Protein AF-0000000077856895 (afdb_homodimer)

InterPro domains:
  IPR001138 Zn(2)Cys(6) fungal-type DNA-binding domain [PF00172] (26-64)
  IPR001138 Zn(2)Cys(6) fungal-type DNA-binding domain [PS00463] (27-56)
  IPR001138 Zn(2)Cys(6) fungal-type DNA-binding domain [PS50048] (27-58)
  IPR001138 Zn(2)Cys(6) fungal-type DNA-binding domain [SM00066] (22-67)
  IPR001138 Zn(2)Cys(6) fungal-type DNA-binding domain [cd00067] (23-59)
  IPR007219 Xylanolytic transcriptional activator, regulatory domain [PF04082] (198-422)
  IPR007219 Xylanolytic transcriptional activator, regulatory domain [SM00906] (297-370)
  IPR036864 Zn(2)-C6 fungal-type DNA-binding domain superfamily [G3DSA:4.10.240.10] (20-81)
  IPR036864 Zn(2)-C6 fungal-type DNA-binding domain superfamily [SSF57701] (20-64)
  IPR051127 Fungal secondary metabolite regulators [PTHR47424] (3-619)

Organism: Aspergillus terreus (NCBI:txid33178)

Radius of gyration: 36.47 Å; Cα contacts (8 Å, |Δi|>4): 1803; chains: 2; bounding box: 131×108×115 Å

Secondary structure (DSSP, 8-state):
----------------------------HHHHHTT------TTSPPHHHHHTT--------PPEEEEEHHHHHHHHHHHHTTT-------------------------------S-S---SEEE-TTS-EEE--TTSHHHHHHHH-TT-TTHHHHTS-SSS-TTTTTS---SSPPPPPPHHHHHHHHHHHIIIIITTS-S--HHHHHHHHHHHHHS---TT-HHHHHHHHHHHHHHHHHHHHH------SS-STTHHHHHHHHTTPPPTTSPP-HHHHHHHHHHHHHHHHTT-HHHHHHHHHHHHHHHHHTTTTS----TTS-HHHHHHHHHHHHHHHHHHHHHHHHTTPPPSS-GGG--PPPP-PPTT--S--HHHHHHHHHHHHHHHHHHIIIIISS-S---HHHHHHHHHHHHHHHHHHHHHS-GGG---GGGTTT---HHHHHHHHHHHHHHHHHHHHHHHHHHHHHHHHHHTT---S-TTTTS-HHHHHHHHHHHHHHHHHHHHHHHHHHTT---TT-HHHHHHHHHHHHHHHHHHHHSPP-HHHHHHHHHHHHHHHHHHHTT-HHHHHHHHHHHHHHHHHS------------------S---------------------PPPPGGGS--GGG------TTS-HHHHHHHHHHHS----HHHHHHHHH-/--PPP-----------------------HHHHHTT------TTSPPHHHHHTT----------EEEEEHHHHHHHHHHHHTTT-------------------------------S-S---SEEE-TTS-EEE--TTSHHHHHHHH-TT-GGGGGGGS-SSS-TTTTTS---SSPPPPPPHHHHHHHHHHHIIIIITTS-S--HHHHHHHHHHHHHS---TT-HHHHHHHHHHHHHHHHHHHHH------SS-STTHHHHHHHHTTPPPTTSPP-HHHHHHHHHHHHHHHHTT-HHHHHHHHHHHHHHHHHTTTTS----TTS-HHHHHHHHHHHHHHHHHHHHHHHHTTPPPSS-GGG--PPPP-PPTT--S--HHHHHHHHHHHHHHHHHHIIIIISS-S---HHHHHHHHHHHHHHHHHHHHHS-GGG---GGGTTT---HHHHHHHHHHHHHHHHHHHHHHHHHHHHHHHHHHTT---S-TTTTS-HHHHHHHHHHHHHHHHHHHHHHHHHHTT---TT-HHHHHHHHHHHHHHHHHHHHSPP-HHHHHHHHHHHHHHHHHHHTT-HHHHHHHHHHHHHHHHHS--------S---------S-S-------------------PPPPGGGS--GGG------TTS-HHHHHHHHHHHS----HHHHHHHHH-

Foldseek 3Di:
DDPDDDPPPPPDDDPPPDDPDDQDPFAFPVCVVVVHDFSDDPPDATPVCVVVVHDTHGDDPDDDDDDDVVVVVVVCCVVVVPDPPDDDDDDDDDDDPPPPPPDDPPPVPPPCLLAPPPDQCWDQAPVRDTDGFFLLAPLNVLCSLPVPDPLSNVLQAFQADDPCLLVPDDDLAADDDDPLVVLLVLLVLLCQAPVLAAPLDDSVRLNVLSVCPVPDGADLVDLVSLLSLLQSLLSNLSSQLLPAQFDDDRGGGRSVVSNSSSVSSQDDLPDQADLSSLSSLQSNLQVCVLRSVLVSSLVSLVSSQVSLVVVVLLAQDPDPVDALVNLLSSQSSNLNSQLSNLVSQSNRLHARDDDNVSGHRDQRDDHPPDRDDDSSSLLNVLLSLLSNLSNLLSVQAQDPDDDALLSLLVSLQVSLVSLLVSVVPRDPVLDDDLVCLQPDDRNSSLVSLLSSLSSLLSSLVLLLVLLLLVQLVCVVVVNHDQASCPPFDPLNVLSNVSNLQSLLQNLQSLLSCVVVSNQSLSRNSNLSSLLSSLLSLLSCCLRHPDDPLSVVSNVSSLLSLVLSCVSSRVSSVSSSVSSVVSSVLRHDDPPPPPPDPPPDPPPPDDDDPPPPPPPPPPPPDRPDSPPDRDDPVNHRPPNPSPNNGDSPTCSPSSSVSSSCSSPRSSCVSSVVSSVD/DDDDDDPPPDDPDDPDPDDPDDQAPFAFPVCVVVVHDFSDDPPDATPVCVVVVHRTHGDDPDDDDDDDVVVVVVVVCVVVVPDDPDDDDDDDDDDPPPPPPDPDPPPVPPPCLLALPPPQCWDQAPVRDTDGFFLLAPLNVLCSLPVPDPLSNVLQAFQADDPCLLVPDDDLDADDDDPLVVLLVLLVLLCQAPVLAAPLDDSVRLNVLSVCPVPDDADLVDLVSLLSLLQSLLSNLSSQLLVAQFDDDRGGGRSVVSNSSSVSSQDDLPDQADLSNLSSLQSNLQVCVLRSVLVSSLVSLVSSQVSLVVVVLLAQDPDPVDALVNLLSSQSSNLNSQLSNLVSQSNRLHARDDDNVSGHRDQRDDHPPDRDDDSSSLLNVLLSLLSNLSNLLSVQAQDPDDDALLSLLVSLQVSLVSLLVSLVPRDPVLDDDLVCLQPDDRNSSLVSLLSSLSSLLSSLVLLLVLLLLVQLVCVVVVNHDQASCPPFWPLNVLSNVSNLQSLLQNLQSLLSCVVVSNQSLSRNSNLSSLLSSLLSLLSCCLRHPDDPLSVVSNVSSLLSLVLSCVSSRVSSVSSSVSSVVSSVLRHDDPPPPPPDPPPPPPPPDPDDPPPPPPPPPPPPDRPDSPPDRDDPVSHRPPNPSVSNGDSPTCSPSSSVSSSCSSPRPSCVSSVVSSVD

Nearest PDB structures (foldseek):
  7ue2-assembly1_A  TM=2.594E-01  e=3.455E-02  synthetic construct
  9dze-assembly1_S  TM=2.436E-01  e=1.886E+00  synthetic construct
  3wei-assembly1_A  TM=2.070E-01  e=5.026E+00  Homo sapiens
  6p7x-assembly1_B  TM=6.370E-01  e=7.521E-04  Kluyveromyces lactis
  7ue2-assembly1_A  TM=2.594E-01  e=3.965E-02  synthetic construct

pLDDT: mean 74.43, std 25.01, range [17.41, 98.75]

Sequence (1352 aa):
MAPSKAARRASTPRSEDRSNPRRSNVACNRCRNRKTRCAGNPPYPCAACKDANQVCVYSEAEKRVSIPESYLRQLQSQAAGRSEDSRPSSFSNPSPTQSSPFPSVEVPVERDDWWYKGTDHLFLNRSGEHQFVGPSSATHLAKRLNPTSGNLAWDIRPLYNDPTSLRQSASRSLPQMPPFEFAKRLFWVHYTYIGTIFSLIQPRDFEERLHVVYNQPPDFSNRESCLVYCQVLLVIAFGLMYSVNQWSGDDGPPGFKYFKHALRFLPDIHEEGSIFFVEVLCYVAYYMQNLNRRDAAFLYIGLALRMAISLGLHQEVSDPTISEEVRNRRRRAWWSVYSLDRLLSVKSGNPITIQDEDIGTTWPVPTPGSSDMPWPSVVLTHYTQLSRILGRIGEEIYRKKPRTGTNLLASAQSITTDLSEWLQRVPDGLRIDFSTLDTHINRESVSTFLHFYSCINMTARPLVFYVIQRRLEAESRGSATDDWKEGLSQSTVAVIDSCITAARATTIIMDAAAKHNLVATYGYLDGEYAFSAALLLVMVNAVFPHNDANARTMEMALNLLRSMADRGNTYLGARHALLLELQSAIGPSSSRKSGNTMDVPVTPSSMVQQSTPVTNTFEEPAPVLSTEWPLPQDLPSMRDMTLNFDINDDPGLWEEVLGQIDIDMDTDWIENTLRRMAPSKAARRASTPRSEDRSNPRRSNVACNRCRNRKTRCAGNPPYPCAACKDANQVCVYSEAEKRVSIPESYLRQLQSQAAGRSEDSRPSSFSNPSPTQSSPFPSVEVPVERDDWWYKGTDHLFLNRSGEHQFVGPSSATHLAKRLNPTSGNLAWDIRPLYNDPTSLRQSASRSLPQMPPFEFAKRLFWVHYTYIGTIFSLIQPRDFEERLHVVYNQPPDFSNRESCLVYCQVLLVIAFGLMYSVNQWSGDDGPPGFKYFKHALRFLPDIHEEGSIFFVEVLCYVAYYMQNLNRRDAAFLYIGLALRMAISLGLHQEVSDPTISEEVRNRRRRAWWSVYSLDRLLSVKSGNPITIQDEDIGTTWPVPTPGSSDMPWPSVVLTHYTQLSRILGRIGEEIYRKKPRTGTNLLASAQSITTDLSEWLQRVPDGLRIDFSTLDTHINRESVSTFLHFYSCINMTARPLVFYVIQRRLEAESRGSATDDWKEGLSQSTVAVIDSCITAARATTIIMDAAAKHNLVATYGYLDGEYAFSAALLLVMVNAVFPHNDANARTMEMALNLLRSMADRGNTYLGARHALLLELQSAIGPSSSRKSGNTMDVPVTPSSMVQQSTPVTNTFEEPAPVLSTEWPLPQDLPSMRDMTLNFDINDDPGLWEEVLGQIDIDMDTDWIENTLRR

Solvent-accessible surface area (backbone atoms only — not comparable to full-atom values): 76291 Å² total; per-residue (Å²): 133,86,78,79,82,77,80,76,76,76,77,76,79,82,78,76,78,76,77,78,75,83,80,52,87,60,50,28,51,60,32,60,73,69,73,43,90,48,79,18,50,79,90,47,56,18,61,68,28,56,75,66,72,46,91,45,44,64,64,77,84,67,60,66,46,72,41,45,39,56,55,51,48,46,32,43,44,56,42,54,56,65,67,80,67,73,82,80,84,79,90,81,84,81,77,80,84,73,77,73,72,75,75,74,77,69,60,74,64,76,66,75,51,53,20,55,45,61,74,61,48,51,42,64,38,95,86,66,42,57,34,38,41,24,74,58,8,62,64,42,47,50,38,68,78,40,70,82,54,70,51,58,60,50,68,58,44,48,58,38,71,57,87,55,59,80,69,52,76,58,64,90,52,82,69,92,71,71,58,70,70,55,48,54,51,22,42,54,51,31,30,50,73,47,43,42,44,33,60,60,68,51,74,68,57,49,54,55,46,49,53,45,61,77,71,45,82,88,45,86,89,37,65,67,50,18,46,48,50,18,43,52,28,40,40,44,14,44,8,36,29,63,67,48,67,65,51,83,61,73,68,32,53,56,31,41,72,38,38,56,38,18,59,61,31,57,72,63,80,70,49,86,76,46,72,71,57,30,31,43,30,43,52,53,10,52,52,30,34,37,32,40,33,54,62,34,13,52,39,33,28,49,44,21,43,46,45,38,46,38,48,32,34,44,38,68,78,52,57,78,85,58,50,66,68,58,49,33,50,40,27,37,41,36,50,32,47,52,27,51,39,36,51,56,26,28,54,40,27,43,76,69,53,70,60,72,67,72,48,61,47,62,78,70,67,49,52,90,91,41,88,62,57,57,63,47,59,53,43,28,51,58,46,30,53,50,27,53,48,43,45,46,41,41,58,58,65,49,44,78,51,96,63,51,14,55,56,42,50,50,42,46,34,53,51,32,42,51,50,45,51,46,65,72,64,54,54,74,91,49,56,79,57,82,88,41,44,88,80,58,77,58,58,61,29,51,55,44,49,47,53,50,31,48,46,47,33,65,57,34,41,51,56,46,52,44,53,49,49,52,46,51,52,27,45,75,67,71,65,51,65,83,54,81,61,65,95,53,44,70,48,56,49,49,46,44,50,50,25,53,41,27,29,44,41,44,34,53,52,50,51,40,31,46,76,68,70,64,55,41,54,58,37,42,66,58,50,49,51,45,48,52,26,26,52,51,33,44,52,45,59,46,69,40,68,87,46,70,58,55,52,53,39,27,50,50,24,51,49,51,37,46,49,33,19,75,29,51,26,60,64,44,37,40,53,44,51,49,48,51,50,50,44,64,55,57,41,82,82,73,73,74,80,76,70,81,75,74,74,71,77,73,74,80,75,86,75,75,82,74,67,81,71,80,73,76,71,73,73,69,71,71,80,67,73,73,86,71,72,82,51,80,86,57,51,60,74,60,93,64,64,73,46,77,52,64,80,90,59,53,56,68,57,30,36,53,26,48,64,32,60,55,63,21,70,54,52,57,57,56,48,50,49,56,73,93,138,77,85,87,85,86,83,72,81,79,76,81,79,83,80,80,80,80,80,78,77,83,80,54,86,57,49,28,51,59,34,60,73,69,71,45,91,48,79,17,49,80,89,46,58,18,60,66,29,56,74,67,74,46,90,45,44,62,62,76,82,64,57,67,45,70,40,43,39,58,56,50,48,46,32,43,44,56,45,54,58,70,66,88,70,85,73,80,82,78,88,80,82,80,77,79,78,73,78,72,71,76,76,71,78,67,58,73,65,74,66,76,49,51,19,54,43,59,72,60,46,50,41,64,39,96,86,66,41,54,32,36,41,23,74,58,8,62,67,42,47,49,38,68,77,40,71,81,53,71,50,59,60,51,69,60,45,47,58,39,71,56,85,53,60,79,67,53,74,58,64,91,52,81,69,90,72,70,57,69,70,54,48,54,49,22,41,52,51,30,30,50,72,47,43,43,44,33,59,62,70,50,74,69,57,48,56,56,46,48,52,45,60,77,72,45,81,89,44,84,89,36,63,67,50,19,47,46,51,19,42,54,28,39,40,44,14,44,9,34,29,62,65,51,67,67,51,83,62,75,68,32,54,57,31,42,70,38,38,54,39,18,59,61,30,56,71,63,81,70,49,85,78,46,72,71,55,30,32,45,30,43,52,53,12,53,51,30,35,38,33,41,32,54,63,36,12,53,38,33,30,48,45,21,42,46,46,38,47,38,48,33,33,43,38,68,79,50,59,79,85,57,50,67,67,59,50,34,51,40,27,38,40,34,51,32,46,52,26,52,38,35,51,58,26,28,53,39,26,43,76,69,52,70,59,72,66,72,49,60,46,62,77,70,64,49,51,91,92,40,88,62,59,58,64,48,58,53,44,29,51,57,45,29,53,50,27,53,49,42,46,46,41,42,59,58,65,50,45,78,53,97,62,52,13,56,54,42,48,51,42,46,35,53,51,32,42,51,53,44,52,46,65,70,65,55,54,73,91,49,57,81,56,83,89,41,45,87,79,57,78,57,57,60,29,51,55,44,48,45,52,48,31,47,47,47,31,64,57,33,40,49,54,46,51,44,52,49,49,51,46,53,52,28,45,75,67,69,64,50,66,82,52,82,60,65,93,52,44,72,48,58,49,50,46,43,50,50,25,52,41,28,29,45,41,45,33,53,52,50,52,41,30,45,76,68,71,62,54,40,52,57,35,42,65,58,50,50,52,43,47,50,28,29,52,52,34,45,52,46,59,47,70,41,67,86,46,69,56,55,51,53,38,27,51,48,23,51,48,50,38,46,49,33,20,75,30,52,27,60,62,43,37,39,52,44,52,48,49,51,51,50,45,62,56,58,41,83,81,72,72,74,78,76,69,80,76,75,74,70,78,73,77,80,75,80,76,70,82,76,67,82,71,79,72,77,72,72,71,68,72,71,79,67,73,71,87,69,73,82,53,80,85,57,52,61,75,59,93,63,62,72,46,76,52,63,80,91,58,52,56,68,58,31,35,51,27,48,62,30,62,56,56,20,66,51,52,56,56,57,47,50,50,58,73,94

Structure (mmCIF, N/CA/C/O backbone):
data_AF-0000000077856895-model_v1
#
loop_
_entity.id
_entity.type
_entity.pdbx_description
1 polymer 'C6 transcription factor'
#
loop_
_atom_site.group_PDB
_atom_site.id
_atom_site.type_symbol
_atom_site.label_atom_id
_atom_site.label_alt_id
_atom_site.label_comp_id
_atom_site.label_asym_id
_atom_site.label_entity_id
_atom_site.label_seq_id
_atom_site.pdbx_PDB_ins_code
_atom_site.Cartn_x
_atom_site.Cartn_y
_atom_site.Cartn_z
_atom_site.occupancy
_atom_site.B_iso_or_equiv
_atom_site.auth_seq_id
_atom_site.auth_comp_id
_atom_site.auth_asym_id
_atom_site.auth_atom_id
_atom_site.pdbx_PDB_model_num
ATOM 1 N N . MET A 1 1 ? -62.031 -28.141 -51.344 1 17.97 1 MET A N 1
ATOM 2 C CA . MET A 1 1 ? -61.625 -29.234 -50.5 1 17.97 1 MET A CA 1
ATOM 3 C C . MET A 1 1 ? -61.125 -28.703 -49.125 1 17.97 1 MET A C 1
ATOM 5 O O . MET A 1 1 ? -60.875 -27.5 -49 1 17.97 1 MET A O 1
ATOM 9 N N . ALA A 1 2 ? -60.188 -29.438 -48.406 1 20.95 2 ALA A N 1
ATOM 10 C CA . ALA A 1 2 ? -60.312 -30 -47.062 1 20.95 2 ALA A CA 1
ATOM 11 C C . ALA A 1 2 ? -59.75 -29.047 -46.031 1 20.95 2 ALA A C 1
ATOM 13 O O . ALA A 1 2 ? -58.531 -28.906 -45.906 1 20.95 2 ALA A O 1
ATOM 14 N N . PRO A 1 3 ? -60.219 -27.797 -45.781 1 23.31 3 PRO A N 1
ATOM 15 C CA . PRO A 1 3 ? -59.438 -26.719 -45.156 1 23.31 3 PRO A CA 1
ATOM 16 C C . PRO A 1 3 ? -59.344 -26.859 -43.656 1 23.31 3 PRO A C 1
ATOM 18 O O . PRO A 1 3 ? -58.969 -25.922 -42.969 1 23.31 3 PRO A O 1
ATOM 21 N N . SER A 1 4 ? -58.969 -28.141 -43.25 1 17.5 4 SER A N 1
ATOM 22 C CA . SER A 1 4 ? -59.25 -28.5 -41.875 1 17.5 4 SER A CA 1
ATOM 23 C C . SER A 1 4 ? -58.656 -27.484 -40.875 1 17.5 4 SER A C 1
ATOM 25 O O . SER A 1 4 ? -57.594 -26.922 -41.125 1 17.5 4 SER A O 1
ATOM 27 N N . LYS A 1 5 ? -59.438 -27.219 -39.875 1 20.34 5 LYS A N 1
ATOM 28 C CA . LYS A 1 5 ? -59.781 -26.344 -38.75 1 20.34 5 LYS A CA 1
ATOM 29 C C . LYS A 1 5 ? -58.656 -26.344 -37.719 1 20.34 5 LYS A C 1
ATOM 31 O O . LYS A 1 5 ? -57.844 -27.266 -37.625 1 20.34 5 LYS A O 1
ATOM 36 N N . ALA A 1 6 ? -59 -25.828 -36.594 1 21.2 6 ALA A N 1
ATOM 37 C CA . ALA A 1 6 ? -58.844 -24.969 -35.438 1 21.2 6 ALA A CA 1
ATOM 38 C C . ALA A 1 6 ? -58.438 -25.766 -34.219 1 21.2 6 ALA A C 1
ATOM 40 O O . ALA A 1 6 ? -59.281 -26.25 -33.469 1 21.2 6 ALA A O 1
ATOM 41 N N . ALA A 1 7 ? -57.562 -26.875 -34.375 1 20.81 7 ALA A N 1
ATOM 42 C CA . ALA A 1 7 ? -57.469 -27.641 -33.125 1 20.81 7 ALA A CA 1
ATOM 43 C C . ALA A 1 7 ? -56.906 -26.766 -32 1 20.81 7 ALA A C 1
ATOM 45 O O . ALA A 1 7 ? -55.781 -26.281 -32.094 1 20.81 7 ALA A O 1
ATOM 46 N N . ARG A 1 8 ? -57.719 -26.156 -31.203 1 21.62 8 ARG A N 1
ATOM 47 C CA . ARG A 1 8 ? -57.625 -25.188 -30.109 1 21.62 8 ARG A CA 1
ATOM 48 C C . ARG A 1 8 ? -56.844 -25.797 -28.938 1 21.62 8 ARG A C 1
ATOM 50 O O . ARG A 1 8 ? -57.406 -26.594 -28.172 1 21.62 8 ARG A O 1
ATOM 57 N N . ARG A 1 9 ? -55.688 -26.484 -29.141 1 20.06 9 ARG A N 1
ATOM 58 C CA . ARG A 1 9 ? -55.094 -27.219 -28.016 1 20.06 9 ARG A CA 1
ATOM 59 C C . ARG A 1 9 ? -54.969 -26.328 -26.781 1 20.06 9 ARG A C 1
ATOM 61 O O . ARG A 1 9 ? -54.406 -25.234 -26.859 1 20.06 9 ARG A O 1
ATOM 68 N N . ALA A 1 10 ? -55.875 -26.438 -25.859 1 22.84 10 ALA A N 1
ATOM 69 C CA . ALA A 1 10 ? -56.094 -25.797 -24.578 1 22.84 10 ALA A CA 1
ATOM 70 C C . ALA A 1 10 ? -54.875 -25.906 -23.672 1 22.84 10 ALA A C 1
ATOM 72 O O . ALA A 1 10 ? -54.469 -27.016 -23.297 1 22.84 10 ALA A O 1
ATOM 73 N N . SER A 1 11 ? -53.719 -25.266 -24.047 1 21.7 11 SER A N 1
ATOM 74 C CA . SER A 1 11 ? -52.469 -25.406 -23.328 1 21.7 11 SER A CA 1
ATOM 75 C C . SER A 1 11 ? -52.656 -25.234 -21.828 1 21.7 11 SER A C 1
ATOM 77 O O . SER A 1 11 ? -53.438 -24.375 -21.391 1 21.7 11 SER A O 1
ATOM 79 N N . THR A 1 12 ? -52.562 -26.359 -21.047 1 25.23 12 THR A N 1
ATOM 80 C CA . THR A 1 12 ? -52.688 -26.625 -19.625 1 25.23 12 THR A CA 1
ATOM 81 C C . THR A 1 12 ? -51.969 -25.547 -18.812 1 25.23 12 THR A C 1
ATOM 83 O O . THR A 1 12 ? -50.906 -25.094 -19.219 1 25.23 12 THR A O 1
ATOM 86 N N . PRO A 1 13 ? -52.625 -24.953 -17.844 1 26.36 13 PRO A N 1
ATOM 87 C CA . PRO A 1 13 ? -52.281 -23.828 -16.969 1 26.36 13 PRO A CA 1
ATOM 88 C C . PRO A 1 13 ? -51 -24.047 -16.188 1 26.36 13 PRO A C 1
ATOM 90 O O . PRO A 1 13 ? -50.656 -25.188 -15.867 1 26.36 13 PRO A O 1
ATOM 93 N N . ARG A 1 14 ? -50 -23.25 -16.391 1 25.44 14 ARG A N 1
ATOM 94 C CA . ARG A 1 14 ? -48.656 -23.172 -15.805 1 25.44 14 ARG A CA 1
ATOM 95 C C . ARG A 1 14 ? -48.719 -23.281 -14.281 1 25.44 14 ARG A C 1
ATOM 97 O O . ARG A 1 14 ? -49.469 -22.547 -13.633 1 25.44 14 ARG A O 1
ATOM 104 N N . SER A 1 15 ? -48.438 -24.5 -13.719 1 24.23 15 SER A N 1
ATOM 105 C CA . SER A 1 15 ? -48.438 -24.844 -12.305 1 24.23 15 SER A CA 1
ATOM 106 C C . SER A 1 15 ? -47.656 -23.797 -11.484 1 24.23 15 SER A C 1
ATOM 108 O O . SER A 1 15 ? -46.656 -23.266 -11.938 1 24.23 15 SER A O 1
ATOM 110 N N . GLU A 1 16 ? -48.281 -23.078 -10.539 1 26.62 16 GLU A N 1
ATOM 111 C CA . GLU A 1 16 ? -47.938 -22.078 -9.531 1 26.62 16 GLU A CA 1
ATOM 112 C C . GLU A 1 16 ? -46.75 -22.531 -8.695 1 26.62 16 GLU A C 1
ATOM 114 O O . GLU A 1 16 ? -46.781 -23.562 -8.039 1 26.62 16 GLU A O 1
ATOM 119 N N . ASP A 1 17 ? -45.562 -22.469 -9.258 1 24.56 17 ASP A N 1
ATOM 120 C CA . ASP A 1 17 ? -44.375 -22.859 -8.5 1 24.56 17 ASP A CA 1
ATOM 121 C C . ASP A 1 17 ? -44.438 -22.312 -7.074 1 24.56 17 ASP A C 1
ATOM 123 O O . ASP A 1 17 ? -44.625 -21.125 -6.859 1 24.56 17 ASP A O 1
ATOM 127 N N . ARG A 1 18 ? -44.812 -23.078 -6.059 1 29.06 18 ARG A N 1
ATOM 128 C CA . ARG A 1 18 ? -44.844 -22.953 -4.605 1 29.06 18 ARG A CA 1
ATOM 129 C C . ARG A 1 18 ? -43.594 -22.25 -4.082 1 29.06 18 ARG A C 1
ATOM 131 O O . ARG A 1 18 ? -42.469 -22.578 -4.484 1 29.06 18 ARG A O 1
ATOM 138 N N . SER A 1 19 ? -43.656 -21.109 -3.549 1 28.98 19 SER A N 1
ATOM 139 C CA . SER A 1 19 ? -42.781 -20.219 -2.83 1 28.98 19 SER A CA 1
ATOM 140 C C . SER A 1 19 ? -42.062 -20.938 -1.694 1 28.98 19 SER A C 1
ATOM 142 O O . SER A 1 19 ? -42.688 -21.5 -0.809 1 28.98 19 SER A O 1
ATOM 144 N N . ASN A 1 20 ? -41 -21.703 -1.937 1 29.06 20 ASN A N 1
ATOM 145 C CA . ASN A 1 20 ? -40.25 -22.359 -0.88 1 29.06 20 ASN A CA 1
ATOM 146 C C . ASN A 1 20 ? -40.031 -21.438 0.324 1 29.06 20 ASN A C 1
ATOM 148 O O . ASN A 1 20 ? -39.531 -20.328 0.189 1 29.06 20 ASN A O 1
ATOM 152 N N . PRO A 1 21 ? -40.781 -21.594 1.412 1 33.59 21 PRO A N 1
ATOM 153 C CA . PRO A 1 21 ? -40.688 -20.766 2.619 1 33.59 21 PRO A CA 1
ATOM 154 C C . PRO A 1 21 ? -39.25 -20.562 3.096 1 33.59 21 PRO A C 1
ATOM 156 O O . PRO A 1 21 ? -38.375 -21.391 2.816 1 33.59 21 PRO A O 1
ATOM 159 N N . ARG A 1 22 ? -38.906 -19.406 3.518 1 34.91 22 ARG A N 1
ATOM 160 C CA . ARG A 1 22 ? -37.688 -18.875 4.105 1 34.91 22 ARG A CA 1
ATOM 161 C C . ARG A 1 22 ? -37.219 -19.75 5.27 1 34.91 22 ARG A C 1
ATOM 163 O O . ARG A 1 22 ? -37.969 -19.969 6.223 1 34.91 22 ARG A O 1
ATOM 170 N N . ARG A 1 23 ? -36.281 -20.672 5.145 1 37.81 23 ARG A N 1
ATOM 171 C CA . ARG A 1 23 ? -35.688 -21.578 6.117 1 37.81 23 ARG A CA 1
ATOM 172 C C . ARG A 1 23 ? -35.219 -20.828 7.363 1 37.81 23 ARG A C 1
ATOM 174 O O . ARG A 1 23 ? -34.469 -19.859 7.262 1 37.81 23 ARG A O 1
ATOM 181 N N . SER A 1 24 ? -36 -20.828 8.461 1 41.94 24 SER A N 1
ATOM 182 C CA . SER A 1 24 ? -35.656 -20.188 9.727 1 41.94 24 SER A CA 1
ATOM 183 C C . SER A 1 24 ? -34.406 -20.812 10.336 1 41.94 24 SER A C 1
ATOM 185 O O . SER A 1 24 ? -34.281 -22.031 10.406 1 41.94 24 SER A O 1
ATOM 187 N N . ASN A 1 25 ? -33.281 -20.266 10.336 1 46.81 25 ASN A N 1
ATOM 188 C CA . ASN A 1 25 ? -31.922 -20.656 10.727 1 46.81 25 ASN A CA 1
ATOM 189 C C . ASN A 1 25 ? -31.844 -21 12.211 1 46.81 25 ASN A C 1
ATOM 191 O O . ASN A 1 25 ? -30.766 -21.031 12.789 1 46.81 25 ASN A O 1
ATOM 195 N N . VAL A 1 26 ? -32.844 -21.156 13.078 1 60.22 26 VAL A N 1
ATOM 196 C CA . VAL A 1 26 ? -32.656 -21.422 14.5 1 60.22 26 VAL A CA 1
ATOM 197 C C . VAL A 1 26 ? -32.906 -22.906 14.789 1 60.22 26 VAL A C 1
ATOM 199 O O . VAL A 1 26 ? -34 -23.422 14.539 1 60.22 26 VAL A O 1
ATOM 202 N N . ALA A 1 27 ? -31.922 -23.719 15.141 1 68.31 27 ALA A N 1
ATOM 203 C CA . ALA A 1 27 ? -32.062 -25.141 15.477 1 68.31 27 ALA A CA 1
ATOM 204 C C . ALA A 1 27 ? -32.594 -25.312 16.906 1 68.31 27 ALA A C 1
ATOM 206 O O . ALA A 1 27 ? -32.281 -24.484 17.781 1 68.31 27 ALA A O 1
ATOM 207 N N . CYS A 1 28 ? -33.375 -26.281 17.297 1 71.88 28 CYS A N 1
ATOM 208 C CA . CYS A 1 28 ? -33.938 -26.547 18.625 1 71.88 28 CYS A CA 1
ATOM 209 C C . CYS A 1 28 ? -32.906 -27.156 19.547 1 71.88 28 CYS A C 1
ATOM 211 O O . CYS A 1 28 ? -31.906 -27.734 19.078 1 71.88 28 CYS A O 1
ATOM 213 N N . ASN A 1 29 ? -32.875 -27.109 20.906 1 73.06 29 ASN A N 1
ATOM 214 C CA . ASN A 1 29 ? -31.922 -27.531 21.922 1 73.06 29 ASN A CA 1
ATOM 215 C C . ASN A 1 29 ? -31.594 -29.016 21.797 1 73.06 29 ASN A C 1
ATOM 217 O O . ASN A 1 29 ? -30.453 -29.438 22 1 73.06 29 ASN A O 1
ATOM 221 N N . ARG A 1 30 ? -32.594 -29.844 21.406 1 74.62 30 ARG A N 1
ATOM 222 C CA . ARG A 1 30 ? -32.375 -31.281 21.281 1 74.62 30 ARG A CA 1
ATOM 223 C C . ARG A 1 30 ? -31.562 -31.609 20.031 1 74.62 30 ARG A C 1
ATOM 225 O O . ARG A 1 30 ? -30.641 -32.438 20.094 1 74.62 30 ARG A O 1
ATOM 232 N N . CYS A 1 31 ? -31.938 -31.078 18.984 1 70.94 31 CYS A N 1
ATOM 233 C CA . CYS A 1 31 ? -31.172 -31.312 17.766 1 70.94 31 CYS A CA 1
ATOM 234 C C . CYS A 1 31 ? -29.781 -30.719 17.875 1 70.94 31 CYS A C 1
ATOM 236 O O . CYS A 1 31 ? -28.812 -31.297 17.344 1 70.94 31 CYS A O 1
ATOM 238 N N . ARG A 1 32 ? -29.578 -29.594 18.641 1 71.19 32 ARG A N 1
ATOM 239 C CA . ARG A 1 32 ? -28.297 -29 18.969 1 71.19 32 ARG A CA 1
ATOM 240 C C . ARG A 1 32 ? -27.438 -29.938 19.812 1 71.19 32 ARG A C 1
ATOM 242 O O . ARG A 1 32 ? -26.25 -30.094 19.562 1 71.19 32 ARG A O 1
ATOM 249 N N . ASN A 1 33 ? -28.031 -30.641 20.812 1 69.69 33 ASN A N 1
ATOM 250 C CA . ASN A 1 33 ? -27.328 -31.547 21.703 1 69.69 33 ASN A CA 1
ATOM 251 C C . ASN A 1 33 ? -26.953 -32.844 21.016 1 69.69 33 ASN A C 1
ATOM 253 O O . ASN A 1 33 ? -25.938 -33.438 21.344 1 69.69 33 ASN A O 1
ATOM 257 N N . ARG A 1 34 ? -27.719 -33.281 20.062 1 68.75 34 ARG A N 1
ATOM 258 C CA . ARG A 1 34 ? -27.484 -34.531 19.344 1 68.75 34 ARG A CA 1
ATOM 259 C C . ARG A 1 34 ? -26.75 -34.281 18.047 1 68.75 34 ARG A C 1
ATOM 261 O O . ARG A 1 34 ? -26.469 -35.219 17.297 1 68.75 34 ARG A O 1
ATOM 268 N N . LYS A 1 35 ? -26.359 -32.938 17.781 1 64.69 35 LYS A N 1
ATOM 269 C CA . LYS A 1 35 ? -25.641 -32.438 16.625 1 64.69 35 LYS A CA 1
ATOM 270 C C . LYS A 1 35 ? -26.25 -32.938 15.32 1 64.69 35 LYS A C 1
ATOM 272 O O . LYS A 1 35 ? -25.531 -33.312 14.383 1 64.69 35 LYS A O 1
ATOM 277 N N . THR A 1 36 ? -27.531 -33.062 15.211 1 71.56 36 THR A N 1
ATOM 278 C CA . THR A 1 36 ? -28.266 -33.406 14.008 1 71.56 36 THR A CA 1
ATOM 279 C C . THR A 1 36 ? -28.953 -32.188 13.398 1 71.56 36 THR A C 1
ATOM 281 O O . THR A 1 36 ? -29.281 -31.234 14.109 1 71.56 36 THR A O 1
ATOM 284 N N . ARG A 1 37 ? -29.062 -32.188 12.078 1 69.38 37 ARG A N 1
ATOM 285 C CA . ARG A 1 37 ? -29.719 -31.094 11.344 1 69.38 37 ARG A CA 1
ATOM 286 C C . ARG A 1 37 ? -31.188 -30.953 11.75 1 69.38 37 ARG A C 1
ATOM 288 O O . ARG A 1 37 ? -31.969 -31.906 11.609 1 69.38 37 ARG A O 1
ATOM 295 N N . CYS A 1 38 ? -31.484 -29.812 12.352 1 68.62 38 CYS A N 1
ATOM 296 C CA . CYS A 1 38 ? -32.844 -29.531 12.797 1 68.62 38 CYS A CA 1
ATOM 297 C C . CYS A 1 38 ? -33.656 -28.906 11.664 1 68.62 38 CYS A C 1
ATOM 299 O O . CYS A 1 38 ? -33.312 -27.859 11.133 1 68.62 38 CYS A O 1
ATOM 301 N N . ALA A 1 39 ? -34.5 -29.531 10.953 1 67.69 39 ALA A N 1
ATOM 302 C CA . ALA A 1 39 ? -35.406 -29.031 9.93 1 67.69 39 ALA A CA 1
ATOM 303 C C . ALA A 1 39 ? -36.625 -28.375 10.555 1 67.69 39 ALA A C 1
ATOM 305 O O . ALA A 1 39 ? -37.75 -28.469 10.008 1 67.69 39 ALA A O 1
ATOM 306 N N . GLY A 1 40 ? -36.344 -27.766 11.797 1 64.25 40 GLY A N 1
ATOM 307 C CA . GLY A 1 40 ? -37.5 -27.156 12.477 1 64.25 40 GLY A CA 1
ATOM 308 C C . GLY A 1 40 ? -37.688 -25.703 12.133 1 64.25 40 GLY A C 1
ATOM 309 O O . GLY A 1 40 ? -36.75 -25.016 11.695 1 64.25 40 GLY A O 1
ATOM 310 N N . ASN A 1 41 ? -38.844 -25.141 11.953 1 66.81 41 ASN A N 1
ATOM 311 C CA . ASN A 1 41 ? -39.219 -23.734 11.773 1 66.81 41 ASN A CA 1
ATOM 312 C C . ASN A 1 41 ? -39.812 -23.156 13.055 1 66.81 41 ASN A C 1
ATOM 314 O O . ASN A 1 41 ? -41 -23.375 13.352 1 66.81 41 ASN A O 1
ATOM 318 N N . PRO A 1 42 ? -39 -22.359 13.961 1 68.81 42 PRO A N 1
ATOM 319 C CA . PRO A 1 42 ? -39.594 -21.797 15.156 1 68.81 42 PRO A CA 1
ATOM 320 C C . PRO A 1 42 ? -40.875 -21.016 14.852 1 68.81 42 PRO A C 1
ATOM 322 O O . PRO A 1 42 ? -41 -20.406 13.789 1 68.81 42 PRO A O 1
ATOM 325 N N . PRO A 1 43 ? -41.688 -21.297 15.922 1 68.06 43 PRO A N 1
ATOM 326 C CA . PRO A 1 43 ? -41.719 -21.953 17.234 1 68.06 43 PRO A CA 1
ATOM 327 C C . PRO A 1 43 ? -42.156 -23.406 17.172 1 68.06 43 PRO A C 1
ATOM 329 O O . PRO A 1 43 ? -42.438 -24.016 18.203 1 68.06 43 PRO A O 1
ATOM 332 N N . TYR A 1 44 ? -42.281 -23.953 16.047 1 75.5 44 TYR A N 1
ATOM 333 C CA . TYR A 1 44 ? -42.812 -25.297 15.906 1 75.5 44 TYR A CA 1
ATOM 334 C C . TYR A 1 44 ? -41.719 -26.344 16.156 1 75.5 44 TYR A C 1
ATOM 336 O O . TYR A 1 44 ? -40.562 -26.109 15.844 1 75.5 44 TYR A O 1
ATOM 344 N N . PRO A 1 45 ? -42.125 -27.406 16.766 1 74.94 45 PRO A N 1
ATOM 345 C CA . PRO A 1 45 ? -41.156 -28.469 17 1 74.94 45 PRO A CA 1
ATOM 346 C C . PRO A 1 45 ? -40.562 -29.016 15.711 1 74.94 45 PRO A C 1
ATOM 348 O O . PRO A 1 45 ? -41.25 -29.094 14.688 1 74.94 45 PRO A O 1
ATOM 351 N N . CYS A 1 46 ? -39.281 -29.172 15.672 1 74.62 46 CYS A N 1
ATOM 352 C CA . CYS A 1 46 ? -38.625 -29.703 14.492 1 74.62 46 CYS A CA 1
ATOM 353 C C . CYS A 1 46 ? -39.031 -31.156 14.258 1 74.62 46 CYS A C 1
ATOM 355 O O . CYS A 1 46 ? -39.5 -31.828 15.172 1 74.62 46 CYS A O 1
ATOM 357 N N . ALA A 1 47 ? -38.906 -31.594 12.969 1 76.12 47 ALA A N 1
ATOM 358 C CA . ALA A 1 47 ? -39.344 -32.906 12.555 1 76.12 47 ALA A CA 1
ATOM 359 C C . ALA A 1 47 ? -38.719 -34 13.414 1 76.12 47 ALA A C 1
ATOM 361 O O . ALA A 1 47 ? -39.375 -35 13.758 1 76.12 47 ALA A O 1
ATOM 362 N N . ALA A 1 48 ? -37.562 -33.719 13.883 1 76.75 48 ALA A N 1
ATOM 363 C CA . ALA A 1 48 ? -36.812 -34.719 14.656 1 76.75 48 ALA A CA 1
ATOM 364 C C . ALA A 1 48 ? -37.344 -34.812 16.078 1 76.75 48 ALA A C 1
ATOM 366 O O . ALA A 1 48 ? -37.5 -35.906 16.641 1 76.75 48 ALA A O 1
ATOM 367 N N . CYS A 1 49 ? -37.688 -33.75 16.672 1 76 49 CYS A N 1
ATOM 368 C CA . CYS A 1 49 ? -38.25 -33.719 18.016 1 76 49 CYS A CA 1
ATOM 369 C C . CYS A 1 49 ? -39.688 -34.188 18.016 1 76 49 CYS A C 1
ATOM 371 O O . CYS A 1 49 ? -40.125 -34.875 18.953 1 76 49 CYS A O 1
ATOM 373 N N . LYS A 1 50 ? -40.344 -33.906 16.906 1 77.69 50 LYS A N 1
ATOM 374 C CA . LYS A 1 50 ? -41.719 -34.406 16.75 1 77.69 50 LYS A CA 1
ATOM 375 C C . LYS A 1 50 ? -41.75 -35.906 16.672 1 77.69 50 LYS A C 1
ATOM 377 O O . LYS A 1 50 ? -42.594 -36.562 17.297 1 77.69 50 LYS A O 1
ATOM 382 N N . ASP A 1 51 ? -40.812 -36.5 15.867 1 76.19 51 ASP A N 1
ATOM 383 C CA . ASP A 1 51 ? -40.781 -37.938 15.695 1 76.19 51 ASP A CA 1
ATOM 384 C C . ASP A 1 51 ? -40.406 -38.656 17 1 76.19 51 ASP A C 1
ATOM 386 O O . ASP A 1 51 ? -40.844 -39.75 17.266 1 76.19 51 ASP A O 1
ATOM 390 N N . ALA A 1 52 ? -39.5 -38.062 17.797 1 75.19 52 ALA A N 1
ATOM 391 C CA . ALA A 1 52 ? -39 -38.656 19.031 1 75.19 52 ALA A CA 1
ATOM 392 C C . ALA A 1 52 ? -39.875 -38.25 20.219 1 75.19 52 ALA A C 1
ATOM 394 O O . ALA A 1 52 ? -39.625 -38.656 21.359 1 75.19 52 ALA A O 1
ATOM 395 N N . ASN A 1 53 ? -40.969 -37.656 20 1 75.19 53 ASN A N 1
ATOM 396 C CA . ASN A 1 53 ? -41.969 -37.219 20.984 1 75.19 53 ASN A CA 1
ATOM 397 C C . ASN A 1 53 ? -41.312 -36.469 22.141 1 75.19 53 ASN A C 1
ATOM 399 O O . ASN A 1 53 ? -41.594 -36.75 23.297 1 75.19 53 ASN A O 1
ATOM 403 N N . GLN A 1 54 ? -40.312 -35.75 21.844 1 73.12 54 GLN A N 1
ATOM 404 C CA . GLN A 1 54 ? -39.625 -34.938 22.844 1 73.12 54 GLN A CA 1
ATOM 405 C C . GLN A 1 54 ? -39.969 -33.469 22.719 1 73.12 54 GLN A C 1
ATOM 407 O O . GLN A 1 54 ? -40.344 -33 21.625 1 73.12 54 GLN A O 1
ATOM 412 N N . VAL A 1 55 ? -40 -32.656 23.766 1 75.69 55 VAL A N 1
ATOM 413 C CA . VAL A 1 55 ? -40.281 -31.203 23.781 1 75.69 55 VAL A CA 1
ATOM 414 C C . VAL A 1 55 ? -39.188 -30.453 23.031 1 75.69 55 VAL A C 1
ATOM 416 O O . VAL A 1 55 ? -38 -30.562 23.391 1 75.69 55 VAL A O 1
ATOM 419 N N . CYS A 1 56 ? -39.406 -29.891 21.844 1 68.38 56 CYS A N 1
ATOM 420 C CA . CYS A 1 56 ? -38.5 -29.156 20.984 1 68.38 56 CYS A CA 1
ATOM 421 C C . CYS A 1 56 ? -38.344 -27.719 21.438 1 68.38 56 CYS A C 1
ATOM 423 O O . CYS A 1 56 ? -39.312 -26.953 21.406 1 68.38 56 CYS A O 1
ATOM 425 N N . VAL A 1 57 ? -37.406 -27.281 22.094 1 72.81 57 VAL A N 1
ATOM 426 C CA . VAL A 1 57 ? -37.156 -25.938 22.594 1 72.81 57 VAL A CA 1
ATOM 427 C C . VAL A 1 57 ? -36.062 -25.266 21.797 1 72.81 57 VAL A C 1
ATOM 429 O O . VAL A 1 57 ? -35 -25.859 21.562 1 72.81 57 VAL A O 1
ATOM 432 N N . TYR A 1 58 ? -36.312 -24.297 21.094 1 65.25 58 TYR A N 1
ATOM 433 C CA . TYR A 1 58 ? -35.312 -23.5 20.391 1 65.25 58 TYR A CA 1
ATOM 434 C C . TYR A 1 58 ? -34.719 -22.438 21.297 1 65.25 58 TYR A C 1
ATOM 436 O O . TYR A 1 58 ? -35.438 -21.609 21.859 1 65.25 58 TYR A O 1
ATOM 444 N N . SER A 1 59 ? -33.594 -22.578 21.969 1 57.12 59 SER A N 1
ATOM 445 C CA . SER A 1 59 ? -32.969 -21.578 22.812 1 57.12 59 SER A CA 1
ATOM 446 C C . SER A 1 59 ? -32.125 -20.609 22 1 57.12 59 SER A C 1
ATOM 448 O O . SER A 1 59 ? -31.469 -21.016 21.047 1 57.12 59 SER A O 1
ATOM 450 N N . GLU A 1 60 ? -32.375 -19.406 21.906 1 50.53 60 GLU A N 1
ATOM 451 C CA . GLU A 1 60 ? -31.547 -18.359 21.328 1 50.53 60 GLU A CA 1
ATOM 452 C C . GLU A 1 60 ? -30.109 -18.469 21.844 1 50.53 60 GLU A C 1
ATOM 454 O O . GLU A 1 60 ? -29.875 -18.812 23 1 50.53 60 GLU A O 1
ATOM 459 N N . ALA A 1 61 ? -29.094 -18.547 21.047 1 44.47 61 ALA A N 1
ATOM 460 C CA . ALA A 1 61 ? -27.688 -18.656 21.422 1 44.47 61 ALA A CA 1
ATOM 461 C C . ALA A 1 61 ? -27.344 -17.688 22.531 1 44.47 61 ALA A C 1
ATOM 463 O O . ALA A 1 61 ? -27.703 -16.5 22.469 1 44.47 61 ALA A O 1
ATOM 464 N N . GLU A 1 62 ? -26.891 -18.094 23.656 1 46.28 62 GLU A N 1
ATOM 465 C CA . GLU A 1 62 ? -26.609 -17.359 24.891 1 46.28 62 GLU A CA 1
ATOM 466 C C . GLU A 1 62 ? -25.453 -16.375 24.688 1 46.28 62 GLU A C 1
ATOM 468 O O . GLU A 1 62 ? -24.438 -16.719 24.078 1 46.28 62 GLU A O 1
ATOM 473 N N . LYS A 1 63 ? -25.609 -15.094 24.812 1 50.16 63 LYS A N 1
ATOM 474 C CA . LYS A 1 63 ? -24.625 -14.016 24.844 1 50.16 63 LYS A CA 1
ATOM 475 C C . L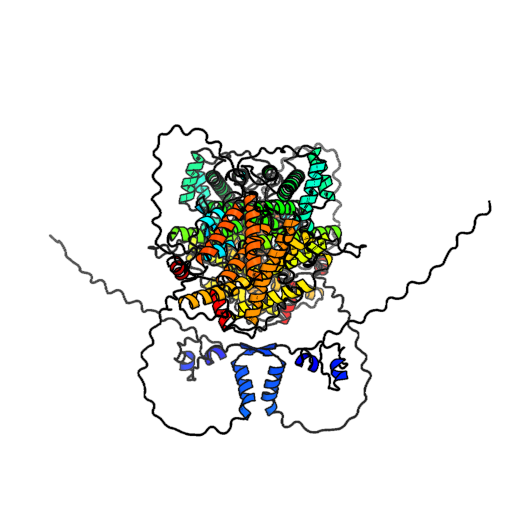YS A 1 63 ? -23.5 -14.328 25.844 1 50.16 63 LYS A C 1
ATOM 477 O O . LYS A 1 63 ? -23.766 -14.695 26.984 1 50.16 63 LYS A O 1
ATOM 482 N N . ARG A 1 64 ? -22.125 -14.289 25.531 1 53.22 64 ARG A N 1
ATOM 483 C CA . ARG A 1 64 ? -21 -14.531 26.422 1 53.22 64 ARG A CA 1
ATOM 484 C C . ARG A 1 64 ? -20.484 -13.219 27.016 1 53.22 64 ARG A C 1
ATOM 486 O O . ARG A 1 64 ? -20.406 -12.211 26.312 1 53.22 64 ARG A O 1
ATOM 493 N N . VAL A 1 65 ? -20.344 -12.969 28.375 1 59.72 65 VAL A N 1
ATOM 494 C CA . VAL A 1 65 ? -19.891 -11.781 29.094 1 59.72 65 VAL A CA 1
ATOM 495 C C . VAL A 1 65 ? -18.516 -12.047 29.703 1 59.72 65 VAL A C 1
ATOM 497 O O . VAL A 1 65 ? -18.297 -13.086 30.344 1 59.72 65 VAL A O 1
ATOM 500 N N . SER A 1 66 ? -17.656 -11.242 29.562 1 58.47 66 SER A N 1
ATOM 501 C CA . SER A 1 66 ? -16.312 -11.344 30.125 1 58.47 66 SER A CA 1
ATOM 502 C C . SER A 1 66 ? -16.281 -10.789 31.547 1 58.47 66 SER A C 1
ATOM 504 O O . SER A 1 66 ? -16.594 -9.617 31.766 1 58.47 66 SER A O 1
ATOM 506 N N . ILE A 1 67 ? -16.047 -11.602 32.594 1 64.12 67 ILE A N 1
ATOM 507 C CA . ILE A 1 67 ? -16.047 -11.219 34 1 64.12 67 ILE A CA 1
ATOM 508 C C . ILE A 1 67 ? -14.664 -11.469 34.594 1 64.12 67 ILE A C 1
ATOM 510 O O . ILE A 1 67 ? -13.922 -12.336 34.125 1 64.12 67 ILE A O 1
ATOM 514 N N . PRO A 1 68 ? -14.266 -10.75 35.562 1 61.06 68 PRO A N 1
ATOM 515 C CA . PRO A 1 68 ? -12.984 -11.008 36.219 1 61.06 68 PRO A CA 1
ATOM 516 C C . PRO A 1 68 ? -12.898 -12.414 36.812 1 61.06 68 PRO A C 1
ATOM 518 O O . PRO A 1 68 ? -13.867 -12.906 37.406 1 61.06 68 PRO A O 1
ATOM 521 N N . GLU A 1 69 ? -12.008 -13.156 36.75 1 64.81 69 GLU A N 1
ATOM 522 C CA . GLU A 1 69 ? -11.852 -14.547 37.156 1 64.81 69 GLU A CA 1
ATOM 523 C C . GLU A 1 69 ? -12.117 -14.695 38.656 1 64.81 69 GLU A C 1
ATOM 525 O O . GLU A 1 69 ? -12.672 -15.703 39.094 1 64.81 69 GLU A O 1
ATOM 530 N N . SER A 1 70 ? -11.805 -13.766 39.438 1 63.75 70 SER A N 1
ATOM 531 C CA . SER A 1 70 ? -12.047 -13.758 40.875 1 63.75 70 SER A CA 1
ATOM 532 C C . SER A 1 70 ? -13.539 -13.656 41.188 1 63.75 70 SER A C 1
ATOM 534 O O . SER A 1 70 ? -14.031 -14.32 42.094 1 63.75 70 SER A O 1
ATOM 536 N N . TYR A 1 71 ? -14.125 -12.961 40.438 1 66 71 TYR A N 1
ATOM 537 C CA . TYR A 1 71 ? -15.57 -12.82 40.594 1 66 71 TYR A CA 1
ATOM 538 C C . TYR A 1 71 ? -16.297 -14.094 40.188 1 66 71 TYR A C 1
ATOM 540 O O . TYR A 1 71 ? -17.219 -14.539 40.844 1 66 71 TYR A O 1
ATOM 548 N N . LEU A 1 72 ? -15.859 -14.664 39.188 1 64.25 72 LEU A N 1
ATOM 549 C CA . LEU A 1 72 ? -16.375 -15.945 38.719 1 64.25 72 LEU A CA 1
ATOM 550 C C . LEU A 1 72 ? -16.094 -17.047 39.75 1 64.25 72 LEU A C 1
ATOM 552 O O . LEU A 1 72 ? -16.984 -17.844 40.062 1 64.25 72 LEU A O 1
ATOM 556 N N . ARG A 1 73 ? -14.914 -17.016 40.188 1 66.12 73 ARG A N 1
ATOM 557 C CA . ARG A 1 73 ? -14.547 -17.953 41.25 1 66.12 73 ARG A CA 1
ATOM 558 C C . ARG A 1 73 ? -15.352 -17.703 42.5 1 66.12 73 ARG A C 1
ATOM 560 O O . ARG A 1 73 ? -15.773 -18.641 43.188 1 66.12 73 ARG A O 1
ATOM 567 N N . GLN A 1 74 ? -15.562 -16.469 42.75 1 65.25 74 GLN A N 1
ATOM 568 C CA . GLN A 1 74 ? -16.406 -16.078 43.875 1 65.25 74 GLN A CA 1
ATOM 569 C C . GLN A 1 74 ? -17.844 -16.547 43.656 1 65.25 74 GLN A C 1
ATOM 571 O O . GLN A 1 74 ? -18.469 -17.109 44.562 1 65.25 74 GLN A O 1
ATOM 576 N N . LEU A 1 75 ? -18.297 -16.328 42.562 1 63.62 75 LEU A N 1
ATOM 577 C CA . LEU A 1 75 ? -19.656 -16.75 42.219 1 63.62 75 LEU A CA 1
ATOM 578 C C . LEU A 1 75 ? -19.766 -18.281 42.219 1 63.62 75 LEU A C 1
ATOM 580 O O . LEU A 1 75 ? -20.75 -18.844 42.688 1 63.62 75 LEU A O 1
ATOM 584 N N . GLN A 1 76 ? -18.719 -18.859 41.625 1 61.06 76 GLN A N 1
ATOM 585 C CA . GLN A 1 76 ? -18.625 -20.312 41.594 1 61.06 76 GLN A CA 1
ATOM 586 C C . GLN A 1 76 ? -18.453 -20.906 42.969 1 61.06 76 GLN A C 1
ATOM 588 O O . GLN A 1 76 ? -19.047 -21.938 43.312 1 61.06 76 GLN A O 1
ATOM 593 N N . SER A 1 77 ? -17.594 -20.266 43.688 1 57.88 77 SER A N 1
ATOM 594 C CA . SER A 1 77 ? -17.422 -20.672 45.062 1 57.88 77 SER A CA 1
ATOM 595 C C . SER A 1 77 ? -18.703 -20.516 45.875 1 57.88 77 SER A C 1
ATOM 597 O O . SER A 1 77 ? -19.031 -21.344 46.719 1 57.88 77 SER A O 1
ATOM 599 N N . GLN A 1 78 ? -19.266 -19.297 45.594 1 51.97 78 GLN A N 1
ATOM 600 C CA . GLN A 1 78 ? -20.547 -19.078 46.25 1 51.97 78 GLN A CA 1
ATOM 601 C C . GLN A 1 78 ? -21.578 -20.109 45.781 1 51.97 78 GLN A C 1
ATOM 603 O O . GLN A 1 78 ? -22.422 -20.547 46.562 1 51.97 78 GLN A O 1
ATOM 608 N N . ALA A 1 79 ? -21.516 -20.344 44.5 1 42.97 79 ALA A N 1
ATOM 609 C CA . ALA A 1 79 ? -22.422 -21.344 43.938 1 42.97 79 ALA A CA 1
ATOM 610 C C . ALA A 1 79 ? -22.047 -22.75 44.375 1 42.97 79 ALA A C 1
ATOM 612 O O . ALA A 1 79 ? -22.906 -23.609 44.531 1 42.97 79 ALA A O 1
ATOM 613 N N . ALA A 1 80 ? -20.734 -23.031 44.281 1 40.69 80 ALA A N 1
ATOM 614 C CA . ALA A 1 80 ? -20.234 -24.344 44.625 1 40.69 80 ALA A CA 1
ATOM 615 C C . ALA A 1 80 ? -20.391 -24.594 46.125 1 40.69 80 ALA A C 1
ATOM 617 O O . ALA A 1 80 ? -20.156 -25.703 46.625 1 40.69 80 ALA A O 1
ATOM 618 N N . GLY A 1 81 ? -20.359 -23.453 46.875 1 35.72 81 GLY A N 1
ATOM 619 C CA . GLY A 1 81 ? -20.297 -23.656 48.312 1 35.72 81 GLY A CA 1
ATOM 620 C C . GLY A 1 81 ? -21.312 -24.672 48.812 1 35.72 81 GLY A C 1
ATOM 621 O O . GLY A 1 81 ? -21.531 -24.781 50.031 1 35.72 81 GLY A O 1
ATOM 622 N N . ARG A 1 82 ? -22.266 -24.938 47.875 1 28.61 82 ARG A N 1
ATOM 623 C CA . ARG A 1 82 ? -23.219 -25.656 48.719 1 28.61 82 ARG A CA 1
ATOM 624 C C . ARG A 1 82 ? -22.625 -26.953 49.25 1 28.61 82 ARG A C 1
ATOM 626 O O . ARG A 1 82 ? -22.984 -27.422 50.312 1 28.61 82 ARG A O 1
ATOM 633 N N . SER A 1 83 ? -22.062 -27.734 48.281 1 27.53 83 SER A N 1
ATOM 634 C CA . SER A 1 83 ? -22.297 -29.141 48.656 1 27.53 83 SER A CA 1
ATOM 635 C C . SER A 1 83 ? -21.266 -29.609 49.656 1 27.53 83 SER A C 1
ATOM 637 O O . SER A 1 83 ? -21.219 -30.797 50 1 27.53 83 SER A O 1
ATOM 639 N N . GLU A 1 84 ? -20.062 -29.062 49.719 1 26.66 84 GLU A N 1
ATOM 640 C CA . GLU A 1 84 ? -19.047 -29.938 50.281 1 26.66 84 GLU A CA 1
ATOM 641 C C . GLU A 1 84 ? -19.281 -30.188 51.75 1 26.66 84 GLU A C 1
ATOM 643 O O . GLU A 1 84 ? -18.938 -29.359 52.594 1 26.66 84 GLU A O 1
ATOM 648 N N . ASP A 1 85 ? -20.438 -30.688 52.125 1 22.75 85 ASP A N 1
ATOM 649 C CA . ASP A 1 85 ? -20.516 -30.906 53.594 1 22.75 85 ASP A CA 1
ATOM 650 C C . ASP A 1 85 ? -19.312 -31.672 54.094 1 22.75 85 ASP A C 1
ATOM 652 O O . ASP A 1 85 ? -18.766 -31.375 55.156 1 22.75 85 ASP A O 1
ATOM 656 N N . SER A 1 86 ? -19.188 -32.969 53.656 1 21.91 86 SER A N 1
ATOM 657 C CA . SER A 1 86 ? -18.969 -33.938 54.719 1 21.91 86 SER A CA 1
ATOM 658 C C . SER A 1 86 ? -17.484 -34.062 55.031 1 21.91 86 SER A C 1
ATOM 660 O O . SER A 1 86 ? -17.062 -35.031 55.656 1 21.91 86 SER A O 1
ATOM 662 N N . ARG A 1 87 ? -16.531 -33.562 54.312 1 20.5 87 ARG A N 1
ATOM 663 C CA . ARG A 1 87 ? -15.266 -34.25 54.594 1 20.5 87 ARG A CA 1
ATOM 664 C C . ARG A 1 87 ? -14.891 -34.188 56.062 1 20.5 87 ARG A C 1
ATOM 666 O O . ARG A 1 87 ? -15.156 -33.156 56.719 1 20.5 87 ARG A O 1
ATOM 673 N N . PRO A 1 88 ? -14.414 -35.344 56.594 1 20.88 88 PRO A N 1
ATOM 674 C CA . PRO A 1 88 ? -13.977 -35.75 57.938 1 20.88 88 PRO A CA 1
ATOM 675 C C . PRO A 1 88 ? -12.836 -34.906 58.469 1 20.88 88 PRO A C 1
ATOM 677 O O . PRO A 1 88 ? -12.117 -34.281 57.688 1 20.88 88 PRO A O 1
ATOM 680 N N . SER A 1 89 ? -12.742 -34.688 59.812 1 20.44 89 SER A N 1
ATOM 681 C CA . SER A 1 89 ? -12.094 -33.844 60.812 1 20.44 89 SER A CA 1
ATOM 682 C C . SER A 1 89 ? -10.586 -34.094 60.844 1 20.44 89 SER A C 1
ATOM 684 O O . SER A 1 89 ? -9.859 -33.406 61.562 1 20.44 89 SER A O 1
ATOM 686 N N . SER A 1 90 ? -10.023 -35.25 60.25 1 19.03 90 SER A N 1
ATOM 687 C CA . SER A 1 90 ? -9.016 -35.812 61.156 1 19.03 90 SER A CA 1
ATOM 688 C C . SER A 1 90 ? -7.844 -34.875 61.344 1 19.03 90 SER A C 1
ATOM 690 O O . SER A 1 90 ? -7.672 -33.938 60.562 1 19.03 90 SER A O 1
ATOM 692 N N . PHE A 1 91 ? -6.602 -35.469 61.844 1 19.08 91 PHE A N 1
ATOM 693 C CA . PHE A 1 91 ? -5.598 -35.344 62.906 1 19.08 91 PHE A CA 1
ATOM 694 C C . PHE A 1 91 ? -4.52 -34.344 62.5 1 19.08 91 PHE A C 1
ATOM 696 O O . PHE A 1 91 ? -4.383 -34 61.312 1 19.08 91 PHE A O 1
ATOM 703 N N . SER A 1 92 ? -3.373 -34.188 63.375 1 19.11 92 SER A N 1
ATOM 704 C CA . SER A 1 92 ? -2.514 -33.281 64.125 1 19.11 92 SER A CA 1
ATOM 705 C C . SER A 1 92 ? -1.282 -32.875 63.344 1 19.11 92 SER A C 1
ATOM 707 O O . SER A 1 92 ? -0.687 -31.828 63.594 1 19.11 92 SER A O 1
ATOM 709 N N . ASN A 1 93 ? -0.67 -33.781 62.438 1 19.41 93 ASN A N 1
ATOM 710 C CA . ASN A 1 93 ? 0.752 -33.906 62.719 1 19.41 93 ASN A CA 1
ATOM 711 C C . ASN A 1 93 ? 1.543 -32.688 62.25 1 19.41 93 ASN A C 1
ATOM 713 O O . ASN A 1 93 ? 1.202 -32.094 61.25 1 19.41 93 ASN A O 1
ATOM 717 N N . PRO A 1 94 ? 2.594 -32.188 63.062 1 21.12 94 PRO A N 1
ATOM 718 C CA . PRO A 1 94 ? 3.369 -30.969 63.312 1 21.12 94 PRO A CA 1
ATOM 719 C C . PRO A 1 94 ? 4.281 -30.609 62.125 1 21.12 94 PRO A C 1
ATOM 721 O O . PRO A 1 94 ? 4.746 -29.484 62.031 1 21.12 94 PRO A O 1
ATOM 724 N N . SER A 1 95 ? 4.496 -31.625 61.188 1 20.31 95 SER A N 1
ATOM 725 C CA . SER A 1 95 ? 5.938 -31.703 61 1 20.31 95 SER A CA 1
ATOM 726 C C . SER A 1 95 ? 6.488 -30.406 60.406 1 20.31 95 SER A C 1
ATOM 728 O O . SER A 1 95 ? 5.746 -29.641 59.812 1 20.31 95 SER A O 1
ATOM 730 N N . PRO A 1 96 ? 7.875 -30.359 60.25 1 22.59 96 PRO A N 1
ATOM 731 C CA . PRO A 1 96 ? 9.062 -29.5 60.281 1 22.59 96 PRO A CA 1
ATOM 732 C C . PRO A 1 96 ? 9.219 -28.672 59 1 22.59 96 PRO A C 1
ATOM 734 O O . PRO A 1 96 ? 8.711 -29.047 57.938 1 22.59 96 PRO A O 1
ATOM 737 N N . THR A 1 97 ? 9.422 -27.422 59.188 1 21.41 97 THR A N 1
ATOM 738 C CA . THR A 1 97 ? 9.477 -26.156 58.438 1 21.41 97 THR A CA 1
ATOM 739 C C . THR A 1 97 ? 10.484 -26.25 57.312 1 21.41 97 THR A C 1
ATOM 741 O O . THR A 1 97 ? 11.359 -25.391 57.156 1 21.41 97 THR A O 1
ATOM 744 N N . GLN A 1 98 ? 10.625 -27.469 56.688 1 19.28 98 GLN A N 1
ATOM 745 C CA . GLN A 1 98 ? 11.875 -27.609 55.969 1 19.28 98 GLN A CA 1
ATOM 746 C C . GLN A 1 98 ? 12.016 -26.484 54.938 1 19.28 98 GLN A C 1
ATOM 748 O O . GLN A 1 98 ? 11.016 -25.984 54.406 1 19.28 98 GLN A O 1
ATOM 753 N N . SER A 1 99 ? 13.273 -25.953 54.812 1 21.73 99 SER A N 1
ATOM 754 C CA . SER A 1 99 ? 14.109 -24.906 54.25 1 21.73 99 SER A CA 1
ATOM 755 C C . SER A 1 99 ? 13.969 -24.844 52.719 1 21.73 99 SER A C 1
ATOM 757 O O . SER A 1 99 ? 14.461 -25.719 52 1 21.73 99 SER A O 1
ATOM 759 N N . SER A 1 100 ? 12.797 -24.656 52.281 1 21.33 100 SER A N 1
ATOM 760 C CA . SER A 1 100 ? 12.586 -24.984 50.875 1 21.33 100 SER A CA 1
ATOM 761 C C . SER A 1 100 ? 13.492 -24.156 49.969 1 21.33 100 SER A C 1
ATOM 763 O O . SER A 1 100 ? 13.508 -22.922 50.062 1 21.33 100 SER A O 1
ATOM 765 N N . PRO A 1 101 ? 14.641 -24.688 49.594 1 24.48 101 PRO A N 1
ATOM 766 C CA . PRO A 1 101 ? 15.719 -24.156 48.75 1 24.48 101 PRO A CA 1
ATOM 767 C C . PRO A 1 101 ? 15.203 -23.422 47.5 1 24.48 101 PRO A C 1
ATOM 769 O O . PRO A 1 101 ? 14.211 -23.844 46.906 1 24.48 101 PRO A O 1
ATOM 772 N N . PHE A 1 102 ? 15.367 -22.156 47.562 1 22.44 102 PHE A N 1
ATOM 773 C CA . PHE A 1 102 ? 14.867 -21.141 46.656 1 22.44 102 PHE A CA 1
ATOM 774 C C . PHE A 1 102 ? 15.133 -21.516 45.188 1 22.44 102 PHE A C 1
ATOM 776 O O . PHE A 1 102 ? 16.281 -21.75 44.812 1 22.44 102 PHE A O 1
ATOM 783 N N . PRO A 1 103 ? 14.258 -22.266 44.625 1 23.72 103 PRO A N 1
ATOM 784 C CA . PRO A 1 103 ? 14.555 -22.812 43.312 1 23.72 103 PRO A CA 1
ATOM 785 C C . PRO A 1 103 ? 15.102 -21.766 42.344 1 23.72 103 PRO A C 1
ATOM 787 O O . PRO A 1 103 ? 14.812 -20.578 42.5 1 23.72 103 PRO A O 1
ATOM 790 N N . SER A 1 104 ? 16.266 -22 41.688 1 23.83 104 SER A N 1
ATOM 791 C CA . SER A 1 104 ? 17.141 -21.5 40.625 1 23.83 104 SER A CA 1
ATOM 792 C C . SER A 1 104 ? 16.328 -20.922 39.5 1 23.83 104 SER A C 1
ATOM 794 O O . SER A 1 104 ? 15.375 -21.547 39 1 23.83 104 SER A O 1
ATOM 796 N N . VAL A 1 105 ? 16.109 -19.656 39.594 1 26.09 105 VAL A N 1
ATOM 797 C CA . VAL A 1 105 ? 15.539 -18.844 38.531 1 26.09 105 VAL A CA 1
ATOM 798 C C . VAL A 1 105 ? 15.984 -19.375 37.188 1 26.09 105 VAL A C 1
ATOM 800 O O . VAL A 1 105 ? 17.172 -19.312 36.844 1 26.09 105 VAL A O 1
ATOM 803 N N . GLU A 1 106 ? 15.531 -20.484 36.781 1 24.09 106 GLU A N 1
ATOM 804 C CA . GLU A 1 106 ? 15.93 -21.109 35.531 1 24.09 106 GLU A CA 1
ATOM 805 C C . GLU A 1 106 ? 15.977 -20.078 34.406 1 24.09 106 GLU A C 1
ATOM 807 O O . GLU A 1 106 ? 15.023 -19.328 34.188 1 24.09 106 GLU A O 1
ATOM 812 N N . VAL A 1 107 ? 17.172 -19.453 34.219 1 27.06 107 VAL A N 1
ATOM 813 C CA . VAL A 1 107 ? 17.609 -18.766 33.031 1 27.06 107 VAL A CA 1
ATOM 814 C C . VAL A 1 107 ? 16.828 -19.281 31.812 1 27.06 107 VAL A C 1
ATOM 816 O O . VAL A 1 107 ? 16.781 -20.5 31.578 1 27.06 107 VAL A O 1
ATOM 819 N N . PRO A 1 108 ? 15.766 -18.547 31.641 1 27.81 108 PRO A N 1
ATOM 820 C CA . PRO A 1 108 ? 15.109 -19.281 30.562 1 27.81 108 PRO A CA 1
ATOM 821 C C . PRO A 1 108 ? 16.109 -19.922 29.594 1 27.81 108 PRO A C 1
ATOM 823 O O . PRO A 1 108 ? 17.156 -19.328 29.297 1 27.81 108 PRO A O 1
ATOM 826 N N . VAL A 1 109 ? 16.375 -21.125 29.75 1 27.42 109 VAL A N 1
ATOM 827 C CA . VAL A 1 109 ? 17.234 -21.844 28.844 1 27.42 109 VAL A CA 1
ATOM 828 C C . VAL A 1 109 ? 17.234 -21.172 27.469 1 27.42 109 VAL A C 1
ATOM 830 O O . VAL A 1 109 ? 16.188 -20.734 26.984 1 27.42 109 VAL A O 1
ATOM 833 N N . GLU A 1 110 ? 18.391 -20.594 27.188 1 29 110 GLU A N 1
ATOM 834 C CA . GLU A 1 110 ? 18.75 -20.266 25.812 1 29 110 GLU A CA 1
ATOM 835 C C . GLU A 1 110 ? 18.016 -21.156 24.812 1 29 110 GLU A C 1
ATOM 837 O O . GLU A 1 110 ? 18.391 -22.312 24.609 1 29 110 GLU A O 1
ATOM 842 N N . ARG A 1 111 ? 16.797 -21.125 25.047 1 28.75 111 ARG A N 1
ATOM 843 C CA . ARG A 1 111 ? 16.109 -22.031 24.141 1 28.75 111 ARG A CA 1
ATOM 844 C C . ARG A 1 111 ? 16.719 -21.969 22.734 1 28.75 111 ARG A C 1
ATOM 846 O O . ARG A 1 111 ? 16.828 -20.891 22.156 1 28.75 111 ARG A O 1
ATOM 853 N N . ASP A 1 112 ? 17.672 -22.844 22.562 1 27.48 112 ASP A N 1
ATOM 854 C CA . ASP A 1 112 ? 18.266 -23.156 21.266 1 27.48 112 ASP A CA 1
ATOM 855 C C . ASP A 1 112 ? 17.219 -23.141 20.156 1 27.48 112 ASP A C 1
ATOM 857 O O . ASP A 1 112 ? 16.547 -24.141 19.922 1 27.48 112 ASP A O 1
ATOM 861 N N . ASP A 1 113 ? 16.5 -22.188 20.188 1 30.56 113 ASP A N 1
ATOM 862 C CA . ASP A 1 113 ? 15.469 -21.984 19.172 1 30.56 113 ASP A CA 1
ATOM 863 C C . ASP A 1 113 ? 16.031 -22.219 17.766 1 30.56 113 ASP A C 1
ATOM 865 O O . ASP A 1 113 ? 16.578 -21.297 17.156 1 30.56 113 ASP A O 1
ATOM 869 N N . TRP A 1 114 ? 16.5 -23.375 17.688 1 29.44 114 TRP A N 1
ATOM 870 C CA . TRP A 1 114 ? 17.281 -23.828 16.547 1 29.44 114 TRP A CA 1
ATOM 871 C C . TRP A 1 114 ? 16.625 -23.406 15.234 1 29.44 114 TRP A C 1
ATOM 873 O O . TRP A 1 114 ? 17.312 -23.234 14.219 1 29.44 114 TRP A O 1
ATOM 883 N N . TRP A 1 115 ? 15.227 -23.531 15.273 1 31.03 115 TRP A N 1
ATOM 884 C CA . TRP A 1 115 ? 14.484 -23.375 14.031 1 31.03 115 TRP A CA 1
ATOM 885 C C . TRP A 1 115 ? 14.492 -21.922 13.562 1 31.03 115 TRP A C 1
ATOM 887 O O . TRP A 1 115 ? 14.117 -21.641 12.422 1 31.03 115 TRP A O 1
ATOM 897 N N . TYR A 1 116 ? 14.141 -21.078 14.414 1 35.38 116 TYR A N 1
ATOM 898 C CA . TYR A 1 116 ? 14.109 -19.641 14.141 1 35.38 116 TYR A CA 1
ATOM 899 C C . TYR A 1 116 ? 15.508 -19.047 14.18 1 35.38 116 TYR A C 1
ATOM 901 O O . TYR A 1 116 ? 15.867 -18.344 15.125 1 35.38 116 TYR A O 1
ATOM 909 N N . LYS A 1 117 ? 16.266 -19.953 14.078 1 33.59 117 LYS A N 1
ATOM 910 C CA . LYS A 1 117 ? 17.344 -18.984 13.914 1 33.59 117 LYS A CA 1
ATOM 911 C C . LYS A 1 117 ? 17.062 -18.047 12.742 1 33.59 117 LYS A C 1
ATOM 913 O O . LYS A 1 117 ? 16.375 -18.406 11.797 1 33.59 117 LYS A O 1
ATOM 918 N N . GLY A 1 118 ? 17.141 -16.828 12.633 1 40.09 118 GLY A N 1
ATOM 919 C CA . GLY A 1 118 ? 17.109 -15.625 11.82 1 40.09 118 GLY A CA 1
ATOM 920 C C . GLY A 1 118 ? 17.203 -15.906 10.336 1 40.09 118 GLY A C 1
ATOM 921 O O . GLY A 1 118 ? 18.25 -15.703 9.719 1 40.09 118 GLY A O 1
ATOM 922 N N . THR A 1 119 ? 16.625 -17.156 9.891 1 45.41 119 THR A N 1
ATOM 923 C CA . THR A 1 119 ? 16.828 -17.281 8.453 1 45.41 119 THR A CA 1
ATOM 924 C C . THR A 1 119 ? 16.359 -16.016 7.73 1 45.41 119 THR A C 1
ATOM 926 O O . THR A 1 119 ? 15.344 -15.43 8.102 1 45.41 119 THR A O 1
ATOM 929 N N . ASP A 1 120 ? 17.016 -15.445 6.695 1 60.59 120 ASP A N 1
ATOM 930 C CA . ASP A 1 120 ? 17.172 -14.219 5.926 1 60.59 120 ASP A CA 1
ATOM 931 C C . ASP A 1 120 ? 16.016 -14.031 4.949 1 60.59 120 ASP A C 1
ATOM 933 O O . ASP A 1 120 ? 15.766 -14.891 4.102 1 60.59 120 ASP A O 1
ATOM 937 N N . HIS A 1 121 ? 14.82 -13.641 5.434 1 69.5 121 HIS A N 1
ATOM 938 C CA . HIS A 1 121 ? 13.766 -13.172 4.535 1 69.5 121 HIS A CA 1
ATOM 939 C C . HIS A 1 121 ? 14.352 -12.344 3.393 1 69.5 121 HIS A C 1
ATOM 941 O O . HIS A 1 121 ? 13.617 -11.883 2.52 1 69.5 121 HIS A O 1
ATOM 947 N N . LEU A 1 122 ? 15.641 -12.359 3.518 1 74.12 122 LEU A N 1
ATOM 948 C CA . LEU A 1 122 ? 16.281 -11.547 2.486 1 74.12 122 LEU A CA 1
ATOM 949 C C . LEU A 1 122 ? 17.094 -12.414 1.536 1 74.12 122 LEU A C 1
ATOM 951 O O . LEU A 1 122 ? 17.922 -13.219 1.978 1 74.12 122 LEU A O 1
ATOM 955 N N . PHE A 1 123 ? 16.688 -12.336 0.307 1 73.19 123 PHE A N 1
ATOM 956 C CA . PHE A 1 123 ? 17.422 -13.016 -0.757 1 73.19 123 PHE A CA 1
ATOM 957 C C . PHE A 1 123 ? 18.297 -12.023 -1.523 1 73.19 123 PHE A C 1
ATOM 959 O O . PHE A 1 123 ? 17.891 -10.883 -1.756 1 73.19 123 PHE A O 1
ATOM 966 N N . LEU A 1 124 ? 19.516 -12.438 -1.714 1 68.69 124 LEU A N 1
ATOM 967 C CA . LEU A 1 124 ? 20.391 -11.609 -2.535 1 68.69 124 LEU A CA 1
ATOM 968 C C . LEU A 1 124 ? 20.188 -11.906 -4.016 1 68.69 124 LEU A C 1
ATOM 970 O O . LEU A 1 124 ? 20.141 -13.07 -4.418 1 68.69 124 LEU A O 1
ATOM 974 N N . ASN A 1 125 ? 19.922 -10.875 -4.648 1 65.25 125 ASN A N 1
ATOM 975 C CA . ASN A 1 125 ? 19.891 -11.07 -6.094 1 65.25 125 ASN A CA 1
ATOM 976 C C . ASN A 1 125 ? 21.281 -11.023 -6.699 1 65.25 125 ASN A C 1
ATOM 978 O O . ASN A 1 125 ? 22.281 -10.938 -5.973 1 65.25 125 ASN A O 1
ATOM 982 N N . ARG A 1 126 ? 21.406 -11.148 -7.934 1 61.5 126 ARG A N 1
ATOM 983 C CA . ARG A 1 126 ? 22.703 -11.188 -8.617 1 61.5 126 ARG A CA 1
ATOM 984 C C . ARG A 1 126 ? 23.438 -9.859 -8.469 1 61.5 126 ARG A C 1
ATOM 986 O O . ARG A 1 126 ? 24.672 -9.828 -8.461 1 61.5 126 ARG A O 1
ATOM 993 N N . SER A 1 127 ? 22.578 -8.852 -8.328 1 63.28 127 SER A N 1
ATOM 994 C CA . SER A 1 127 ? 23.203 -7.531 -8.227 1 63.28 127 SER A CA 1
ATOM 995 C C . SER A 1 127 ? 23.609 -7.219 -6.785 1 63.28 127 SER A C 1
ATOM 997 O O . SER A 1 127 ? 24.156 -6.156 -6.512 1 63.28 127 SER A O 1
ATOM 999 N N . GLY A 1 128 ? 23.297 -8.148 -5.938 1 64.88 128 GLY A N 1
ATOM 1000 C CA . GLY A 1 128 ? 23.703 -7.984 -4.551 1 64.88 128 GLY A CA 1
ATOM 1001 C C . GLY A 1 128 ? 22.688 -7.238 -3.711 1 64.88 128 GLY A C 1
ATOM 1002 O O . GLY A 1 128 ? 22.969 -6.844 -2.58 1 64.88 128 GLY A O 1
ATOM 1003 N N . GLU A 1 129 ? 21.594 -7.125 -4.371 1 69.62 129 GLU A N 1
ATOM 1004 C CA . GLU A 1 129 ? 20.562 -6.414 -3.602 1 69.62 129 GLU A CA 1
ATOM 1005 C C . GLU A 1 129 ? 19.656 -7.391 -2.859 1 69.62 129 GLU A C 1
ATOM 1007 O O . GLU A 1 129 ? 19.422 -8.508 -3.324 1 69.62 129 GLU A O 1
ATOM 1012 N N . HIS A 1 130 ? 19.188 -6.883 -1.801 1 75 130 HIS A N 1
ATOM 1013 C CA . HIS A 1 130 ? 18.328 -7.711 -0.962 1 75 130 HIS A CA 1
ATOM 1014 C C . HIS A 1 130 ? 16.875 -7.621 -1.41 1 75 130 HIS A C 1
ATOM 1016 O O . HIS A 1 130 ? 16.406 -6.551 -1.811 1 75 130 HIS A O 1
ATOM 1022 N N . GLN A 1 131 ? 16.297 -8.836 -1.501 1 81.75 131 GLN A N 1
ATOM 1023 C CA . GLN A 1 131 ? 14.859 -8.922 -1.779 1 81.75 131 GLN A CA 1
ATOM 1024 C C . GLN A 1 131 ? 14.133 -9.68 -0.675 1 81.75 131 GLN A C 1
ATOM 1026 O O . GLN A 1 131 ? 14.602 -10.727 -0.223 1 81.75 131 GLN A O 1
ATOM 1031 N N . PHE A 1 132 ? 13.133 -9.109 -0.279 1 80.5 132 PHE A N 1
ATOM 1032 C CA . PHE A 1 132 ? 12.352 -9.742 0.779 1 80.5 132 PHE A CA 1
ATOM 1033 C C . PHE A 1 132 ? 11.398 -10.781 0.202 1 80.5 132 PHE A C 1
ATOM 1035 O O . PHE A 1 132 ? 10.711 -10.516 -0.792 1 80.5 132 PHE A O 1
ATOM 1042 N N . VAL A 1 133 ? 11.406 -11.961 0.746 1 80.19 133 VAL A N 1
ATOM 1043 C CA . VAL A 1 133 ? 10.438 -13.016 0.463 1 80.19 133 VAL A CA 1
ATOM 1044 C C . VAL A 1 133 ? 9.875 -13.562 1.772 1 80.19 133 VAL A C 1
ATOM 1046 O O . VAL A 1 133 ? 10.602 -14.172 2.561 1 80.19 133 VAL A O 1
ATOM 1049 N N . GLY A 1 134 ? 8.586 -13.461 1.977 1 80 134 GLY A N 1
ATOM 1050 C CA . GLY A 1 134 ? 7.965 -13.805 3.246 1 80 134 GLY A CA 1
ATOM 1051 C C . GLY A 1 134 ? 7.594 -15.266 3.352 1 80 134 GLY A C 1
ATOM 1052 O O . GLY A 1 134 ? 7.746 -16.016 2.389 1 80 134 GLY A O 1
ATOM 1053 N N . PRO A 1 135 ? 7.078 -15.664 4.398 1 74.94 135 PRO A N 1
ATOM 1054 C CA . PRO A 1 135 ? 6.859 -17.078 4.707 1 74.94 135 PRO A CA 1
ATOM 1055 C C . PRO A 1 135 ? 5.73 -17.688 3.881 1 74.94 135 PRO A C 1
ATOM 1057 O O . PRO A 1 135 ? 5.676 -18.906 3.721 1 74.94 135 PRO A O 1
ATOM 1060 N N . SER A 1 136 ? 4.84 -16.938 3.416 1 81.06 136 SER A N 1
ATOM 1061 C CA . SER A 1 136 ? 3.738 -17.516 2.646 1 81.06 136 SER A CA 1
ATOM 1062 C C . SER A 1 136 ? 4.188 -17.906 1.244 1 81.06 136 SER A C 1
ATOM 1064 O O . SER A 1 136 ? 3.477 -18.625 0.537 1 81.06 136 SER A O 1
ATOM 1066 N N . SER A 1 137 ? 5.336 -17.406 0.875 1 81.81 137 SER A N 1
ATOM 1067 C CA . SER A 1 137 ? 5.859 -17.719 -0.453 1 81.81 137 SER A CA 1
ATOM 1068 C C . SER A 1 137 ? 6.355 -19.156 -0.539 1 81.81 137 SER A C 1
ATOM 1070 O O . SER A 1 137 ? 7.008 -19.641 0.383 1 81.81 137 SER A O 1
ATOM 1072 N N . ALA A 1 138 ? 6.055 -19.766 -1.628 1 79.62 138 ALA A N 1
ATOM 1073 C CA . ALA A 1 138 ? 6.539 -21.125 -1.85 1 79.62 138 ALA A CA 1
ATOM 1074 C C . ALA A 1 138 ? 8.062 -21.156 -1.974 1 79.62 138 ALA A C 1
ATOM 1076 O O . ALA A 1 138 ? 8.703 -22.125 -1.58 1 79.62 138 ALA A O 1
ATOM 1077 N N . THR A 1 139 ? 8.617 -20.078 -2.477 1 76.44 139 THR A N 1
ATOM 1078 C CA . THR A 1 139 ? 10.062 -19.969 -2.604 1 76.44 139 THR A CA 1
ATOM 1079 C C . THR A 1 139 ? 10.727 -19.969 -1.229 1 76.44 139 THR A C 1
ATOM 1081 O O . THR A 1 139 ? 11.766 -20.609 -1.031 1 76.44 139 THR A O 1
ATOM 1084 N N . HIS A 1 140 ? 10.164 -19.234 -0.4 1 76.88 140 HIS A N 1
ATOM 1085 C CA . HIS A 1 140 ? 10.672 -19.219 0.966 1 76.88 140 HIS A CA 1
ATOM 1086 C C . HIS A 1 140 ? 10.648 -20.594 1.595 1 76.88 140 HIS A C 1
ATOM 1088 O O . HIS A 1 140 ? 11.602 -21 2.254 1 76.88 140 HIS A O 1
ATOM 1094 N N . LEU A 1 141 ? 9.648 -21.312 1.379 1 77.12 141 LEU A N 1
ATOM 1095 C CA . LEU A 1 141 ? 9.492 -22.672 1.905 1 77.12 141 LEU A CA 1
ATOM 1096 C C . LEU A 1 141 ? 10.547 -23.594 1.313 1 77.12 141 LEU A C 1
ATOM 1098 O O . LEU A 1 141 ? 11.164 -24.375 2.037 1 77.12 141 LEU A O 1
ATOM 1102 N N . ALA A 1 142 ? 10.648 -23.469 0.056 1 76.81 142 ALA A N 1
ATOM 1103 C CA . ALA A 1 142 ? 11.617 -24.312 -0.623 1 76.81 142 ALA A CA 1
ATOM 1104 C C . ALA A 1 142 ? 13.031 -24.062 -0.099 1 76.81 142 ALA A C 1
ATOM 1106 O O . ALA A 1 142 ? 13.812 -25 0.07 1 76.81 142 ALA A O 1
ATOM 1107 N N . LYS A 1 143 ? 13.336 -22.828 0.073 1 75.69 143 LYS A N 1
ATOM 1108 C CA . LYS A 1 143 ? 14.648 -22.469 0.596 1 75.69 143 LYS A CA 1
ATOM 1109 C C . LYS A 1 143 ? 14.859 -23.047 1.999 1 75.69 143 LYS A C 1
ATOM 1111 O O . LYS A 1 143 ? 15.953 -23.5 2.338 1 75.69 143 LYS A O 1
ATOM 1116 N N . ARG A 1 144 ? 13.852 -23.062 2.672 1 73.25 144 ARG A N 1
ATOM 1117 C CA . ARG A 1 144 ? 13.914 -23.578 4.035 1 73.25 144 ARG A CA 1
ATOM 1118 C C . ARG A 1 144 ? 14.117 -25.078 4.047 1 73.25 144 ARG A C 1
ATOM 1120 O O . ARG A 1 144 ? 14.797 -25.625 4.93 1 73.25 144 ARG A O 1
ATOM 1127 N N . LEU A 1 145 ? 13.469 -25.719 3.119 1 72.38 145 LEU A N 1
ATOM 1128 C CA . LEU A 1 145 ? 13.547 -27.172 3.037 1 72.38 145 LEU A CA 1
ATOM 1129 C C . LEU A 1 145 ? 14.898 -27.609 2.475 1 72.38 145 LEU A C 1
ATOM 1131 O O . LEU A 1 145 ? 15.336 -28.734 2.725 1 72.38 145 LEU A O 1
ATOM 1135 N N . ASN A 1 146 ? 15.469 -26.625 1.676 1 73.44 146 ASN A N 1
ATOM 1136 C CA . ASN A 1 146 ? 16.781 -26.922 1.102 1 73.44 146 ASN A CA 1
ATOM 1137 C C . ASN A 1 146 ? 17.672 -25.688 1.086 1 73.44 146 ASN A C 1
ATOM 1139 O O . ASN A 1 146 ? 18 -25.156 0.018 1 73.44 146 ASN A O 1
ATOM 1143 N N . PRO A 1 147 ? 18.188 -25.281 2.215 1 68.19 147 PRO A N 1
ATOM 1144 C CA . PRO A 1 147 ? 18.938 -24.031 2.322 1 68.19 147 PRO A CA 1
ATOM 1145 C C . PRO A 1 147 ? 20.25 -24.047 1.533 1 68.19 147 PRO A C 1
ATOM 1147 O O . PRO A 1 147 ? 20.781 -23 1.181 1 68.19 147 PRO A O 1
ATOM 1150 N N . THR A 1 148 ? 20.797 -25.141 1.229 1 65.88 148 THR A N 1
ATOM 1151 C CA . THR A 1 148 ? 22.094 -25.266 0.597 1 65.88 148 THR A CA 1
ATOM 1152 C C . THR A 1 148 ? 21.969 -25.312 -0.922 1 65.88 148 THR A C 1
ATOM 1154 O O . THR A 1 148 ? 22.969 -25.328 -1.641 1 65.88 148 THR A O 1
ATOM 1157 N N . SER A 1 149 ? 20.797 -25.328 -1.293 1 70.06 149 SER A N 1
ATOM 1158 C CA . SER A 1 149 ? 20.609 -25.453 -2.734 1 70.06 149 SER A CA 1
ATOM 1159 C C . SER A 1 149 ? 21.047 -24.188 -3.459 1 70.06 149 SER A C 1
ATOM 1161 O O . SER A 1 149 ? 20.672 -23.078 -3.066 1 70.06 149 SER A O 1
ATOM 1163 N N . GLY A 1 150 ? 21.906 -24.281 -4.426 1 65.19 150 GLY A N 1
ATOM 1164 C CA . GLY A 1 150 ? 22.328 -23.172 -5.27 1 65.19 150 GLY A CA 1
ATOM 1165 C C . GLY A 1 150 ? 21.266 -22.766 -6.281 1 65.19 150 GLY A C 1
ATOM 1166 O O . GLY A 1 150 ? 21.344 -21.672 -6.867 1 65.19 150 GLY A O 1
ATOM 1167 N N . ASN A 1 151 ? 20.344 -23.547 -6.496 1 64.31 151 ASN A N 1
ATOM 1168 C CA . ASN A 1 151 ? 19.328 -23.312 -7.516 1 64.31 151 ASN A CA 1
ATOM 1169 C C . ASN A 1 151 ? 18.391 -22.172 -7.117 1 64.31 151 ASN A C 1
ATOM 1171 O O . ASN A 1 151 ? 17.734 -21.578 -7.973 1 64.31 151 ASN A O 1
ATOM 1175 N N . LEU A 1 152 ? 18.391 -21.828 -5.922 1 64.75 152 LEU A N 1
ATOM 1176 C CA . LEU A 1 152 ? 17.484 -20.781 -5.461 1 64.75 152 LEU A CA 1
ATOM 1177 C C . LEU A 1 152 ? 17.969 -19.406 -5.91 1 64.75 152 LEU A C 1
ATOM 1179 O O . LEU A 1 152 ? 17.172 -18.484 -6.074 1 64.75 152 LEU A O 1
ATOM 1183 N N . ALA A 1 153 ? 19.188 -19.359 -6.168 1 59.62 153 ALA A N 1
ATOM 1184 C CA . ALA A 1 153 ? 19.719 -18.125 -6.727 1 59.62 153 ALA A CA 1
ATOM 1185 C C . ALA A 1 153 ? 19.047 -17.797 -8.062 1 59.62 153 ALA A C 1
ATOM 1187 O O . ALA A 1 153 ? 18.797 -16.625 -8.367 1 59.62 153 ALA A O 1
ATOM 1188 N N . TRP A 1 154 ? 18.656 -18.812 -8.664 1 60.47 154 TRP A N 1
ATOM 1189 C CA . TRP A 1 154 ? 18.016 -18.641 -9.969 1 60.47 154 TRP A CA 1
ATOM 1190 C C . TRP A 1 154 ? 16.594 -18.141 -9.812 1 60.47 154 TRP A C 1
ATOM 1192 O O . TRP A 1 154 ? 16.078 -17.453 -10.695 1 60.47 154 TRP A O 1
ATOM 1202 N N . ASP A 1 155 ? 16.062 -18.469 -8.727 1 61.75 155 ASP A N 1
ATOM 1203 C CA . ASP A 1 155 ? 14.664 -18.094 -8.523 1 61.75 155 ASP A CA 1
ATOM 1204 C C . ASP A 1 155 ? 14.5 -16.578 -8.453 1 61.75 155 ASP A C 1
ATOM 1206 O O . ASP A 1 155 ? 13.391 -16.062 -8.617 1 61.75 155 ASP A O 1
ATOM 1210 N N . ILE A 1 156 ? 15.648 -16.031 -8.383 1 66.75 156 ILE A N 1
ATOM 1211 C CA . ILE A 1 156 ? 15.547 -14.586 -8.227 1 66.75 156 ILE A CA 1
ATOM 1212 C C . ILE A 1 156 ? 15.883 -13.898 -9.555 1 66.75 156 ILE A C 1
ATOM 1214 O O . ILE A 1 156 ? 15.766 -12.68 -9.68 1 66.75 156 ILE A O 1
ATOM 1218 N N . ARG A 1 157 ? 15.992 -14.766 -10.617 1 71.62 157 ARG A N 1
ATOM 1219 C CA . ARG A 1 157 ? 16.344 -14.172 -11.906 1 71.62 157 ARG A CA 1
ATOM 1220 C C . ARG A 1 157 ? 15.109 -14.023 -12.797 1 71.62 157 ARG A C 1
ATOM 1222 O O . ARG A 1 157 ? 14.227 -14.891 -12.789 1 71.62 157 ARG A O 1
ATOM 1229 N N . PRO A 1 158 ? 15.102 -12.992 -13.586 1 78.56 158 PRO A N 1
ATOM 1230 C CA . PRO A 1 158 ? 13.992 -12.797 -14.523 1 78.56 158 PRO A CA 1
ATOM 1231 C C . PRO A 1 158 ? 14.055 -13.742 -15.719 1 78.56 158 PRO A C 1
ATOM 1233 O O . PRO A 1 158 ? 15.094 -14.359 -15.969 1 78.56 158 PRO A O 1
ATOM 1236 N N . LEU A 1 159 ? 12.922 -13.922 -16.359 1 77.12 159 LEU A N 1
ATOM 1237 C CA . LEU A 1 159 ? 12.797 -14.766 -17.531 1 77.12 159 LEU A CA 1
ATOM 1238 C C . LEU A 1 159 ? 13.383 -14.07 -18.766 1 77.12 159 LEU A C 1
ATOM 1240 O O . LEU A 1 159 ? 12.812 -14.133 -19.859 1 77.12 159 LEU A O 1
ATOM 1244 N N . TYR A 1 160 ? 14.32 -13.18 -18.609 1 76.5 160 TYR A N 1
ATOM 1245 C CA . TYR A 1 160 ? 15.086 -12.586 -19.688 1 76.5 160 TYR A CA 1
ATOM 1246 C C . TYR A 1 160 ? 16.562 -12.461 -19.328 1 76.5 160 TYR A C 1
ATOM 1248 O O . TYR A 1 160 ? 16.906 -12.352 -18.141 1 76.5 160 TYR A O 1
ATOM 1256 N N . ASN A 1 161 ? 17.375 -12.547 -20.109 1 70.62 161 ASN A N 1
ATOM 1257 C CA . ASN A 1 161 ? 18.797 -12.742 -19.891 1 70.62 161 ASN A CA 1
ATOM 1258 C C . ASN A 1 161 ? 19.516 -11.422 -19.609 1 70.62 161 ASN A C 1
ATOM 1260 O O . ASN A 1 161 ? 20.375 -11.344 -18.734 1 70.62 161 ASN A O 1
ATOM 1264 N N . ASP A 1 162 ? 19.141 -10.422 -20.391 1 70.56 162 ASP A N 1
ATOM 1265 C CA . ASP A 1 162 ? 19.828 -9.133 -20.266 1 70.56 162 ASP A CA 1
ATOM 1266 C C . ASP A 1 162 ? 19.172 -8.273 -19.188 1 70.56 162 ASP A C 1
ATOM 1268 O O . ASP A 1 162 ? 18.062 -7.77 -19.375 1 70.56 162 ASP A O 1
ATOM 1272 N N . PRO A 1 163 ? 19.828 -8.109 -18.062 1 68.62 163 PRO A N 1
ATOM 1273 C CA . PRO A 1 163 ? 19.234 -7.324 -16.969 1 68.62 163 PRO A CA 1
ATOM 1274 C C . PRO A 1 163 ? 18.969 -5.879 -17.375 1 68.62 163 PRO A C 1
ATOM 1276 O O . PRO A 1 163 ? 18.141 -5.203 -16.734 1 68.62 163 PRO A O 1
ATOM 1279 N N . THR A 1 164 ? 19.578 -5.414 -18.406 1 72.88 164 THR A N 1
ATOM 1280 C CA . THR A 1 164 ? 19.422 -4.023 -18.828 1 72.88 164 THR A CA 1
ATOM 1281 C C . THR A 1 164 ? 18.328 -3.891 -19.875 1 72.88 164 THR A C 1
ATOM 1283 O O . THR A 1 164 ? 18.031 -2.787 -20.344 1 72.88 164 THR A O 1
ATOM 1286 N N . SER A 1 165 ? 17.734 -5.012 -20.141 1 78.5 165 SER A N 1
ATOM 1287 C CA . SER A 1 165 ? 16.797 -5.043 -21.25 1 78.5 165 SER A CA 1
ATOM 1288 C C . SER A 1 165 ? 15.641 -4.066 -21.031 1 78.5 165 SER A C 1
ATOM 1290 O O . SER A 1 165 ? 15.148 -3.447 -21.969 1 78.5 165 SER A O 1
ATOM 1292 N N . LEU A 1 166 ? 15.234 -3.928 -19.828 1 79.12 166 LEU A N 1
ATOM 1293 C CA . LEU A 1 166 ? 14.086 -3.072 -19.562 1 79.12 166 LEU A CA 1
ATOM 1294 C C . LEU A 1 166 ? 14.516 -1.622 -19.375 1 79.12 166 LEU A C 1
ATOM 1296 O O . LEU A 1 166 ? 13.688 -0.712 -19.406 1 79.12 166 LEU A O 1
ATOM 1300 N N . ARG A 1 167 ? 15.781 -1.436 -19.109 1 73 167 ARG A N 1
ATOM 1301 C CA . ARG A 1 167 ? 16.297 -0.082 -18.953 1 73 167 ARG A CA 1
ATOM 1302 C C . ARG A 1 167 ? 16.562 0.568 -20.312 1 73 167 ARG A C 1
ATOM 1304 O O . ARG A 1 167 ? 16.406 1.782 -20.453 1 73 167 ARG A O 1
ATOM 1311 N N . GLN A 1 168 ? 17.031 -0.316 -21.188 1 63.25 168 GLN A N 1
ATOM 1312 C CA . GLN A 1 168 ? 17.469 0.188 -22.484 1 63.25 168 GLN A CA 1
ATOM 1313 C C . GLN A 1 168 ? 16.312 0.771 -23.281 1 63.25 168 GLN A C 1
ATOM 1315 O O . GLN A 1 168 ? 15.227 0.174 -23.344 1 63.25 168 GLN A O 1
ATOM 1320 N N . SER A 1 169 ? 16.344 2.041 -23.281 1 59.44 169 SER A N 1
ATOM 1321 C CA . SER A 1 169 ? 15.328 2.92 -23.859 1 59.44 169 SER A CA 1
ATOM 1322 C C . SER A 1 169 ? 14.945 2.461 -25.266 1 59.44 169 SER A C 1
ATOM 1324 O O . SER A 1 169 ? 15.781 2.428 -26.172 1 59.44 169 SER A O 1
ATOM 1326 N N . ALA A 1 170 ? 13.984 1.544 -25.297 1 60 170 ALA A N 1
ATOM 1327 C CA . ALA A 1 170 ? 13.344 1.469 -26.609 1 60 170 ALA A CA 1
ATOM 1328 C C . ALA A 1 170 ? 12.867 2.846 -27.062 1 60 170 ALA A C 1
ATOM 1330 O O . ALA A 1 170 ? 12.602 3.723 -26.234 1 60 170 ALA A O 1
ATOM 1331 N N . SER A 1 171 ? 13.102 3.189 -28.25 1 68.69 171 SER A N 1
ATOM 1332 C CA . SER A 1 171 ? 12.594 4.434 -28.812 1 68.69 171 SER A CA 1
ATOM 1333 C C . SER A 1 171 ? 11.086 4.566 -28.594 1 68.69 171 SER A C 1
ATOM 1335 O O . SER A 1 171 ? 10.383 3.561 -28.469 1 68.69 171 SER A O 1
ATOM 1337 N N . ARG A 1 172 ? 10.625 5.664 -28.266 1 77.38 172 ARG A N 1
ATOM 1338 C CA . ARG A 1 172 ? 9.195 5.938 -28.203 1 77.38 172 ARG A CA 1
ATOM 1339 C C . ARG A 1 172 ? 8.539 5.785 -29.562 1 77.38 172 ARG A C 1
ATOM 1341 O O . ARG A 1 172 ? 8.148 6.773 -30.188 1 77.38 172 ARG A O 1
ATOM 1348 N N . SER A 1 173 ? 8.703 4.48 -30.109 1 84.75 173 SER A N 1
ATOM 1349 C CA . SER A 1 173 ? 8.109 4.121 -31.391 1 84.75 173 SER A CA 1
ATOM 1350 C C . SER A 1 173 ? 7.41 2.768 -31.312 1 84.75 173 SER A C 1
ATOM 1352 O O . SER A 1 173 ? 7.691 1.966 -30.422 1 84.75 173 SER A O 1
ATOM 1354 N N . LEU A 1 174 ? 6.504 2.621 -32.156 1 91.06 174 LEU A N 1
ATOM 1355 C CA . LEU A 1 174 ? 5.805 1.345 -32.25 1 91.06 174 LEU A CA 1
ATOM 1356 C C . LEU A 1 174 ? 6.703 0.271 -32.844 1 91.06 174 LEU A C 1
ATOM 1358 O O . LEU A 1 174 ? 7.453 0.542 -33.781 1 91.06 174 LEU A O 1
ATOM 1362 N N . PRO A 1 175 ? 6.684 -0.853 -32.281 1 92.69 175 PRO A N 1
ATOM 1363 C CA . PRO A 1 175 ? 7.344 -1.969 -32.969 1 92.69 175 PRO A CA 1
ATOM 1364 C C . PRO A 1 175 ? 6.594 -2.428 -34.219 1 92.69 175 PRO A C 1
ATOM 1366 O O . PRO A 1 175 ? 5.539 -1.874 -34.531 1 92.69 175 PRO A O 1
ATOM 1369 N N . GLN A 1 176 ? 7.254 -3.334 -34.906 1 93.69 176 GLN A N 1
ATOM 1370 C CA . GLN A 1 176 ? 6.512 -3.949 -36 1 93.69 176 GLN A CA 1
ATOM 1371 C C . GLN A 1 176 ? 5.258 -4.648 -35.469 1 93.69 176 GLN A C 1
ATOM 1373 O O . GLN A 1 176 ? 5.344 -5.609 -34.719 1 93.69 176 GLN A O 1
ATOM 1378 N N . MET A 1 177 ? 4.129 -4.152 -35.969 1 96.56 177 MET A N 1
ATOM 1379 C CA . MET A 1 177 ? 2.854 -4.676 -35.469 1 96.56 177 MET A CA 1
ATOM 1380 C C . MET A 1 177 ? 2.428 -5.898 -36.281 1 96.56 177 MET A C 1
ATOM 1382 O O . MET A 1 177 ? 2.672 -5.969 -37.469 1 96.56 177 MET A O 1
ATOM 1386 N N . PRO A 1 178 ? 1.877 -6.875 -35.625 1 96.81 178 PRO A N 1
ATOM 1387 C CA . PRO A 1 178 ? 1.318 -7.992 -36.375 1 96.81 178 PRO A CA 1
ATOM 1388 C C . PRO A 1 178 ? 0.133 -7.574 -37.25 1 96.81 178 PRO A C 1
ATOM 1390 O O . PRO A 1 178 ? -0.403 -6.477 -37.094 1 96.81 178 PRO A O 1
ATOM 1393 N N . PRO A 1 179 ? -0.217 -8.461 -38.219 1 97.44 179 PRO A N 1
ATOM 1394 C CA . PRO A 1 179 ? -1.421 -8.148 -39 1 97.44 179 PRO A CA 1
ATOM 1395 C C . PRO A 1 179 ? -2.648 -7.93 -38.125 1 97.44 179 PRO A C 1
ATOM 1397 O O . PRO A 1 179 ? -2.789 -8.578 -37.094 1 97.44 179 PRO A O 1
ATOM 1400 N N . PHE A 1 180 ? -3.545 -7.059 -38.562 1 97.5 180 PHE A N 1
ATOM 1401 C CA . PHE A 1 180 ? -4.695 -6.605 -37.781 1 97.5 180 PHE A CA 1
ATOM 1402 C C . PHE A 1 180 ? -5.516 -7.789 -37.281 1 97.5 180 PHE A C 1
ATOM 1404 O O . PHE A 1 180 ? -5.863 -7.859 -36.094 1 97.5 180 PHE A O 1
ATOM 1411 N N . GLU A 1 181 ? -5.789 -8.727 -38.188 1 97.31 181 GLU A N 1
ATOM 1412 C CA . GLU A 1 181 ? -6.621 -9.867 -37.812 1 97.31 181 GLU A CA 1
ATOM 1413 C C . GLU A 1 181 ? -5.91 -10.773 -36.812 1 97.31 181 GLU A C 1
ATOM 1415 O O . GLU A 1 181 ? -6.551 -11.375 -35.969 1 97.31 181 GLU A O 1
ATOM 1420 N N . PHE A 1 182 ? -4.668 -10.844 -36.969 1 97.81 182 PHE A N 1
ATOM 1421 C CA . PHE A 1 182 ? -3.906 -11.641 -36 1 97.81 182 PHE A CA 1
ATOM 1422 C C . PHE A 1 182 ? -3.914 -10.984 -34.625 1 97.81 182 PHE A C 1
ATOM 1424 O O . PHE A 1 182 ? -4.023 -11.672 -33.625 1 97.81 182 PHE A O 1
ATOM 1431 N N . ALA A 1 183 ? -3.744 -9.703 -34.594 1 98.06 183 ALA A N 1
ATOM 1432 C CA . ALA A 1 183 ? -3.82 -8.977 -33.312 1 98.06 183 ALA A CA 1
ATOM 1433 C C . ALA A 1 183 ? -5.164 -9.203 -32.625 1 98.06 183 ALA A C 1
ATOM 1435 O O . ALA A 1 183 ? -5.23 -9.336 -31.406 1 98.06 183 ALA A O 1
ATOM 1436 N N . LYS A 1 184 ? -6.184 -9.25 -33.406 1 97.81 184 LYS A N 1
ATOM 1437 C CA . LYS A 1 184 ? -7.512 -9.539 -32.875 1 97.81 184 LYS A CA 1
ATOM 1438 C C . LYS A 1 184 ? -7.562 -10.938 -32.25 1 97.81 184 LYS A C 1
ATOM 1440 O O . LYS A 1 184 ? -8.172 -11.141 -31.203 1 97.81 184 LYS A O 1
ATOM 1445 N N . ARG A 1 185 ? -6.945 -11.883 -32.938 1 97.88 185 ARG A N 1
ATOM 1446 C CA . ARG A 1 185 ? -6.898 -13.242 -32.406 1 97.88 185 ARG A CA 1
ATOM 1447 C C . ARG A 1 185 ? -6.121 -13.289 -31.094 1 97.88 185 ARG A C 1
ATOM 1449 O O . ARG A 1 185 ? -6.5 -14.008 -30.156 1 97.88 185 ARG A O 1
ATOM 1456 N N . LEU A 1 186 ? -5.023 -12.555 -31.062 1 97.81 186 LEU A N 1
ATOM 1457 C CA . LEU A 1 186 ? -4.219 -12.508 -29.844 1 97.81 186 LEU A CA 1
ATOM 1458 C C . LEU A 1 186 ? -5.031 -11.953 -28.672 1 97.81 186 LEU A C 1
ATOM 1460 O O . LEU A 1 186 ? -4.84 -12.359 -27.531 1 97.81 186 LEU A O 1
ATOM 1464 N N . PHE A 1 187 ? -5.922 -10.992 -29 1 98.25 187 PHE A N 1
ATOM 1465 C CA . PHE A 1 187 ? -6.812 -10.492 -27.969 1 98.25 187 PHE A CA 1
ATOM 1466 C C . PHE A 1 187 ? -7.645 -11.617 -27.375 1 98.25 187 PHE A C 1
ATOM 1468 O O . PHE A 1 187 ? -7.781 -11.719 -26.141 1 98.25 187 PHE A O 1
ATOM 1475 N N . TRP A 1 188 ? -8.148 -12.406 -28.156 1 97.38 188 TRP A N 1
ATOM 1476 C CA . TRP A 1 188 ? -9.047 -13.445 -27.672 1 97.38 188 TRP A CA 1
ATOM 1477 C C . TRP A 1 188 ? -8.273 -14.516 -26.906 1 97.38 188 TRP A C 1
ATOM 1479 O O . TRP A 1 188 ? -8.797 -15.102 -25.953 1 97.38 188 TRP A O 1
ATOM 1489 N N . VAL A 1 189 ? -7.074 -14.797 -27.266 1 96.88 189 VAL A N 1
ATOM 1490 C CA . VAL A 1 189 ? -6.234 -15.703 -26.5 1 96.88 189 VAL A CA 1
ATOM 1491 C C . VAL A 1 189 ? -6.004 -15.117 -25.094 1 96.88 189 VAL A C 1
ATOM 1493 O O . VAL A 1 189 ? -6.246 -15.789 -24.094 1 96.88 189 VAL A O 1
ATOM 1496 N N . HIS A 1 190 ? -5.52 -13.859 -25.156 1 97.12 190 HIS A N 1
ATOM 1497 C CA . HIS A 1 190 ? -5.332 -13.156 -23.891 1 97.12 190 HIS A CA 1
ATOM 1498 C C . HIS A 1 190 ? -6.605 -13.188 -23.047 1 97.12 190 HIS A C 1
ATOM 1500 O O . HIS A 1 190 ? -6.547 -13.383 -21.828 1 97.12 190 HIS A O 1
ATOM 1506 N N . TYR A 1 191 ? -7.742 -12.953 -23.688 1 97 191 TYR A N 1
ATOM 1507 C CA . TYR A 1 191 ? -9.039 -12.859 -23.031 1 97 191 TYR A CA 1
ATOM 1508 C C . TYR A 1 191 ? -9.406 -14.18 -22.359 1 97 191 TYR A C 1
ATOM 1510 O O . TYR A 1 191 ? -9.977 -14.195 -21.266 1 97 191 TYR A O 1
ATOM 1518 N N . THR A 1 192 ? -9.055 -15.25 -22.891 1 95.06 192 THR A N 1
ATOM 1519 C CA . THR A 1 192 ? -9.375 -16.578 -22.375 1 95.06 192 THR A CA 1
ATOM 1520 C C . THR A 1 192 ? -8.625 -16.844 -21.078 1 95.06 192 THR A C 1
ATOM 1522 O O . THR A 1 192 ? -9.164 -17.484 -20.172 1 95.06 192 THR A O 1
ATOM 1525 N N . TYR A 1 193 ? -7.457 -16.344 -20.969 1 95.69 193 TYR A N 1
ATOM 1526 C CA . TYR A 1 193 ? -6.629 -16.656 -19.812 1 95.69 193 TYR A CA 1
ATOM 1527 C C . TYR A 1 193 ? -6.895 -15.672 -18.672 1 95.69 193 TYR A C 1
ATOM 1529 O O . TYR A 1 193 ? -7.07 -16.078 -17.516 1 95.69 193 TYR A O 1
ATOM 1537 N N . ILE A 1 194 ? -6.875 -14.359 -18.953 1 95.56 194 ILE A N 1
ATOM 1538 C CA . ILE A 1 194 ? -6.961 -13.422 -17.844 1 95.56 194 ILE A CA 1
ATOM 1539 C C . ILE A 1 194 ? -8.141 -12.469 -18.062 1 95.56 194 ILE A C 1
ATOM 1541 O O . ILE A 1 194 ? -8.695 -11.93 -17.094 1 95.56 194 ILE A O 1
ATOM 1545 N N . GLY A 1 195 ? -8.633 -12.305 -19.281 1 94.56 195 GLY A N 1
ATOM 1546 C CA . GLY A 1 195 ? -9.711 -11.383 -19.594 1 94.56 195 GLY A CA 1
ATOM 1547 C C . GLY A 1 195 ? -11.062 -11.844 -19.062 1 94.56 195 GLY A C 1
ATOM 1548 O O . GLY A 1 195 ? -11.953 -11.023 -18.844 1 94.56 195 GLY A O 1
ATOM 1549 N N . THR A 1 196 ? -11.148 -13.086 -18.922 1 93.62 196 THR A N 1
ATOM 1550 C CA . THR A 1 196 ? -12.406 -13.609 -18.391 1 93.62 196 THR A CA 1
ATOM 1551 C C . THR A 1 196 ? -12.445 -13.5 -16.875 1 93.62 196 THR A C 1
ATOM 1553 O O . THR A 1 196 ? -13.508 -13.641 -16.266 1 93.62 196 THR A O 1
ATOM 1556 N N . ILE A 1 197 ? -11.352 -13.289 -16.328 1 96.75 197 ILE A N 1
ATOM 1557 C CA . ILE A 1 197 ? -11.266 -13.234 -14.867 1 96.75 197 ILE A CA 1
ATOM 1558 C C . ILE A 1 197 ? -11.242 -11.781 -14.406 1 96.75 197 ILE A C 1
ATOM 1560 O O . ILE A 1 197 ? -12.125 -11.336 -13.672 1 96.75 197 ILE A O 1
ATOM 1564 N N . PHE A 1 198 ? -10.266 -11.016 -14.898 1 97.88 198 PHE A N 1
ATOM 1565 C CA . PHE A 1 198 ? -10.117 -9.625 -14.5 1 97.88 198 PHE A CA 1
ATOM 1566 C C . PHE A 1 198 ? -10.703 -8.688 -15.555 1 97.88 198 PHE A C 1
ATOM 1568 O O . PHE A 1 198 ? -10.578 -8.945 -16.75 1 97.88 198 PHE A O 1
ATOM 1575 N N . SER A 1 199 ? -11.312 -7.695 -15.109 1 96.5 199 SER A N 1
ATOM 1576 C CA . SER A 1 199 ? -11.898 -6.707 -16 1 96.5 199 SER A CA 1
ATOM 1577 C C . SER A 1 199 ? -10.922 -5.574 -16.297 1 96.5 199 SER A C 1
ATOM 1579 O O . SER A 1 199 ? -11.039 -4.488 -15.734 1 96.5 199 SER A O 1
ATOM 1581 N N . LEU A 1 200 ? -10.047 -5.82 -17.25 1 97.31 200 LEU A N 1
ATOM 1582 C CA . LEU A 1 200 ? -9.031 -4.82 -17.562 1 97.31 200 LEU A CA 1
ATOM 1583 C C . LEU A 1 200 ? -9.305 -4.18 -18.922 1 97.31 200 LEU A C 1
ATOM 1585 O O . LEU A 1 200 ? -8.773 -3.107 -19.219 1 97.31 200 LEU A O 1
ATOM 1589 N N . ILE A 1 201 ? -10.062 -4.855 -19.75 1 96.06 201 ILE A N 1
ATOM 1590 C CA . ILE A 1 201 ? -10.484 -4.309 -21.031 1 96.06 201 ILE A CA 1
ATOM 1591 C C . ILE A 1 201 ? -11.695 -5.078 -21.547 1 96.06 201 ILE A C 1
ATOM 1593 O O . ILE A 1 201 ? -11.773 -6.301 -21.391 1 96.06 201 ILE A O 1
ATOM 1597 N N . GLN A 1 202 ? -12.578 -4.355 -22.094 1 93.25 202 GLN A N 1
ATOM 1598 C CA . GLN A 1 202 ? -13.719 -4.98 -22.75 1 93.25 202 GLN A CA 1
ATOM 1599 C C . GLN A 1 202 ? -13.438 -5.23 -24.234 1 93.25 202 GLN A C 1
ATOM 1601 O O . GLN A 1 202 ? -12.719 -4.453 -24.875 1 93.25 202 GLN A O 1
ATOM 1606 N N . PRO A 1 203 ? -14.055 -6.297 -24.797 1 94.75 203 PRO A N 1
ATOM 1607 C CA . PRO A 1 203 ? -13.781 -6.645 -26.188 1 94.75 203 PRO A CA 1
ATOM 1608 C C . PRO A 1 203 ? -14.07 -5.492 -27.156 1 94.75 203 PRO A C 1
ATOM 1610 O O . PRO A 1 203 ? -13.266 -5.215 -28.047 1 94.75 203 PRO A O 1
ATOM 1613 N N . ARG A 1 204 ? -15.156 -4.773 -26.922 1 93.94 204 ARG A N 1
ATOM 1614 C CA . ARG A 1 204 ? -15.516 -3.672 -27.812 1 93.94 204 ARG A CA 1
ATOM 1615 C C . ARG A 1 204 ? -14.492 -2.539 -27.719 1 93.94 204 ARG A C 1
ATOM 1617 O O . ARG A 1 204 ? -14.117 -1.949 -28.734 1 93.94 204 ARG A O 1
ATOM 1624 N N . ASP A 1 205 ? -14.086 -2.277 -26.484 1 95.19 205 ASP A N 1
ATOM 1625 C CA . ASP A 1 205 ? -13.102 -1.223 -26.281 1 95.19 205 ASP A CA 1
ATOM 1626 C C . ASP A 1 205 ? -11.781 -1.564 -26.969 1 95.19 205 ASP A C 1
ATOM 1628 O O . ASP A 1 205 ? -11.133 -0.692 -27.547 1 95.19 205 ASP A O 1
ATOM 1632 N N . PHE A 1 206 ? -11.367 -2.801 -26.922 1 96.88 206 PHE A N 1
ATOM 1633 C CA . PHE A 1 206 ? -10.109 -3.199 -27.531 1 96.88 206 PHE A CA 1
ATOM 1634 C C . PHE A 1 206 ? -10.156 -3.018 -29.047 1 96.88 206 PHE A C 1
ATOM 1636 O O . PHE A 1 206 ? -9.195 -2.527 -29.656 1 96.88 206 PHE A O 1
ATOM 1643 N N . GLU A 1 207 ? -11.227 -3.443 -29.625 1 96.81 207 GLU A N 1
ATOM 1644 C CA . GLU A 1 207 ? -11.336 -3.328 -31.078 1 96.81 207 GLU A CA 1
ATOM 1645 C C . GLU A 1 207 ? -11.242 -1.87 -31.516 1 96.81 207 GLU A C 1
ATOM 1647 O O . GLU A 1 207 ? -10.578 -1.557 -32.5 1 96.81 207 GLU A O 1
ATOM 1652 N N . GLU A 1 208 ? -11.891 -1.009 -30.812 1 97.44 208 GLU A N 1
ATOM 1653 C CA . GLU A 1 208 ? -11.836 0.416 -31.125 1 97.44 208 GLU A CA 1
ATOM 1654 C C . GLU A 1 208 ? -10.414 0.958 -30.969 1 97.44 208 GLU A C 1
ATOM 1656 O O . GLU A 1 208 ? -9.938 1.705 -31.828 1 97.44 208 GLU A O 1
ATOM 1661 N N . ARG A 1 209 ? -9.773 0.583 -29.922 1 98 209 ARG A N 1
ATOM 1662 C CA . ARG A 1 209 ? -8.422 1.069 -29.641 1 98 209 ARG A CA 1
ATOM 1663 C C . ARG A 1 209 ? -7.422 0.479 -30.641 1 98 209 ARG A C 1
ATOM 1665 O O . ARG A 1 209 ? -6.457 1.142 -31.016 1 98 209 ARG A O 1
ATOM 1672 N N . LEU A 1 210 ? -7.707 -0.775 -31 1 98.25 210 LEU A N 1
ATOM 1673 C CA . LEU A 1 210 ? -6.855 -1.407 -32 1 98.25 210 LEU A CA 1
ATOM 1674 C C . LEU A 1 210 ? -6.902 -0.636 -33.312 1 98.25 210 LEU A C 1
ATOM 1676 O O . LEU A 1 210 ? -5.871 -0.439 -33.969 1 98.25 210 LEU A O 1
ATOM 1680 N N . HIS A 1 211 ? -8.055 -0.183 -33.688 1 97.94 211 HIS A N 1
ATOM 1681 C CA . HIS A 1 211 ? -8.211 0.61 -34.906 1 97.94 211 HIS A CA 1
ATOM 1682 C C . HIS A 1 211 ? -7.426 1.915 -34.812 1 97.94 211 HIS A C 1
ATOM 1684 O O . HIS A 1 211 ? -6.82 2.352 -35.812 1 97.94 211 HIS A O 1
ATOM 1690 N N . VAL A 1 212 ? -7.434 2.473 -33.656 1 97.62 212 VAL A N 1
ATOM 1691 C CA . VAL A 1 212 ? -6.711 3.723 -33.469 1 97.62 212 VAL A CA 1
ATOM 1692 C C . VAL A 1 212 ? -5.211 3.49 -33.656 1 97.62 212 VAL A C 1
ATOM 1694 O O . VAL A 1 212 ? -4.543 4.242 -34.375 1 97.62 212 VAL A O 1
ATOM 1697 N N . VAL A 1 213 ? -4.695 2.469 -33.094 1 97.69 213 VAL A N 1
ATOM 1698 C CA . VAL A 1 213 ? -3.264 2.197 -33.062 1 97.69 213 VAL A CA 1
ATOM 1699 C C . VAL A 1 213 ? -2.783 1.884 -34.5 1 97.69 213 VAL A C 1
ATOM 1701 O O . VAL A 1 213 ? -1.669 2.25 -34.875 1 97.69 213 VAL A O 1
ATOM 1704 N N . TYR A 1 214 ? -3.613 1.238 -35.312 1 97.19 214 TYR A N 1
ATOM 1705 C CA . TYR A 1 214 ? -3.203 0.826 -36.656 1 97.19 214 TYR A CA 1
ATOM 1706 C C . TYR A 1 214 ? -3.391 1.96 -37.656 1 97.19 214 TYR A C 1
ATOM 1708 O O . TYR A 1 214 ? -2.816 1.934 -38.75 1 97.19 214 TYR A O 1
ATOM 1716 N N . ASN A 1 215 ? -4.129 3.031 -37.281 1 95.88 215 ASN A N 1
ATOM 1717 C CA . ASN A 1 215 ? -4.496 4.012 -38.281 1 95.88 215 ASN A CA 1
ATOM 1718 C C . ASN A 1 215 ? -3.988 5.406 -37.938 1 95.88 215 ASN A C 1
ATOM 1720 O O . ASN A 1 215 ? -4.027 6.316 -38.75 1 95.88 215 ASN A O 1
ATOM 1724 N N . GLN A 1 216 ? -3.525 5.598 -36.719 1 94.38 216 GLN A N 1
ATOM 1725 C CA . GLN A 1 216 ? -3.084 6.918 -36.281 1 94.38 216 GLN A CA 1
ATOM 1726 C C . GLN A 1 216 ? -1.714 6.844 -35.625 1 94.38 216 GLN A C 1
ATOM 1728 O O . GLN A 1 216 ? -1.396 5.863 -34.938 1 94.38 216 GLN A O 1
ATOM 1733 N N . PRO A 1 217 ? -0.953 7.836 -35.812 1 93.25 217 PRO A N 1
ATOM 1734 C CA . PRO A 1 217 ? 0.307 7.898 -35.062 1 93.25 217 PRO A CA 1
ATOM 1735 C C . PRO A 1 217 ? 0.104 8.227 -33.594 1 93.25 217 PRO A C 1
ATOM 1737 O O . PRO A 1 217 ? -0.861 8.906 -33.25 1 93.25 217 PRO A O 1
ATOM 1740 N N . PRO A 1 218 ? 1.02 7.77 -32.75 1 92.62 218 PRO A N 1
ATOM 1741 C CA . PRO A 1 218 ? 0.881 8.062 -31.328 1 92.62 218 PRO A CA 1
ATOM 1742 C C . PRO A 1 218 ? 1.098 9.539 -31 1 92.62 218 PRO A C 1
ATOM 1744 O O . PRO A 1 218 ? 1.946 10.188 -31.625 1 92.62 218 PRO A O 1
ATOM 1747 N N . ASP A 1 219 ? 0.311 10.078 -30.125 1 92 219 ASP A N 1
ATOM 1748 C CA . ASP A 1 219 ? 0.492 11.398 -29.531 1 92 219 ASP A CA 1
ATOM 1749 C C . ASP A 1 219 ? 1.012 11.289 -28.094 1 92 219 ASP A C 1
ATOM 1751 O O . ASP A 1 219 ? 0.231 11.125 -27.156 1 92 219 ASP A O 1
ATOM 1755 N N . PHE A 1 220 ? 2.246 11.578 -27.891 1 88.38 220 PHE A N 1
ATOM 1756 C CA . PHE A 1 220 ? 2.9 11.367 -26.609 1 88.38 220 PHE A CA 1
ATOM 1757 C C . PHE A 1 220 ? 2.543 12.477 -25.625 1 88.38 220 PHE A C 1
ATOM 1759 O O . PHE A 1 220 ? 2.785 12.344 -24.422 1 88.38 220 PHE A O 1
ATOM 1766 N N . SER A 1 221 ? 2.01 13.508 -26.094 1 85.94 221 SER A N 1
ATOM 1767 C CA . SER A 1 221 ? 1.627 14.609 -25.219 1 85.94 221 SER A CA 1
ATOM 1768 C C . SER A 1 221 ? 0.258 14.367 -24.594 1 85.94 221 SER A C 1
ATOM 1770 O O . SER A 1 221 ? -0.114 15.039 -23.625 1 85.94 221 SER A O 1
ATOM 1772 N N . ASN A 1 222 ? -0.41 13.43 -25.141 1 90.44 222 ASN A N 1
ATOM 1773 C CA . ASN A 1 222 ? -1.741 13.094 -24.656 1 90.44 222 ASN A CA 1
ATOM 1774 C C . ASN A 1 222 ? -1.728 11.812 -23.828 1 90.44 222 ASN A C 1
ATOM 1776 O O . ASN A 1 222 ? -1.459 10.734 -24.344 1 90.44 222 ASN A O 1
ATOM 1780 N N . ARG A 1 223 ? -2.1 11.906 -22.609 1 90.69 223 ARG A N 1
ATOM 1781 C CA . ARG A 1 223 ? -2.055 10.781 -21.672 1 90.69 223 ARG A CA 1
ATOM 1782 C C . ARG A 1 223 ? -2.941 9.641 -22.156 1 90.69 223 ARG A C 1
ATOM 1784 O O . ARG A 1 223 ? -2.547 8.477 -22.094 1 90.69 223 ARG A O 1
ATOM 1791 N N . GLU A 1 224 ? -4.145 9.93 -22.625 1 93.19 224 GLU A N 1
ATOM 1792 C CA . GLU A 1 224 ? -5.09 8.906 -23.078 1 93.19 224 GLU A CA 1
ATOM 1793 C C . GLU A 1 224 ? -4.547 8.156 -24.281 1 93.19 224 GLU A C 1
ATOM 1795 O O . GLU A 1 224 ? -4.699 6.938 -24.375 1 93.19 224 GLU A O 1
ATOM 1800 N N . SER A 1 225 ? -4.008 8.898 -25.172 1 95.06 225 SER A N 1
ATOM 1801 C CA . SER A 1 225 ? -3.391 8.266 -26.344 1 95.06 225 SER A CA 1
ATOM 1802 C C . SER A 1 225 ? -2.275 7.312 -25.922 1 95.06 225 SER A C 1
ATOM 1804 O O . SER A 1 225 ? -2.191 6.188 -26.422 1 95.06 225 SER A O 1
ATOM 1806 N N . CYS A 1 226 ? -1.456 7.766 -25 1 95.38 226 CYS A N 1
ATOM 1807 C CA . CYS A 1 226 ? -0.365 6.93 -24.516 1 95.38 226 CYS A CA 1
ATOM 1808 C C . CYS A 1 226 ? -0.898 5.641 -23.906 1 95.38 226 CYS A C 1
ATOM 1810 O O . CYS A 1 226 ? -0.362 4.562 -24.156 1 95.38 226 CYS A O 1
ATOM 1812 N N . LEU A 1 227 ? -1.926 5.789 -23.172 1 97.62 227 LEU A N 1
ATOM 1813 C CA . LEU A 1 227 ? -2.51 4.625 -22.5 1 97.62 227 LEU A CA 1
ATOM 1814 C C . LEU A 1 227 ? -3.1 3.658 -23.531 1 97.62 227 LEU A C 1
ATOM 1816 O O . LEU A 1 227 ? -3 2.439 -23.359 1 97.62 227 LEU A O 1
ATOM 1820 N N . VAL A 1 228 ? -3.719 4.184 -24.578 1 98.25 228 VAL A N 1
ATOM 1821 C CA . VAL A 1 228 ? -4.289 3.35 -25.625 1 98.25 228 VAL A CA 1
ATOM 1822 C C . VAL A 1 228 ? -3.189 2.506 -26.281 1 98.25 228 VAL A C 1
ATOM 1824 O O . VAL A 1 228 ? -3.324 1.287 -26.391 1 98.25 228 VAL A O 1
ATOM 1827 N N . TYR A 1 229 ? -2.152 3.127 -26.672 1 98 229 TYR A N 1
ATOM 1828 C CA . TYR A 1 229 ? -1.047 2.42 -27.312 1 98 229 TYR A CA 1
ATOM 1829 C C . TYR A 1 229 ? -0.41 1.426 -26.344 1 98 229 TYR A C 1
ATOM 1831 O O . TYR A 1 229 ? -0.103 0.293 -26.719 1 98 229 TYR A O 1
ATOM 1839 N N . CYS A 1 230 ? -0.229 1.882 -25.109 1 97.75 230 CYS A N 1
ATOM 1840 C CA . CYS A 1 230 ? 0.34 1 -24.094 1 97.75 230 CYS A CA 1
ATOM 1841 C C . CYS A 1 230 ? -0.508 -0.256 -23.922 1 97.75 230 CYS A C 1
ATOM 1843 O O . CYS A 1 230 ? 0.017 -1.371 -23.938 1 97.75 230 CYS A O 1
ATOM 1845 N N . GLN A 1 231 ? -1.805 -0.114 -23.766 1 98.56 231 GLN A N 1
ATOM 1846 C CA . GLN A 1 231 ? -2.699 -1.235 -23.5 1 98.56 231 GLN A CA 1
ATOM 1847 C C . GLN A 1 231 ? -2.742 -2.197 -24.688 1 98.56 231 GLN A C 1
ATOM 1849 O O . GLN A 1 231 ? -2.744 -3.416 -24.516 1 98.56 231 GLN A O 1
ATOM 1854 N N . VAL A 1 232 ? -2.812 -1.696 -25.891 1 98.62 232 VAL A N 1
ATOM 1855 C CA . VAL A 1 232 ? -2.857 -2.543 -27.078 1 98.62 232 VAL A CA 1
ATOM 1856 C C . VAL A 1 232 ? -1.582 -3.377 -27.172 1 98.62 232 VAL A C 1
ATOM 1858 O O . VAL A 1 232 ? -1.637 -4.582 -27.422 1 98.62 232 VAL A O 1
ATOM 1861 N N . LEU A 1 233 ? -0.455 -2.77 -26.953 1 98.19 233 LEU A N 1
ATOM 1862 C CA . LEU A 1 233 ? 0.814 -3.49 -26.984 1 98.19 233 LEU A CA 1
ATOM 1863 C C . LEU A 1 233 ? 0.87 -4.543 -25.891 1 98.19 233 LEU A C 1
ATOM 1865 O O . LEU A 1 233 ? 1.396 -5.641 -26.094 1 98.19 233 LEU A O 1
ATOM 1869 N N . LEU A 1 234 ? 0.33 -4.23 -24.734 1 98.69 234 LEU A N 1
ATOM 1870 C CA . LEU A 1 234 ? 0.307 -5.18 -23.625 1 98.69 234 LEU A CA 1
ATOM 1871 C C . LEU A 1 234 ? -0.558 -6.391 -23.969 1 98.69 234 LEU A C 1
ATOM 1873 O O . LEU A 1 234 ? -0.174 -7.527 -23.703 1 98.69 234 LEU A O 1
ATOM 1877 N N . VAL A 1 235 ? -1.729 -6.133 -24.547 1 98.69 235 VAL A N 1
ATOM 1878 C CA . VAL A 1 235 ? -2.623 -7.223 -24.922 1 98.69 235 VAL A CA 1
ATOM 1879 C C . VAL A 1 235 ? -1.938 -8.125 -25.938 1 98.69 235 VAL A C 1
ATOM 1881 O O . VAL A 1 235 ? -2.027 -9.352 -25.844 1 98.69 235 VAL A O 1
ATOM 1884 N N . ILE A 1 236 ? -1.25 -7.539 -26.859 1 98.31 236 ILE A N 1
ATOM 1885 C CA . ILE A 1 236 ? -0.51 -8.312 -27.844 1 98.31 236 ILE A CA 1
ATOM 1886 C C . ILE A 1 236 ? 0.593 -9.117 -27.156 1 98.31 236 ILE A C 1
ATOM 1888 O O . ILE A 1 236 ? 0.801 -10.289 -27.469 1 98.31 236 ILE A O 1
ATOM 1892 N N . ALA A 1 237 ? 1.293 -8.492 -26.25 1 97.69 237 ALA A N 1
ATOM 1893 C CA . ALA A 1 237 ? 2.348 -9.172 -25.5 1 97.69 237 ALA A CA 1
ATOM 1894 C C . ALA A 1 237 ? 1.799 -10.391 -24.75 1 97.69 237 ALA A C 1
ATOM 1896 O O . ALA A 1 237 ? 2.371 -11.477 -24.828 1 97.69 237 ALA A O 1
ATOM 1897 N N . PHE A 1 238 ? 0.683 -10.266 -24.109 1 98.25 238 PHE A N 1
ATOM 1898 C CA . PHE A 1 238 ? 0.058 -11.367 -23.391 1 98.25 238 PHE A CA 1
ATOM 1899 C C . PHE A 1 238 ? -0.44 -12.43 -24.359 1 98.25 238 PHE A C 1
ATOM 1901 O O . PHE A 1 238 ? -0.306 -13.633 -24.094 1 98.25 238 PHE A O 1
ATOM 1908 N N . GLY A 1 239 ? -1.085 -11.93 -25.406 1 98.12 239 GLY A N 1
ATOM 1909 C CA . GLY A 1 239 ? -1.559 -12.875 -26.406 1 98.12 239 GLY A CA 1
ATOM 1910 C C . GLY A 1 239 ? -0.467 -13.789 -26.922 1 98.12 239 GLY A C 1
ATOM 1911 O O . GLY A 1 239 ? -0.67 -15 -27.047 1 98.12 239 GLY A O 1
ATOM 1912 N N . LEU A 1 240 ? 0.66 -13.234 -27.188 1 96.56 240 LEU A N 1
ATOM 1913 C CA . LEU A 1 240 ? 1.79 -14.016 -27.672 1 96.56 240 LEU A CA 1
ATOM 1914 C C . LEU A 1 240 ? 2.322 -14.938 -26.578 1 96.56 240 LEU A C 1
ATOM 1916 O O . LEU A 1 240 ? 2.645 -16.094 -26.844 1 96.56 240 LEU A O 1
ATOM 1920 N N . MET A 1 241 ? 2.381 -14.469 -25.391 1 95.62 241 MET A N 1
ATOM 1921 C CA . MET A 1 241 ? 2.871 -15.258 -24.266 1 95.62 241 MET A CA 1
ATOM 1922 C C . MET A 1 241 ? 2.016 -16.5 -24.062 1 95.62 241 MET A C 1
ATOM 1924 O O . MET A 1 241 ? 2.537 -17.578 -23.766 1 95.62 241 MET A O 1
ATOM 1928 N N . TYR A 1 242 ? 0.688 -16.375 -24.234 1 95.81 242 TYR A N 1
ATOM 1929 C CA . TYR A 1 242 ? -0.238 -17.453 -23.953 1 95.81 242 TYR A CA 1
ATOM 1930 C C . TYR A 1 242 ? -0.446 -18.344 -25.188 1 95.81 242 TYR A C 1
ATOM 1932 O O . TYR A 1 242 ? -0.979 -19.438 -25.078 1 95.81 242 TYR A O 1
ATOM 1940 N N . SER A 1 243 ? -0.02 -17.875 -26.312 1 93.12 243 SER A N 1
ATOM 1941 C CA . SER A 1 243 ? -0.235 -18.625 -27.547 1 93.12 243 SER A CA 1
ATOM 1942 C C . SER A 1 243 ? 0.977 -19.484 -27.891 1 93.12 243 SER A C 1
ATOM 1944 O O . SER A 1 243 ? 0.832 -20.578 -28.438 1 93.12 243 SER A O 1
ATOM 1946 N N . VAL A 1 244 ? 2.133 -18.969 -27.594 1 84.88 244 VAL A N 1
ATOM 1947 C CA . VAL A 1 244 ? 3.367 -19.656 -27.969 1 84.88 244 VAL A CA 1
ATOM 1948 C C . VAL A 1 244 ? 3.775 -20.625 -26.859 1 84.88 244 VAL A C 1
ATOM 1950 O O . VAL A 1 244 ? 3.904 -20.234 -25.703 1 84.88 244 VAL A O 1
ATOM 1953 N N . ASN A 1 245 ? 3.967 -21.797 -27.219 1 82.88 245 ASN A N 1
ATOM 1954 C CA . ASN A 1 245 ? 4.262 -22.812 -26.203 1 82.88 245 ASN A CA 1
ATOM 1955 C C . ASN A 1 245 ? 5.715 -23.266 -26.281 1 82.88 245 ASN A C 1
ATOM 1957 O O . ASN A 1 245 ? 6.164 -24.047 -25.438 1 82.88 245 ASN A O 1
ATOM 1961 N N . GLN A 1 246 ? 6.402 -22.859 -27.25 1 82.5 246 GLN A N 1
ATOM 1962 C CA . GLN A 1 246 ? 7.828 -23.156 -27.344 1 82.5 246 GLN A CA 1
ATOM 1963 C C . GLN A 1 246 ? 8.625 -21.922 -27.766 1 82.5 246 GLN A C 1
ATOM 1965 O O . GLN A 1 246 ? 8.281 -21.266 -28.75 1 82.5 246 GLN A O 1
ATOM 1970 N N . TRP A 1 247 ? 9.547 -21.609 -26.969 1 80.69 247 TRP A N 1
ATOM 1971 C CA . TRP A 1 247 ? 10.281 -20.375 -27.234 1 80.69 247 TRP A CA 1
ATOM 1972 C C . TRP A 1 247 ? 11.766 -20.531 -26.922 1 80.69 247 TRP A C 1
ATOM 1974 O O . TRP A 1 247 ? 12.125 -21.125 -25.891 1 80.69 247 TRP A O 1
ATOM 1984 N N . SER A 1 248 ? 12.586 -20.234 -27.891 1 70.94 248 SER A N 1
ATOM 1985 C CA . SER A 1 248 ? 14.031 -20.312 -27.703 1 70.94 248 SER A CA 1
ATOM 1986 C C . SER A 1 248 ? 14.68 -18.938 -27.844 1 70.94 248 SER A C 1
ATOM 1988 O O . SER A 1 248 ? 15.906 -18.812 -27.781 1 70.94 248 SER A O 1
ATOM 1990 N N . GLY A 1 249 ? 13.977 -17.922 -27.906 1 66.31 249 GLY A N 1
ATOM 1991 C CA . GLY A 1 249 ? 14.586 -16.625 -28.156 1 66.31 249 GLY A CA 1
ATOM 1992 C C . GLY A 1 249 ? 15.273 -16.047 -26.938 1 66.31 249 GLY A C 1
ATOM 1993 O O . GLY A 1 249 ? 14.938 -16.391 -25.812 1 66.31 249 GLY A O 1
ATOM 1994 N N . ASP A 1 250 ? 16.422 -15.359 -27.25 1 63.88 250 ASP A N 1
ATOM 1995 C CA . ASP A 1 250 ? 17.375 -14.953 -26.219 1 63.88 250 ASP A CA 1
ATOM 1996 C C . ASP A 1 250 ? 16.922 -13.68 -25.516 1 63.88 250 ASP A C 1
ATOM 1998 O O . ASP A 1 250 ? 17.484 -13.297 -24.484 1 63.88 250 ASP A O 1
ATOM 2002 N N . ASP A 1 251 ? 15.984 -13.125 -25.906 1 76.44 251 ASP A N 1
ATOM 2003 C CA . ASP A 1 251 ? 15.797 -11.812 -25.281 1 76.44 251 ASP A CA 1
ATOM 2004 C C . ASP A 1 251 ? 14.773 -11.891 -24.156 1 76.44 251 ASP A C 1
ATOM 2006 O O . ASP A 1 251 ? 14.922 -11.219 -23.125 1 76.44 251 ASP A O 1
ATOM 2010 N N . GLY A 1 252 ? 13.797 -12.789 -24.234 1 85.44 252 GLY A N 1
ATOM 2011 C CA . GLY A 1 252 ? 12.68 -12.914 -23.297 1 85.44 252 GLY A CA 1
ATOM 2012 C C . GLY A 1 252 ? 11.578 -13.82 -23.812 1 85.44 252 GLY A C 1
ATOM 2013 O O . GLY A 1 252 ? 11.695 -14.398 -24.906 1 85.44 252 GLY A O 1
ATOM 2014 N N . PRO A 1 253 ? 10.602 -13.977 -23.031 1 90.19 253 PRO A N 1
ATOM 2015 C CA . PRO A 1 253 ? 9.492 -14.82 -23.469 1 90.19 253 PRO A CA 1
ATOM 2016 C C . PRO A 1 253 ? 8.734 -14.227 -24.656 1 90.19 253 PRO A C 1
ATOM 2018 O O . PRO A 1 253 ? 8.969 -13.07 -25.031 1 90.19 253 PRO A O 1
ATOM 2021 N N . PRO A 1 254 ? 7.891 -15.031 -25.25 1 91.88 254 PRO A N 1
ATOM 2022 C CA . PRO A 1 254 ? 7.121 -14.492 -26.375 1 91.88 254 PRO A CA 1
ATOM 2023 C C . PRO A 1 254 ? 6.344 -13.227 -26 1 91.88 254 PRO A C 1
ATOM 2025 O O . PRO A 1 254 ? 5.691 -13.188 -24.953 1 91.88 254 PRO A O 1
ATOM 2028 N N . GLY A 1 255 ? 6.418 -12.18 -26.828 1 93.69 255 GLY A N 1
ATOM 2029 C CA . GLY A 1 255 ? 5.699 -10.938 -26.609 1 93.69 255 GLY A CA 1
ATOM 2030 C C . GLY A 1 255 ? 6.512 -9.906 -25.859 1 93.69 255 GLY A C 1
ATOM 2031 O O . GLY A 1 255 ? 6.105 -8.742 -25.75 1 93.69 255 GLY A O 1
ATOM 2032 N N . PHE A 1 256 ? 7.719 -10.281 -25.406 1 93.12 256 PHE A N 1
ATOM 2033 C CA . PHE A 1 256 ? 8.547 -9.422 -24.562 1 93.12 256 PHE A CA 1
ATOM 2034 C C . PHE A 1 256 ? 8.906 -8.133 -25.297 1 93.12 256 PHE A C 1
ATOM 2036 O O . PHE A 1 256 ? 8.969 -7.066 -24.688 1 93.12 256 PHE A O 1
ATOM 2043 N N . LYS A 1 257 ? 9.109 -8.227 -26.578 1 91.56 257 LYS A N 1
ATOM 2044 C CA . LYS A 1 257 ? 9.43 -7.043 -27.391 1 91.56 257 LYS A CA 1
ATOM 2045 C C . LYS A 1 257 ? 8.312 -6.004 -27.297 1 91.56 257 LYS A C 1
ATOM 2047 O O . LYS A 1 257 ? 8.578 -4.812 -27.125 1 91.56 257 LYS A O 1
ATOM 2052 N N . TYR A 1 258 ? 7.059 -6.461 -27.391 1 95.19 258 TYR A N 1
ATOM 2053 C CA . TYR A 1 258 ? 5.914 -5.559 -27.328 1 95.19 258 TYR A CA 1
ATOM 2054 C C . TYR A 1 258 ? 5.766 -4.961 -25.938 1 95.19 258 TYR A C 1
ATOM 2056 O O . TYR A 1 258 ? 5.367 -3.805 -25.797 1 95.19 258 TYR A O 1
ATOM 2064 N N . PHE A 1 259 ? 6.086 -5.738 -24.953 1 96.06 259 PHE A N 1
ATOM 2065 C CA . PHE A 1 259 ? 6.035 -5.25 -23.578 1 96.06 259 PHE A CA 1
ATOM 2066 C C . PHE A 1 259 ? 7.031 -4.117 -23.375 1 96.06 259 PHE A C 1
ATOM 2068 O O . PHE A 1 259 ? 6.707 -3.1 -22.766 1 96.06 259 PHE A O 1
ATOM 2075 N N . LYS A 1 260 ? 8.25 -4.289 -23.812 1 93.19 260 LYS A N 1
ATOM 2076 C CA . LYS A 1 260 ? 9.281 -3.266 -23.688 1 93.19 260 LYS A CA 1
ATOM 2077 C C . LYS A 1 260 ? 8.828 -1.947 -24.312 1 93.19 260 LYS A C 1
ATOM 2079 O O . LYS A 1 260 ? 9.016 -0.881 -23.719 1 93.19 260 LYS A O 1
ATOM 2084 N N . HIS A 1 261 ? 8.227 -2.049 -25.484 1 94.31 261 HIS A N 1
ATOM 2085 C CA . HIS A 1 261 ? 7.727 -0.848 -26.141 1 94.31 261 HIS A CA 1
ATOM 2086 C C . HIS A 1 261 ? 6.547 -0.252 -25.391 1 94.31 261 HIS A C 1
ATOM 2088 O O . HIS A 1 261 ? 6.398 0.971 -25.328 1 94.31 261 HIS A O 1
ATOM 2094 N N . ALA A 1 262 ? 5.672 -1.154 -24.844 1 96.06 262 ALA A N 1
ATOM 2095 C CA . ALA A 1 262 ? 4.52 -0.686 -24.078 1 96.06 262 ALA A CA 1
ATOM 2096 C C . ALA A 1 262 ? 4.953 0.198 -22.906 1 96.06 262 ALA A C 1
ATOM 2098 O O . ALA A 1 262 ? 4.316 1.213 -22.625 1 96.06 262 ALA A O 1
ATOM 2099 N N . LEU A 1 263 ? 6.062 -0.125 -22.234 1 94.44 263 LEU A N 1
ATOM 2100 C CA . LEU A 1 263 ? 6.555 0.605 -21.062 1 94.44 263 LEU A CA 1
ATOM 2101 C C . LEU A 1 263 ? 6.918 2.037 -21.438 1 94.44 263 LEU A C 1
ATOM 2103 O O . LEU A 1 263 ? 6.82 2.943 -20.609 1 94.44 263 LEU A O 1
ATOM 2107 N N . ARG A 1 264 ? 7.207 2.27 -22.672 1 92.38 264 ARG A N 1
ATOM 2108 C CA . ARG A 1 264 ? 7.629 3.596 -23.109 1 92.38 264 ARG A CA 1
ATOM 2109 C C . ARG A 1 264 ? 6.426 4.512 -23.312 1 92.38 264 ARG A C 1
ATOM 2111 O O . ARG A 1 264 ? 6.578 5.734 -23.391 1 92.38 264 ARG A O 1
ATOM 2118 N N . PHE A 1 265 ? 5.258 3.879 -23.391 1 93.88 265 PHE A N 1
ATOM 2119 C CA . PHE A 1 265 ? 4.039 4.664 -23.547 1 93.88 265 PHE A CA 1
ATOM 2120 C C . PHE A 1 265 ? 3.395 4.949 -22.203 1 93.88 265 PHE A C 1
ATOM 2122 O O . PHE A 1 265 ? 2.43 5.715 -22.109 1 93.88 265 PHE A O 1
ATOM 2129 N N . LEU A 1 266 ? 3.936 4.336 -21.125 1 94.25 266 LEU A N 1
ATOM 2130 C CA . LEU A 1 266 ? 3.336 4.508 -19.797 1 94.25 266 LEU A CA 1
ATOM 2131 C C . LEU A 1 266 ? 3.486 5.945 -19.312 1 94.25 266 LEU A C 1
ATOM 2133 O O . LEU A 1 266 ? 4.598 6.477 -19.266 1 94.25 266 LEU A O 1
ATOM 2137 N N . PRO A 1 267 ? 2.389 6.613 -18.984 1 92.94 267 PRO A N 1
ATOM 2138 C CA . PRO A 1 267 ? 2.486 7.973 -18.453 1 92.94 267 PRO A CA 1
ATOM 2139 C C . PRO A 1 267 ? 3.217 8.031 -17.125 1 92.94 267 PRO A C 1
ATOM 2141 O O . PRO A 1 267 ? 3.367 7.008 -16.453 1 92.94 267 PRO A O 1
ATOM 2144 N N . ASP A 1 268 ? 3.613 9.227 -16.766 1 91.12 268 ASP A N 1
ATOM 2145 C CA . ASP A 1 268 ? 4.266 9.43 -15.477 1 91.12 268 ASP A CA 1
ATOM 2146 C C . ASP A 1 268 ? 3.283 9.211 -14.328 1 91.12 268 ASP A C 1
ATOM 2148 O O . ASP A 1 268 ? 2.08 9.438 -14.477 1 91.12 268 ASP A O 1
ATOM 2152 N N . ILE A 1 269 ? 3.834 8.914 -13.219 1 91.44 269 ILE A N 1
ATOM 2153 C CA . ILE A 1 269 ? 3.068 8.562 -12.023 1 91.44 269 ILE A CA 1
ATOM 2154 C C . ILE A 1 269 ? 2.266 9.773 -11.555 1 91.44 269 ILE A C 1
ATOM 2156 O O . ILE A 1 269 ? 1.184 9.625 -10.984 1 91.44 269 ILE A O 1
ATOM 2160 N N . HIS A 1 270 ? 2.832 10.969 -11.75 1 91.62 270 HIS A N 1
ATOM 2161 C CA . HIS A 1 270 ? 2.205 12.164 -11.195 1 91.62 270 HIS A CA 1
ATOM 2162 C C . HIS A 1 270 ? 1.13 12.703 -12.133 1 91.62 270 HIS A C 1
ATOM 2164 O O . HIS A 1 270 ? 0.447 13.68 -11.805 1 91.62 270 HIS A O 1
ATOM 2170 N N . GLU A 1 271 ? 0.953 12.086 -13.289 1 89.75 271 GLU A N 1
ATOM 2171 C CA . GLU A 1 271 ? -0.157 12.492 -14.148 1 89.75 271 GLU A CA 1
ATOM 2172 C C . GLU A 1 271 ? -1.498 12.078 -13.547 1 89.75 271 GLU A C 1
ATOM 2174 O O . GLU A 1 271 ? -1.544 11.289 -12.602 1 89.75 271 GLU A O 1
ATOM 2179 N N . GLU A 1 272 ? -2.475 12.625 -14.102 1 88.06 272 GLU A N 1
ATOM 2180 C CA . GLU A 1 272 ? -3.805 12.406 -13.547 1 88.06 272 GLU A CA 1
ATOM 2181 C C . GLU A 1 272 ? -4.211 10.938 -13.656 1 88.06 272 GLU A C 1
ATOM 2183 O O . GLU A 1 272 ? -4.066 10.328 -14.711 1 88.06 272 GLU A O 1
ATOM 2188 N N . GLY A 1 273 ? -4.738 10.453 -12.578 1 91.44 273 GLY A N 1
ATOM 2189 C CA . GLY A 1 273 ? -5.172 9.07 -12.547 1 91.44 273 GLY A CA 1
ATOM 2190 C C . GLY A 1 273 ? -6.516 8.852 -13.227 1 91.44 273 GLY A C 1
ATOM 2191 O O . GLY A 1 273 ? -7.301 9.789 -13.367 1 91.44 273 GLY A O 1
ATOM 2192 N N . SER A 1 274 ? -6.75 7.668 -13.656 1 93.88 274 SER A N 1
ATOM 2193 C CA . SER A 1 274 ? -8.008 7.23 -14.25 1 93.88 274 SER A CA 1
ATOM 2194 C C . SER A 1 274 ? -8.18 5.719 -14.125 1 93.88 274 SER A C 1
ATOM 2196 O O . SER A 1 274 ? -7.215 4.996 -13.867 1 93.88 274 SER A O 1
ATOM 2198 N N . ILE A 1 275 ? -9.398 5.289 -14.266 1 95.44 275 ILE A N 1
ATOM 2199 C CA . ILE A 1 275 ? -9.664 3.854 -14.25 1 95.44 275 ILE A CA 1
ATOM 2200 C C . ILE A 1 275 ? -8.867 3.17 -15.359 1 95.44 275 ILE A C 1
ATOM 2202 O O . ILE A 1 275 ? -8.297 2.096 -15.156 1 95.44 275 ILE A O 1
ATOM 2206 N N . PHE A 1 276 ? -8.852 3.822 -16.547 1 96.62 276 PHE A N 1
ATOM 2207 C CA . PHE A 1 276 ? -8.086 3.314 -17.688 1 96.62 276 PHE A CA 1
ATOM 2208 C C . PHE A 1 276 ? -6.621 3.133 -17.312 1 96.62 276 PHE A C 1
ATOM 2210 O O . PHE A 1 276 ? -6.02 2.102 -17.625 1 96.62 276 PHE A O 1
ATOM 2217 N N . PHE A 1 277 ? -6.008 4.105 -16.656 1 97.38 277 PHE A N 1
ATOM 2218 C CA . PHE A 1 277 ? -4.625 4.055 -16.203 1 97.38 277 PHE A CA 1
ATOM 2219 C C . PHE A 1 277 ? -4.422 2.91 -15.211 1 97.38 277 PHE A C 1
ATOM 2221 O O . PHE A 1 277 ? -3.436 2.176 -15.297 1 97.38 277 PHE A O 1
ATOM 2228 N N . VAL A 1 278 ? -5.363 2.695 -14.273 1 98.06 278 VAL A N 1
ATOM 2229 C CA . VAL A 1 278 ? -5.32 1.608 -13.305 1 98.06 278 VAL A CA 1
ATOM 2230 C C . VAL A 1 278 ? -5.277 0.266 -14.031 1 98.06 278 VAL A C 1
ATOM 2232 O O . VAL A 1 278 ? -4.477 -0.608 -13.688 1 98.06 278 VAL A O 1
ATOM 2235 N N . GLU A 1 279 ? -6.102 0.095 -14.984 1 98.38 279 GLU A N 1
ATOM 2236 C CA . GLU A 1 279 ? -6.172 -1.14 -15.766 1 98.38 279 GLU A CA 1
ATOM 2237 C C . GLU A 1 279 ? -4.848 -1.425 -16.469 1 98.38 279 GLU A C 1
ATOM 2239 O O . GLU A 1 279 ? -4.371 -2.561 -16.469 1 98.38 279 GLU A O 1
ATOM 2244 N N . VAL A 1 280 ? -4.305 -0.419 -17.031 1 98.62 280 VAL A N 1
ATOM 2245 C CA . VAL A 1 280 ? -3.037 -0.566 -17.734 1 98.62 280 VAL A CA 1
ATOM 2246 C C . VAL A 1 280 ? -1.939 -0.964 -16.75 1 98.62 280 VAL A C 1
ATOM 2248 O O . VAL A 1 280 ? -1.122 -1.84 -17.047 1 98.62 280 VAL A O 1
ATOM 2251 N N . LEU A 1 281 ? -1.899 -0.333 -15.594 1 98.75 281 LEU A N 1
ATOM 2252 C CA . LEU A 1 281 ? -0.911 -0.663 -14.57 1 98.75 281 LEU A CA 1
ATOM 2253 C C . LEU A 1 281 ? -1.057 -2.113 -14.117 1 98.75 281 LEU A C 1
ATOM 2255 O O . LEU A 1 281 ? -0.061 -2.781 -13.836 1 98.75 281 LEU A O 1
ATOM 2259 N N . CYS A 1 282 ? -2.252 -2.6 -14.039 1 98.75 282 CYS A N 1
ATOM 2260 C CA . CYS A 1 282 ? -2.48 -3.998 -13.688 1 98.75 282 CYS A CA 1
ATOM 2261 C C . CYS A 1 282 ? -1.827 -4.926 -14.703 1 98.75 282 CYS A C 1
ATOM 2263 O O . CYS A 1 282 ? -1.2 -5.922 -14.328 1 98.75 282 CYS A O 1
ATOM 2265 N N . TYR A 1 283 ? -2.002 -4.566 -15.992 1 98.75 283 TYR A N 1
ATOM 2266 C CA . TYR A 1 283 ? -1.354 -5.348 -17.031 1 98.75 283 TYR A CA 1
ATOM 2267 C C . TYR A 1 283 ? 0.161 -5.336 -16.859 1 98.75 283 TYR A C 1
ATOM 2269 O O . TYR A 1 283 ? 0.812 -6.379 -16.969 1 98.75 283 TYR A O 1
ATOM 2277 N N . VAL A 1 284 ? 0.71 -4.176 -16.625 1 98.44 284 VAL A N 1
ATOM 2278 C CA . VAL A 1 284 ? 2.156 -4.039 -16.484 1 98.44 284 VAL A CA 1
ATOM 2279 C C . VAL A 1 284 ? 2.645 -4.871 -15.305 1 98.44 284 VAL A C 1
ATOM 2281 O O . VAL A 1 284 ? 3.629 -5.605 -15.422 1 98.44 284 VAL A O 1
ATOM 2284 N N . ALA A 1 285 ? 1.948 -4.785 -14.203 1 98.56 285 ALA A N 1
ATOM 2285 C CA . ALA A 1 285 ? 2.324 -5.504 -12.992 1 98.56 285 ALA A CA 1
ATOM 2286 C C . ALA A 1 285 ? 2.305 -7.016 -13.219 1 98.56 285 ALA A C 1
ATOM 2288 O O . ALA A 1 285 ? 3.254 -7.715 -12.859 1 98.56 285 ALA A O 1
ATOM 2289 N N . TYR A 1 286 ? 1.235 -7.445 -13.797 1 98.31 286 TYR A N 1
ATOM 2290 C CA . TYR A 1 286 ? 1.093 -8.891 -13.961 1 98.31 286 TYR A CA 1
ATOM 2291 C C . TYR A 1 286 ? 2.104 -9.43 -14.969 1 98.31 286 TYR A C 1
ATOM 2293 O O . TYR A 1 286 ? 2.602 -10.547 -14.82 1 98.31 286 TYR A O 1
ATOM 2301 N N . TYR A 1 287 ? 2.367 -8.648 -16.016 1 97.88 287 TYR A N 1
ATOM 2302 C CA . TYR A 1 287 ? 3.398 -9.086 -16.953 1 97.88 287 TYR A CA 1
ATOM 2303 C C . TYR A 1 287 ? 4.762 -9.141 -16.281 1 97.88 287 TYR A C 1
ATOM 2305 O O . TYR A 1 287 ? 5.543 -10.062 -16.516 1 97.88 287 TYR A O 1
ATOM 2313 N N . MET A 1 288 ? 5.074 -8.133 -15.445 1 96.44 288 MET A N 1
ATOM 2314 C CA . MET A 1 288 ? 6.309 -8.156 -14.664 1 96.44 288 MET A CA 1
ATOM 2315 C C . MET A 1 288 ? 6.395 -9.438 -13.828 1 96.44 288 MET A C 1
ATOM 2317 O O . MET A 1 288 ? 7.461 -10.047 -13.734 1 96.44 288 MET A O 1
ATOM 2321 N N . GLN A 1 289 ? 5.309 -9.828 -13.266 1 96.06 289 GLN A N 1
ATOM 2322 C CA . GLN A 1 289 ? 5.273 -11.055 -12.477 1 96.06 289 GLN A CA 1
ATOM 2323 C C . GLN A 1 289 ? 5.602 -12.273 -13.344 1 96.06 289 GLN A C 1
ATOM 2325 O O . GLN A 1 289 ? 6.332 -13.164 -12.914 1 96.06 289 GLN A O 1
ATOM 2330 N N . ASN A 1 290 ? 5.012 -12.305 -14.523 1 95.44 290 ASN A N 1
ATOM 2331 C CA . ASN A 1 290 ? 5.285 -13.406 -15.445 1 95.44 290 ASN A CA 1
ATOM 2332 C C . ASN A 1 290 ? 6.762 -13.461 -15.82 1 95.44 290 ASN A C 1
ATOM 2334 O O . ASN A 1 290 ? 7.289 -14.531 -16.125 1 95.44 290 ASN A O 1
ATOM 2338 N N . LEU A 1 291 ? 7.477 -12.344 -15.773 1 92.75 291 LEU A N 1
ATOM 2339 C CA . LEU A 1 291 ? 8.898 -12.273 -16.078 1 92.75 291 LEU A CA 1
ATOM 2340 C C . LEU A 1 291 ? 9.734 -12.664 -14.859 1 92.75 291 LEU A C 1
ATOM 2342 O O . LEU A 1 291 ? 10.961 -12.609 -14.898 1 92.75 291 LEU A O 1
ATOM 2346 N N . ASN A 1 292 ? 9.055 -12.969 -13.797 1 89.81 292 ASN A N 1
ATOM 2347 C CA . ASN A 1 292 ? 9.688 -13.266 -12.516 1 89.81 292 ASN A CA 1
ATOM 2348 C C . ASN A 1 292 ? 10.383 -12.031 -11.945 1 89.81 292 ASN A C 1
ATOM 2350 O O . ASN A 1 292 ? 11.43 -12.148 -11.305 1 89.81 292 ASN A O 1
ATOM 2354 N N . ARG A 1 293 ? 9.867 -10.891 -12.344 1 91.44 293 ARG A N 1
ATOM 2355 C CA . ARG A 1 293 ? 10.234 -9.641 -11.688 1 91.44 293 ARG A CA 1
ATOM 2356 C C . ARG A 1 293 ? 9.266 -9.297 -10.562 1 91.44 293 ARG A C 1
ATOM 2358 O O . ARG A 1 293 ? 8.523 -8.312 -10.648 1 91.44 293 ARG A O 1
ATOM 2365 N N . ARG A 1 294 ? 9.359 -10 -9.531 1 91.25 294 ARG A N 1
ATOM 2366 C CA . ARG A 1 294 ? 8.383 -9.977 -8.445 1 91.25 294 ARG A CA 1
ATOM 2367 C C . ARG A 1 294 ? 8.359 -8.609 -7.762 1 91.25 294 ARG A C 1
ATOM 2369 O O . ARG A 1 294 ? 7.289 -8.102 -7.414 1 91.25 294 ARG A O 1
ATOM 2376 N N . ASP A 1 295 ? 9.531 -8.023 -7.543 1 90.5 295 ASP A N 1
ATOM 2377 C CA . ASP A 1 295 ? 9.602 -6.723 -6.887 1 90.5 295 ASP A CA 1
ATOM 2378 C C . ASP A 1 295 ? 8.922 -5.645 -7.73 1 90.5 295 ASP A C 1
ATOM 2380 O O . ASP A 1 295 ? 8.148 -4.84 -7.215 1 90.5 295 ASP A O 1
ATOM 2384 N N . ALA A 1 296 ? 9.312 -5.66 -9.039 1 94.5 296 ALA A N 1
ATOM 2385 C CA . ALA A 1 296 ? 8.695 -4.691 -9.938 1 94.5 296 ALA A CA 1
ATOM 2386 C C . ALA A 1 296 ? 7.184 -4.895 -10.008 1 94.5 296 ALA A C 1
ATOM 2388 O O . ALA A 1 296 ? 6.418 -3.928 -10.031 1 94.5 296 ALA A O 1
ATOM 2389 N N . ALA A 1 297 ? 6.773 -6.191 -10.102 1 96.94 297 ALA A N 1
ATOM 2390 C CA . ALA A 1 297 ? 5.348 -6.5 -10.117 1 96.94 297 ALA A CA 1
ATOM 2391 C C . ALA A 1 297 ? 4.656 -5.953 -8.867 1 96.94 297 ALA A C 1
ATOM 2393 O O . ALA A 1 297 ? 3.588 -5.344 -8.961 1 96.94 297 ALA A O 1
ATOM 2394 N N . PHE A 1 298 ? 5.289 -6.141 -7.688 1 97.06 298 PHE A N 1
ATOM 2395 C CA . PHE A 1 298 ? 4.789 -5.668 -6.402 1 97.06 298 PHE A CA 1
ATOM 2396 C C . PHE A 1 298 ? 4.645 -4.152 -6.402 1 97.06 298 PHE A C 1
ATOM 2398 O O . PHE A 1 298 ? 3.654 -3.617 -5.898 1 97.06 298 PHE A O 1
ATOM 2405 N N . LEU A 1 299 ? 5.594 -3.447 -6.996 1 98.06 299 LEU A N 1
ATOM 2406 C CA . LEU A 1 299 ? 5.574 -1.988 -7.035 1 98.06 299 LEU A CA 1
ATOM 2407 C C . LEU A 1 299 ? 4.484 -1.483 -7.973 1 98.06 299 LEU A C 1
ATOM 2409 O O . LEU A 1 299 ? 3.701 -0.604 -7.605 1 98.06 299 LEU A O 1
ATOM 2413 N N . TYR A 1 300 ? 4.355 -2.064 -9.148 1 98.44 300 TYR A N 1
ATOM 2414 C CA . TYR A 1 300 ? 3.389 -1.588 -10.125 1 98.44 300 TYR A CA 1
ATOM 2415 C C . TYR A 1 300 ? 1.962 -1.888 -9.68 1 98.44 300 TYR A C 1
ATOM 2417 O O . TYR A 1 300 ? 1.056 -1.077 -9.891 1 98.44 300 TYR A O 1
ATOM 2425 N N . ILE A 1 301 ? 1.751 -3.072 -9.109 1 98.62 301 ILE A N 1
ATOM 2426 C CA . ILE A 1 301 ? 0.39 -3.377 -8.68 1 98.62 301 ILE A CA 1
ATOM 2427 C C . ILE A 1 301 ? 0.01 -2.484 -7.5 1 98.62 301 ILE A C 1
ATOM 2429 O O . ILE A 1 301 ? -1.148 -2.086 -7.363 1 98.62 301 ILE A O 1
ATOM 2433 N N . GLY A 1 302 ? 1.007 -2.207 -6.672 1 98.12 302 GLY A N 1
ATOM 2434 C CA . GLY A 1 302 ? 0.771 -1.247 -5.605 1 98.12 302 GLY A CA 1
ATOM 2435 C C . GLY A 1 302 ? 0.397 0.132 -6.113 1 98.12 302 GLY A C 1
ATOM 2436 O O . GLY A 1 302 ? -0.481 0.791 -5.551 1 98.12 302 GLY A O 1
ATOM 2437 N N . LEU A 1 303 ? 1.12 0.561 -7.121 1 98.38 303 LEU A N 1
ATOM 2438 C CA . LEU A 1 303 ? 0.805 1.835 -7.758 1 98.38 303 LEU A CA 1
ATOM 2439 C C . LEU A 1 303 ? -0.622 1.836 -8.297 1 98.38 303 LEU A C 1
ATOM 2441 O O . LEU A 1 303 ? -1.354 2.812 -8.125 1 98.38 303 LEU A O 1
ATOM 2445 N N . ALA A 1 304 ? -1.015 0.748 -8.938 1 98.62 304 ALA A N 1
ATOM 2446 C CA . ALA A 1 304 ? -2.375 0.617 -9.453 1 98.62 304 ALA A CA 1
ATOM 2447 C C . ALA A 1 304 ? -3.398 0.69 -8.328 1 98.62 304 ALA A C 1
ATOM 2449 O O . ALA A 1 304 ? -4.418 1.375 -8.445 1 98.62 304 ALA A O 1
ATOM 2450 N N . LEU A 1 305 ? -3.137 -0.007 -7.281 1 98.5 305 LEU A N 1
ATOM 2451 C CA . LEU A 1 305 ? -4.059 -0.056 -6.148 1 98.5 305 LEU A CA 1
ATOM 2452 C C . LEU A 1 305 ? -4.223 1.324 -5.523 1 98.5 305 LEU A C 1
ATOM 2454 O O . LEU A 1 305 ? -5.344 1.753 -5.238 1 98.5 305 LEU A O 1
ATOM 2458 N N . ARG A 1 306 ? -3.166 2.039 -5.246 1 97.81 306 ARG A N 1
ATOM 2459 C CA . ARG A 1 306 ? -3.242 3.361 -4.629 1 97.81 306 ARG A CA 1
ATOM 2460 C C . ARG A 1 306 ? -3.922 4.359 -5.562 1 97.81 306 ARG A C 1
ATOM 2462 O O . ARG A 1 306 ? -4.629 5.258 -5.105 1 97.81 306 ARG A O 1
ATOM 2469 N N . MET A 1 307 ? -3.617 4.23 -6.852 1 97.5 307 MET A N 1
ATOM 2470 C CA . MET A 1 307 ? -4.332 5.09 -7.793 1 97.5 307 MET A CA 1
ATOM 2471 C C . MET A 1 307 ? -5.836 4.828 -7.734 1 97.5 307 MET A C 1
ATOM 2473 O O . MET A 1 307 ? -6.637 5.762 -7.777 1 97.5 307 MET A O 1
ATOM 2477 N N . ALA A 1 308 ? -6.219 3.545 -7.664 1 97.5 308 ALA A N 1
ATOM 2478 C CA . ALA A 1 308 ? -7.629 3.191 -7.531 1 97.5 308 ALA A CA 1
ATOM 2479 C C . ALA A 1 308 ? -8.227 3.799 -6.266 1 97.5 308 ALA A C 1
ATOM 2481 O O . ALA A 1 308 ? -9.359 4.285 -6.277 1 97.5 308 ALA A O 1
ATOM 2482 N N . ILE A 1 309 ? -7.5 3.797 -5.152 1 96.5 309 ILE A N 1
ATOM 2483 C CA . ILE A 1 309 ? -7.949 4.379 -3.895 1 96.5 309 ILE A CA 1
ATOM 2484 C C . ILE A 1 309 ? -8.102 5.891 -4.051 1 96.5 309 ILE A C 1
ATOM 2486 O O . ILE A 1 309 ? -9.094 6.473 -3.604 1 96.5 309 ILE A O 1
ATOM 2490 N N . SER A 1 310 ? -7.082 6.492 -4.688 1 93.94 310 SER A N 1
ATOM 2491 C CA . SER A 1 310 ? -7.117 7.934 -4.906 1 93.94 310 SER A CA 1
ATOM 2492 C C . SER A 1 310 ? -8.344 8.336 -5.723 1 93.94 310 SER A C 1
ATOM 2494 O O . SER A 1 310 ? -8.859 9.445 -5.566 1 93.94 310 SER A O 1
ATOM 2496 N N . LEU A 1 311 ? -8.828 7.426 -6.562 1 93.44 311 LEU A N 1
ATOM 2497 C CA . LEU A 1 311 ? -10 7.676 -7.398 1 93.44 311 LEU A CA 1
ATOM 2498 C C . LEU A 1 311 ? -11.281 7.355 -6.641 1 93.44 311 LEU A C 1
ATOM 2500 O O . LEU A 1 311 ? -12.383 7.609 -7.141 1 93.44 311 LEU A O 1
ATOM 2504 N N . GLY A 1 312 ? -11.195 6.801 -5.445 1 92.75 312 GLY A N 1
ATOM 2505 C CA . GLY A 1 312 ? -12.344 6.469 -4.625 1 92.75 312 GLY A CA 1
ATOM 2506 C C . GLY A 1 312 ? -13.047 5.195 -5.062 1 92.75 312 GLY A C 1
ATOM 2507 O O . GLY A 1 312 ? -14.219 4.988 -4.758 1 92.75 312 GLY A O 1
ATOM 2508 N N . LEU A 1 313 ? -12.328 4.285 -5.781 1 95.75 313 LEU A N 1
ATOM 2509 C CA . LEU A 1 313 ? -12.969 3.084 -6.312 1 95.75 313 LEU A CA 1
ATOM 2510 C C . LEU A 1 313 ? -13.289 2.1 -5.191 1 95.75 313 LEU A C 1
ATOM 2512 O O . LEU A 1 313 ? -14.109 1.2 -5.371 1 95.75 313 LEU A O 1
ATOM 2516 N N . HIS A 1 314 ? -12.656 2.168 -4.043 1 95 314 HIS A N 1
ATOM 2517 C CA . HIS A 1 314 ? -12.875 1.251 -2.932 1 95 314 HIS A CA 1
ATOM 2518 C C . HIS A 1 314 ? -14.148 1.598 -2.17 1 95 314 HIS A C 1
ATOM 2520 O O . HIS A 1 314 ? -14.523 0.893 -1.231 1 95 314 HIS A O 1
ATOM 2526 N N . GLN A 1 315 ? -14.781 2.721 -2.594 1 90.81 315 GLN A N 1
ATOM 2527 C CA . GLN A 1 315 ? -16.047 3.145 -1.995 1 90.81 315 GLN A CA 1
ATOM 2528 C C . GLN A 1 315 ? -17.125 3.303 -3.055 1 90.81 315 GLN A C 1
ATOM 2530 O O . GLN A 1 315 ? -16.828 3.635 -4.207 1 90.81 315 GLN A O 1
ATOM 2535 N N . GLU A 1 316 ? -18.359 3.084 -2.629 1 88.44 316 GLU A N 1
ATOM 2536 C CA . GLU A 1 316 ? -19.484 3.35 -3.523 1 88.44 316 GLU A CA 1
ATOM 2537 C C . GLU A 1 316 ? -19.719 4.848 -3.678 1 88.44 316 GLU A C 1
ATOM 2539 O O . GLU A 1 316 ? -19.516 5.617 -2.734 1 88.44 316 GLU A O 1
ATOM 2544 N N . VAL A 1 317 ? -20.109 5.215 -4.875 1 81.31 317 VAL A N 1
ATOM 2545 C CA . VAL A 1 317 ? -20.422 6.621 -5.129 1 81.31 317 VAL A CA 1
ATOM 2546 C C . VAL A 1 317 ? -21.906 6.875 -4.906 1 81.31 317 VAL A C 1
ATOM 2548 O O . VAL A 1 317 ? -22.75 6.086 -5.34 1 81.31 317 VAL A O 1
ATOM 2551 N N . SER A 1 318 ? -22.219 7.898 -4.234 1 76 318 SER A N 1
ATOM 2552 C CA . SER A 1 318 ? -23.609 8.219 -3.924 1 76 318 SER A CA 1
ATOM 2553 C C . SER A 1 318 ? -24.219 9.141 -4.977 1 76 318 SER A C 1
ATOM 2555 O O . SER A 1 318 ? -25.438 9.328 -5.016 1 76 318 SER A O 1
ATOM 2557 N N . ASP A 1 319 ? -23.438 9.594 -5.883 1 75.25 319 ASP A N 1
ATOM 2558 C CA . ASP A 1 319 ? -23.922 10.508 -6.91 1 75.25 319 ASP A CA 1
ATOM 2559 C C . ASP A 1 319 ? -24.953 9.82 -7.809 1 75.25 319 ASP A C 1
ATOM 2561 O O . ASP A 1 319 ? -24.609 8.898 -8.555 1 75.25 319 ASP A O 1
ATOM 2565 N N . PRO A 1 320 ? -26.094 10.273 -7.707 1 77.62 320 PRO A N 1
ATOM 2566 C CA . PRO A 1 320 ? -27.156 9.633 -8.484 1 77.62 320 PRO A CA 1
ATOM 2567 C C . PRO A 1 320 ? -27.016 9.867 -9.984 1 77.62 320 PRO A C 1
ATOM 2569 O O . PRO A 1 320 ? -27.641 9.172 -10.789 1 77.62 320 PRO A O 1
ATOM 2572 N N . THR A 1 321 ? -26.188 10.812 -10.367 1 81 321 THR A N 1
ATOM 2573 C CA . THR A 1 321 ? -26.031 11.133 -11.781 1 81 321 THR A CA 1
ATOM 2574 C C . THR A 1 321 ? -25.156 10.094 -12.477 1 81 321 THR A C 1
ATOM 2576 O O . THR A 1 321 ? -25.141 10.016 -13.711 1 81 321 THR A O 1
ATOM 2579 N N . ILE A 1 322 ? -24.547 9.312 -11.703 1 84.06 322 ILE A N 1
ATOM 2580 C CA . ILE A 1 322 ? -23.688 8.281 -12.273 1 84.06 322 ILE A CA 1
ATOM 2581 C C . ILE A 1 322 ? -24.531 7.055 -12.641 1 84.06 322 ILE A C 1
ATOM 2583 O O . ILE A 1 322 ? -25.297 6.547 -11.82 1 84.06 322 ILE A O 1
ATOM 2587 N N . SER A 1 323 ? -24.469 6.637 -13.883 1 87.5 323 SER A N 1
ATOM 2588 C CA . SER A 1 323 ? -25.234 5.492 -14.367 1 87.5 323 SER A CA 1
ATOM 2589 C C . SER A 1 323 ? -24.766 4.195 -13.727 1 87.5 323 SER A C 1
ATOM 2591 O O . SER A 1 323 ? -23.641 4.121 -13.234 1 87.5 323 SER A O 1
ATOM 2593 N N . GLU A 1 324 ? -25.594 3.227 -13.766 1 87.88 324 GLU A N 1
ATOM 2594 C CA . GLU A 1 324 ? -25.234 1.929 -13.203 1 87.88 324 GLU A CA 1
ATOM 2595 C C . GLU A 1 324 ? -24.109 1.275 -13.984 1 87.88 324 GLU A C 1
ATOM 2597 O O . GLU A 1 324 ? -23.297 0.545 -13.414 1 87.88 324 GLU A O 1
ATOM 2602 N N . GLU A 1 325 ? -24.094 1.544 -15.227 1 88.44 325 GLU A N 1
ATOM 2603 C CA . GLU A 1 325 ? -23.016 1.011 -16.047 1 88.44 325 GLU A CA 1
ATOM 2604 C C . GLU A 1 325 ? -21.656 1.547 -15.594 1 88.44 325 GLU A C 1
ATOM 2606 O O . GLU A 1 325 ? -20.688 0.796 -15.508 1 88.44 325 GLU A O 1
ATOM 2611 N N . VAL A 1 326 ? -21.688 2.814 -15.32 1 89.88 326 VAL A N 1
ATOM 2612 C CA . VAL A 1 326 ? -20.453 3.439 -14.859 1 89.88 326 VAL A CA 1
ATOM 2613 C C . VAL A 1 326 ? -20.094 2.93 -13.461 1 89.88 326 VAL A C 1
ATOM 2615 O O . VAL A 1 326 ? -18.922 2.707 -13.156 1 89.88 326 VAL A O 1
ATOM 2618 N N . ARG A 1 327 ? -21.047 2.695 -12.641 1 91.69 327 ARG A N 1
ATOM 2619 C CA . ARG A 1 327 ? -20.828 2.135 -11.312 1 91.69 327 ARG A CA 1
ATOM 2620 C C . ARG A 1 327 ? -20.234 0.736 -11.398 1 91.69 327 ARG A C 1
ATOM 2622 O O . ARG A 1 327 ? -19.297 0.408 -10.664 1 91.69 327 ARG A O 1
ATOM 2629 N N . ASN A 1 328 ? -20.797 -0.044 -12.258 1 93.25 328 ASN A N 1
ATOM 2630 C CA . ASN A 1 328 ? -20.297 -1.399 -12.445 1 93.25 328 ASN A CA 1
ATOM 2631 C C . ASN A 1 328 ? -18.875 -1.395 -12.992 1 93.25 328 ASN A C 1
ATOM 2633 O O . ASN A 1 328 ? -18.062 -2.268 -12.656 1 93.25 328 ASN A O 1
ATOM 2637 N N . ARG A 1 329 ? -18.625 -0.467 -13.844 1 93.25 329 ARG A N 1
ATOM 2638 C CA . ARG A 1 329 ? -17.266 -0.34 -14.344 1 93.25 329 ARG A CA 1
ATOM 2639 C C . ARG A 1 329 ? -16.297 -0.045 -13.203 1 93.25 329 ARG A C 1
ATOM 2641 O O . ARG A 1 329 ? -15.195 -0.607 -13.156 1 93.25 329 ARG A O 1
ATOM 2648 N N . ARG A 1 330 ? -16.688 0.847 -12.281 1 94.88 330 ARG A N 1
ATOM 2649 C CA . ARG A 1 330 ? -15.883 1.175 -11.102 1 94.88 330 ARG A CA 1
ATOM 2650 C C . ARG A 1 330 ? -15.695 -0.046 -10.211 1 94.88 330 ARG A C 1
ATOM 2652 O O . ARG A 1 330 ? -14.586 -0.322 -9.758 1 94.88 330 ARG A O 1
ATOM 2659 N N . ARG A 1 331 ? -16.766 -0.748 -10.047 1 96.94 331 ARG A N 1
ATOM 2660 C CA . ARG A 1 331 ? -16.734 -1.936 -9.195 1 96.94 331 ARG A CA 1
ATOM 2661 C C . ARG A 1 331 ? -15.797 -2.994 -9.781 1 96.94 331 ARG A C 1
ATOM 2663 O O . ARG A 1 331 ? -14.961 -3.549 -9.078 1 96.94 331 ARG A O 1
ATOM 2670 N N . ARG A 1 332 ? -15.961 -3.27 -11.039 1 97.44 332 ARG A N 1
ATOM 2671 C CA . ARG A 1 332 ? -15.148 -4.285 -11.695 1 97.44 332 ARG A CA 1
ATOM 2672 C C . ARG A 1 332 ? -13.672 -3.908 -11.664 1 97.44 332 ARG A C 1
ATOM 2674 O O . ARG A 1 332 ? -12.812 -4.762 -11.445 1 97.44 332 ARG A O 1
ATOM 2681 N N . ALA A 1 333 ? -13.414 -2.645 -11.906 1 97.56 333 ALA A N 1
ATOM 2682 C CA . ALA A 1 333 ? -12.031 -2.174 -11.859 1 97.56 333 ALA A CA 1
ATOM 2683 C C . ALA A 1 333 ? -11.438 -2.357 -10.469 1 97.56 333 ALA A C 1
ATOM 2685 O O . ALA A 1 333 ? -10.32 -2.854 -10.328 1 97.56 333 ALA A O 1
ATOM 2686 N N . TRP A 1 334 ? -12.188 -2.008 -9.43 1 98.31 334 TRP A N 1
ATOM 2687 C CA . TRP A 1 334 ? -11.711 -2.133 -8.055 1 98.31 334 TRP A CA 1
ATOM 2688 C C . TRP A 1 334 ? -11.391 -3.584 -7.719 1 98.31 334 TRP A C 1
ATOM 2690 O O . TRP A 1 334 ? -10.289 -3.893 -7.254 1 98.31 334 TRP A O 1
ATOM 2700 N N . TRP A 1 335 ? -12.328 -4.426 -8 1 98.62 335 TRP A N 1
ATOM 2701 C CA . TRP A 1 335 ? -12.172 -5.812 -7.566 1 98.62 335 TRP A CA 1
ATOM 2702 C C . TRP A 1 335 ? -11.094 -6.52 -8.383 1 98.62 335 TRP A C 1
ATOM 2704 O O . TRP A 1 335 ? -10.445 -7.449 -7.898 1 98.62 335 TRP A O 1
ATOM 2714 N N . SER A 1 336 ? -10.867 -6.062 -9.625 1 98.75 336 SER A N 1
ATOM 2715 C CA . SER A 1 336 ? -9.766 -6.609 -10.414 1 98.75 336 SER A CA 1
ATOM 2716 C C . SER A 1 336 ? -8.414 -6.258 -9.797 1 98.75 336 SER A C 1
ATOM 2718 O O . SER A 1 336 ? -7.57 -7.133 -9.602 1 98.75 336 SER A O 1
ATOM 2720 N N . VAL A 1 337 ? -8.234 -4.973 -9.477 1 98.56 337 VAL A N 1
ATOM 2721 C CA . VAL A 1 337 ? -6.957 -4.547 -8.914 1 98.56 337 VAL A CA 1
ATOM 2722 C C . VAL A 1 337 ? -6.793 -5.117 -7.508 1 98.56 337 VAL A C 1
ATOM 2724 O O . VAL A 1 337 ? -5.691 -5.508 -7.113 1 98.56 337 VAL A O 1
ATOM 2727 N N . TYR A 1 338 ? -7.859 -5.172 -6.715 1 98.38 338 TYR A N 1
ATOM 2728 C CA . TYR A 1 338 ? -7.852 -5.773 -5.387 1 98.38 338 TYR A CA 1
ATOM 2729 C C . TYR A 1 338 ? -7.371 -7.219 -5.449 1 98.38 338 TYR A C 1
ATOM 2731 O O . TYR A 1 338 ? -6.492 -7.621 -4.684 1 98.38 338 TYR A O 1
ATOM 2739 N N . SER A 1 339 ? -7.953 -7.969 -6.328 1 98.62 339 SER A N 1
ATOM 2740 C CA . SER A 1 339 ? -7.637 -9.391 -6.453 1 98.62 339 SER A CA 1
ATOM 2741 C C . SER A 1 339 ? -6.188 -9.602 -6.871 1 98.62 339 SER A C 1
ATOM 2743 O O . SER A 1 339 ? -5.484 -10.438 -6.305 1 98.62 339 SER A O 1
ATOM 2745 N N . LEU A 1 340 ? -5.777 -8.883 -7.84 1 98.5 340 LEU A N 1
ATOM 2746 C CA . LEU A 1 340 ? -4.406 -9.016 -8.328 1 98.5 340 LEU A CA 1
ATOM 2747 C C . LEU A 1 340 ? -3.406 -8.625 -7.246 1 98.5 340 LEU A C 1
ATOM 2749 O O . LEU A 1 340 ? -2.367 -9.273 -7.094 1 98.5 340 LEU A O 1
ATOM 2753 N N . ASP A 1 341 ? -3.697 -7.59 -6.539 1 98.31 341 ASP A N 1
ATOM 2754 C CA . ASP A 1 341 ? -2.799 -7.168 -5.469 1 98.31 341 ASP A CA 1
ATOM 2755 C C . ASP A 1 341 ? -2.691 -8.242 -4.387 1 98.31 341 ASP A C 1
ATOM 2757 O O . ASP A 1 341 ? -1.604 -8.5 -3.865 1 98.31 341 ASP A O 1
ATOM 2761 N N . ARG A 1 342 ? -3.811 -8.844 -4 1 98 342 ARG A N 1
ATOM 2762 C CA . ARG A 1 342 ? -3.793 -9.914 -3.008 1 98 342 ARG A CA 1
ATOM 2763 C C . ARG A 1 342 ? -2.924 -11.078 -3.473 1 98 342 ARG A C 1
ATOM 2765 O O . ARG A 1 342 ? -2.1 -11.586 -2.711 1 98 342 ARG A O 1
ATOM 2772 N N . LEU A 1 343 ? -3.143 -11.43 -4.664 1 97.38 343 LEU A N 1
ATOM 2773 C CA . LEU A 1 343 ? -2.424 -12.562 -5.234 1 97.38 343 LEU A CA 1
ATOM 2774 C C . LEU A 1 343 ? -0.92 -12.312 -5.227 1 97.38 343 LEU A C 1
ATOM 2776 O O . LEU A 1 343 ? -0.151 -13.133 -4.723 1 97.38 343 LEU A O 1
ATOM 2780 N N . LEU A 1 344 ? -0.523 -11.188 -5.73 1 96.56 344 LEU A N 1
ATOM 2781 C CA . LEU A 1 344 ? 0.897 -10.906 -5.906 1 96.56 344 LEU A CA 1
ATOM 2782 C C . LEU A 1 344 ? 1.565 -10.617 -4.566 1 96.56 344 LEU A C 1
ATOM 2784 O O . LEU A 1 344 ? 2.719 -10.992 -4.352 1 96.56 344 LEU A O 1
ATOM 2788 N N . SER A 1 345 ? 0.851 -9.977 -3.656 1 95.94 345 SER A N 1
ATOM 2789 C CA . SER A 1 345 ? 1.42 -9.648 -2.354 1 95.94 345 SER A CA 1
ATOM 2790 C C . SER A 1 345 ? 1.587 -10.898 -1.491 1 95.94 345 SER A C 1
ATOM 2792 O O . SER A 1 345 ? 2.695 -11.211 -1.051 1 95.94 345 SER A O 1
ATOM 2794 N N . VAL A 1 346 ? 0.578 -11.711 -1.347 1 94.81 346 VAL A N 1
ATOM 2795 C CA . VAL A 1 346 ? 0.588 -12.844 -0.426 1 94.81 346 VAL A CA 1
ATOM 2796 C C . VAL A 1 346 ? 1.512 -13.938 -0.959 1 94.81 346 VAL A C 1
ATOM 2798 O O . VAL A 1 346 ? 2.244 -14.562 -0.193 1 94.81 346 VAL A O 1
ATOM 2801 N N . LYS A 1 347 ? 1.479 -14.141 -2.25 1 92.94 347 LYS A N 1
ATOM 2802 C CA . LYS A 1 347 ? 2.299 -15.203 -2.818 1 92.94 347 LYS A CA 1
ATOM 2803 C C . LYS A 1 347 ? 3.781 -14.844 -2.764 1 92.94 347 LYS A C 1
ATOM 2805 O O . LYS A 1 347 ? 4.641 -15.727 -2.812 1 92.94 347 LYS A O 1
ATOM 2810 N N . SER A 1 348 ? 4.059 -13.562 -2.633 1 89.75 348 SER A N 1
ATOM 2811 C CA . SER A 1 348 ? 5.445 -13.141 -2.451 1 89.75 348 SER A CA 1
ATOM 2812 C C . SER A 1 348 ? 5.797 -13.023 -0.971 1 89.75 348 SER A C 1
ATOM 2814 O O . SER A 1 348 ? 6.945 -12.75 -0.622 1 89.75 348 SER A O 1
ATOM 2816 N N . GLY A 1 349 ? 4.801 -13.188 -0.146 1 91.12 349 GLY A N 1
ATOM 2817 C CA . GLY A 1 349 ? 5.02 -13.125 1.29 1 91.12 349 GLY A CA 1
ATOM 2818 C C . GLY A 1 349 ? 4.992 -11.711 1.836 1 91.12 349 GLY A C 1
ATOM 2819 O O . GLY A 1 349 ? 5.469 -11.461 2.943 1 91.12 349 GLY A O 1
ATOM 2820 N N . ASN A 1 350 ? 4.523 -10.781 1.058 1 93.25 350 ASN A N 1
ATOM 2821 C CA . ASN A 1 350 ? 4.406 -9.391 1.497 1 93.25 350 ASN A CA 1
ATOM 2822 C C . ASN A 1 350 ? 3.111 -9.156 2.271 1 93.25 350 ASN A C 1
ATOM 2824 O O . ASN A 1 350 ? 2.141 -9.898 2.104 1 93.25 350 ASN A O 1
ATOM 2828 N N . PRO A 1 351 ? 3.084 -8.125 3.125 1 92.81 351 PRO A N 1
ATOM 2829 C CA . PRO A 1 351 ? 1.835 -7.777 3.807 1 92.81 351 PRO A CA 1
ATOM 2830 C C . PRO A 1 351 ? 0.768 -7.254 2.848 1 92.81 351 PRO A C 1
ATOM 2832 O O . PRO A 1 351 ? 1.096 -6.727 1.78 1 92.81 351 PRO A O 1
ATOM 2835 N N . ILE A 1 352 ? -0.451 -7.453 3.254 1 92.62 352 ILE A N 1
ATOM 2836 C CA . ILE A 1 352 ? -1.523 -6.914 2.424 1 92.62 352 ILE A CA 1
ATOM 2837 C C . ILE A 1 352 ? -1.59 -5.398 2.588 1 92.62 352 ILE A C 1
ATOM 2839 O O . ILE A 1 352 ? -1.193 -4.863 3.625 1 92.62 352 ILE A O 1
ATOM 2843 N N . THR A 1 353 ? -2.162 -4.715 1.664 1 91.75 353 THR A N 1
ATOM 2844 C CA . THR A 1 353 ? -2.039 -3.264 1.595 1 91.75 353 THR A CA 1
ATOM 2845 C C . THR A 1 353 ? -3.314 -2.588 2.09 1 91.75 353 THR A C 1
ATOM 2847 O O . THR A 1 353 ? -3.273 -1.46 2.584 1 91.75 353 THR A O 1
ATOM 2850 N N . ILE A 1 354 ? -4.398 -3.137 1.868 1 94.75 354 ILE A N 1
ATOM 2851 C CA . ILE A 1 354 ? -5.652 -2.537 2.316 1 94.75 354 ILE A CA 1
ATOM 2852 C C . ILE A 1 354 ? -6.488 -3.582 3.049 1 94.75 354 ILE A C 1
ATOM 2854 O O . ILE A 1 354 ? -6.586 -4.73 2.609 1 94.75 354 ILE A O 1
ATOM 2858 N N . GLN A 1 355 ? -7.023 -3.17 4.145 1 93.19 355 GLN A N 1
ATOM 2859 C CA . GLN A 1 355 ? -7.891 -4.047 4.922 1 93.19 355 GLN A CA 1
ATOM 2860 C C . GLN A 1 355 ? -9.305 -4.066 4.355 1 93.19 355 GLN A C 1
ATOM 2862 O O . GLN A 1 355 ? -9.781 -3.062 3.824 1 93.19 355 GLN A O 1
ATOM 2867 N N . ASP A 1 356 ? -9.922 -5.176 4.488 1 93.56 356 ASP A N 1
ATOM 2868 C CA . ASP A 1 356 ? -11.273 -5.309 3.947 1 93.56 356 ASP A CA 1
ATOM 2869 C C . ASP A 1 356 ? -12.242 -4.367 4.652 1 93.56 356 ASP A C 1
ATOM 2871 O O . ASP A 1 356 ? -13.227 -3.918 4.059 1 93.56 356 ASP A O 1
ATOM 2875 N N . GLU A 1 357 ? -11.953 -3.98 5.855 1 89.31 357 GLU A N 1
ATOM 2876 C CA . GLU A 1 357 ? -12.797 -3.064 6.621 1 89.31 357 GLU A CA 1
ATOM 2877 C C . GLU A 1 357 ? -12.82 -1.678 5.988 1 89.31 357 GLU A C 1
ATOM 2879 O O . GLU A 1 357 ? -13.734 -0.888 6.246 1 89.31 357 GLU A O 1
ATOM 2884 N N . ASP A 1 358 ? -11.852 -1.407 5.234 1 91.5 358 ASP A N 1
ATOM 2885 C CA . ASP A 1 358 ? -11.75 -0.091 4.609 1 91.5 358 ASP A CA 1
ATOM 2886 C C . ASP A 1 358 ? -12.453 -0.064 3.258 1 91.5 358 ASP A C 1
ATOM 2888 O O . ASP A 1 358 ? -12.461 0.962 2.576 1 91.5 358 ASP A O 1
ATOM 2892 N N . ILE A 1 359 ? -13.039 -1.141 2.838 1 94.62 359 ILE A N 1
ATOM 2893 C CA . ILE A 1 359 ? -13.641 -1.255 1.514 1 94.62 359 ILE A CA 1
ATOM 2894 C C . ILE A 1 359 ? -15.164 -1.173 1.629 1 94.62 359 ILE A C 1
ATOM 2896 O O . ILE A 1 359 ? -15.773 -1.925 2.391 1 94.62 359 ILE A O 1
ATOM 2900 N N . GLY A 1 360 ? -15.797 -0.244 0.924 1 91.31 360 GLY A N 1
ATOM 2901 C CA . GLY A 1 360 ? -17.25 -0.083 0.924 1 91.31 360 GLY A CA 1
ATOM 2902 C C . GLY A 1 360 ? -17.875 -0.371 -0.425 1 91.31 360 GLY A C 1
ATOM 2903 O O . GLY A 1 360 ? -19.094 -0.28 -0.576 1 91.31 360 GLY A O 1
ATOM 2904 N N . THR A 1 361 ? -17.062 -0.752 -1.354 1 93.69 361 THR A N 1
ATOM 2905 C CA . THR A 1 361 ? -17.531 -1.05 -2.699 1 93.69 361 THR A CA 1
ATOM 2906 C C . THR A 1 361 ? -18.234 -2.406 -2.734 1 93.69 361 THR A C 1
ATOM 2908 O O . THR A 1 361 ? -17.75 -3.375 -2.143 1 93.69 361 THR A O 1
ATOM 2911 N N . THR A 1 362 ? -19.359 -2.479 -3.373 1 94.06 362 THR A N 1
ATOM 2912 C CA . THR A 1 362 ? -20.125 -3.717 -3.488 1 94.06 362 THR A CA 1
ATOM 2913 C C . THR A 1 362 ? -19.703 -4.5 -4.727 1 94.06 362 THR A C 1
ATOM 2915 O O . THR A 1 362 ? -18.906 -4.016 -5.531 1 94.06 362 THR A O 1
ATOM 2918 N N . TRP A 1 363 ? -20.203 -5.758 -4.84 1 95.75 363 TRP A N 1
ATOM 2919 C CA . TRP A 1 363 ? -19.984 -6.551 -6.043 1 95.75 363 TRP A CA 1
ATOM 2920 C C . TRP A 1 363 ? -20.719 -5.953 -7.234 1 95.75 363 TRP A C 1
ATOM 2922 O O . TRP A 1 363 ? -21.703 -5.23 -7.062 1 95.75 363 TRP A O 1
ATOM 2932 N N . PRO A 1 364 ? -20.172 -6.234 -8.438 1 92.94 364 PRO A N 1
ATOM 2933 C CA . PRO A 1 364 ? -20.953 -5.812 -9.602 1 92.94 364 PRO A CA 1
ATOM 2934 C C . PRO A 1 364 ? -22.375 -6.363 -9.586 1 92.94 364 PRO A C 1
ATOM 2936 O O . PRO A 1 364 ? -22.594 -7.504 -9.164 1 92.94 364 PRO A O 1
ATOM 2939 N N . VAL A 1 365 ? -23.344 -5.543 -10.047 1 88.81 365 VAL A N 1
ATOM 2940 C CA . VAL A 1 365 ? -24.75 -5.906 -10.039 1 88.81 365 VAL A CA 1
ATOM 2941 C C . VAL A 1 365 ? -25.281 -5.93 -11.477 1 88.81 365 VAL A C 1
ATOM 2943 O O . VAL A 1 365 ? -24.703 -5.309 -12.367 1 88.81 365 VAL A O 1
ATOM 2946 N N . PRO A 1 366 ? -26.328 -6.727 -11.625 1 85.69 366 PRO A N 1
ATOM 2947 C CA . PRO A 1 366 ? -26.922 -6.73 -12.961 1 85.69 366 PRO A CA 1
ATOM 2948 C C . PRO A 1 366 ? -27.422 -5.352 -13.391 1 85.69 366 PRO A C 1
ATOM 2950 O O . PRO A 1 366 ? -27.875 -4.57 -12.555 1 85.69 366 PRO A O 1
ATOM 2953 N N . THR A 1 367 ? -27.172 -5.031 -14.609 1 77.75 367 THR A N 1
ATOM 2954 C CA . THR A 1 367 ? -27.688 -3.771 -15.148 1 77.75 367 THR A CA 1
ATOM 2955 C C . THR A 1 367 ? -29.203 -3.781 -15.203 1 77.75 367 THR A C 1
ATOM 2957 O O . THR A 1 367 ? -29.812 -4.836 -15.375 1 77.75 367 THR A O 1
ATOM 2960 N N . PRO A 1 368 ? -29.688 -2.551 -15.055 1 71.62 368 PRO A N 1
ATOM 2961 C CA . PRO A 1 368 ? -31.156 -2.477 -15.109 1 71.62 368 PRO A CA 1
ATOM 2962 C C . PRO A 1 368 ? -31.719 -3.041 -16.406 1 71.62 368 PRO A C 1
ATOM 2964 O O . PRO A 1 368 ? -31.25 -2.684 -17.5 1 71.62 368 PRO A O 1
ATOM 2967 N N . GLY A 1 369 ? -32.625 -3.877 -16.344 1 69.25 369 GLY A N 1
ATOM 2968 C CA . GLY A 1 369 ? -33.281 -4.473 -17.5 1 69.25 369 GLY A CA 1
ATOM 2969 C C . GLY A 1 369 ? -32.812 -5.887 -17.797 1 69.25 369 GLY A C 1
ATOM 2970 O O . GLY A 1 369 ? -33.438 -6.598 -18.578 1 69.25 369 GLY A O 1
ATOM 2971 N N . SER A 1 370 ? -31.641 -6.055 -17.391 1 68 370 SER A N 1
ATOM 2972 C CA . SER A 1 370 ? -31.188 -7.434 -17.547 1 68 370 SER A CA 1
ATOM 2973 C C . SER A 1 370 ? -31.109 -8.141 -16.203 1 68 370 SER A C 1
ATOM 2975 O O . SER A 1 370 ? -30.672 -7.562 -15.211 1 68 370 SER A O 1
ATOM 2977 N N . SER A 1 371 ? -31.781 -9.141 -16.156 1 66.94 371 SER A N 1
ATOM 2978 C CA . SER A 1 371 ? -31.797 -9.883 -14.906 1 66.94 371 SER A CA 1
ATOM 2979 C C . SER A 1 371 ? -30.469 -10.625 -14.695 1 66.94 371 SER A C 1
ATOM 2981 O O . SER A 1 371 ? -30.109 -10.945 -13.562 1 66.94 371 SER A O 1
ATOM 2983 N N . ASP A 1 372 ? -29.734 -10.742 -15.812 1 78.81 372 ASP A N 1
ATOM 2984 C CA . ASP A 1 372 ? -28.594 -11.633 -15.625 1 78.81 372 ASP A CA 1
ATOM 2985 C C . ASP A 1 372 ? -27.281 -10.852 -15.609 1 78.81 372 ASP A C 1
ATOM 2987 O O . ASP A 1 372 ? -27.094 -9.914 -16.391 1 78.81 372 ASP A O 1
ATOM 2991 N N . MET A 1 373 ? -26.438 -11.211 -14.68 1 83.38 373 MET A N 1
ATOM 2992 C CA . MET A 1 373 ? -25.078 -10.688 -14.602 1 83.38 373 MET A CA 1
ATOM 2993 C C . MET A 1 373 ? -24.219 -11.227 -15.742 1 83.38 373 MET A C 1
ATOM 2995 O O . MET A 1 373 ? -24.266 -12.414 -16.047 1 83.38 373 MET A O 1
ATOM 2999 N N . PRO A 1 374 ? -23.594 -10.297 -16.406 1 87.69 374 PRO A N 1
ATOM 3000 C CA . PRO A 1 374 ? -22.625 -10.828 -17.391 1 87.69 374 PRO A CA 1
ATOM 3001 C C . PRO A 1 374 ? -21.688 -11.859 -16.781 1 87.69 374 PRO A C 1
ATOM 3003 O O . PRO A 1 374 ? -21.219 -11.695 -15.656 1 87.69 374 PRO A O 1
ATOM 3006 N N . TRP A 1 375 ? -21.438 -12.93 -17.469 1 91.56 375 TRP A N 1
ATOM 3007 C CA . TRP A 1 375 ? -20.672 -14.07 -16.984 1 91.56 375 TRP A CA 1
ATOM 3008 C C . TRP A 1 375 ? -19.297 -13.641 -16.469 1 91.56 375 TRP A C 1
ATOM 3010 O O . TRP A 1 375 ? -18.875 -14.047 -15.391 1 91.56 375 TRP A O 1
ATOM 3020 N N . PRO A 1 376 ? -18.578 -12.734 -17.203 1 92 376 PRO A N 1
ATOM 3021 C CA . PRO A 1 376 ? -17.266 -12.328 -16.688 1 92 376 PRO A CA 1
ATOM 3022 C C . PRO A 1 376 ? -17.344 -11.672 -15.312 1 92 376 PRO A C 1
ATOM 3024 O O . PRO A 1 376 ? -16.422 -11.805 -14.508 1 92 376 PRO A O 1
ATOM 3027 N N . SER A 1 377 ? -18.422 -10.984 -15.031 1 94.25 377 SER A N 1
ATOM 3028 C CA . SER A 1 377 ? -18.594 -10.375 -13.719 1 94.25 377 SER A CA 1
ATOM 3029 C C . SER A 1 377 ? -18.797 -11.438 -12.641 1 94.25 377 SER A C 1
ATOM 3031 O O . SER A 1 377 ? -18.344 -11.273 -11.508 1 94.25 377 SER A O 1
ATOM 3033 N N . VAL A 1 378 ? -19.484 -12.508 -13.031 1 95 378 VAL A N 1
ATOM 3034 C CA . VAL A 1 378 ? -19.688 -13.625 -12.117 1 95 378 VAL A CA 1
ATOM 3035 C C . VAL A 1 378 ? -18.328 -14.266 -11.789 1 95 378 VAL A C 1
ATOM 3037 O O . VAL A 1 378 ? -18.031 -14.531 -10.625 1 95 378 VAL A O 1
ATOM 3040 N N . VAL A 1 379 ? -17.562 -14.523 -12.812 1 97.06 379 VAL A N 1
ATOM 3041 C CA . VAL A 1 379 ? -16.25 -15.133 -12.641 1 97.06 379 VAL A CA 1
ATOM 3042 C C . VAL A 1 379 ? -15.383 -14.242 -11.758 1 97.06 379 VAL A C 1
ATOM 3044 O O . VAL A 1 379 ? -14.75 -14.719 -10.812 1 97.06 379 VAL A O 1
ATOM 3047 N N . LEU A 1 380 ? -15.359 -12.93 -12.055 1 97.81 380 LEU A N 1
ATOM 3048 C CA . LEU A 1 380 ? -14.578 -11.969 -11.281 1 97.81 380 LEU A CA 1
ATOM 3049 C C . LEU A 1 380 ? -14.969 -12.016 -9.812 1 97.81 380 LEU A C 1
ATOM 3051 O O . LEU A 1 380 ? -14.102 -12.031 -8.93 1 97.81 380 LEU A O 1
ATOM 3055 N N . THR A 1 381 ? -16.234 -12.031 -9.562 1 97.62 381 THR A N 1
ATOM 3056 C CA . THR A 1 381 ? -16.734 -12.016 -8.188 1 97.62 381 THR A CA 1
ATOM 3057 C C . THR A 1 381 ? -16.234 -13.242 -7.422 1 97.62 381 THR A C 1
ATOM 3059 O O . THR A 1 381 ? -15.656 -13.109 -6.344 1 97.62 381 THR A O 1
ATOM 3062 N N . HIS A 1 382 ? -16.406 -14.406 -8 1 97.75 382 HIS A N 1
ATOM 3063 C CA . HIS A 1 382 ? -16.062 -15.633 -7.289 1 97.75 382 HIS A CA 1
ATOM 3064 C C . HIS A 1 382 ? -14.555 -15.805 -7.188 1 97.75 382 HIS A C 1
ATOM 3066 O O . HIS A 1 382 ? -14.047 -16.328 -6.191 1 97.75 382 HIS A O 1
ATOM 3072 N N . TYR A 1 383 ? -13.852 -15.406 -8.219 1 98.38 383 TYR A N 1
ATOM 3073 C CA . TYR A 1 383 ? -12.398 -15.422 -8.148 1 98.38 383 TYR A CA 1
ATOM 3074 C C . TYR A 1 383 ? -11.891 -14.484 -7.062 1 98.38 383 TYR A C 1
ATOM 3076 O O . TYR A 1 383 ? -10.961 -14.828 -6.32 1 98.38 383 TYR A O 1
ATOM 3084 N N . THR A 1 384 ? -12.453 -13.336 -6.949 1 98.38 384 THR A N 1
ATOM 3085 C CA . THR A 1 384 ? -12.031 -12.328 -5.98 1 98.38 384 THR A CA 1
ATOM 3086 C C . THR A 1 384 ? -12.383 -12.758 -4.559 1 98.38 384 THR A C 1
ATOM 3088 O O . THR A 1 384 ? -11.656 -12.453 -3.615 1 98.38 384 THR A O 1
ATOM 3091 N N . GLN A 1 385 ? -13.469 -13.445 -4.414 1 98.31 385 GLN A N 1
ATOM 3092 C CA . GLN A 1 385 ? -13.797 -13.992 -3.1 1 98.31 385 GLN A CA 1
ATOM 3093 C C . GLN A 1 385 ? -12.68 -14.898 -2.588 1 98.31 385 GLN A C 1
ATOM 3095 O O . GLN A 1 385 ? -12.375 -14.898 -1.394 1 98.31 385 GLN A O 1
ATOM 3100 N N . LEU A 1 386 ? -12.125 -15.688 -3.447 1 98.56 386 LEU A N 1
ATOM 3101 C CA . LEU A 1 386 ? -10.977 -16.5 -3.076 1 98.56 386 LEU A CA 1
ATOM 3102 C C . LEU A 1 386 ? -9.773 -15.625 -2.738 1 98.56 386 LEU A C 1
ATOM 3104 O O . LEU A 1 386 ? -9.016 -15.938 -1.812 1 98.56 386 LEU A O 1
ATOM 3108 N N . SER A 1 387 ? -9.609 -14.555 -3.523 1 98.56 387 SER A N 1
ATOM 3109 C CA . SER A 1 387 ? -8.523 -13.625 -3.24 1 98.56 387 SER A CA 1
ATOM 3110 C C . SER A 1 387 ? -8.68 -12.992 -1.863 1 98.56 387 SER A C 1
ATOM 3112 O O . SER A 1 387 ? -7.691 -12.703 -1.186 1 98.56 387 SER A O 1
ATOM 3114 N N . ARG A 1 388 ? -9.898 -12.719 -1.485 1 98 388 ARG A N 1
ATOM 3115 C CA . ARG A 1 388 ? -10.172 -12.211 -0.144 1 98 388 ARG A CA 1
ATOM 3116 C C . ARG A 1 388 ? -9.742 -13.219 0.919 1 98 388 ARG A C 1
ATOM 3118 O O . ARG A 1 388 ? -9.141 -12.852 1.929 1 98 388 ARG A O 1
ATOM 3125 N N . ILE A 1 389 ? -10.047 -14.445 0.69 1 98 389 ILE A N 1
ATOM 3126 C CA . ILE A 1 389 ? -9.633 -15.508 1.601 1 98 389 ILE A CA 1
ATOM 3127 C C . ILE A 1 389 ? -8.109 -15.594 1.641 1 98 389 ILE A C 1
ATOM 3129 O O . ILE A 1 389 ? -7.52 -15.773 2.709 1 98 389 ILE A O 1
ATOM 3133 N N . LEU A 1 390 ? -7.539 -15.484 0.472 1 98 390 LEU A N 1
ATOM 3134 C CA . LEU A 1 390 ? -6.082 -15.484 0.399 1 98 390 LEU A CA 1
ATOM 3135 C C . LEU A 1 390 ? -5.496 -14.375 1.27 1 98 390 LEU A C 1
ATOM 3137 O O . LEU A 1 390 ? -4.469 -14.578 1.923 1 98 390 LEU A O 1
ATOM 3141 N N . GLY A 1 391 ? -6.137 -13.211 1.219 1 96.75 391 GLY A N 1
ATOM 3142 C CA . GLY A 1 391 ? -5.711 -12.141 2.102 1 96.75 391 GLY A CA 1
ATOM 3143 C C . GLY A 1 391 ? -5.738 -12.531 3.568 1 96.75 391 GLY A C 1
ATOM 3144 O O . GLY A 1 391 ? -4.805 -12.227 4.312 1 96.75 391 GLY A O 1
ATOM 3145 N N . ARG A 1 392 ? -6.727 -13.227 4.016 1 95.5 392 ARG A N 1
ATOM 3146 C CA . ARG A 1 392 ? -6.84 -13.711 5.387 1 95.5 392 ARG A CA 1
ATOM 3147 C C . ARG A 1 392 ? -5.727 -14.703 5.711 1 95.5 392 ARG A C 1
ATOM 3149 O O . ARG A 1 392 ? -5.168 -14.68 6.809 1 95.5 392 ARG A O 1
ATOM 3156 N N . ILE A 1 393 ? -5.477 -15.562 4.77 1 94.38 393 ILE A N 1
ATOM 3157 C CA . ILE A 1 393 ? -4.406 -16.531 4.957 1 94.38 393 ILE A CA 1
ATOM 3158 C C . ILE A 1 393 ? -3.088 -15.805 5.211 1 94.38 393 ILE A C 1
ATOM 3160 O O . ILE A 1 393 ? -2.35 -16.141 6.137 1 94.38 393 ILE A O 1
ATOM 3164 N N . GLY A 1 394 ? -2.797 -14.812 4.414 1 92.19 394 GLY A N 1
ATOM 3165 C CA . GLY A 1 394 ? -1.591 -14.016 4.609 1 92.19 394 GLY A CA 1
ATOM 3166 C C . GLY A 1 394 ? -1.521 -13.367 5.98 1 92.19 394 GLY A C 1
ATOM 3167 O O . GLY A 1 394 ? -0.456 -13.328 6.602 1 92.19 394 GLY A O 1
ATOM 3168 N N . GLU A 1 395 ? -2.623 -12.93 6.48 1 91.12 395 GLU A N 1
ATOM 3169 C CA . GLU A 1 395 ? -2.664 -12.156 7.715 1 91.12 395 GLU A CA 1
ATOM 3170 C C . GLU A 1 395 ? -2.762 -13.062 8.938 1 91.12 395 GLU A C 1
ATOM 3172 O O . GLU A 1 395 ? -2.156 -12.789 9.977 1 91.12 395 GLU A O 1
ATOM 3177 N N . GLU A 1 396 ? -3.512 -14.086 8.828 1 89.38 396 GLU A N 1
ATOM 3178 C CA . GLU A 1 396 ? -3.863 -14.859 10.016 1 89.38 396 GLU A CA 1
ATOM 3179 C C . GLU A 1 396 ? -2.959 -16.078 10.164 1 89.38 396 GLU A C 1
ATOM 3181 O O . GLU A 1 396 ? -2.744 -16.562 11.281 1 89.38 396 GLU A O 1
ATOM 3186 N N . ILE A 1 397 ? -2.479 -16.562 9.039 1 88 397 ILE A N 1
ATOM 3187 C CA . ILE A 1 397 ? -1.67 -17.7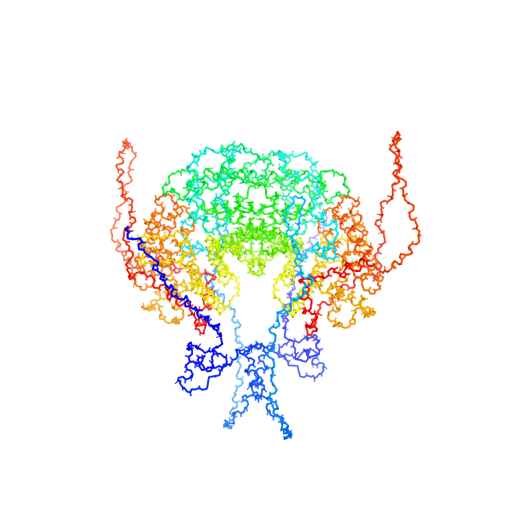66 9.102 1 88 397 ILE A CA 1
ATOM 3188 C C . ILE A 1 397 ? -0.187 -17.406 9.062 1 88 397 ILE A C 1
ATOM 3190 O O . ILE A 1 397 ? 0.605 -17.922 9.852 1 88 397 ILE A O 1
ATOM 3194 N N . TYR A 1 398 ? 0.188 -16.484 8.266 1 86.56 398 TYR A N 1
ATOM 3195 C CA . TYR A 1 398 ? 1.605 -16.344 7.953 1 86.56 398 TYR A CA 1
ATOM 3196 C C . TYR A 1 398 ? 2.18 -15.078 8.57 1 86.56 398 TYR A C 1
ATOM 3198 O O . TYR A 1 398 ? 3.395 -14.875 8.562 1 86.56 398 TYR A O 1
ATOM 3206 N N . ARG A 1 399 ? 1.388 -14.148 9.102 1 81.5 399 ARG A N 1
ATOM 3207 C CA . ARG A 1 399 ? 1.914 -12.938 9.727 1 81.5 399 ARG A CA 1
ATOM 3208 C C . ARG A 1 399 ? 2.779 -13.289 10.938 1 81.5 399 ARG A C 1
ATOM 3210 O O . ARG A 1 399 ? 2.436 -14.18 11.719 1 81.5 399 ARG A O 1
ATOM 3217 N N . LYS A 1 400 ? 3.951 -12.531 11.031 1 64.69 400 LYS A N 1
ATOM 3218 C CA . LYS A 1 400 ? 4.902 -12.766 12.117 1 64.69 400 LYS A CA 1
ATOM 3219 C C . LYS A 1 400 ? 4.375 -12.195 13.438 1 64.69 400 LYS A C 1
ATOM 3221 O O . LYS A 1 400 ? 4.488 -11 13.688 1 64.69 400 LYS A O 1
ATOM 3226 N N . LYS A 1 401 ? 3.285 -12.484 13.977 1 59.38 401 LYS A N 1
ATOM 3227 C CA . LYS A 1 401 ? 2.846 -11.961 15.266 1 59.38 401 LYS A CA 1
ATOM 3228 C C . LYS A 1 401 ? 2.693 -13.086 16.281 1 59.38 401 LYS A C 1
ATOM 3230 O O . LYS A 1 401 ? 2.385 -14.227 15.922 1 59.38 401 LYS A O 1
ATOM 3235 N N . PRO A 1 402 ? 3.127 -12.562 17.375 1 52.75 402 PRO A N 1
ATOM 3236 C CA . PRO A 1 402 ? 2.908 -13.555 18.438 1 52.75 402 PRO A CA 1
ATOM 3237 C C . PRO A 1 402 ? 1.46 -14.031 18.516 1 52.75 402 PRO A C 1
ATOM 3239 O O . PRO A 1 402 ? 0.54 -13.211 18.594 1 52.75 402 PRO A O 1
ATOM 3242 N N . ARG A 1 403 ? 1.272 -15.18 18.078 1 61.81 403 ARG A N 1
ATOM 3243 C CA . ARG A 1 403 ? -0.037 -15.812 18.203 1 61.81 403 ARG A CA 1
ATOM 3244 C C . ARG A 1 403 ? 0.045 -17.078 19.031 1 61.81 403 ARG A C 1
ATOM 3246 O O . ARG A 1 403 ? 1.139 -17.578 19.328 1 61.81 403 ARG A O 1
ATOM 3253 N N . THR A 1 404 ? -1.076 -17.297 19.625 1 64.25 404 THR A N 1
ATOM 3254 C CA . THR A 1 404 ? -1.174 -18.594 20.312 1 64.25 404 THR A CA 1
ATOM 3255 C C . THR A 1 404 ? -1.544 -19.688 19.328 1 64.25 404 THR A C 1
ATOM 3257 O O . THR A 1 404 ? -2.08 -19.422 18.25 1 64.25 404 THR A O 1
ATOM 3260 N N . GLY A 1 405 ? -1.123 -20.812 19.609 1 66.44 405 GLY A N 1
ATOM 3261 C CA . GLY A 1 405 ? -1.509 -21.969 18.812 1 66.44 405 GLY A CA 1
ATOM 3262 C C . GLY A 1 405 ? -3.01 -22.094 18.641 1 66.44 405 GLY A C 1
ATOM 3263 O O . GLY A 1 405 ? -3.48 -22.453 17.547 1 66.44 405 GLY A O 1
ATOM 3264 N N . THR A 1 406 ? -3.656 -21.688 19.641 1 67.5 406 THR A N 1
ATOM 3265 C CA . THR A 1 406 ? -5.113 -21.766 19.594 1 67.5 406 THR A CA 1
ATOM 3266 C C . THR A 1 406 ? -5.668 -20.781 18.562 1 67.5 406 THR A C 1
ATOM 3268 O O . THR A 1 406 ? -6.621 -21.094 17.844 1 67.5 406 THR A O 1
ATOM 3271 N N . ASN A 1 407 ? -5.074 -19.625 18.5 1 72.38 407 ASN A N 1
ATOM 3272 C CA . ASN A 1 407 ? -5.508 -18.625 17.516 1 72.38 407 ASN A CA 1
ATOM 3273 C C . ASN A 1 407 ? -5.227 -19.094 16.094 1 72.38 407 ASN A C 1
ATOM 3275 O O . ASN A 1 407 ? -6.02 -18.828 15.18 1 72.38 407 ASN A O 1
ATOM 3279 N N . LEU A 1 408 ? -4.129 -19.75 15.969 1 77.81 408 LEU A N 1
ATOM 3280 C CA . LEU A 1 408 ? -3.779 -20.266 14.648 1 77.81 408 LEU A CA 1
ATOM 3281 C C . LEU A 1 408 ? -4.762 -21.344 14.203 1 77.81 408 LEU A C 1
ATOM 3283 O O . LEU A 1 408 ? -5.176 -21.359 13.039 1 77.81 408 LEU A O 1
ATOM 3287 N N . LEU A 1 409 ? -5.09 -22.219 15.125 1 75.19 409 LEU A N 1
ATOM 3288 C CA . LEU A 1 409 ? -6.055 -23.266 14.828 1 75.19 409 LEU A CA 1
ATOM 3289 C C . LEU A 1 409 ? -7.418 -22.672 14.492 1 75.19 409 LEU A C 1
ATOM 3291 O O . LEU A 1 409 ? -8.078 -23.125 13.555 1 75.19 409 LEU A O 1
ATOM 3295 N N . ALA A 1 410 ? -7.758 -21.719 15.281 1 77.88 410 ALA A N 1
ATOM 3296 C CA . ALA A 1 410 ? -9.039 -21.062 15.047 1 77.88 410 ALA A CA 1
ATOM 3297 C C . ALA A 1 410 ? -9.07 -20.391 13.672 1 77.88 410 ALA A C 1
ATOM 3299 O O . ALA A 1 410 ? -10.094 -20.438 12.984 1 77.88 410 ALA A O 1
ATOM 3300 N N . SER A 1 411 ? -7.984 -19.781 13.312 1 84.75 411 SER A N 1
ATOM 3301 C CA . SER A 1 411 ? -7.887 -19.125 12.008 1 84.75 411 SER A CA 1
ATOM 3302 C C . SER A 1 411 ? -7.973 -20.156 10.875 1 84.75 411 SER A C 1
ATOM 3304 O O . SER A 1 411 ? -8.672 -19.938 9.883 1 84.75 411 SER A O 1
ATOM 3306 N N . ALA A 1 412 ? -7.234 -21.234 11.008 1 83.62 412 ALA A N 1
ATOM 3307 C CA . ALA A 1 412 ? -7.254 -22.281 9.984 1 83.62 412 ALA A CA 1
ATOM 3308 C C . ALA A 1 412 ? -8.664 -22.844 9.805 1 83.62 412 ALA A C 1
ATOM 3310 O O . ALA A 1 412 ? -9.102 -23.094 8.68 1 83.62 412 ALA A O 1
ATOM 3311 N N . GLN A 1 413 ? -9.336 -22.984 10.883 1 81.69 413 GLN A N 1
ATOM 3312 C CA . GLN A 1 413 ? -10.695 -23.516 10.844 1 81.69 413 GLN A CA 1
ATOM 3313 C C . GLN A 1 413 ? -11.648 -22.531 10.172 1 81.69 413 GLN A C 1
ATOM 3315 O O . GLN A 1 413 ? -12.477 -22.922 9.352 1 81.69 413 GLN A O 1
ATOM 3320 N N . SER A 1 414 ? -11.508 -21.312 10.664 1 89.38 414 SER A N 1
ATOM 3321 C CA . SER A 1 414 ? -12.367 -20.281 10.086 1 89.38 414 SER A CA 1
ATOM 3322 C C . SER A 1 414 ? -12.156 -20.156 8.586 1 89.38 414 SER A C 1
ATOM 3324 O O . SER A 1 414 ? -13.117 -20.047 7.82 1 89.38 414 SER A O 1
ATOM 3326 N N . ILE A 1 415 ? -10.945 -20.188 8.094 1 92.62 415 ILE A N 1
ATOM 3327 C CA . ILE A 1 415 ? -10.602 -20.062 6.684 1 92.62 415 ILE A CA 1
ATOM 3328 C C . ILE A 1 415 ? -11.117 -21.281 5.922 1 92.62 415 ILE A C 1
ATOM 3330 O O . ILE A 1 415 ? -11.672 -21.156 4.828 1 92.62 415 ILE A O 1
ATOM 3334 N N . THR A 1 416 ? -10.969 -22.438 6.469 1 89.25 416 THR A N 1
ATOM 3335 C CA . THR A 1 416 ? -11.445 -23.656 5.824 1 89.25 416 THR A CA 1
ATOM 3336 C C . THR A 1 416 ? -12.969 -23.641 5.699 1 89.25 416 THR A C 1
ATOM 3338 O O . THR A 1 416 ? -13.516 -24.141 4.715 1 89.25 416 THR A O 1
ATOM 3341 N N . THR A 1 417 ? -13.57 -23.125 6.738 1 87.56 417 THR A N 1
ATOM 3342 C CA . THR A 1 417 ? -15.023 -22.984 6.676 1 87.56 417 THR A CA 1
ATOM 3343 C C . THR A 1 417 ? -15.43 -22.047 5.539 1 87.56 417 THR A C 1
ATOM 3345 O O . THR A 1 417 ? -16.359 -22.359 4.789 1 87.56 417 THR A O 1
ATOM 3348 N N . ASP A 1 418 ? -14.734 -20.969 5.43 1 94.19 418 ASP A N 1
ATOM 3349 C CA . ASP A 1 418 ? -15.008 -20.031 4.352 1 94.19 418 ASP A CA 1
ATOM 3350 C C . ASP A 1 418 ? -14.789 -20.672 2.986 1 94.19 418 ASP A C 1
ATOM 3352 O O . ASP A 1 418 ? -15.539 -20.422 2.041 1 94.19 418 ASP A O 1
ATOM 3356 N N . LEU A 1 419 ? -13.781 -21.469 2.834 1 94.38 419 LEU A N 1
ATOM 3357 C CA . LEU A 1 419 ? -13.492 -22.156 1.586 1 94.38 419 LEU A CA 1
ATOM 3358 C C . LEU A 1 419 ? -14.594 -23.172 1.266 1 94.38 419 LEU A C 1
ATOM 3360 O O . LEU A 1 419 ? -15 -23.312 0.11 1 94.38 419 LEU A O 1
ATOM 3364 N N . SER A 1 420 ? -15.062 -23.828 2.279 1 89.75 420 SER A N 1
ATOM 3365 C CA . SER A 1 420 ? -16.156 -24.781 2.086 1 89.75 420 SER A CA 1
ATOM 3366 C C . SER A 1 420 ? -17.422 -24.062 1.633 1 89.75 420 SER A C 1
ATOM 3368 O O . SER A 1 420 ? -18.141 -24.547 0.749 1 89.75 420 SER A O 1
ATOM 3370 N N . GLU A 1 421 ? -17.656 -22.953 2.303 1 91.62 421 GLU A N 1
ATOM 3371 C CA . GLU A 1 421 ? -18.828 -22.172 1.92 1 91.62 421 GLU A CA 1
ATOM 3372 C C . GLU A 1 421 ? -18.703 -21.656 0.487 1 91.62 421 GLU A C 1
ATOM 3374 O O . GLU A 1 421 ? -19.688 -21.656 -0.26 1 91.62 421 GLU A O 1
ATOM 3379 N N . TRP A 1 422 ? -17.609 -21.25 0.139 1 96.25 422 TRP A N 1
ATOM 3380 C CA . TRP A 1 422 ? -17.359 -20.797 -1.227 1 96.25 422 TRP A CA 1
ATOM 3381 C C . TRP A 1 422 ? -17.625 -21.922 -2.227 1 96.25 422 TRP A C 1
ATOM 3383 O O . TRP A 1 422 ? -18.266 -21.703 -3.262 1 96.25 422 TRP A O 1
ATOM 3393 N N . LEU A 1 423 ? -17.109 -23.109 -1.98 1 93.06 423 LEU A N 1
ATOM 3394 C CA . LEU A 1 423 ? -17.266 -24.266 -2.867 1 93.06 423 LEU A CA 1
ATOM 3395 C C . LEU A 1 423 ? -18.734 -24.594 -3.061 1 93.06 423 LEU A C 1
ATOM 3397 O O . LEU A 1 423 ? -19.156 -25 -4.152 1 93.06 423 LEU A O 1
ATOM 3401 N N . GLN A 1 424 ? -19.531 -24.344 -2.053 1 89.69 424 GLN A N 1
ATOM 3402 C CA . GLN A 1 424 ? -20.953 -24.641 -2.123 1 89.69 424 GLN A CA 1
ATOM 3403 C C . GLN A 1 424 ? -21.688 -23.594 -2.971 1 89.69 424 GLN A C 1
ATOM 3405 O O . GLN A 1 424 ? -22.688 -23.906 -3.625 1 89.69 424 GLN A O 1
ATOM 3410 N N . ARG A 1 425 ? -21.141 -22.422 -3.008 1 92.88 425 ARG A N 1
ATOM 3411 C CA . ARG A 1 425 ? -21.875 -21.312 -3.621 1 92.88 425 ARG A CA 1
ATOM 3412 C C . ARG A 1 425 ? -21.406 -21.078 -5.059 1 92.88 425 ARG A C 1
ATOM 3414 O O . ARG A 1 425 ? -22.094 -20.422 -5.836 1 92.88 425 ARG A O 1
ATOM 3421 N N . VAL A 1 426 ? -20.266 -21.625 -5.414 1 95.19 426 VAL A N 1
ATOM 3422 C CA . VAL A 1 426 ? -19.734 -21.391 -6.75 1 95.19 426 VAL A CA 1
ATOM 3423 C C . VAL A 1 426 ? -20.703 -21.922 -7.801 1 95.19 426 VAL A C 1
ATOM 3425 O O . VAL A 1 426 ? -21.25 -23.016 -7.652 1 95.19 426 VAL A O 1
ATOM 3428 N N . PRO A 1 427 ? -21 -21.109 -8.82 1 94.25 427 PRO A N 1
ATOM 3429 C CA . PRO A 1 427 ? -21.953 -21.531 -9.836 1 94.25 427 PRO A CA 1
ATOM 3430 C C . PRO A 1 427 ? -21.484 -22.75 -10.625 1 94.25 427 PRO A C 1
ATOM 3432 O O . PRO A 1 427 ? -20.281 -22.953 -10.797 1 94.25 427 PRO A O 1
ATOM 3435 N N . ASP A 1 428 ? -22.422 -23.422 -11.242 1 90.88 428 ASP A N 1
ATOM 3436 C CA . ASP A 1 428 ? -22.141 -24.656 -11.969 1 90.88 428 ASP A CA 1
ATOM 3437 C C . ASP A 1 428 ? -21.25 -24.391 -13.18 1 90.88 428 ASP A C 1
ATOM 3439 O O . ASP A 1 428 ? -20.406 -25.219 -13.523 1 90.88 428 ASP A O 1
ATOM 3443 N N . GLY A 1 429 ? -21.484 -23.281 -13.734 1 91.62 429 GLY A N 1
ATOM 3444 C CA . GLY A 1 429 ? -20.703 -22.969 -14.922 1 91.62 429 GLY A CA 1
ATOM 3445 C C . GLY A 1 429 ? -19.219 -22.859 -14.641 1 91.62 429 GLY A C 1
ATOM 3446 O O . GLY A 1 429 ? -18.406 -22.984 -15.547 1 91.62 429 GLY A O 1
ATOM 3447 N N . LEU A 1 430 ? -18.797 -22.688 -13.367 1 94.31 430 LEU A N 1
ATOM 3448 C CA . LEU A 1 430 ? -17.406 -22.516 -12.992 1 94.31 430 LEU A CA 1
ATOM 3449 C C . LEU A 1 430 ? -16.844 -23.812 -12.398 1 94.31 430 LEU A C 1
ATOM 3451 O O . LEU A 1 430 ? -15.633 -23.953 -12.242 1 94.31 430 LEU A O 1
ATOM 3455 N N . ARG A 1 431 ? -17.641 -24.781 -12.172 1 91.88 431 ARG A N 1
ATOM 3456 C CA . ARG A 1 431 ? -17.203 -26.016 -11.516 1 91.88 431 ARG A CA 1
ATOM 3457 C C . ARG A 1 431 ? -16.453 -26.922 -12.484 1 91.88 431 ARG A C 1
ATOM 3459 O O . ARG A 1 431 ? -16.719 -26.906 -13.688 1 91.88 431 ARG A O 1
ATOM 3466 N N . ILE A 1 432 ? -15.547 -27.609 -11.977 1 91.38 432 ILE A N 1
ATOM 3467 C CA . ILE A 1 432 ? -14.812 -28.594 -12.758 1 91.38 432 ILE A CA 1
ATOM 3468 C C . ILE A 1 432 ? -15.398 -29.984 -12.516 1 91.38 432 ILE A C 1
ATOM 3470 O O . ILE A 1 432 ? -15.531 -30.422 -11.375 1 91.38 432 ILE A O 1
ATOM 3474 N N . ASP A 1 433 ? -15.734 -30.578 -13.547 1 85.06 433 ASP A N 1
ATOM 3475 C CA . ASP A 1 433 ? -16.141 -31.984 -13.492 1 85.06 433 ASP A CA 1
ATOM 3476 C C . ASP A 1 433 ? -14.969 -32.906 -13.812 1 85.06 433 ASP A C 1
ATOM 3478 O O . ASP A 1 433 ? -14.57 -33.031 -14.977 1 85.06 433 ASP A O 1
ATOM 3482 N N . PHE A 1 434 ? -14.469 -33.594 -12.836 1 86.88 434 PHE A N 1
ATOM 3483 C CA . PHE A 1 434 ? -13.273 -34.438 -12.961 1 86.88 434 PHE A CA 1
ATOM 3484 C C . PHE A 1 434 ? -13.547 -35.656 -13.82 1 86.88 434 PHE A C 1
ATOM 3486 O O . PHE A 1 434 ? -12.617 -36.25 -14.359 1 86.88 434 PHE A O 1
ATOM 3493 N N . SER A 1 435 ? -14.789 -35.969 -14.008 1 81.19 435 SER A N 1
ATOM 3494 C CA . SER A 1 435 ? -15.156 -37.125 -14.805 1 81.19 435 SER A CA 1
ATOM 3495 C C . SER A 1 435 ? -15.109 -36.812 -16.297 1 81.19 435 SER A C 1
ATOM 3497 O O . SER A 1 435 ? -15.031 -37.719 -17.125 1 81.19 435 SER A O 1
ATOM 3499 N N . THR A 1 436 ? -15.102 -35.594 -16.625 1 84.94 436 THR A N 1
ATOM 3500 C CA . THR A 1 436 ? -15.148 -35.219 -18.031 1 84.94 436 THR A CA 1
ATOM 3501 C C . THR A 1 436 ? -13.93 -34.375 -18.422 1 84.94 436 THR A C 1
ATOM 3503 O O . THR A 1 436 ? -14.016 -33.531 -19.312 1 84.94 436 THR A O 1
ATOM 3506 N N . LEU A 1 437 ? -12.875 -34.5 -17.75 1 87.81 437 LEU A N 1
ATOM 3507 C CA . LEU A 1 437 ? -11.695 -33.688 -18 1 87.81 437 LEU A CA 1
ATOM 3508 C C . LEU A 1 437 ? -11.125 -33.969 -19.391 1 87.81 437 LEU A C 1
ATOM 3510 O O . LEU A 1 437 ? -10.43 -33.125 -19.953 1 87.81 437 LEU A O 1
ATOM 3514 N N . ASP A 1 438 ? -11.414 -35.156 -19.938 1 85.38 438 ASP A N 1
ATOM 3515 C CA . ASP A 1 438 ? -10.859 -35.531 -21.234 1 85.38 438 ASP A CA 1
ATOM 3516 C C . ASP A 1 438 ? -11.609 -34.844 -22.375 1 85.38 438 ASP A C 1
ATOM 3518 O O . ASP A 1 438 ? -11.062 -34.688 -23.469 1 85.38 438 ASP A O 1
ATOM 3522 N N . THR A 1 439 ? -12.797 -34.5 -22.141 1 86.56 439 THR A N 1
ATOM 3523 C CA . THR A 1 439 ? -13.594 -33.938 -23.219 1 86.56 439 THR A CA 1
ATOM 3524 C C . THR A 1 439 ? -13.469 -32.406 -23.25 1 86.56 439 THR A C 1
ATOM 3526 O O . THR A 1 439 ? -13.219 -31.828 -24.312 1 86.56 439 THR A O 1
ATOM 3529 N N . HIS A 1 440 ? -13.773 -31.844 -22.172 1 86.69 440 HIS A N 1
ATOM 3530 C CA . HIS A 1 440 ? -13.734 -30.391 -22.188 1 86.69 440 HIS A CA 1
ATOM 3531 C C . HIS A 1 440 ? -13.398 -29.828 -20.797 1 86.69 440 HIS A C 1
ATOM 3533 O O . HIS A 1 440 ? -13.82 -30.375 -19.781 1 86.69 440 HIS A O 1
ATOM 3539 N N . ILE A 1 441 ? -12.531 -28.734 -20.828 1 90.5 441 ILE A N 1
ATOM 3540 C CA . ILE A 1 441 ? -12.266 -27.984 -19.594 1 90.5 441 ILE A CA 1
ATOM 3541 C C . ILE A 1 441 ? -12.133 -26.5 -19.922 1 90.5 441 ILE A C 1
ATOM 3543 O O . ILE A 1 441 ? -11.461 -26.125 -20.875 1 90.5 441 ILE A O 1
ATOM 3547 N N . ASN A 1 442 ? -12.922 -25.672 -19.266 1 92.19 442 ASN A N 1
ATOM 3548 C CA . ASN A 1 442 ? -12.867 -24.234 -19.453 1 92.19 442 ASN A CA 1
ATOM 3549 C C . ASN A 1 442 ? -11.688 -23.609 -18.719 1 92.19 442 ASN A C 1
ATOM 3551 O O . ASN A 1 442 ? -11.445 -23.938 -17.547 1 92.19 442 ASN A O 1
ATOM 3555 N N . ARG A 1 443 ? -11.016 -22.703 -19.344 1 95.38 443 ARG A N 1
ATOM 3556 C CA . ARG A 1 443 ? -9.805 -22.125 -18.766 1 95.38 443 ARG A CA 1
ATOM 3557 C C . ARG A 1 443 ? -10.133 -21.312 -17.516 1 95.38 443 ARG A C 1
ATOM 3559 O O . ARG A 1 443 ? -9.344 -21.297 -16.562 1 95.38 443 ARG A O 1
ATOM 3566 N N . GLU A 1 444 ? -11.25 -20.562 -17.484 1 94.88 444 GLU A N 1
ATOM 3567 C CA . GLU A 1 444 ? -11.609 -19.781 -16.297 1 94.88 444 GLU A CA 1
ATOM 3568 C C . GLU A 1 444 ? -11.898 -20.703 -15.102 1 94.88 444 GLU A C 1
ATOM 3570 O O . GLU A 1 444 ? -11.594 -20.344 -13.961 1 94.88 444 GLU A O 1
ATOM 3575 N N . SER A 1 445 ? -12.477 -21.906 -15.406 1 95.69 445 SER A N 1
ATOM 3576 C CA . SER A 1 445 ? -12.688 -22.891 -14.352 1 95.69 445 SER A CA 1
ATOM 3577 C C . SER A 1 445 ? -11.367 -23.422 -13.812 1 95.69 445 SER A C 1
ATOM 3579 O O . SER A 1 445 ? -11.203 -23.562 -12.602 1 95.69 445 SER A O 1
ATOM 3581 N N . VAL A 1 446 ? -10.453 -23.656 -14.734 1 96.69 446 VAL A N 1
ATOM 3582 C CA . VAL A 1 446 ? -9.125 -24.109 -14.344 1 96.69 446 VAL A CA 1
ATOM 3583 C C . VAL A 1 446 ? -8.469 -23.094 -13.422 1 96.69 446 VAL A C 1
ATOM 3585 O O . VAL A 1 446 ? -8.016 -23.422 -12.328 1 96.69 446 VAL A O 1
ATOM 3588 N N . SER A 1 447 ? -8.453 -21.828 -13.844 1 97.75 447 SER A N 1
ATOM 3589 C CA . SER A 1 447 ? -7.82 -20.766 -13.062 1 97.75 447 SER A CA 1
ATOM 3590 C C . SER A 1 447 ? -8.477 -20.609 -11.695 1 97.75 447 SER A C 1
ATOM 3592 O O . SER A 1 447 ? -7.789 -20.469 -10.688 1 97.75 447 SER A O 1
ATOM 3594 N N . THR A 1 448 ? -9.766 -20.656 -11.633 1 98 448 THR A N 1
ATOM 3595 C CA . THR A 1 448 ? -10.516 -20.453 -10.398 1 98 448 THR A CA 1
ATOM 3596 C C . THR A 1 448 ? -10.266 -21.578 -9.406 1 98 448 THR A C 1
ATOM 3598 O O . THR A 1 448 ? -10.023 -21.344 -8.227 1 98 448 THR A O 1
ATOM 3601 N N . PHE A 1 449 ? -10.242 -22.781 -9.883 1 96.75 449 PHE A N 1
ATOM 3602 C CA . PHE A 1 449 ? -10.102 -23.906 -8.969 1 96.75 449 PHE A CA 1
ATOM 3603 C C . PHE A 1 449 ? -8.648 -24.109 -8.578 1 96.75 449 PHE A C 1
ATOM 3605 O O . PHE A 1 449 ? -8.352 -24.578 -7.48 1 96.75 449 PHE A O 1
ATOM 3612 N N . LEU A 1 450 ? -7.723 -23.797 -9.469 1 97.81 450 LEU A N 1
ATOM 3613 C CA . LEU A 1 450 ? -6.336 -23.766 -9.023 1 97.81 450 LEU A CA 1
ATOM 3614 C C . LEU A 1 450 ? -6.148 -22.766 -7.883 1 97.81 450 LEU A C 1
ATOM 3616 O O . LEU A 1 450 ? -5.422 -23.047 -6.926 1 97.81 450 LEU A O 1
ATOM 3620 N N . HIS A 1 451 ? -6.812 -21.594 -8.016 1 98.12 451 HIS A N 1
ATOM 3621 C CA . HIS A 1 451 ? -6.801 -20.578 -6.957 1 98.12 451 HIS A CA 1
ATOM 3622 C C . HIS A 1 451 ? -7.434 -21.125 -5.676 1 98.12 451 HIS A C 1
ATOM 3624 O O . HIS A 1 451 ? -6.887 -20.938 -4.586 1 98.12 451 HIS A O 1
ATOM 3630 N N . PHE A 1 452 ? -8.508 -21.859 -5.773 1 97.69 452 PHE A N 1
ATOM 3631 C CA . PHE A 1 452 ? -9.219 -22.453 -4.648 1 97.69 452 PHE A CA 1
ATOM 3632 C C . PHE A 1 452 ? -8.328 -23.469 -3.922 1 97.69 452 PHE A C 1
ATOM 3634 O O . PHE A 1 452 ? -8.148 -23.375 -2.707 1 97.69 452 PHE A O 1
ATOM 3641 N N . TYR A 1 453 ? -7.758 -24.391 -4.617 1 95.94 453 TYR A N 1
ATOM 3642 C CA . TYR A 1 453 ? -6.934 -25.422 -4.004 1 95.94 453 TYR A CA 1
ATOM 3643 C C . TYR A 1 453 ? -5.648 -24.828 -3.438 1 95.94 453 TYR A C 1
ATOM 3645 O O . TYR A 1 453 ? -5.133 -25.312 -2.424 1 95.94 453 TYR A O 1
ATOM 3653 N N . SER A 1 454 ? -5.148 -23.812 -4.094 1 96.94 454 SER A N 1
ATOM 3654 C CA . SER A 1 454 ? -3.986 -23.125 -3.547 1 96.94 454 SER A CA 1
ATOM 3655 C C . SER A 1 454 ? -4.289 -22.547 -2.166 1 96.94 454 SER A C 1
ATOM 3657 O O . SER A 1 454 ? -3.438 -22.578 -1.275 1 96.94 454 SER A O 1
ATOM 3659 N N . CYS A 1 455 ? -5.441 -21.969 -2.008 1 96.75 455 CYS A N 1
ATOM 3660 C CA . CYS A 1 455 ? -5.84 -21.438 -0.708 1 96.75 455 CYS A CA 1
ATOM 3661 C C . CYS A 1 455 ? -5.875 -22.547 0.342 1 96.75 455 CYS A C 1
ATOM 3663 O O . CYS A 1 455 ? -5.422 -22.344 1.472 1 96.75 455 CYS A O 1
ATOM 3665 N N . ILE A 1 456 ? -6.355 -23.688 -0.006 1 94.19 456 ILE A N 1
ATOM 3666 C CA . ILE A 1 456 ? -6.383 -24.828 0.909 1 94.19 456 ILE A CA 1
ATOM 3667 C C . ILE A 1 456 ? -4.957 -25.203 1.302 1 94.19 456 ILE A C 1
ATOM 3669 O O . ILE A 1 456 ? -4.652 -25.359 2.488 1 94.19 456 ILE A O 1
ATOM 3673 N N . ASN A 1 457 ? -4.156 -25.344 0.323 1 93.88 457 ASN A N 1
ATOM 3674 C CA . ASN A 1 457 ? -2.77 -25.734 0.554 1 93.88 457 ASN A CA 1
ATOM 3675 C C . ASN A 1 457 ? -2.053 -24.75 1.469 1 93.88 457 ASN A C 1
ATOM 3677 O O . ASN A 1 457 ? -1.369 -25.141 2.412 1 93.88 457 ASN A O 1
ATOM 3681 N N . MET A 1 458 ? -2.205 -23.484 1.182 1 94.06 458 MET A N 1
ATOM 3682 C CA . MET A 1 458 ? -1.502 -22.453 1.94 1 94.06 458 MET A CA 1
ATOM 3683 C C . MET A 1 458 ? -2.031 -22.375 3.369 1 94.06 458 MET A C 1
ATOM 3685 O O . MET A 1 458 ? -1.291 -22.031 4.289 1 94.06 458 MET A O 1
ATOM 3689 N N . THR A 1 459 ? -3.264 -22.703 3.562 1 91.5 459 THR A N 1
ATOM 3690 C CA . THR A 1 459 ? -3.84 -22.688 4.902 1 91.5 459 THR A CA 1
ATOM 3691 C C . THR A 1 459 ? -3.268 -23.828 5.746 1 91.5 459 THR A C 1
ATOM 3693 O O . THR A 1 459 ? -2.951 -23.625 6.922 1 91.5 459 THR A O 1
ATOM 3696 N N . ALA A 1 460 ? -3.076 -24.969 5.152 1 88.06 460 ALA A N 1
ATOM 3697 C CA . ALA A 1 460 ? -2.721 -26.188 5.887 1 88.06 460 ALA A CA 1
ATOM 3698 C C . ALA A 1 460 ? -1.208 -26.391 5.914 1 88.06 460 ALA A C 1
ATOM 3700 O O . ALA A 1 460 ? -0.695 -27.188 6.699 1 88.06 460 ALA A O 1
ATOM 3701 N N . ARG A 1 461 ? -0.55 -25.719 5.082 1 85.81 461 ARG A N 1
ATOM 3702 C CA . ARG A 1 461 ? 0.864 -25.953 4.805 1 85.81 461 ARG A CA 1
ATOM 3703 C C . ARG A 1 461 ? 1.684 -25.922 6.09 1 85.81 461 ARG A C 1
ATOM 3705 O O . ARG A 1 461 ? 2.516 -26.812 6.32 1 85.81 461 ARG A O 1
ATOM 3712 N N . PRO A 1 462 ? 1.533 -24.953 6.945 1 80.31 462 PRO A N 1
ATOM 3713 C CA . PRO A 1 462 ? 2.344 -24.953 8.164 1 80.31 462 PRO A CA 1
ATOM 3714 C C . PRO A 1 462 ? 2.137 -26.219 9 1 80.31 462 PRO A C 1
ATOM 3716 O O . PRO A 1 462 ? 3.092 -26.75 9.578 1 80.31 462 PRO A O 1
ATOM 3719 N N . LEU A 1 463 ? 0.963 -26.734 9.094 1 82.44 463 LEU A N 1
ATOM 3720 C CA . LEU A 1 463 ? 0.653 -27.922 9.859 1 82.44 463 LEU A CA 1
ATOM 3721 C C . LEU A 1 463 ? 1.263 -29.172 9.211 1 82.44 463 LEU A C 1
ATOM 3723 O O . LEU A 1 463 ? 1.848 -30.016 9.891 1 82.44 463 LEU A O 1
ATOM 3727 N N . VAL A 1 464 ? 1.099 -29.297 7.938 1 85.19 464 VAL A N 1
ATOM 3728 C CA . VAL A 1 464 ? 1.598 -30.453 7.199 1 85.19 464 VAL A CA 1
ATOM 3729 C C . VAL A 1 464 ? 3.119 -30.531 7.324 1 85.19 464 VAL A C 1
ATOM 3731 O O . VAL A 1 464 ? 3.674 -31.594 7.59 1 85.19 464 VAL A O 1
ATOM 3734 N N . PHE A 1 465 ? 3.715 -29.469 7.172 1 79.19 465 PHE A N 1
ATOM 3735 C CA . PHE A 1 465 ? 5.172 -29.469 7.215 1 79.19 465 PHE A CA 1
ATOM 3736 C C . PHE A 1 465 ? 5.672 -29.703 8.641 1 79.19 465 PHE A C 1
ATOM 3738 O O . PHE A 1 465 ? 6.723 -30.312 8.836 1 79.19 465 PHE A O 1
ATOM 3745 N N . TYR A 1 466 ? 4.945 -29.234 9.586 1 77.69 466 TYR A N 1
ATOM 3746 C CA . TYR A 1 466 ? 5.293 -29.531 10.969 1 77.69 466 TYR A CA 1
ATOM 3747 C C . TYR A 1 466 ? 5.227 -31.031 11.242 1 77.69 466 TYR A C 1
ATOM 3749 O O . TYR A 1 466 ? 6.121 -31.594 11.875 1 77.69 466 TYR A O 1
ATOM 3757 N 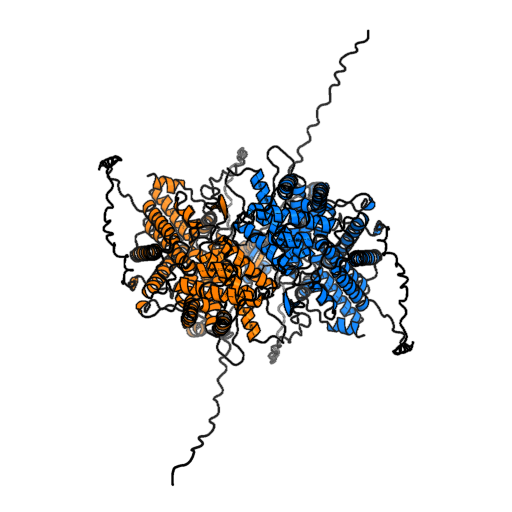N . VAL A 1 467 ? 4.211 -31.641 10.828 1 82.69 467 VAL A N 1
ATOM 3758 C CA . VAL A 1 467 ? 4.039 -33.094 11.031 1 82.69 467 VAL A CA 1
ATOM 3759 C C . VAL A 1 467 ? 5.133 -33.844 10.289 1 82.69 467 VAL A C 1
ATOM 3761 O O . VAL A 1 467 ? 5.648 -34.844 10.781 1 82.69 467 VAL A O 1
ATOM 3764 N N . ILE A 1 468 ? 5.383 -33.375 9.125 1 81.81 468 ILE A N 1
ATOM 3765 C CA . ILE A 1 468 ? 6.449 -34 8.344 1 81.81 468 ILE A CA 1
ATOM 3766 C C . ILE A 1 468 ? 7.773 -33.875 9.094 1 81.81 468 ILE A C 1
ATOM 3768 O O . ILE A 1 468 ? 8.516 -34.875 9.195 1 81.81 468 ILE A O 1
ATOM 3772 N N . GLN A 1 469 ? 8.016 -32.812 9.586 1 76.19 469 GLN A N 1
ATOM 3773 C CA . GLN A 1 469 ? 9.242 -32.594 10.344 1 76.19 469 GLN A CA 1
ATOM 3774 C C . GLN A 1 469 ? 9.297 -33.5 11.578 1 76.19 469 GLN A C 1
ATOM 3776 O O . GLN A 1 469 ? 10.336 -34.062 11.883 1 76.19 469 GLN A O 1
ATOM 3781 N N . ARG A 1 470 ? 8.273 -33.5 12.266 1 77.62 470 ARG A N 1
ATOM 3782 C CA . ARG A 1 470 ? 8.188 -34.344 13.453 1 77.62 470 ARG A CA 1
ATOM 3783 C C . ARG A 1 470 ? 8.453 -35.812 13.102 1 77.62 470 ARG A C 1
ATOM 3785 O O . ARG A 1 470 ? 9.117 -36.531 13.852 1 77.62 470 ARG A O 1
ATOM 3792 N N . ARG A 1 471 ? 7.953 -36.219 12.078 1 82.81 471 ARG A N 1
ATOM 3793 C CA . ARG A 1 471 ? 8.125 -37.594 11.648 1 82.81 471 ARG A CA 1
ATOM 3794 C C . ARG A 1 471 ? 9.57 -37.875 11.227 1 82.81 471 ARG A C 1
ATOM 3796 O O . ARG A 1 471 ? 10.117 -38.938 11.492 1 82.81 471 ARG A O 1
ATOM 3803 N N . LEU A 1 472 ? 10.094 -36.938 10.578 1 78.38 472 LEU A N 1
ATOM 3804 C CA . LEU A 1 472 ? 11.492 -37.062 10.18 1 78.38 472 LEU A CA 1
ATOM 3805 C C . LEU A 1 472 ? 12.398 -37.156 11.398 1 78.38 472 LEU A C 1
ATOM 3807 O O . LEU A 1 472 ? 13.367 -37.906 11.414 1 78.38 472 LEU A O 1
ATOM 3811 N N . GLU A 1 473 ? 12.055 -36.375 12.359 1 75.94 473 GLU A N 1
ATOM 3812 C CA . GLU A 1 473 ? 12.812 -36.438 13.602 1 75.94 473 GLU A CA 1
ATOM 3813 C C . GLU A 1 473 ? 12.625 -37.75 14.32 1 75.94 473 GLU A C 1
ATOM 3815 O O . GLU A 1 473 ? 13.578 -38.312 14.883 1 75.94 473 GLU A O 1
ATOM 3820 N N . ALA A 1 474 ? 11.445 -38.156 14.32 1 80.12 474 ALA A N 1
ATOM 3821 C CA . ALA A 1 474 ? 11.156 -39.469 14.945 1 80.12 474 ALA A CA 1
ATOM 3822 C C . ALA A 1 474 ? 11.867 -40.594 14.219 1 80.12 474 ALA A C 1
ATOM 3824 O O . ALA A 1 474 ? 12.328 -41.562 14.844 1 80.12 474 ALA A O 1
ATOM 3825 N N . GLU A 1 475 ? 11.945 -40.562 13 1 80.38 475 GLU A N 1
ATOM 3826 C CA . GLU A 1 475 ? 12.641 -41.594 12.203 1 80.38 475 GLU A CA 1
ATOM 3827 C C . GLU A 1 475 ? 14.141 -41.562 12.484 1 80.38 475 GLU A C 1
ATOM 3829 O O . GLU A 1 475 ? 14.773 -42.625 12.547 1 80.38 475 GLU A O 1
ATOM 3834 N N . SER A 1 476 ? 14.602 -40.406 12.586 1 75.38 476 SER A N 1
ATOM 3835 C CA . SER A 1 476 ? 16.016 -40.312 12.898 1 75.38 476 SER A CA 1
ATOM 3836 C C . SER A 1 476 ? 16.344 -40.875 14.273 1 75.38 476 SER A C 1
ATOM 3838 O O . SER A 1 476 ? 17.453 -41.375 14.5 1 75.38 476 SER A O 1
ATOM 3840 N N . ARG A 1 477 ? 15.32 -40.844 15.055 1 79.31 477 ARG A N 1
ATOM 3841 C CA . ARG A 1 477 ? 15.5 -41.375 16.406 1 79.31 477 ARG A CA 1
ATOM 3842 C C . ARG A 1 477 ? 15.07 -42.844 16.469 1 79.31 477 ARG A C 1
ATOM 3844 O O . ARG A 1 477 ? 15.203 -43.5 17.5 1 79.31 477 ARG A O 1
ATOM 3851 N N . GLY A 1 478 ? 14.648 -43.375 15.336 1 76.38 478 GLY A N 1
ATOM 3852 C CA . GLY A 1 478 ? 14.211 -44.75 15.273 1 76.38 478 GLY A CA 1
ATOM 3853 C C . GLY A 1 478 ? 12.883 -45 15.969 1 76.38 478 GLY A C 1
ATOM 3854 O O . GLY A 1 478 ? 12.57 -46.125 16.359 1 76.38 478 GLY A O 1
ATOM 3855 N N . SER A 1 479 ? 12.203 -44 16.25 1 74.38 479 SER A N 1
ATOM 3856 C CA . SER A 1 479 ? 10.969 -44.094 17.016 1 74.38 479 SER A CA 1
ATOM 3857 C C . SER A 1 479 ? 9.75 -43.844 16.141 1 74.38 479 SER A C 1
ATOM 3859 O O . SER A 1 479 ? 8.625 -43.75 16.625 1 74.38 479 SER A O 1
ATOM 3861 N N . ALA A 1 480 ? 9.961 -43.812 14.914 1 76.5 480 ALA A N 1
ATOM 3862 C CA . ALA A 1 480 ? 8.852 -43.438 14.039 1 76.5 480 ALA A CA 1
ATOM 3863 C C . ALA A 1 480 ? 7.852 -44.594 13.914 1 76.5 480 ALA A C 1
ATOM 3865 O O . ALA A 1 480 ? 8.25 -45.75 13.805 1 76.5 480 ALA A O 1
ATOM 3866 N N . THR A 1 481 ? 6.637 -44.25 14.094 1 76.75 481 THR A N 1
ATOM 3867 C CA . THR A 1 481 ? 5.562 -45.219 13.906 1 76.75 481 THR A CA 1
ATOM 3868 C C . THR A 1 481 ? 5.277 -45.406 12.422 1 76.75 481 THR A C 1
ATOM 3870 O O . THR A 1 481 ? 5.652 -44.594 11.586 1 76.75 481 THR A O 1
ATOM 3873 N N . ASP A 1 482 ? 4.602 -46.469 12.125 1 78.81 482 ASP A N 1
ATOM 3874 C CA . ASP A 1 482 ? 4.309 -46.781 10.727 1 78.81 482 ASP A CA 1
ATOM 3875 C C . ASP A 1 482 ? 3.217 -45.875 10.18 1 78.81 482 ASP A C 1
ATOM 3877 O O . ASP A 1 482 ? 3.23 -45.5 8.992 1 78.81 482 ASP A O 1
ATOM 3881 N N . ASP A 1 483 ? 2.32 -45.469 11.07 1 86.75 483 ASP A N 1
ATOM 3882 C CA . ASP A 1 483 ? 1.218 -44.625 10.633 1 86.75 483 ASP A CA 1
ATOM 3883 C C . ASP A 1 483 ? 1.446 -43.188 11.055 1 86.75 483 ASP A C 1
ATOM 3885 O O . ASP A 1 483 ? 1.607 -42.875 12.242 1 86.75 483 ASP A O 1
ATOM 3889 N N . TRP A 1 484 ? 1.514 -42.281 10.07 1 87.94 484 TRP A N 1
ATOM 3890 C CA . TRP A 1 484 ? 1.781 -40.875 10.344 1 87.94 484 TRP A CA 1
ATOM 3891 C C . TRP A 1 484 ? 0.632 -40.25 11.125 1 87.94 484 TRP A C 1
ATOM 3893 O O . TRP A 1 484 ? 0.792 -39.188 11.727 1 87.94 484 TRP A O 1
ATOM 3903 N N . LYS A 1 485 ? -0.543 -40.875 11.148 1 87 485 LYS A N 1
ATOM 3904 C CA . LYS A 1 485 ? -1.748 -40.375 11.789 1 87 485 LYS A CA 1
ATOM 3905 C C . LYS A 1 485 ? -1.712 -40.594 13.297 1 87 485 LYS A C 1
ATOM 3907 O O . LYS A 1 485 ? -2.475 -40 14.047 1 87 485 LYS A O 1
ATOM 3912 N N . GLU A 1 486 ? -0.829 -41.5 13.633 1 85 486 GLU A N 1
ATOM 3913 C CA . GLU A 1 486 ? -0.786 -41.875 15.047 1 85 486 GLU A CA 1
ATOM 3914 C C . GLU A 1 486 ? -0.434 -40.688 15.922 1 85 486 GLU A C 1
ATOM 3916 O O . GLU A 1 486 ? 0.53 -39.969 15.648 1 85 486 GLU A O 1
ATOM 3921 N N . GLY A 1 487 ? -1.226 -40.438 16.938 1 78.06 487 GLY A N 1
ATOM 3922 C CA . GLY A 1 487 ? -0.959 -39.375 17.906 1 78.06 487 GLY A CA 1
ATOM 3923 C C . GLY A 1 487 ? -1.579 -38.031 17.516 1 78.06 487 GLY A C 1
ATOM 3924 O O . GLY A 1 487 ? -1.492 -37.062 18.25 1 78.06 487 GLY A O 1
ATOM 3925 N N . LEU A 1 488 ? -2.121 -38 16.359 1 82.75 488 LEU A N 1
ATOM 3926 C CA . LEU A 1 488 ? -2.732 -36.781 15.883 1 82.75 488 LEU A CA 1
ATOM 3927 C C . LEU A 1 488 ? -4.246 -36.812 16.062 1 82.75 488 LEU A C 1
ATOM 3929 O O . LEU A 1 488 ? -4.852 -37.875 16.031 1 82.75 488 LEU A O 1
ATOM 3933 N N . SER A 1 489 ? -4.844 -35.688 16.375 1 77.94 489 SER A N 1
ATOM 3934 C CA . SER A 1 489 ? -6.301 -35.625 16.438 1 77.94 489 SER A CA 1
ATOM 3935 C C . SER A 1 489 ? -6.934 -35.844 15.078 1 77.94 489 SER A C 1
ATOM 3937 O O . SER A 1 489 ? -6.285 -35.688 14.039 1 77.94 489 SER A O 1
ATOM 3939 N N . GLN A 1 490 ? -8.188 -36.25 15.047 1 76.56 490 GLN A N 1
ATOM 3940 C CA . GLN A 1 490 ? -8.914 -36.5 13.805 1 76.56 490 GLN A CA 1
ATOM 3941 C C . GLN A 1 490 ? -9.016 -35.25 12.961 1 76.56 490 GLN A C 1
ATOM 3943 O O . GLN A 1 490 ? -8.969 -35.312 11.727 1 76.56 490 GLN A O 1
ATOM 3948 N N . SER A 1 491 ? -9.172 -34.125 13.578 1 73.94 491 SER A N 1
ATOM 3949 C CA . SER A 1 491 ? -9.273 -32.844 12.867 1 73.94 491 SER A CA 1
ATOM 3950 C C . SER A 1 491 ? -7.961 -32.5 12.172 1 73.94 491 SER A C 1
ATOM 3952 O O . SER A 1 491 ? -7.961 -32.031 11.039 1 73.94 491 SER A O 1
ATOM 3954 N N . THR A 1 492 ? -6.949 -32.781 12.883 1 78.69 492 THR A N 1
ATOM 3955 C CA . THR A 1 492 ? -5.629 -32.5 12.312 1 78.69 492 THR A CA 1
ATOM 3956 C C . THR A 1 492 ? -5.395 -33.406 11.086 1 78.69 492 THR A C 1
ATOM 3958 O O . THR A 1 492 ? -4.906 -32.938 10.062 1 78.69 492 THR A O 1
ATOM 3961 N N . VAL A 1 493 ? -5.75 -34.625 11.227 1 83.38 493 VAL A N 1
ATOM 3962 C CA . VAL A 1 493 ? -5.582 -35.562 10.133 1 83.38 493 VAL A CA 1
ATOM 3963 C C . VAL A 1 493 ? -6.434 -35.156 8.945 1 83.38 493 VAL A C 1
ATOM 3965 O O . VAL A 1 493 ? -5.992 -35.219 7.793 1 83.38 493 VAL A O 1
ATOM 3968 N N . ALA A 1 494 ? -7.586 -34.656 9.211 1 79.62 494 ALA A N 1
ATOM 3969 C CA . ALA A 1 494 ? -8.5 -34.219 8.156 1 79.62 494 ALA A CA 1
ATOM 3970 C C . ALA A 1 494 ? -7.93 -33.031 7.387 1 79.62 494 ALA A C 1
ATOM 3972 O O . ALA A 1 494 ? -8.07 -32.969 6.164 1 79.62 494 ALA A O 1
ATOM 3973 N N . VAL A 1 495 ? -7.34 -32.125 8.086 1 82.19 495 VAL A N 1
ATOM 3974 C CA . VAL A 1 495 ? -6.75 -30.953 7.469 1 82.19 495 VAL A CA 1
ATOM 3975 C C . VAL A 1 495 ? -5.586 -31.359 6.57 1 82.19 495 VAL A C 1
ATOM 3977 O O . VAL A 1 495 ? -5.453 -30.859 5.449 1 82.19 495 VAL A O 1
ATOM 3980 N N . ILE A 1 496 ? -4.785 -32.219 7.031 1 86.81 496 ILE A N 1
ATOM 3981 C CA . ILE A 1 496 ? -3.629 -32.688 6.273 1 86.81 496 ILE A CA 1
ATOM 3982 C C . ILE A 1 496 ? -4.098 -33.438 5.027 1 86.81 496 ILE A C 1
ATOM 3984 O O . ILE A 1 496 ? -3.572 -33.219 3.934 1 86.81 496 ILE A O 1
ATOM 3988 N N . ASP A 1 497 ? -5.098 -34.281 5.223 1 86.75 497 ASP A N 1
ATOM 3989 C CA . ASP A 1 497 ? -5.637 -35.031 4.094 1 86.75 497 ASP A CA 1
ATOM 3990 C C . ASP A 1 497 ? -6.223 -34.094 3.041 1 86.75 497 ASP A C 1
ATOM 3992 O O . ASP A 1 497 ? -6.094 -34.312 1.84 1 86.75 497 ASP A O 1
ATOM 3996 N N . SER A 1 498 ? -6.895 -33.094 3.51 1 85.19 498 SER A N 1
ATOM 3997 C CA . SER A 1 498 ? -7.449 -32.094 2.586 1 85.19 498 SER A CA 1
ATOM 3998 C C . SER A 1 498 ? -6.344 -31.391 1.801 1 85.19 498 SER A C 1
ATOM 4000 O O . SER A 1 498 ? -6.516 -31.094 0.619 1 85.19 498 SER A O 1
ATOM 4002 N N . CYS A 1 499 ? -5.328 -31.109 2.451 1 90.38 499 CYS A N 1
ATOM 4003 C CA . CYS A 1 499 ? -4.184 -30.469 1.815 1 90.38 499 CYS A CA 1
ATOM 4004 C C . CYS A 1 499 ? -3.594 -31.359 0.727 1 90.38 499 CYS A C 1
ATOM 4006 O O . CYS A 1 499 ? -3.295 -30.891 -0.372 1 90.38 499 CYS A O 1
ATOM 4008 N N . ILE A 1 500 ? -3.396 -32.625 1.021 1 92.56 500 ILE A N 1
ATOM 4009 C CA . ILE A 1 500 ? -2.844 -33.594 0.071 1 92.56 500 ILE A CA 1
ATOM 4010 C C . ILE A 1 500 ? -3.793 -33.75 -1.116 1 92.56 500 ILE A C 1
ATOM 4012 O O . ILE A 1 500 ? -3.359 -33.719 -2.27 1 92.56 500 ILE A O 1
ATOM 4016 N N . THR A 1 501 ? -5.023 -33.844 -0.785 1 90.62 501 THR A N 1
ATOM 4017 C CA . THR A 1 501 ? -6.031 -33.969 -1.83 1 90.62 501 THR A CA 1
ATOM 4018 C C . THR A 1 501 ? -6.031 -32.719 -2.734 1 90.62 501 THR A C 1
ATOM 4020 O O . THR A 1 501 ? -6.184 -32.844 -3.951 1 90.62 501 THR A O 1
ATOM 4023 N N . ALA A 1 502 ? -5.914 -31.578 -2.139 1 93.19 502 ALA A N 1
ATOM 4024 C CA . ALA A 1 502 ? -5.863 -30.344 -2.91 1 93.19 502 ALA A CA 1
ATOM 4025 C C . ALA A 1 502 ? -4.668 -30.328 -3.855 1 93.19 502 ALA A C 1
ATOM 4027 O O . ALA A 1 502 ? -4.77 -29.859 -4.992 1 93.19 502 ALA A O 1
ATOM 4028 N N . ALA A 1 503 ? -3.545 -30.781 -3.396 1 95.12 503 ALA A N 1
ATOM 4029 C CA . ALA A 1 503 ? -2.357 -30.844 -4.246 1 95.12 503 ALA A CA 1
ATOM 4030 C C . ALA A 1 503 ? -2.568 -31.812 -5.406 1 95.12 503 ALA A C 1
ATOM 4032 O O . ALA A 1 503 ? -2.172 -31.531 -6.539 1 95.12 503 ALA A O 1
ATOM 4033 N N . ARG A 1 504 ? -3.164 -32.969 -5.129 1 94.81 504 ARG A N 1
ATOM 4034 C CA . ARG A 1 504 ? -3.463 -33.938 -6.176 1 94.81 504 ARG A CA 1
ATOM 4035 C C . ARG A 1 504 ? -4.438 -33.344 -7.195 1 94.81 504 ARG A C 1
ATOM 4037 O O . ARG A 1 504 ? -4.242 -33.5 -8.406 1 94.81 504 ARG A O 1
ATOM 4044 N N . ALA A 1 505 ? -5.457 -32.719 -6.664 1 92.81 505 ALA A N 1
ATOM 4045 C CA . ALA A 1 505 ? -6.445 -32.094 -7.543 1 92.81 505 ALA A CA 1
ATOM 4046 C C . ALA A 1 505 ? -5.797 -31.062 -8.453 1 92.81 505 ALA A C 1
ATOM 4048 O O . ALA A 1 505 ? -6.09 -31 -9.648 1 92.81 505 ALA A O 1
ATOM 4049 N N . THR A 1 506 ? -4.984 -30.188 -7.875 1 96.25 506 THR A N 1
ATOM 4050 C CA . THR A 1 506 ? -4.254 -29.188 -8.641 1 96.25 506 THR A CA 1
ATOM 4051 C C . THR A 1 506 ? -3.484 -29.828 -9.789 1 96.25 506 THR A C 1
ATOM 4053 O O . THR A 1 506 ? -3.535 -29.359 -10.93 1 96.25 506 THR A O 1
ATOM 4056 N N . THR A 1 507 ? -2.812 -30.938 -9.469 1 96.56 507 THR A N 1
ATOM 4057 C CA . THR A 1 507 ? -1.981 -31.641 -10.445 1 96.56 507 THR A CA 1
ATOM 4058 C C . THR A 1 507 ? -2.838 -32.219 -11.555 1 96.56 507 THR A C 1
ATOM 4060 O O . THR A 1 507 ? -2.508 -32.094 -12.734 1 96.56 507 THR A O 1
ATOM 4063 N N . ILE A 1 508 ? -3.906 -32.844 -11.203 1 94.06 508 ILE A N 1
ATOM 4064 C CA . ILE A 1 508 ? -4.789 -33.5 -12.164 1 94.06 508 ILE A CA 1
ATOM 4065 C C . ILE A 1 508 ? -5.406 -32.438 -13.094 1 94.06 508 ILE A C 1
ATOM 4067 O O . ILE A 1 508 ? -5.461 -32.625 -14.305 1 94.06 508 ILE A O 1
ATOM 4071 N N . ILE A 1 509 ? -5.855 -31.344 -12.516 1 94.69 509 ILE A N 1
ATOM 4072 C CA . ILE A 1 509 ? -6.453 -30.266 -13.297 1 94.69 509 ILE A CA 1
ATOM 4073 C C . ILE A 1 509 ? -5.422 -29.703 -14.266 1 94.69 509 ILE A C 1
ATOM 4075 O O . ILE A 1 509 ? -5.723 -29.484 -15.445 1 94.69 509 ILE A O 1
ATOM 4079 N N . MET A 1 510 ? -4.234 -29.469 -13.797 1 96.62 510 MET A N 1
ATOM 4080 C CA . MET A 1 510 ? -3.193 -28.875 -14.625 1 96.62 510 MET A CA 1
ATOM 4081 C C . MET A 1 510 ? -2.768 -29.828 -15.734 1 96.62 510 MET A C 1
ATOM 4083 O O . MET A 1 510 ? -2.479 -29.406 -16.859 1 96.62 510 MET A O 1
ATOM 4087 N N . ASP A 1 511 ? -2.682 -31.094 -15.375 1 94.88 511 ASP A N 1
ATOM 4088 C CA . ASP A 1 511 ? -2.354 -32.094 -16.391 1 94.88 511 ASP A CA 1
ATOM 4089 C C . ASP A 1 511 ? -3.41 -32.156 -17.484 1 94.88 511 ASP A C 1
ATOM 4091 O O . ASP A 1 511 ? -3.08 -32.219 -18.672 1 94.88 511 ASP A O 1
ATOM 4095 N N . ALA A 1 512 ? -4.656 -32.156 -17.094 1 93.5 512 ALA A N 1
ATOM 4096 C CA . ALA A 1 512 ? -5.75 -32.094 -18.062 1 93.5 512 ALA A CA 1
ATOM 4097 C C . ALA A 1 512 ? -5.664 -30.828 -18.922 1 93.5 512 ALA A C 1
ATOM 4099 O O . ALA A 1 512 ? -5.848 -30.891 -20.141 1 93.5 512 ALA A O 1
ATOM 4100 N N . ALA A 1 513 ? -5.453 -29.688 -18.266 1 95.12 513 ALA A N 1
ATOM 4101 C CA . ALA A 1 513 ? -5.309 -28.422 -18.984 1 95.12 513 ALA A CA 1
ATOM 4102 C C . ALA A 1 513 ? -4.164 -28.5 -20 1 95.12 513 ALA A C 1
ATOM 4104 O O . ALA A 1 513 ? -4.273 -27.969 -21.109 1 95.12 513 ALA A O 1
ATOM 4105 N N . ALA A 1 514 ? -3.061 -29.109 -19.609 1 94.62 514 ALA A N 1
ATOM 4106 C CA . ALA A 1 514 ? -1.913 -29.266 -20.5 1 94.62 514 ALA A CA 1
ATOM 4107 C C . ALA A 1 514 ? -2.273 -30.078 -21.734 1 94.62 514 ALA A C 1
ATOM 4109 O O . ALA A 1 514 ? -1.885 -29.734 -22.844 1 94.62 514 ALA A O 1
ATOM 4110 N N . LYS A 1 515 ? -3 -31.141 -21.547 1 93.19 515 LYS A N 1
ATOM 4111 C CA . LYS A 1 515 ? -3.406 -32.031 -22.641 1 93.19 515 LYS A CA 1
ATOM 4112 C C . LYS A 1 515 ? -4.352 -31.297 -23.594 1 93.19 515 LYS A C 1
ATOM 4114 O O . LYS A 1 515 ? -4.395 -31.625 -24.797 1 93.19 515 LYS A O 1
ATOM 4119 N N . HIS A 1 516 ? -5.078 -30.297 -23.094 1 92.38 516 HIS A N 1
ATOM 4120 C CA . HIS A 1 516 ? -5.961 -29.5 -23.922 1 92.38 516 HIS A CA 1
ATOM 4121 C C . HIS A 1 516 ? -5.262 -28.219 -24.406 1 92.38 516 HIS A C 1
ATOM 4123 O O . HIS A 1 516 ? -5.91 -27.312 -24.922 1 92.38 516 HIS A O 1
ATOM 4129 N N . ASN A 1 517 ? -3.996 -28.062 -24.156 1 91.81 517 ASN A N 1
ATOM 4130 C CA . ASN A 1 517 ? -3.191 -26.922 -24.547 1 91.81 517 ASN A CA 1
ATOM 4131 C C . ASN A 1 517 ? -3.701 -25.625 -23.906 1 91.81 517 ASN A C 1
ATOM 4133 O O . ASN A 1 517 ? -3.805 -24.594 -24.562 1 91.81 517 ASN A O 1
ATOM 4137 N N . LEU A 1 518 ? -4.059 -25.766 -22.625 1 94.38 518 LEU A N 1
ATOM 4138 C CA . LEU A 1 518 ? -4.617 -24.609 -21.922 1 94.38 518 LEU A CA 1
ATOM 4139 C C . LEU A 1 518 ? -3.701 -24.188 -20.781 1 94.38 518 LEU A C 1
ATOM 4141 O O . LEU A 1 518 ? -4.109 -23.406 -19.906 1 94.38 518 LEU A O 1
ATOM 4145 N N . VAL A 1 519 ? -2.451 -24.688 -20.734 1 95.81 519 VAL A N 1
ATOM 4146 C CA . VAL A 1 519 ? -1.491 -24.266 -19.719 1 95.81 519 VAL A CA 1
ATOM 4147 C C . VAL A 1 519 ? -0.673 -23.094 -20.234 1 95.81 519 VAL A C 1
ATOM 4149 O O . VAL A 1 519 ? -0.261 -23.078 -21.406 1 95.81 519 VAL A O 1
ATOM 4152 N N . ALA A 1 520 ? -0.574 -22.078 -19.438 1 95.81 520 ALA A N 1
ATOM 4153 C CA . ALA A 1 520 ? 0.31 -20.969 -19.766 1 95.81 520 ALA A CA 1
ATOM 4154 C C . ALA A 1 520 ? 1.763 -21.297 -19.453 1 95.81 520 ALA A C 1
ATOM 4156 O O . ALA A 1 520 ? 2.227 -21.062 -18.328 1 95.81 520 ALA A O 1
ATOM 4157 N N . THR A 1 521 ? 2.5 -21.75 -20.406 1 95.06 521 THR A N 1
ATOM 4158 C CA . THR A 1 521 ? 3.857 -22.25 -20.25 1 95.06 521 THR A CA 1
ATOM 4159 C C . THR A 1 521 ? 4.75 -21.219 -19.578 1 95.06 521 THR A C 1
ATOM 4161 O O . THR A 1 521 ? 5.605 -21.562 -18.75 1 95.06 521 THR A O 1
ATOM 4164 N N . TYR A 1 522 ? 4.543 -19.984 -19.906 1 93.62 522 TYR A N 1
ATOM 4165 C CA . TYR A 1 522 ? 5.395 -18.922 -19.375 1 93.62 522 TYR A CA 1
ATOM 4166 C C . TYR A 1 522 ? 4.641 -18.078 -18.359 1 93.62 522 TYR A C 1
ATOM 4168 O O . TYR A 1 522 ? 5.125 -17.016 -17.938 1 93.62 522 TYR A O 1
ATOM 4176 N N . GLY A 1 523 ? 3.447 -18.516 -17.984 1 94.56 523 GLY A N 1
ATOM 4177 C CA . GLY A 1 523 ? 2.648 -17.812 -16.984 1 94.56 523 GLY A CA 1
ATOM 4178 C C . GLY A 1 523 ? 3.08 -18.094 -15.562 1 94.56 523 GLY A C 1
ATOM 4179 O O . GLY A 1 523 ? 3.377 -19.234 -15.211 1 94.56 523 GLY A O 1
ATOM 4180 N N . TYR A 1 524 ? 3.146 -17.125 -14.758 1 94.56 524 TYR A N 1
ATOM 4181 C CA . TYR A 1 524 ? 3.615 -17.234 -13.383 1 94.56 524 TYR A CA 1
ATOM 4182 C C . TYR A 1 524 ? 2.686 -18.125 -12.562 1 94.56 524 TYR A C 1
ATOM 4184 O O . TYR A 1 524 ? 3.139 -19.031 -11.867 1 94.56 524 TYR A O 1
ATOM 4192 N N . LEU A 1 525 ? 1.383 -17.906 -12.547 1 96.5 525 LEU A N 1
ATOM 4193 C CA . LEU A 1 525 ? 0.46 -18.562 -11.633 1 96.5 525 LEU A CA 1
ATOM 4194 C C . LEU A 1 525 ? 0.385 -20.062 -11.914 1 96.5 525 LEU A C 1
ATOM 4196 O O . LEU A 1 525 ? 0.382 -20.875 -10.992 1 96.5 525 LEU A O 1
ATOM 4200 N N . ASP A 1 526 ? 0.319 -20.422 -13.195 1 96.81 526 ASP A N 1
ATOM 4201 C CA . ASP A 1 526 ? 0.315 -21.844 -13.523 1 96.81 526 ASP A CA 1
ATOM 4202 C C . ASP A 1 526 ? 1.577 -22.531 -13 1 96.81 526 ASP A C 1
ATOM 4204 O O . ASP A 1 526 ? 1.507 -23.609 -12.422 1 96.81 526 ASP A O 1
ATOM 4208 N N . GLY A 1 527 ? 2.705 -21.875 -13.25 1 94.94 527 GLY A N 1
ATOM 4209 C CA . GLY A 1 527 ? 3.949 -22.422 -12.742 1 94.94 527 GLY A CA 1
ATOM 4210 C C . GLY A 1 527 ? 3.982 -22.531 -11.227 1 94.94 527 GLY A C 1
ATOM 4211 O O . GLY A 1 527 ? 4.461 -23.516 -10.68 1 94.94 527 GLY A O 1
ATOM 4212 N N . GLU A 1 528 ? 3.469 -21.516 -10.602 1 94.56 528 GLU A N 1
ATOM 4213 C CA . GLU A 1 528 ? 3.459 -21.469 -9.141 1 94.56 528 GLU A CA 1
ATOM 4214 C C . GLU A 1 528 ? 2.568 -22.562 -8.555 1 94.56 528 GLU A C 1
ATOM 4216 O O . GLU A 1 528 ? 2.928 -23.203 -7.566 1 94.56 528 GLU A O 1
ATOM 4221 N N . TYR A 1 529 ? 1.406 -22.766 -9.133 1 96.69 529 TYR A N 1
ATOM 4222 C CA . TYR A 1 529 ? 0.496 -23.797 -8.656 1 96.69 529 TYR A CA 1
ATOM 4223 C C . TYR A 1 529 ? 1.099 -25.188 -8.844 1 96.69 529 TYR A C 1
ATOM 4225 O O . TYR A 1 529 ? 1.053 -26.016 -7.934 1 96.69 529 TYR A O 1
ATOM 4233 N N . ALA A 1 530 ? 1.652 -25.406 -9.984 1 96.44 530 ALA A N 1
ATOM 4234 C CA . ALA A 1 530 ? 2.275 -26.688 -10.266 1 96.44 530 ALA A CA 1
ATOM 4235 C C . ALA A 1 530 ? 3.434 -26.969 -9.312 1 96.44 530 ALA A C 1
ATOM 4237 O O . ALA A 1 530 ? 3.557 -28.062 -8.766 1 96.44 530 ALA A O 1
ATOM 4238 N N . PHE A 1 531 ? 4.246 -26.016 -9.125 1 95.44 531 PHE A N 1
ATOM 4239 C CA . PHE A 1 531 ? 5.41 -26.172 -8.258 1 95.44 531 PHE A CA 1
ATOM 4240 C C . PHE A 1 531 ? 4.984 -26.438 -6.82 1 95.44 531 PHE A C 1
ATOM 4242 O O . PHE A 1 531 ? 5.527 -27.328 -6.164 1 95.44 531 PHE A O 1
ATOM 4249 N N . SER A 1 532 ? 4.078 -25.594 -6.316 1 94.25 532 SER A N 1
ATOM 4250 C CA . SER A 1 532 ? 3.615 -25.734 -4.941 1 94.25 532 SER A CA 1
ATOM 4251 C C . SER A 1 532 ? 3 -27.109 -4.699 1 94.25 532 SER A C 1
ATOM 4253 O O . SER A 1 532 ? 3.229 -27.719 -3.654 1 94.25 532 SER A O 1
ATOM 4255 N N . ALA A 1 533 ? 2.184 -27.531 -5.625 1 95.06 533 ALA A N 1
ATOM 4256 C CA . ALA A 1 533 ? 1.587 -28.859 -5.516 1 95.06 533 ALA A CA 1
ATOM 4257 C C . ALA A 1 533 ? 2.658 -29.953 -5.547 1 95.06 533 ALA A C 1
ATOM 4259 O O . ALA A 1 533 ? 2.621 -30.891 -4.75 1 95.06 533 ALA A O 1
ATOM 4260 N N . ALA A 1 534 ? 3.604 -29.828 -6.438 1 96.56 534 ALA A N 1
ATOM 4261 C CA . ALA A 1 534 ? 4.688 -30.797 -6.551 1 96.56 534 ALA A CA 1
ATOM 4262 C C . ALA A 1 534 ? 5.52 -30.844 -5.273 1 96.56 534 ALA A C 1
ATOM 4264 O O . ALA A 1 534 ? 5.891 -31.922 -4.805 1 96.56 534 ALA A O 1
ATOM 4265 N N . LEU A 1 535 ? 5.844 -29.672 -4.789 1 93.62 535 LEU A N 1
ATOM 4266 C CA . LEU A 1 535 ? 6.633 -29.578 -3.564 1 93.62 535 LEU A CA 1
ATOM 4267 C C . LEU A 1 535 ? 5.957 -30.344 -2.428 1 93.62 535 LEU A C 1
ATOM 4269 O O . LEU A 1 535 ? 6.609 -31.125 -1.724 1 93.62 535 LEU A O 1
ATOM 4273 N N . LEU A 1 536 ? 4.707 -30.141 -2.254 1 93.25 536 LEU A N 1
ATOM 4274 C CA . LEU A 1 536 ? 3.959 -30.812 -1.193 1 93.25 536 LEU A CA 1
ATOM 4275 C C . LEU A 1 536 ? 3.941 -32.312 -1.408 1 93.25 536 LEU A C 1
ATOM 4277 O O . LEU A 1 536 ? 4.152 -33.094 -0.466 1 93.25 536 LEU A O 1
ATOM 4281 N N . LEU A 1 537 ? 3.676 -32.75 -2.639 1 95.19 537 LEU A N 1
ATOM 4282 C CA . LEU A 1 537 ? 3.578 -34.156 -2.945 1 95.19 537 LEU A CA 1
ATOM 4283 C C . LEU A 1 537 ? 4.934 -34.844 -2.797 1 95.19 537 LEU A C 1
ATOM 4285 O O . LEU A 1 537 ? 5.012 -36 -2.35 1 95.19 537 LEU A O 1
ATOM 4289 N N . VAL A 1 538 ? 5.984 -34.188 -3.162 1 93.81 538 VAL A N 1
ATOM 4290 C CA . VAL A 1 538 ? 7.328 -34.719 -2.994 1 93.81 538 VAL A CA 1
ATOM 4291 C C . VAL A 1 538 ? 7.609 -34.969 -1.511 1 93.81 538 VAL A C 1
ATOM 4293 O O . VAL A 1 538 ? 8.109 -36.031 -1.127 1 93.81 538 VAL A O 1
ATOM 4296 N N . MET A 1 539 ? 7.266 -34.062 -0.691 1 89.81 539 MET A N 1
ATOM 4297 C CA . MET A 1 539 ? 7.504 -34.156 0.746 1 89.81 539 MET A CA 1
ATOM 4298 C C . MET A 1 539 ? 6.645 -35.25 1.363 1 89.81 539 MET A C 1
ATOM 4300 O O . MET A 1 539 ? 7.121 -36.031 2.189 1 89.81 539 MET A O 1
ATOM 4304 N N . VAL A 1 540 ? 5.395 -35.281 1.003 1 91.81 540 VAL A N 1
ATOM 4305 C CA . VAL A 1 540 ? 4.453 -36.281 1.53 1 91.81 540 VAL A CA 1
ATOM 4306 C C . VAL A 1 540 ? 4.898 -37.688 1.142 1 91.81 540 VAL A C 1
ATOM 4308 O O . VAL A 1 540 ? 4.883 -38.594 1.972 1 91.81 540 VAL A O 1
ATOM 4311 N N . ASN A 1 541 ? 5.277 -37.812 -0.089 1 92.38 541 ASN A N 1
ATOM 4312 C CA . ASN A 1 541 ? 5.695 -39.125 -0.567 1 92.38 541 ASN A CA 1
ATOM 4313 C C . ASN A 1 541 ? 7.004 -39.594 0.081 1 92.38 541 ASN A C 1
ATOM 4315 O O . ASN A 1 541 ? 7.262 -40.781 0.217 1 92.38 541 ASN A O 1
ATOM 4319 N N . ALA A 1 542 ? 7.773 -38.656 0.479 1 87.19 542 ALA A N 1
ATOM 4320 C CA . ALA A 1 542 ? 9.07 -38.969 1.082 1 87.19 542 ALA A CA 1
ATOM 4321 C C . ALA A 1 542 ? 8.906 -39.406 2.539 1 87.19 542 ALA A C 1
ATOM 4323 O O . ALA A 1 542 ? 9.656 -40.25 3.041 1 87.19 542 ALA A O 1
ATOM 4324 N N . VAL A 1 543 ? 7.926 -38.875 3.203 1 87 543 VAL A N 1
ATOM 4325 C CA . VAL A 1 543 ? 7.895 -39 4.656 1 87 543 VAL A CA 1
ATOM 4326 C C . VAL A 1 543 ? 6.727 -39.875 5.07 1 87 543 VAL A C 1
ATOM 4328 O O . VAL A 1 543 ? 6.828 -40.656 6.027 1 87 543 VAL A O 1
ATOM 4331 N N . PHE A 1 544 ? 5.617 -39.812 4.398 1 90.44 544 PHE A N 1
ATOM 4332 C CA . PHE A 1 544 ? 4.434 -40.594 4.73 1 90.44 544 PHE A CA 1
ATOM 4333 C C . PHE A 1 544 ? 4.496 -41.969 4.082 1 90.44 544 PHE A C 1
ATOM 4335 O O . PHE A 1 544 ? 5.281 -42.188 3.156 1 90.44 544 PHE A O 1
ATOM 4342 N N . PRO A 1 545 ? 3.736 -42.906 4.629 1 89.88 545 PRO A N 1
ATOM 4343 C CA . PRO A 1 545 ? 3.691 -44.219 3.992 1 89.88 545 PRO A CA 1
ATOM 4344 C C . PRO A 1 545 ? 3.289 -44.156 2.52 1 89.88 545 PRO A C 1
ATOM 4346 O O . PRO A 1 545 ? 2.52 -43.281 2.129 1 89.88 545 PRO A O 1
ATOM 4349 N N . HIS A 1 546 ? 3.717 -45.062 1.836 1 90.56 546 HIS A N 1
ATOM 4350 C CA . HIS A 1 546 ? 3.504 -45.094 0.393 1 90.56 546 HIS A CA 1
ATOM 4351 C C . HIS A 1 546 ? 2.018 -45.125 0.056 1 90.56 546 HIS A C 1
ATOM 4353 O O . HIS A 1 546 ? 1.246 -45.844 0.682 1 90.56 546 HIS A O 1
ATOM 4359 N N . ASN A 1 547 ? 1.64 -44.312 -0.781 1 90.56 547 ASN A N 1
ATOM 4360 C CA . ASN A 1 547 ? 0.304 -44.219 -1.357 1 90.56 547 ASN A CA 1
ATOM 4361 C C . ASN A 1 547 ? 0.36 -44.062 -2.875 1 90.56 547 ASN A C 1
ATOM 4363 O O . ASN A 1 547 ? 0.942 -43.094 -3.385 1 90.56 547 ASN A O 1
ATOM 4367 N N . ASP A 1 548 ? -0.25 -44.969 -3.602 1 90.62 548 ASP A N 1
ATOM 4368 C CA . ASP A 1 548 ? -0.137 -45.031 -5.055 1 90.62 548 ASP A CA 1
ATOM 4369 C C . ASP A 1 548 ? -0.642 -43.75 -5.707 1 90.62 548 ASP A C 1
ATOM 4371 O O . ASP A 1 548 ? -0.026 -43.219 -6.648 1 90.62 548 ASP A O 1
ATOM 4375 N N . ALA A 1 549 ? -1.765 -43.312 -5.277 1 89.19 549 ALA A N 1
ATOM 4376 C CA . ALA A 1 549 ? -2.344 -42.094 -5.852 1 89.19 549 ALA A CA 1
ATOM 4377 C C . ALA A 1 549 ? -1.409 -40.906 -5.676 1 89.19 549 ALA A C 1
ATOM 4379 O O . ALA A 1 549 ? -1.249 -40.094 -6.59 1 89.19 549 ALA A O 1
ATOM 4380 N N . ASN A 1 550 ? -0.837 -40.75 -4.465 1 93.12 550 ASN A N 1
ATOM 4381 C CA . ASN A 1 550 ? 0.117 -39.656 -4.199 1 93.12 550 ASN A CA 1
ATOM 4382 C C . ASN A 1 550 ? 1.355 -39.781 -5.082 1 93.12 550 ASN A C 1
ATOM 4384 O O . ASN A 1 550 ? 1.85 -38.781 -5.605 1 93.12 550 ASN A O 1
ATOM 4388 N N . ALA A 1 551 ? 1.864 -40.969 -5.254 1 93.81 551 ALA A N 1
ATOM 4389 C CA . ALA A 1 551 ? 3.064 -41.219 -6.051 1 93.81 551 ALA A CA 1
ATOM 4390 C C . ALA A 1 551 ? 2.818 -40.875 -7.52 1 93.81 551 ALA A C 1
ATOM 4392 O O . ALA A 1 551 ? 3.646 -40.219 -8.164 1 93.81 551 ALA A O 1
ATOM 4393 N N . ARG A 1 552 ? 1.715 -41.344 -8.031 1 93.62 552 ARG A N 1
ATOM 4394 C CA . ARG A 1 552 ? 1.388 -41.125 -9.438 1 93.62 552 ARG A CA 1
ATOM 4395 C C . ARG A 1 552 ? 1.223 -39.625 -9.703 1 93.62 552 ARG A C 1
ATOM 4397 O O . ARG A 1 552 ? 1.706 -39.094 -10.719 1 93.62 552 ARG A O 1
ATOM 4404 N N . THR A 1 553 ? 0.515 -38.969 -8.812 1 94.56 553 THR A N 1
ATOM 4405 C CA . THR A 1 553 ? 0.276 -37.531 -9.008 1 94.56 553 THR A 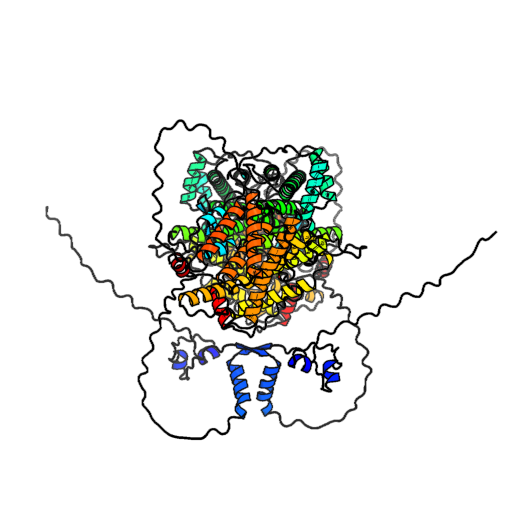CA 1
ATOM 4406 C C . THR A 1 553 ? 1.565 -36.75 -8.828 1 94.56 553 THR A C 1
ATOM 4408 O O . THR A 1 553 ? 1.767 -35.719 -9.477 1 94.56 553 THR A O 1
ATOM 4411 N N . MET A 1 554 ? 2.381 -37.125 -7.887 1 96.12 554 MET A N 1
ATOM 4412 C CA . MET A 1 554 ? 3.695 -36.5 -7.762 1 96.12 554 MET A CA 1
ATOM 4413 C C . MET A 1 554 ? 4.457 -36.562 -9.078 1 96.12 554 MET A C 1
ATOM 4415 O O . MET A 1 554 ? 4.992 -35.562 -9.539 1 96.12 554 MET A O 1
ATOM 4419 N N . GLU A 1 555 ? 4.492 -37.75 -9.688 1 95.75 555 GLU A N 1
ATOM 4420 C CA . GLU A 1 555 ? 5.184 -37.938 -10.961 1 95.75 555 GLU A CA 1
ATOM 4421 C C . GLU A 1 555 ? 4.559 -37.062 -12.055 1 95.75 555 GLU A C 1
ATOM 4423 O O . GLU A 1 555 ? 5.27 -36.5 -12.875 1 95.75 555 GLU A O 1
ATOM 4428 N N . MET A 1 556 ? 3.246 -37.062 -12.008 1 95.5 556 MET A N 1
ATOM 4429 C CA . MET A 1 556 ? 2.516 -36.25 -12.961 1 95.5 556 MET A CA 1
ATOM 4430 C C . MET A 1 556 ? 2.912 -34.781 -12.812 1 95.5 556 MET A C 1
ATOM 4432 O O . MET A 1 556 ? 3.137 -34.094 -13.805 1 95.5 556 MET A O 1
ATOM 4436 N N . ALA A 1 557 ? 2.949 -34.281 -11.617 1 96.62 557 ALA A N 1
ATOM 4437 C CA . ALA A 1 557 ? 3.303 -32.906 -11.344 1 96.62 557 ALA A CA 1
ATOM 4438 C C . ALA A 1 557 ? 4.734 -32.594 -11.781 1 96.62 557 ALA A C 1
ATOM 4440 O O . ALA A 1 557 ? 5 -31.547 -12.383 1 96.62 557 ALA A O 1
ATOM 4441 N N . LEU A 1 558 ? 5.68 -33.469 -11.477 1 97.12 558 LEU A N 1
ATOM 4442 C CA . LEU A 1 558 ? 7.074 -33.281 -11.867 1 97.12 558 LEU A CA 1
ATOM 4443 C C . LEU A 1 558 ? 7.219 -33.281 -13.383 1 97.12 558 LEU A C 1
ATOM 4445 O O . LEU A 1 558 ? 7.988 -32.5 -13.938 1 97.12 558 LEU A O 1
ATOM 4449 N N . ASN A 1 559 ? 6.48 -34.156 -14.008 1 96.62 559 ASN A N 1
ATOM 4450 C CA . ASN A 1 559 ? 6.516 -34.219 -15.461 1 96.62 559 ASN A CA 1
ATOM 4451 C C . ASN A 1 559 ? 5.965 -32.938 -16.094 1 96.62 559 ASN A C 1
ATOM 4453 O O . ASN A 1 559 ? 6.453 -32.469 -17.125 1 96.62 559 ASN A O 1
ATOM 4457 N N . LEU A 1 560 ? 4.93 -32.438 -15.523 1 96.69 560 LEU A N 1
ATOM 4458 C CA . LEU A 1 560 ? 4.359 -31.172 -15.992 1 96.69 560 LEU A CA 1
ATOM 4459 C C . LEU A 1 560 ? 5.387 -30.047 -15.914 1 96.69 560 LEU A C 1
ATOM 4461 O O . LEU A 1 560 ? 5.555 -29.281 -16.859 1 96.69 560 LEU A O 1
ATOM 4465 N N . LEU A 1 561 ? 6.082 -29.906 -14.781 1 96.56 561 LEU A N 1
ATOM 4466 C CA . LEU A 1 561 ? 7.109 -28.891 -14.602 1 96.56 561 LEU A CA 1
ATOM 4467 C C . LEU A 1 561 ? 8.25 -29.078 -15.602 1 96.56 561 LEU A C 1
ATOM 4469 O O . LEU A 1 561 ? 8.75 -28.109 -16.172 1 96.56 561 LEU A O 1
ATOM 4473 N N . ARG A 1 562 ? 8.625 -30.312 -15.812 1 96.62 562 ARG A N 1
ATOM 4474 C CA . ARG A 1 562 ? 9.672 -30.625 -16.781 1 96.62 562 ARG A CA 1
ATOM 4475 C C . ARG A 1 562 ? 9.258 -30.219 -18.188 1 96.62 562 ARG A C 1
ATOM 4477 O O . ARG A 1 562 ? 10.055 -29.641 -18.938 1 96.62 562 ARG A O 1
ATOM 4484 N N . SER A 1 563 ? 8.047 -30.562 -18.5 1 95.5 563 SER A N 1
ATOM 4485 C CA . SER A 1 563 ? 7.531 -30.219 -19.812 1 95.5 563 SER A CA 1
ATOM 4486 C C . SER A 1 563 ? 7.566 -28.703 -20.047 1 95.5 563 SER A C 1
ATOM 4488 O O . SER A 1 563 ? 7.961 -28.25 -21.125 1 95.5 563 SER A O 1
ATOM 4490 N N . MET A 1 564 ? 7.141 -27.891 -19.109 1 94 564 MET A N 1
ATOM 4491 C CA . MET A 1 564 ? 7.168 -26.438 -19.219 1 94 564 MET A CA 1
ATOM 4492 C C . MET A 1 564 ? 8.602 -25.922 -19.297 1 94 564 MET A C 1
ATOM 4494 O O . MET A 1 564 ? 8.891 -25 -20.047 1 94 564 MET A O 1
ATOM 4498 N N . ALA A 1 565 ? 9.484 -26.594 -18.531 1 92.38 565 ALA A N 1
ATOM 4499 C CA . ALA A 1 565 ? 10.898 -26.234 -18.547 1 92.38 565 ALA A CA 1
ATOM 4500 C C . ALA A 1 565 ? 11.523 -26.484 -19.906 1 92.38 565 ALA A C 1
ATOM 4502 O O . ALA A 1 565 ? 12.242 -25.625 -20.438 1 92.38 565 ALA A O 1
ATOM 4503 N N . ASP A 1 566 ? 11.211 -27.562 -20.484 1 93.12 566 ASP A N 1
ATOM 4504 C CA . ASP A 1 566 ? 11.773 -27.969 -21.766 1 93.12 566 ASP A CA 1
ATOM 4505 C C . ASP A 1 566 ? 11.297 -27.062 -22.891 1 93.12 566 ASP A C 1
ATOM 4507 O O . ASP A 1 566 ? 11.945 -26.969 -23.938 1 93.12 566 ASP A O 1
ATOM 4511 N N . ARG A 1 567 ? 10.25 -26.438 -22.625 1 91.81 567 ARG A N 1
ATOM 4512 C CA . ARG A 1 567 ? 9.68 -25.562 -23.641 1 91.81 567 ARG A CA 1
ATOM 4513 C C . ARG A 1 567 ? 10.227 -24.141 -23.484 1 91.81 567 ARG A C 1
ATOM 4515 O O . ARG A 1 567 ? 9.758 -23.219 -24.156 1 91.81 567 ARG A O 1
ATOM 4522 N N . GLY A 1 568 ? 11.164 -23.938 -22.594 1 87.75 568 GLY A N 1
ATOM 4523 C CA . GLY A 1 568 ? 11.891 -22.688 -22.562 1 87.75 568 GLY A CA 1
ATOM 4524 C C . GLY A 1 568 ? 11.695 -21.906 -21.281 1 87.75 568 GLY A C 1
ATOM 4525 O O . GLY A 1 568 ? 12.211 -20.797 -21.125 1 87.75 568 GLY A O 1
ATOM 4526 N N . ASN A 1 569 ? 10.922 -22.422 -20.344 1 90.38 569 ASN A N 1
ATOM 4527 C CA . ASN A 1 569 ? 10.789 -21.75 -19.047 1 90.38 569 ASN A CA 1
ATOM 4528 C C . ASN A 1 569 ? 11.922 -22.125 -18.109 1 90.38 569 ASN A C 1
ATOM 4530 O O . ASN A 1 569 ? 11.789 -23.062 -17.312 1 90.38 569 ASN A O 1
ATOM 4534 N N . THR A 1 570 ? 12.977 -21.375 -18.125 1 84.69 570 THR A N 1
ATOM 4535 C CA . THR A 1 570 ? 14.188 -21.688 -17.375 1 84.69 570 THR A CA 1
ATOM 4536 C C . THR A 1 570 ? 13.938 -21.594 -15.875 1 84.69 570 THR A C 1
ATOM 4538 O O . THR A 1 570 ? 14.562 -22.297 -15.086 1 84.69 570 THR A O 1
ATOM 4541 N N . TYR A 1 571 ? 13.078 -20.75 -15.523 1 85.94 571 TYR A N 1
ATOM 4542 C CA . TYR A 1 571 ? 12.734 -20.609 -14.117 1 85.94 571 TYR A CA 1
ATOM 4543 C C . TYR A 1 571 ? 12.141 -21.891 -13.57 1 85.94 571 TYR A C 1
ATOM 4545 O O . TYR A 1 571 ? 12.531 -22.359 -12.5 1 85.94 571 TYR A O 1
ATOM 4553 N N . LEU A 1 572 ? 11.188 -22.5 -14.281 1 91.12 572 LEU A N 1
ATOM 4554 C CA .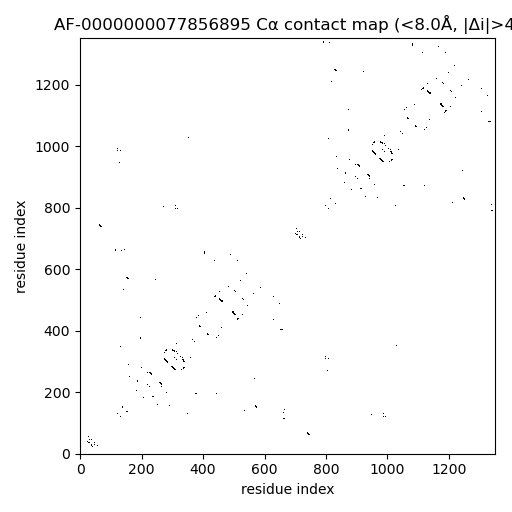 LEU A 1 572 ? 10.562 -23.75 -13.836 1 91.12 572 LEU A CA 1
ATOM 4555 C C . LEU A 1 572 ? 11.539 -24.922 -13.953 1 91.12 572 LEU A C 1
ATOM 4557 O O . LEU A 1 572 ? 11.391 -25.922 -13.258 1 91.12 572 LEU A O 1
ATOM 4561 N N . GLY A 1 573 ? 12.539 -24.672 -14.859 1 90.06 573 GLY A N 1
ATOM 4562 C CA . GLY A 1 573 ? 13.609 -25.641 -14.883 1 90.06 573 GLY A CA 1
ATOM 4563 C C . GLY A 1 573 ? 14.391 -25.719 -13.586 1 90.06 573 GLY A C 1
ATOM 4564 O O . GLY A 1 573 ? 14.695 -26.797 -13.094 1 90.06 573 GLY A O 1
ATOM 4565 N N . ALA A 1 574 ? 14.68 -24.594 -13.047 1 86.31 574 ALA A N 1
ATOM 4566 C CA . ALA A 1 574 ? 15.391 -24.531 -11.773 1 86.31 574 ALA A CA 1
ATOM 4567 C C . ALA A 1 574 ? 14.539 -25.094 -10.633 1 86.31 574 ALA A C 1
ATOM 4569 O O . ALA A 1 574 ? 15.055 -25.766 -9.742 1 86.31 574 ALA A O 1
ATOM 4570 N N . ARG A 1 575 ? 13.266 -24.797 -10.641 1 89.56 575 ARG A N 1
ATOM 4571 C CA . ARG A 1 575 ? 12.359 -25.297 -9.609 1 89.56 575 ARG A CA 1
ATOM 4572 C C . ARG A 1 575 ? 12.219 -26.812 -9.68 1 89.56 575 ARG A C 1
ATOM 4574 O O . ARG A 1 575 ? 12.133 -27.484 -8.648 1 89.56 575 ARG A O 1
ATOM 4581 N N . HIS A 1 576 ? 12.109 -27.25 -10.898 1 93.38 576 HIS A N 1
ATOM 4582 C CA . HIS A 1 576 ? 12.062 -28.688 -11.102 1 93.38 576 HIS A CA 1
ATOM 4583 C C . HIS A 1 576 ? 13.32 -29.359 -10.555 1 93.38 576 HIS A C 1
ATOM 4585 O O . HIS A 1 576 ? 13.234 -30.391 -9.883 1 93.38 576 HIS A O 1
ATOM 4591 N N . ALA A 1 577 ? 14.461 -28.781 -10.82 1 89.81 577 ALA A N 1
ATOM 4592 C CA . ALA A 1 577 ? 15.727 -29.328 -10.336 1 89.81 577 ALA A CA 1
ATOM 4593 C C . ALA A 1 577 ? 15.766 -29.344 -8.805 1 89.81 577 ALA A C 1
ATOM 4595 O O . ALA A 1 577 ? 16.281 -30.281 -8.203 1 89.81 577 ALA A O 1
ATOM 4596 N N . LEU A 1 578 ? 15.273 -28.297 -8.289 1 87.06 578 LEU A N 1
ATOM 4597 C CA . LEU A 1 578 ? 15.219 -28.203 -6.836 1 87.06 578 LEU A CA 1
ATOM 4598 C C . LEU A 1 578 ? 14.367 -29.328 -6.246 1 87.06 578 LEU A C 1
ATOM 4600 O O . LEU A 1 578 ? 14.734 -29.906 -5.227 1 87.06 578 LEU A O 1
ATOM 4604 N N . LEU A 1 579 ? 13.227 -29.625 -6.832 1 91.25 579 LEU A N 1
ATOM 4605 C CA . LEU A 1 579 ? 12.328 -30.672 -6.355 1 91.25 579 LEU A CA 1
ATOM 4606 C C . LEU A 1 579 ? 12.992 -32.031 -6.457 1 91.25 579 LEU A C 1
ATOM 4608 O O . LEU A 1 579 ? 12.836 -32.875 -5.566 1 91.25 579 LEU A O 1
ATOM 4612 N N . LEU A 1 580 ? 13.734 -32.219 -7.504 1 91.88 580 LEU A N 1
ATOM 4613 C CA . LEU A 1 580 ? 14.453 -33.469 -7.66 1 91.88 580 LEU A CA 1
ATOM 4614 C C . LEU A 1 580 ? 15.539 -33.625 -6.602 1 91.88 580 LEU A C 1
ATOM 4616 O O . LEU A 1 580 ? 15.758 -34.719 -6.074 1 91.88 580 LEU A O 1
ATOM 4620 N N . GLU A 1 581 ? 16.188 -32.531 -6.328 1 86.06 581 GLU A N 1
ATOM 4621 C CA . GLU A 1 581 ? 17.172 -32.531 -5.266 1 86.06 581 GLU A CA 1
ATOM 4622 C C . GLU A 1 581 ? 16.547 -32.875 -3.92 1 86.06 581 GLU A C 1
ATOM 4624 O O . GLU A 1 581 ? 17.125 -33.656 -3.135 1 86.06 581 GLU A O 1
ATOM 4629 N N . LEU A 1 582 ? 15.422 -32.312 -3.664 1 83.75 582 LEU A N 1
ATOM 4630 C CA . LEU A 1 582 ? 14.719 -32.594 -2.412 1 83.75 582 LEU A CA 1
ATOM 4631 C C . LEU A 1 582 ? 14.273 -34.031 -2.33 1 83.75 582 LEU A C 1
ATOM 4633 O O . LEU A 1 582 ? 14.367 -34.656 -1.271 1 83.75 582 LEU A O 1
ATOM 4637 N N . GLN A 1 583 ? 13.75 -34.562 -3.393 1 87.12 583 GLN A N 1
ATOM 4638 C CA . GLN A 1 583 ? 13.305 -35.938 -3.459 1 87.12 583 GLN A CA 1
ATOM 4639 C C . GLN A 1 583 ? 14.453 -36.906 -3.172 1 87.12 583 GLN A C 1
ATOM 4641 O O . GLN A 1 583 ? 14.273 -37.906 -2.471 1 87.12 583 GLN A O 1
ATOM 4646 N N . SER A 1 584 ? 15.57 -36.562 -3.674 1 83.94 584 SER A N 1
ATOM 4647 C CA . SER A 1 584 ? 16.75 -37.375 -3.492 1 83.94 584 SER A CA 1
ATOM 4648 C C . SER A 1 584 ? 17.297 -37.281 -2.072 1 83.94 584 SER A C 1
ATOM 4650 O O . SER A 1 584 ? 17.844 -38.25 -1.537 1 83.94 584 SER A O 1
ATOM 4652 N N . ALA A 1 585 ? 17.156 -36.188 -1.513 1 75.69 585 ALA A N 1
ATOM 4653 C CA . ALA A 1 585 ? 17.688 -35.906 -0.181 1 75.69 585 ALA A CA 1
ATOM 4654 C C . ALA A 1 585 ? 16.844 -36.594 0.895 1 75.69 585 ALA A C 1
ATOM 4656 O O . ALA A 1 585 ? 17.375 -37.031 1.931 1 75.69 585 ALA A O 1
ATOM 4657 N N . ILE A 1 586 ? 15.555 -36.75 0.759 1 73.69 586 ILE A N 1
ATOM 4658 C CA . ILE A 1 586 ? 14.672 -37.25 1.803 1 73.69 586 ILE A CA 1
ATOM 4659 C C . ILE A 1 586 ? 14.375 -38.719 1.563 1 73.69 586 ILE A C 1
ATOM 4661 O O . ILE A 1 586 ? 14.086 -39.469 2.504 1 73.69 586 ILE A O 1
ATOM 4665 N N . GLY A 1 587 ? 14.406 -39.406 0.407 1 60.31 587 GLY A N 1
ATOM 4666 C CA . GLY A 1 587 ? 14.047 -40.781 0.089 1 60.31 587 GLY A CA 1
ATOM 4667 C C . GLY A 1 587 ? 14.93 -41.812 0.782 1 60.31 587 GLY A C 1
ATOM 4668 O O . GLY A 1 587 ? 16.016 -41.469 1.271 1 60.31 587 GLY A O 1
ATOM 4669 N N . PRO A 1 588 ? 14.438 -43.094 1.072 1 51.56 588 PRO A N 1
ATOM 4670 C CA . PRO A 1 588 ? 15.148 -44.156 1.806 1 51.56 588 PRO A CA 1
ATOM 4671 C C . PRO A 1 588 ? 16.609 -44.281 1.368 1 51.56 588 PRO A C 1
ATOM 4673 O O . PRO A 1 588 ? 16.984 -43.812 0.292 1 51.56 588 PRO A O 1
ATOM 4676 N N . SER A 1 589 ? 17.406 -45.438 2.084 1 41.97 589 SER A N 1
ATOM 4677 C CA . SER A 1 589 ? 18.766 -45.969 2.115 1 41.97 589 SER A CA 1
ATOM 4678 C C . SER A 1 589 ? 19.25 -46.344 0.716 1 41.97 589 SER A C 1
ATOM 4680 O O . SER A 1 589 ? 18.812 -47.375 0.157 1 41.97 589 SER A O 1
ATOM 4682 N N . SER A 1 590 ? 19.297 -45.781 -0.222 1 35.59 590 SER A N 1
ATOM 4683 C CA . SER A 1 590 ? 20.344 -46.25 -1.116 1 35.59 590 SER A CA 1
ATOM 4684 C C . SER A 1 590 ? 21.625 -46.594 -0.344 1 35.59 590 SER A C 1
ATOM 4686 O O . SER A 1 590 ? 22.219 -45.719 0.297 1 35.59 590 SER A O 1
ATOM 4688 N N . SER A 1 591 ? 21.734 -47.812 0.178 1 32.47 591 SER A N 1
ATOM 4689 C CA . SER A 1 591 ? 22.984 -48.5 0.467 1 32.47 591 SER A CA 1
ATOM 4690 C C . SER A 1 591 ? 24.031 -48.156 -0.597 1 32.47 591 SER A C 1
ATOM 4692 O O . SER A 1 591 ? 23.875 -48.531 -1.763 1 32.47 591 SER A O 1
ATOM 4694 N N . ARG A 1 592 ? 24.734 -47.219 -0.56 1 34.81 592 ARG A N 1
ATOM 4695 C CA . ARG A 1 592 ? 26.016 -47.125 -1.248 1 34.81 592 ARG A CA 1
ATOM 4696 C C . ARG A 1 592 ? 26.766 -48.438 -1.192 1 34.81 592 ARG A C 1
ATOM 4698 O O . ARG A 1 592 ? 27.25 -48.844 -0.131 1 34.81 592 ARG A O 1
ATOM 4705 N N . LYS A 1 593 ? 26.531 -49.562 -1.938 1 33.22 593 LYS A N 1
ATOM 4706 C CA . LYS A 1 593 ? 27.688 -50.344 -2.359 1 33.22 593 LYS A CA 1
ATOM 4707 C C . LYS A 1 593 ? 28.828 -49.406 -2.814 1 33.22 593 LYS A C 1
ATOM 4709 O O . LYS A 1 593 ? 28.688 -48.688 -3.793 1 33.22 593 LYS A O 1
ATOM 4714 N N . SER A 1 594 ? 29.719 -49.031 -1.97 1 30.47 594 SER A N 1
ATOM 4715 C CA . SER A 1 594 ? 31.047 -48.469 -2.109 1 30.47 594 SER A CA 1
ATOM 4716 C C . SER A 1 594 ? 31.844 -49.156 -3.207 1 30.47 594 SER A C 1
ATOM 4718 O O . SER A 1 594 ? 33.031 -48.906 -3.375 1 30.47 594 SER A O 1
ATOM 4720 N N . GLY A 1 595 ? 31.672 -50.438 -3.633 1 27.27 595 GLY A N 1
ATOM 4721 C CA . GLY A 1 595 ? 32.844 -51 -4.246 1 27.27 595 GLY A CA 1
ATOM 4722 C C . GLY A 1 595 ? 33.281 -50.281 -5.504 1 27.27 595 GLY A C 1
ATOM 4723 O O . GLY A 1 595 ? 34.312 -50.625 -6.109 1 27.27 595 GLY A O 1
ATOM 4724 N N . ASN A 1 596 ? 32.5 -50.062 -6.52 1 25.95 596 ASN A N 1
ATOM 4725 C CA . ASN A 1 596 ? 33.156 -49.906 -7.812 1 25.95 596 ASN A CA 1
ATOM 4726 C C . ASN A 1 596 ? 33.969 -48.625 -7.887 1 25.95 596 ASN A C 1
ATOM 4728 O O . ASN A 1 596 ? 33.469 -47.562 -7.492 1 25.95 596 ASN A O 1
ATOM 4732 N N . THR A 1 597 ? 35.344 -48.75 -7.969 1 27.55 597 THR A N 1
ATOM 4733 C CA . THR A 1 597 ? 36.5 -47.906 -8.312 1 27.55 597 THR A CA 1
ATOM 4734 C C . THR A 1 597 ? 36.188 -47.031 -9.508 1 27.55 597 THR A C 1
ATOM 4736 O O . THR A 1 597 ? 35.969 -47.5 -10.617 1 27.55 597 THR A O 1
ATOM 4739 N N . MET A 1 598 ? 35.406 -46.094 -9.359 1 25.7 598 MET A N 1
ATOM 4740 C CA . MET A 1 598 ? 35.25 -45.188 -10.5 1 25.7 598 MET A CA 1
ATOM 4741 C C . MET A 1 598 ? 36.625 -44.844 -11.094 1 25.7 598 MET A C 1
ATOM 4743 O O . MET A 1 598 ? 37.5 -44.312 -10.391 1 25.7 598 MET A O 1
ATOM 4747 N N . ASP A 1 599 ? 37.094 -45.625 -12.148 1 26.3 599 ASP A N 1
ATOM 4748 C CA . ASP A 1 599 ? 38.156 -45.281 -13.086 1 26.3 599 ASP A CA 1
ATOM 4749 C C . ASP A 1 599 ? 38.219 -43.781 -13.367 1 26.3 599 ASP A C 1
ATOM 4751 O O . ASP A 1 599 ? 37.156 -43.156 -13.492 1 26.3 599 ASP A O 1
ATOM 4755 N N . VAL A 1 600 ? 39.281 -43.25 -12.961 1 26.98 600 VAL A N 1
ATOM 4756 C CA . VAL A 1 600 ? 39.75 -41.906 -13.086 1 26.98 600 VAL A CA 1
ATOM 4757 C C . VAL A 1 600 ? 39.625 -41.406 -14.531 1 26.98 600 VAL A C 1
ATOM 4759 O O . VAL A 1 600 ? 40.156 -42.031 -15.453 1 26.98 600 VAL A O 1
ATOM 4762 N N . PRO A 1 601 ? 38.438 -40.938 -14.93 1 25.69 601 PRO A N 1
ATOM 4763 C CA . PRO A 1 601 ? 38.438 -40.562 -16.344 1 25.69 601 PRO A CA 1
ATOM 4764 C C . PRO A 1 601 ? 39.719 -39.906 -16.797 1 25.69 601 PRO A C 1
ATOM 4766 O O . PRO A 1 601 ? 40.312 -39.125 -16.031 1 25.69 601 PRO A O 1
ATOM 4769 N N . VAL A 1 602 ? 40.469 -40.594 -17.609 1 24.28 602 VAL A N 1
ATOM 4770 C CA . VAL A 1 602 ? 41.688 -40.25 -18.328 1 24.28 602 VAL A CA 1
ATOM 4771 C C . VAL A 1 602 ? 41.562 -38.812 -18.875 1 24.28 602 VAL A C 1
ATOM 4773 O O . VAL A 1 602 ? 40.5 -38.406 -19.344 1 24.28 602 VAL A O 1
ATOM 4776 N N . THR A 1 603 ? 42.406 -38 -18.406 1 24.59 603 THR A N 1
ATOM 4777 C CA . THR A 1 603 ? 42.688 -36.625 -18.812 1 24.59 603 THR A CA 1
ATOM 4778 C C . THR A 1 603 ? 42.844 -36.531 -20.328 1 24.59 603 THR A C 1
ATOM 4780 O O . THR A 1 603 ? 43.781 -37.094 -20.891 1 24.59 603 THR A O 1
ATOM 4783 N N . PRO A 1 604 ? 41.688 -36.625 -21.188 1 24.47 604 PRO A N 1
ATOM 4784 C CA . PRO A 1 604 ? 42 -36.562 -22.609 1 24.47 604 PRO A CA 1
ATOM 4785 C C . PRO A 1 604 ? 43.062 -35.5 -22.938 1 24.47 604 PRO A C 1
ATOM 4787 O O . PRO A 1 604 ? 43 -34.406 -22.391 1 24.47 604 PRO A O 1
ATOM 4790 N N . SER A 1 605 ? 44.219 -35.906 -23.188 1 23.42 605 SER A N 1
ATOM 4791 C CA . SER A 1 605 ? 45.375 -35.188 -23.719 1 23.42 605 SER A CA 1
ATOM 4792 C C . SER A 1 605 ? 44.938 -34.219 -24.828 1 23.42 605 SER A C 1
ATOM 4794 O O . SER A 1 605 ? 43.906 -34.438 -25.453 1 23.42 605 SER A O 1
ATOM 4796 N N . SER A 1 606 ? 45.781 -33.281 -25.234 1 24.17 606 SER A N 1
ATOM 4797 C CA . SER A 1 606 ? 45.844 -31.953 -25.828 1 24.17 606 SER A CA 1
ATOM 4798 C C . SER A 1 606 ? 45.25 -31.938 -27.219 1 24.17 606 SER A C 1
ATOM 4800 O O . SER A 1 606 ? 44.5 -31.016 -27.562 1 24.17 606 SER A O 1
ATOM 4802 N N . MET A 1 607 ? 46 -32.469 -28.203 1 24.14 607 MET A N 1
ATOM 4803 C CA . MET A 1 607 ? 46.25 -31.875 -29.516 1 24.14 607 MET A CA 1
ATOM 4804 C C . MET A 1 607 ? 45.125 -32.219 -30.484 1 24.14 607 MET A C 1
ATOM 4806 O O . MET A 1 607 ? 45.156 -31.812 -31.656 1 24.14 607 MET A O 1
ATOM 4810 N N . VAL A 1 608 ? 44.375 -33.344 -30.328 1 25.77 608 VAL A N 1
ATOM 4811 C CA . VAL A 1 608 ? 44.031 -33.906 -31.625 1 25.77 608 VAL A CA 1
ATOM 4812 C C . VAL A 1 608 ? 43.031 -32.969 -32.312 1 25.77 608 VAL A C 1
ATOM 4814 O O . VAL A 1 608 ? 42.188 -32.312 -31.672 1 25.77 608 VAL A O 1
ATOM 4817 N N . GLN A 1 609 ? 43.156 -32.781 -33.75 1 26.36 609 GLN A N 1
ATOM 4818 C CA . GLN A 1 609 ? 42.531 -32 -34.812 1 26.36 609 GLN A CA 1
ATOM 4819 C C . GLN A 1 609 ? 41.031 -32.188 -34.812 1 26.36 609 GLN A C 1
ATOM 4821 O O . GLN A 1 609 ? 40.531 -33.312 -35.062 1 26.36 609 GLN A O 1
ATOM 4826 N N . GLN A 1 610 ? 40.312 -31.719 -33.812 1 24.14 610 GLN A N 1
ATOM 4827 C CA . GLN A 1 610 ? 38.938 -32.031 -33.406 1 24.14 610 GLN A CA 1
ATOM 4828 C C . GLN A 1 610 ? 37.969 -31.891 -34.562 1 24.14 610 GLN A C 1
ATOM 4830 O O . GLN A 1 610 ? 37.688 -30.781 -35 1 24.14 610 GLN A O 1
ATOM 4835 N N . SER A 1 611 ? 38 -32.875 -35.531 1 26.03 611 SER A N 1
ATOM 4836 C CA . SER A 1 611 ? 37.031 -32.844 -36.625 1 26.03 611 SER A CA 1
ATOM 4837 C C . SER A 1 611 ? 35.625 -32.625 -36.094 1 26.03 611 SER A C 1
ATOM 4839 O O . SER A 1 611 ? 35.312 -33 -34.969 1 26.03 611 SER A O 1
ATOM 4841 N N . THR A 1 612 ? 34.844 -31.719 -36.75 1 26.22 612 THR A N 1
ATOM 4842 C CA . THR A 1 612 ? 33.531 -31.141 -36.469 1 26.22 612 THR A CA 1
ATOM 4843 C C . THR A 1 612 ? 32.5 -32.219 -36.219 1 26.22 612 THR A C 1
ATOM 4845 O O . THR A 1 612 ? 32.125 -32.969 -37.156 1 26.22 612 THR A O 1
ATOM 4848 N N . PRO A 1 613 ? 32.656 -33.062 -35.125 1 27.61 613 PRO A N 1
ATOM 4849 C CA . PRO A 1 613 ? 31.781 -34.25 -35.125 1 27.61 613 PRO A CA 1
ATOM 4850 C C . PRO A 1 613 ? 30.312 -33.906 -35.375 1 27.61 613 PRO A C 1
ATOM 4852 O O . PRO A 1 613 ? 29.844 -32.844 -34.969 1 27.61 613 PRO A O 1
ATOM 4855 N N . VAL A 1 614 ? 29.734 -34.375 -36.438 1 29.17 614 VAL A N 1
ATOM 4856 C CA . VAL A 1 614 ? 28.344 -34.344 -36.875 1 29.17 614 VAL A CA 1
ATOM 4857 C C . VAL A 1 614 ? 27.422 -34.812 -35.75 1 29.17 614 VAL A C 1
ATOM 4859 O O . VAL A 1 614 ? 27.516 -35.938 -35.281 1 29.17 614 VAL A O 1
ATOM 4862 N N . THR A 1 615 ? 27.328 -34.031 -34.656 1 27.44 615 THR A N 1
ATOM 4863 C CA . THR A 1 615 ? 26.562 -34.312 -33.469 1 27.44 615 THR A CA 1
ATOM 4864 C C . THR A 1 615 ? 25.188 -34.844 -33.812 1 27.44 615 THR A C 1
ATOM 4866 O O . THR A 1 615 ? 24.375 -34.156 -34.438 1 27.44 615 THR A O 1
ATOM 4869 N N . ASN A 1 616 ? 25.109 -36.094 -34.156 1 27.25 616 ASN A N 1
ATOM 4870 C CA . ASN A 1 616 ? 23.812 -36.781 -34.344 1 27.25 616 ASN A CA 1
ATOM 4871 C C . ASN A 1 616 ? 22.891 -36.469 -33.156 1 27.25 616 ASN A C 1
ATOM 4873 O O . ASN A 1 616 ? 23.141 -36.906 -32.031 1 27.25 616 ASN A O 1
ATOM 4877 N N . THR A 1 617 ? 22.359 -35.312 -33.062 1 29.19 617 THR A N 1
ATOM 4878 C CA . THR A 1 617 ? 21.312 -34.844 -32.188 1 29.19 617 THR A CA 1
ATOM 4879 C C . THR A 1 617 ? 20.234 -35.906 -32 1 29.19 617 THR A C 1
ATOM 4881 O O . THR A 1 617 ? 19.438 -36.156 -32.906 1 29.19 617 THR A O 1
ATOM 4884 N N . PHE A 1 618 ? 20.609 -37.062 -31.406 1 28.42 618 PHE A N 1
ATOM 4885 C CA . PHE A 1 618 ? 19.5 -37.906 -31.062 1 28.42 618 PHE A CA 1
ATOM 4886 C C . PHE A 1 618 ? 18.375 -37.125 -30.391 1 28.42 618 PHE A C 1
ATOM 4888 O O . PHE A 1 618 ? 18.625 -36.438 -29.406 1 28.42 618 PHE A O 1
ATOM 4895 N N . GLU A 1 619 ? 17.469 -36.656 -31.109 1 29.84 619 GLU A N 1
ATOM 4896 C CA . GLU A 1 619 ? 16.203 -36.062 -30.703 1 29.84 619 GLU A CA 1
ATOM 4897 C C . GLU A 1 619 ? 15.578 -36.844 -29.547 1 29.84 619 GLU A C 1
ATOM 4899 O O . GLU A 1 619 ? 15.039 -37.938 -29.75 1 29.84 619 GLU A O 1
ATOM 4904 N N . GLU A 1 620 ? 16.266 -36.969 -28.438 1 33.97 620 GLU A N 1
ATOM 4905 C CA . GLU A 1 620 ? 15.445 -37.562 -27.406 1 33.97 620 GLU A CA 1
ATOM 4906 C C . GLU A 1 620 ? 14.008 -37.062 -27.453 1 33.97 620 GLU A C 1
ATOM 4908 O O . GLU A 1 620 ? 13.773 -35.844 -27.531 1 33.97 620 GLU A O 1
ATOM 4913 N N . PRO A 1 621 ? 13.078 -37.906 -27.844 1 32.81 621 PRO A N 1
ATOM 4914 C CA . PRO A 1 621 ? 11.688 -37.438 -28 1 32.81 621 PRO A CA 1
ATOM 4915 C C . PRO A 1 621 ? 11.211 -36.594 -26.828 1 32.81 621 PRO A C 1
ATOM 4917 O O . PRO A 1 621 ? 11.711 -36.75 -25.703 1 32.81 621 PRO A O 1
ATOM 4920 N N . ALA A 1 622 ? 10.859 -35.438 -27.016 1 39.03 622 ALA A N 1
ATOM 4921 C CA . ALA A 1 622 ? 10.172 -34.562 -26.047 1 39.03 622 ALA A CA 1
ATOM 4922 C C . ALA A 1 622 ? 9.289 -35.406 -25.125 1 39.03 622 ALA A C 1
ATOM 4924 O O . ALA A 1 622 ? 8.562 -36.281 -25.562 1 39.03 622 ALA A O 1
ATOM 4925 N N . PRO A 1 623 ? 9.695 -35.656 -23.906 1 39.94 623 PRO A N 1
ATOM 4926 C CA . PRO A 1 623 ? 8.773 -36.406 -23.062 1 39.94 623 PRO A CA 1
ATOM 4927 C C . PRO A 1 623 ? 7.312 -36.031 -23.281 1 39.94 623 PRO A C 1
ATOM 4929 O O . PRO A 1 623 ? 6.965 -34.844 -23.234 1 39.94 623 PRO A O 1
ATOM 4932 N N . VAL A 1 624 ? 6.613 -36.781 -24.125 1 40.12 624 VAL A N 1
ATOM 4933 C CA . VAL A 1 624 ? 5.184 -36.688 -24.391 1 40.12 624 VAL A CA 1
ATOM 4934 C C . VAL A 1 624 ? 4.406 -36.688 -23.078 1 40.12 624 VAL A C 1
ATOM 4936 O O . VAL A 1 624 ? 4.711 -37.469 -22.172 1 40.12 624 VAL A O 1
ATOM 4939 N N . LEU A 1 625 ? 3.822 -35.562 -22.688 1 49.03 625 LEU A N 1
ATOM 4940 C CA . LEU A 1 625 ? 2.812 -35.594 -21.625 1 49.03 625 LEU A CA 1
ATOM 4941 C C . LEU A 1 625 ? 2.064 -36.938 -21.656 1 49.03 625 LEU A C 1
ATOM 4943 O O . LEU A 1 625 ? 1.74 -37.438 -22.719 1 49.03 625 LEU A O 1
ATOM 4947 N N . SER A 1 626 ? 2.289 -37.781 -20.672 1 50.72 626 SER A N 1
ATOM 4948 C CA . SER A 1 626 ? 1.53 -39 -20.609 1 50.72 626 SER A CA 1
ATOM 4949 C C . SER A 1 626 ? 0.088 -38.812 -21.062 1 50.72 626 SER A C 1
ATOM 4951 O O . SER A 1 626 ? -0.57 -37.844 -20.625 1 50.72 626 SER A O 1
ATOM 4953 N N . THR A 1 627 ? -0.308 -39.25 -22.203 1 54.22 627 THR A N 1
ATOM 4954 C CA . THR A 1 627 ? -1.675 -39.25 -22.703 1 54.22 627 THR A CA 1
ATOM 4955 C C . THR A 1 627 ? -2.611 -40 -21.75 1 54.22 627 THR A C 1
ATOM 4957 O O . THR A 1 627 ? -3.816 -40.062 -22 1 54.22 627 THR A O 1
ATOM 4960 N N . GLU A 1 628 ? -2.027 -40.438 -20.609 1 58.38 628 GLU A N 1
ATOM 4961 C CA . GLU A 1 628 ? -2.895 -41.219 -19.734 1 58.38 628 GLU A CA 1
ATOM 4962 C C . GLU A 1 628 ? -3.695 -40.344 -18.797 1 58.38 628 GLU A C 1
ATOM 4964 O O . GLU A 1 628 ? -3.156 -39.375 -18.219 1 58.38 628 GLU A O 1
ATOM 4969 N N . TRP A 1 629 ? -5 -40.469 -18.875 1 63.94 629 TRP A N 1
ATOM 4970 C CA . TRP A 1 629 ? -5.914 -39.75 -18 1 63.94 629 TRP A CA 1
ATOM 4971 C C . TRP A 1 629 ? -5.93 -40.375 -16.609 1 63.94 629 TRP A C 1
ATOM 4973 O O . TRP A 1 629 ? -5.652 -41.562 -16.453 1 63.94 629 TRP A O 1
ATOM 4983 N N . PRO A 1 630 ? -6.047 -39.562 -15.57 1 62.25 630 PRO A N 1
ATOM 4984 C CA . PRO A 1 630 ? -6.062 -40.062 -14.195 1 62.25 630 PRO A CA 1
ATOM 4985 C C . PRO A 1 630 ? -7.094 -41.188 -14 1 62.25 630 PRO A C 1
ATOM 4987 O O . PRO A 1 630 ? -8.156 -41.156 -14.641 1 62.25 630 PRO A O 1
ATOM 4990 N N . LEU A 1 631 ? -6.734 -42.156 -13.312 1 57.88 631 LEU A N 1
ATOM 4991 C CA . LEU A 1 631 ? -7.633 -43.25 -12.945 1 57.88 631 LEU A CA 1
ATOM 4992 C C . LEU A 1 631 ? -8.719 -42.781 -11.984 1 57.88 631 LEU A C 1
ATOM 4994 O O . LEU A 1 631 ? -8.5 -41.812 -11.242 1 57.88 631 LEU A O 1
ATOM 4998 N N . PRO A 1 632 ? -9.875 -43.25 -12.18 1 54.41 632 PRO A N 1
ATOM 4999 C CA . PRO A 1 632 ? -10.977 -42.844 -11.297 1 54.41 632 PRO A CA 1
ATOM 5000 C C . PRO A 1 632 ? -10.578 -42.844 -9.828 1 54.41 632 PRO A C 1
ATOM 5002 O O . PRO A 1 632 ? -11.07 -42 -9.055 1 54.41 632 PRO A O 1
ATOM 5005 N N . GLN A 1 633 ? -9.656 -43.719 -9.469 1 55.84 633 GLN A N 1
ATOM 5006 C CA . GLN A 1 633 ? -9.266 -43.844 -8.062 1 55.84 633 GLN A CA 1
ATOM 5007 C C . GLN A 1 633 ? -8.422 -42.656 -7.633 1 55.84 633 GLN A C 1
ATOM 5009 O O . GLN A 1 633 ? -8.297 -42.344 -6.438 1 55.84 633 GLN A O 1
ATOM 5014 N N . ASP A 1 634 ? -7.914 -41.969 -8.57 1 57 634 ASP A N 1
ATOM 5015 C CA . ASP A 1 634 ? -7.008 -40.875 -8.273 1 57 634 ASP A CA 1
ATOM 5016 C C . ASP A 1 634 ? -7.773 -39.562 -8.133 1 57 634 ASP A C 1
ATOM 5018 O O . ASP A 1 634 ? -7.207 -38.531 -7.703 1 57 634 ASP A O 1
ATOM 5022 N N . LEU A 1 635 ? -9.016 -39.656 -8.461 1 57.19 635 LEU A N 1
ATOM 5023 C CA . LEU A 1 635 ? -9.797 -38.406 -8.516 1 57.19 635 LEU A CA 1
ATOM 5024 C C . LEU A 1 635 ? -10.242 -38 -7.121 1 57.19 635 LEU A C 1
ATOM 5026 O O . LEU A 1 635 ? -10.703 -38.812 -6.332 1 57.19 635 LEU A O 1
ATOM 5030 N N . PRO A 1 636 ? -9.82 -36.719 -6.742 1 57.69 636 PRO A N 1
ATOM 5031 C CA . PRO A 1 636 ? -10.242 -36.25 -5.418 1 57.69 636 PRO A CA 1
ATOM 5032 C C . PRO A 1 636 ? -11.766 -36.25 -5.254 1 57.69 636 PRO A C 1
ATOM 5034 O O . PRO A 1 636 ? -12.484 -35.906 -6.199 1 57.69 636 PRO A O 1
ATOM 5037 N N . SER A 1 637 ? -12.406 -37.094 -4.496 1 48.5 637 SER A N 1
ATOM 5038 C CA . SER A 1 637 ? -13.82 -36.938 -4.168 1 48.5 637 SER A CA 1
ATOM 5039 C C . SER A 1 637 ? -14.102 -35.531 -3.582 1 48.5 637 SER A C 1
ATOM 5041 O O . SER A 1 637 ? -13.898 -35.312 -2.385 1 48.5 637 SER A O 1
ATOM 5043 N N . MET A 1 638 ? -13.828 -34.531 -4.203 1 49.78 638 MET A N 1
ATOM 5044 C CA . MET A 1 638 ? -13.727 -33.156 -3.752 1 49.78 638 MET A CA 1
ATOM 5045 C C . MET A 1 638 ? -15.078 -32.656 -3.264 1 49.78 638 MET A C 1
ATOM 5047 O O . MET A 1 638 ? -15.172 -31.531 -2.744 1 49.78 638 MET A O 1
ATOM 5051 N N . ARG A 1 639 ? -16.219 -33.125 -3.904 1 44.16 639 ARG A N 1
ATOM 5052 C CA . ARG A 1 639 ? -17.5 -32.594 -3.443 1 44.16 639 ARG A CA 1
ATOM 5053 C C . ARG A 1 639 ? -17.578 -32.625 -1.92 1 44.16 639 ARG A C 1
ATOM 5055 O O . ARG A 1 639 ? -18.328 -31.844 -1.326 1 44.16 639 ARG A O 1
ATOM 5062 N N . ASP A 1 640 ? -16.844 -33.594 -1.239 1 44.56 640 ASP A N 1
ATOM 5063 C CA . ASP A 1 640 ? -17.094 -33.781 0.189 1 44.56 640 ASP A CA 1
ATOM 5064 C C . ASP A 1 640 ? -15.891 -33.312 1.013 1 44.56 640 ASP A C 1
ATOM 5066 O O . ASP A 1 640 ? -15.586 -33.906 2.055 1 44.56 640 ASP A O 1
ATOM 5070 N N . MET A 1 641 ? -14.977 -32.594 0.417 1 47.5 641 MET A N 1
ATOM 5071 C CA . MET A 1 641 ? -13.945 -32.156 1.354 1 47.5 641 MET A CA 1
ATOM 5072 C C . MET A 1 641 ? -14.57 -31.453 2.562 1 47.5 641 MET A C 1
ATOM 5074 O O . MET A 1 641 ? -15.211 -30.406 2.424 1 47.5 641 MET A O 1
ATOM 5078 N N . THR A 1 642 ? -15.086 -32.219 3.529 1 46.22 642 THR A N 1
ATOM 5079 C CA . THR A 1 642 ? -15.562 -31.656 4.789 1 46.22 642 THR A CA 1
ATOM 5080 C C . THR A 1 642 ? -14.445 -30.906 5.508 1 46.22 642 THR A C 1
ATOM 5082 O O . THR A 1 642 ? -13.516 -31.516 6.031 1 46.22 642 THR A O 1
ATOM 5085 N N . LEU A 1 643 ? -14.219 -29.688 5.176 1 54.12 643 LEU A N 1
ATOM 5086 C CA . LEU A 1 643 ? -13.219 -28.844 5.832 1 54.12 643 LEU A CA 1
ATOM 5087 C C . LEU A 1 643 ? -13.672 -28.453 7.238 1 54.12 643 LEU A C 1
ATOM 5089 O O . LEU A 1 643 ? -13.109 -27.547 7.852 1 54.12 643 LEU A O 1
ATOM 5093 N N . ASN A 1 644 ? -14.734 -29 7.812 1 46.06 644 ASN A N 1
ATOM 5094 C CA . ASN A 1 644 ? -15.242 -28.609 9.125 1 46.06 644 ASN A CA 1
ATOM 5095 C C . ASN A 1 644 ? -14.43 -29.25 10.25 1 46.06 644 ASN A C 1
ATOM 5097 O O . ASN A 1 644 ? -14.266 -30.469 10.281 1 46.06 644 ASN A O 1
ATOM 5101 N N . PHE A 1 645 ? -13.531 -28.391 10.898 1 47 645 PHE A N 1
ATOM 5102 C CA . PHE A 1 645 ? -12.703 -28.844 12.008 1 47 645 PHE A CA 1
ATOM 5103 C C . PHE A 1 645 ? -13.367 -28.547 13.344 1 47 645 PHE A C 1
ATOM 5105 O O . PHE A 1 645 ? -14.078 -27.547 13.484 1 47 645 PHE A O 1
ATOM 5112 N N . ASP A 1 646 ? -13.445 -29.578 14.172 1 45.03 646 ASP A N 1
ATOM 5113 C CA . ASP A 1 646 ? -13.812 -29.312 15.562 1 45.03 646 ASP A CA 1
ATOM 5114 C C . ASP A 1 646 ? -12.656 -28.672 16.328 1 45.03 646 ASP A C 1
ATOM 5116 O O . ASP A 1 646 ? -11.562 -29.234 16.391 1 45.03 646 ASP A O 1
ATOM 5120 N N . ILE A 1 647 ? -12.656 -27.406 16.75 1 47.97 647 ILE A N 1
ATOM 5121 C CA . ILE A 1 647 ? -11.703 -26.547 17.438 1 47.97 647 ILE A CA 1
ATOM 5122 C C . ILE A 1 647 ? -11.148 -27.25 18.672 1 47.97 647 ILE A C 1
ATOM 5124 O O . ILE A 1 647 ? -10.016 -27 19.078 1 47.97 647 ILE A O 1
ATOM 5128 N N . ASN A 1 648 ? -11.914 -28.047 19.344 1 46.03 648 ASN A N 1
ATOM 5129 C CA . ASN A 1 648 ? -11.523 -28.578 20.641 1 46.03 648 ASN A CA 1
ATOM 5130 C C . ASN A 1 648 ? -10.461 -29.672 20.5 1 46.03 648 ASN A C 1
ATOM 5132 O O . ASN A 1 648 ? -10.039 -30.266 21.484 1 46.03 648 ASN A O 1
ATOM 5136 N N . ASP A 1 649 ? -9.992 -29.703 19.234 1 53.59 649 ASP A N 1
ATOM 5137 C CA . ASP A 1 649 ? -9.109 -30.859 19.109 1 53.59 649 ASP A CA 1
ATOM 5138 C C . ASP A 1 649 ? -7.652 -30.422 18.984 1 53.59 649 ASP A C 1
ATOM 5140 O O . ASP A 1 649 ? -7.301 -29.656 18.094 1 53.59 649 ASP A O 1
ATOM 5144 N N . ASP A 1 650 ? -6.656 -30.703 19.797 1 59.88 650 ASP A N 1
ATOM 5145 C CA . ASP A 1 650 ? -5.215 -30.828 19.984 1 59.88 650 ASP A CA 1
ATOM 5146 C C . ASP A 1 650 ? -4.543 -29.453 20.047 1 59.88 650 ASP A C 1
ATOM 5148 O O . ASP A 1 650 ? -3.652 -29.156 19.25 1 59.88 650 ASP A O 1
ATOM 5152 N N . PRO A 1 651 ? -5 -28.547 20.922 1 57.56 651 PRO A N 1
ATOM 5153 C CA . PRO A 1 651 ? -4.379 -27.234 21.062 1 57.56 651 PRO A CA 1
ATOM 5154 C C . PRO A 1 651 ? -2.863 -27.312 21.234 1 57.56 651 PRO A C 1
ATOM 5156 O O . PRO A 1 651 ? -2.143 -26.406 20.797 1 57.56 651 PRO A O 1
ATOM 5159 N N . GLY A 1 652 ? -2.371 -28.375 21.766 1 58.16 652 GLY A N 1
ATOM 5160 C CA . GLY A 1 652 ? -0.938 -28.531 21.938 1 58.16 652 GLY A CA 1
ATOM 5161 C C . GLY A 1 652 ? -0.172 -28.609 20.641 1 58.16 652 GLY A C 1
ATOM 5162 O O . GLY A 1 652 ? 0.889 -28 20.484 1 58.16 652 GLY A O 1
ATOM 5163 N N . LEU A 1 653 ? -0.71 -29.266 19.719 1 63.81 653 LEU A N 1
ATOM 5164 C CA . LEU A 1 653 ? -0.069 -29.422 18.406 1 63.81 653 LEU A CA 1
ATOM 5165 C C . LEU A 1 653 ? 0.035 -28.094 17.688 1 63.81 653 LEU A C 1
ATOM 5167 O O . LEU A 1 653 ? 1.078 -27.766 17.125 1 63.81 653 LEU A O 1
ATOM 5171 N N . TRP A 1 654 ? -0.963 -27.344 17.828 1 62.38 654 TRP A N 1
ATOM 5172 C CA . TRP A 1 654 ? -1.009 -26.078 17.094 1 62.38 654 TRP A CA 1
ATOM 5173 C C . TRP A 1 654 ? -0.076 -25.047 17.734 1 62.38 654 TRP A C 1
ATOM 5175 O O . TRP A 1 654 ? 0.464 -24.172 17.047 1 62.38 654 TRP A O 1
ATOM 5185 N N . GLU A 1 655 ? 0.047 -25.156 19.016 1 63.81 655 GLU A N 1
ATOM 5186 C CA . GLU A 1 655 ? 1.062 -24.328 19.672 1 63.81 655 GLU A CA 1
ATOM 5187 C C . GLU A 1 655 ? 2.459 -24.656 19.156 1 63.81 655 GLU A C 1
ATOM 5189 O O . GLU A 1 655 ? 3.293 -23.766 19 1 63.81 655 GLU A O 1
ATOM 5194 N N . GLU A 1 656 ? 2.617 -25.922 18.828 1 61.72 656 GLU A N 1
ATOM 5195 C CA . GLU A 1 656 ? 3.898 -26.344 18.266 1 61.72 656 GLU A CA 1
ATOM 5196 C C . GLU A 1 656 ? 4.062 -25.859 16.828 1 61.72 656 GLU A C 1
ATOM 5198 O O . GLU A 1 656 ? 5.152 -25.453 16.438 1 61.72 656 GLU A O 1
ATOM 5203 N N . VAL A 1 657 ? 2.986 -25.906 16.141 1 57.75 657 VAL A N 1
ATOM 5204 C CA . VAL A 1 657 ? 2.967 -25.422 14.766 1 57.75 657 VAL A CA 1
ATOM 5205 C C . VAL A 1 657 ? 3.305 -23.938 14.734 1 57.75 657 VAL A C 1
ATOM 5207 O O . VAL A 1 657 ? 4.074 -23.484 13.883 1 57.75 657 VAL A O 1
ATOM 5210 N N . LEU A 1 658 ? 2.521 -23.188 15.57 1 51.91 658 LEU A N 1
ATOM 5211 C CA . LEU A 1 658 ? 2.744 -21.75 15.672 1 51.91 658 LEU A CA 1
ATOM 5212 C C . LEU A 1 658 ? 4.219 -21.453 15.898 1 51.91 658 LEU A C 1
ATOM 5214 O O . LEU A 1 658 ? 4.746 -20.469 15.375 1 51.91 658 LEU A O 1
ATOM 5218 N N . GLY A 1 659 ? 4.703 -22.188 16.734 1 51.59 659 GLY A N 1
ATOM 5219 C CA . GLY A 1 659 ? 6.121 -22.016 17 1 51.59 659 GLY A CA 1
ATOM 5220 C C . GLY A 1 659 ? 6.996 -22.234 15.773 1 51.59 659 GLY A C 1
ATOM 5221 O O . GLY A 1 659 ? 8.117 -21.734 15.703 1 51.59 659 GLY A O 1
ATOM 5222 N N . GLN A 1 660 ? 6.25 -23.078 14.812 1 46.88 660 GLN A N 1
ATOM 5223 C CA . GLN A 1 660 ? 6.988 -23.453 13.617 1 46.88 660 GLN A CA 1
ATOM 5224 C C . GLN A 1 660 ? 6.707 -22.5 12.469 1 46.88 660 GLN A C 1
ATOM 5226 O O . GLN A 1 660 ? 7.508 -22.375 11.539 1 46.88 660 GLN A O 1
ATOM 5231 N N . ILE A 1 661 ? 5.457 -22.156 12.375 1 44.56 661 ILE A N 1
ATOM 5232 C CA . ILE A 1 661 ? 5.141 -21.219 11.289 1 44.56 661 ILE A CA 1
ATOM 5233 C C . ILE A 1 661 ? 6.168 -20.094 11.258 1 44.56 661 ILE A C 1
ATOM 5235 O O . ILE A 1 661 ? 6.457 -19.531 10.195 1 44.56 661 ILE A O 1
ATOM 5239 N N . ASP A 1 662 ? 6.766 -19.812 12.328 1 43.12 662 ASP A N 1
ATOM 5240 C CA . ASP A 1 662 ? 7.992 -19.031 12.258 1 43.12 662 ASP A CA 1
ATOM 5241 C C . ASP A 1 662 ? 9.156 -19.875 11.742 1 43.12 662 ASP A C 1
ATOM 5243 O O . ASP A 1 662 ? 10.07 -20.219 12.5 1 43.12 662 ASP A O 1
ATOM 5247 N N . ILE A 1 663 ? 9.266 -20.719 10.781 1 34.78 663 ILE A N 1
ATOM 5248 C CA . ILE A 1 663 ? 9.641 -22.109 10.555 1 34.78 663 ILE A CA 1
ATOM 5249 C C . ILE A 1 663 ? 11.125 -22.297 10.836 1 34.78 663 ILE A C 1
ATOM 5251 O O . ILE A 1 663 ? 11.977 -21.938 10.023 1 34.78 663 ILE A O 1
ATOM 5255 N N . ASP A 1 664 ? 11.742 -22.109 11.812 1 31.95 664 ASP A N 1
ATOM 5256 C CA . ASP A 1 664 ? 13.156 -22.375 12.047 1 31.95 664 ASP A CA 1
ATOM 5257 C C . ASP A 1 664 ? 13.445 -23.859 12.023 1 31.95 664 ASP A C 1
ATOM 5259 O O . ASP A 1 664 ? 13.203 -24.562 13.008 1 31.95 664 ASP A O 1
ATOM 5263 N N . MET A 1 665 ? 13.375 -24.656 10.977 1 30.69 665 MET A N 1
ATOM 5264 C CA . MET A 1 665 ? 13.789 -26.062 10.922 1 30.69 665 MET A CA 1
ATOM 5265 C C . MET A 1 665 ? 15.281 -26.188 11.211 1 30.69 665 MET A C 1
ATOM 5267 O O . MET A 1 665 ? 16.094 -25.438 10.672 1 30.69 665 MET A O 1
ATOM 5271 N N . ASP A 1 666 ? 15.781 -26.594 12.344 1 28.16 666 ASP A N 1
ATOM 5272 C CA . ASP A 1 666 ? 17.156 -27.078 12.523 1 28.16 666 ASP A CA 1
ATOM 5273 C C . ASP A 1 666 ? 17.609 -27.891 11.32 1 28.16 666 ASP A C 1
ATOM 5275 O O . ASP A 1 666 ? 17.047 -28.938 11.023 1 28.16 666 ASP A O 1
ATOM 5279 N N . THR A 1 667 ? 18.125 -27.266 10.406 1 31.44 667 THR A N 1
ATOM 5280 C CA . THR A 1 667 ? 18.719 -27.875 9.219 1 31.44 667 THR A CA 1
ATOM 5281 C C . THR A 1 667 ? 19.656 -29.031 9.617 1 31.44 667 THR A C 1
ATOM 5283 O O . THR A 1 667 ? 20.203 -29.719 8.75 1 31.44 667 THR A O 1
ATOM 5286 N N . ASP A 1 668 ? 20.078 -29.016 10.859 1 31.02 668 ASP A N 1
ATOM 5287 C CA . ASP A 1 668 ? 21.062 -30.062 11.062 1 31.02 668 ASP A CA 1
ATOM 5288 C C . ASP A 1 668 ? 20.5 -31.422 10.648 1 31.02 668 ASP A C 1
ATOM 5290 O O . ASP A 1 668 ? 21.25 -32.281 10.164 1 31.02 668 ASP A O 1
ATOM 5294 N N . TRP A 1 669 ? 19.25 -31.484 10.977 1 31.94 669 TRP A N 1
ATOM 5295 C CA . TRP A 1 669 ? 18.844 -32.875 10.703 1 31.94 669 TRP A CA 1
ATOM 5296 C C . TRP A 1 669 ? 18.734 -33.125 9.203 1 31.94 669 TRP A C 1
ATOM 5298 O O . TRP A 1 669 ? 18.938 -34.25 8.742 1 31.94 669 TRP A O 1
ATOM 5308 N N . ILE A 1 670 ? 18.25 -32.031 8.523 1 32.81 670 ILE A N 1
ATOM 5309 C CA . ILE A 1 670 ? 18.297 -32.281 7.086 1 32.81 670 ILE A CA 1
ATOM 5310 C C . ILE A 1 670 ? 19.734 -32.5 6.637 1 32.81 670 ILE A C 1
ATOM 5312 O O . ILE A 1 670 ? 20.031 -33.438 5.902 1 32.81 670 ILE A O 1
ATOM 5316 N N . GLU A 1 671 ? 20.578 -31.594 7.145 1 30.06 671 GLU A N 1
ATOM 5317 C CA . GLU A 1 671 ? 21.984 -31.797 6.793 1 30.06 671 GLU A CA 1
ATOM 5318 C C . GLU A 1 671 ? 22.484 -33.156 7.281 1 30.06 671 GLU A C 1
ATOM 5320 O O . GLU A 1 671 ? 23.203 -33.844 6.562 1 30.06 671 GLU A O 1
ATOM 5325 N N . ASN A 1 672 ? 22.219 -33.406 8.516 1 31.2 672 ASN A N 1
ATOM 5326 C CA . ASN A 1 672 ? 22.688 -34.719 9.023 1 31.2 672 ASN A CA 1
ATOM 5327 C C . ASN A 1 672 ? 22.078 -35.875 8.242 1 31.2 672 ASN A C 1
ATOM 5329 O O . ASN A 1 672 ? 22.734 -36.906 8.055 1 31.2 672 ASN A O 1
ATOM 5333 N N . THR A 1 673 ? 20.906 -35.656 7.898 1 31.66 673 THR A N 1
ATOM 5334 C CA . THR A 1 673 ? 20.328 -36.75 7.109 1 31.66 673 THR A CA 1
ATOM 5335 C C . THR A 1 673 ? 20.922 -36.781 5.703 1 31.66 673 THR A C 1
ATOM 5337 O O . THR A 1 673 ? 20.984 -37.844 5.074 1 31.66 673 THR A O 1
ATOM 5340 N N . LEU A 1 674 ? 21.188 -35.594 5.176 1 32.69 674 LEU A N 1
ATOM 5341 C CA . LEU A 1 674 ? 21.875 -35.562 3.893 1 32.69 674 LEU A CA 1
ATOM 5342 C C . LEU A 1 674 ? 23.328 -36.031 4.043 1 32.69 674 LEU A C 1
ATOM 5344 O O . LEU A 1 674 ? 23.953 -36.438 3.068 1 32.69 674 LEU A O 1
ATOM 5348 N N . ARG A 1 675 ? 24.016 -35.781 5.109 1 32.28 675 ARG A N 1
ATOM 5349 C CA . ARG A 1 675 ? 25.391 -36.219 5.316 1 32.28 675 ARG A CA 1
ATOM 5350 C C . ARG A 1 675 ? 25.438 -37.719 5.633 1 32.28 675 ARG A C 1
ATOM 5352 O O . ARG A 1 675 ? 26.516 -38.312 5.66 1 32.28 675 ARG A O 1
ATOM 5359 N N . ARG A 1 676 ? 24.375 -38.188 6.168 1 33 676 ARG A N 1
ATOM 5360 C CA . ARG A 1 676 ? 24.484 -39.656 6.316 1 33 676 ARG A CA 1
ATOM 5361 C C . ARG A 1 676 ? 24.094 -40.375 5.023 1 33 676 ARG A C 1
ATOM 5363 O O . ARG A 1 676 ? 23.141 -39.969 4.355 1 33 676 ARG A O 1
ATOM 5370 N N . MET B 1 1 ? 69.625 25.406 35.938 1 22.59 1 MET B N 1
ATOM 5371 C CA . MET B 1 1 ? 69.125 24.281 35.156 1 22.59 1 MET B CA 1
ATOM 5372 C C . MET B 1 1 ? 68.125 23.453 35.938 1 22.59 1 MET B C 1
ATOM 5374 O O . MET B 1 1 ? 67.812 22.312 35.562 1 22.59 1 MET B O 1
ATOM 5378 N N . ALA B 1 2 ? 67.562 23.984 37.031 1 20.8 2 ALA B N 1
ATOM 5379 C CA . ALA B 1 2 ? 67.125 23.25 38.219 1 20.8 2 ALA B CA 1
ATOM 5380 C C . ALA B 1 2 ? 65.75 22.641 37.969 1 20.8 2 ALA B C 1
ATOM 5382 O O . ALA B 1 2 ? 65.25 21.828 38.75 1 20.8 2 ALA B O 1
ATOM 5383 N N . PRO B 1 3 ? 64.938 23.016 36.906 1 23.05 3 PRO B N 1
ATOM 5384 C CA . PRO B 1 3 ? 63.531 22.922 37.344 1 23.05 3 PRO B CA 1
ATOM 5385 C C . PRO B 1 3 ? 63.094 21.484 37.594 1 23.05 3 PRO B C 1
ATOM 5387 O O . PRO B 1 3 ? 63.719 20.547 37.062 1 23.05 3 PRO B O 1
ATOM 5390 N N . SER B 1 4 ? 61.969 21.266 38.469 1 17.41 4 SER B N 1
ATOM 5391 C CA . SER B 1 4 ? 61.156 20.469 39.375 1 17.41 4 SER B CA 1
ATOM 5392 C C . SER B 1 4 ? 60.375 19.391 38.625 1 17.41 4 SER B C 1
ATOM 5394 O O . SER B 1 4 ? 59.969 19.594 37.5 1 17.41 4 SER B O 1
ATOM 5396 N N . LYS B 1 5 ? 60.312 18.188 39.25 1 22.38 5 LYS B N 1
ATOM 5397 C CA . LYS B 1 5 ? 59.969 16.781 39.219 1 22.38 5 LYS B CA 1
ATOM 5398 C C . LYS B 1 5 ? 58.469 16.578 39 1 22.38 5 LYS B C 1
ATOM 5400 O O . LYS B 1 5 ? 57.656 17.359 39.5 1 22.38 5 LYS B O 1
ATOM 5405 N N . ALA B 1 6 ? 58 15.641 38.094 1 23 6 ALA B N 1
ATOM 5406 C CA . ALA B 1 6 ? 56.906 15.039 37.312 1 23 6 ALA B CA 1
ATOM 5407 C C . ALA B 1 6 ? 55.938 14.297 38.25 1 23 6 ALA B C 1
ATOM 5409 O O . ALA B 1 6 ? 56.25 13.188 38.688 1 23 6 ALA B O 1
ATOM 5410 N N . ALA B 1 7 ? 55.25 15.047 39.312 1 22.02 7 ALA B N 1
ATOM 5411 C CA . ALA B 1 7 ? 54.469 14.391 40.375 1 22.02 7 ALA B CA 1
ATOM 5412 C C . ALA B 1 7 ? 53.438 13.422 39.75 1 22.02 7 ALA B C 1
ATOM 5414 O O . ALA B 1 7 ? 52.594 13.812 38.938 1 22.02 7 ALA B O 1
ATOM 5415 N N . ARG B 1 8 ? 53.594 12.109 39.844 1 22.86 8 ARG B N 1
ATOM 5416 C CA . ARG B 1 8 ? 53 10.859 39.375 1 22.86 8 ARG B CA 1
ATOM 5417 C C . ARG B 1 8 ? 51.688 10.562 40.062 1 22.86 8 ARG B C 1
ATOM 5419 O O . ARG B 1 8 ? 51.688 10 41.156 1 22.86 8 ARG B O 1
ATOM 5426 N N . ARG B 1 9 ? 50.844 11.609 40.438 1 21.3 9 ARG B N 1
ATOM 5427 C CA . ARG B 1 9 ? 49.812 11.211 41.344 1 21.3 9 ARG B CA 1
ATOM 5428 C C . ARG B 1 9 ? 49.031 10.023 40.812 1 21.3 9 ARG B C 1
ATOM 5430 O O . ARG B 1 9 ? 48.656 10 39.625 1 21.3 9 ARG B O 1
ATOM 5437 N N . ALA B 1 10 ? 49 8.984 41.594 1 22.38 10 ALA B N 1
ATOM 5438 C CA . ALA B 1 10 ? 48.531 7.602 41.562 1 22.38 10 ALA B CA 1
ATOM 5439 C C . ALA B 1 10 ? 47.031 7.535 41.312 1 22.38 10 ALA B C 1
ATOM 5441 O O . ALA B 1 10 ? 46.312 8.508 41.531 1 22.38 10 ALA B O 1
ATOM 5442 N N . SER B 1 11 ? 46.406 6.387 41.188 1 21.88 11 SER B N 1
ATOM 5443 C CA . SER B 1 11 ? 45.469 5.457 40.531 1 21.88 11 SER B CA 1
ATOM 5444 C C . SER B 1 11 ? 44.156 5.371 41.312 1 21.88 11 SER B C 1
ATOM 5446 O O . SER B 1 11 ? 43.344 4.508 41 1 21.88 11 SER B O 1
ATOM 5448 N N . THR B 1 12 ? 43.594 6.492 42 1 25.11 12 THR B N 1
ATOM 5449 C CA . THR B 1 12 ? 42.594 6.062 42.969 1 25.11 12 THR B CA 1
ATOM 5450 C C . THR B 1 12 ? 41.531 5.219 42.312 1 25.11 12 THR B C 1
ATOM 5452 O O . THR B 1 12 ? 41.062 5.551 41.219 1 25.11 12 THR B O 1
ATOM 5455 N N . PRO B 1 13 ? 41.156 3.977 42.844 1 26.66 13 PRO B N 1
ATOM 5456 C CA . PRO B 1 13 ? 40.312 2.889 42.344 1 26.66 13 PRO B CA 1
ATOM 5457 C C . PRO B 1 13 ? 38.844 3.301 42.219 1 26.66 13 PRO B C 1
ATOM 5459 O O . PRO B 1 13 ? 38.375 4.176 42.969 1 26.66 13 PRO B O 1
ATOM 5462 N N . ARG B 1 14 ? 38.25 3.152 41.031 1 25.36 14 ARG B N 1
ATOM 5463 C CA . ARG B 1 14 ? 36.906 3.43 40.531 1 25.36 14 ARG B CA 1
ATOM 5464 C C . ARG B 1 14 ? 35.844 2.828 41.438 1 25.36 14 ARG B C 1
ATOM 5466 O O . ARG B 1 14 ? 35.875 1.642 41.781 1 25.36 14 ARG B O 1
ATOM 5473 N N . SER B 1 15 ? 35.156 3.613 42.312 1 24.33 15 SER B N 1
ATOM 5474 C CA . SER B 1 15 ? 34.094 3.33 43.25 1 24.33 15 SER B CA 1
ATOM 5475 C C . SER B 1 15 ? 32.969 2.527 42.562 1 24.33 15 SER B C 1
ATOM 5477 O O . SER B 1 15 ? 32.656 2.773 41.406 1 24.33 15 SER B O 1
ATOM 5479 N N . GLU B 1 16 ? 32.625 1.246 43 1 26.31 16 GLU B N 1
ATOM 5480 C CA . GLU B 1 16 ? 31.656 0.2 42.656 1 26.31 16 GLU B CA 1
ATOM 5481 C C . GLU B 1 16 ? 30.234 0.734 42.688 1 26.31 16 GLU B C 1
ATOM 5483 O O . GLU B 1 16 ? 29.766 1.247 43.688 1 26.31 16 GLU B O 1
ATOM 5488 N N . ASP B 1 17 ? 29.766 1.358 41.594 1 24.56 17 ASP B N 1
ATOM 5489 C CA . ASP B 1 17 ? 28.422 1.885 41.406 1 24.56 17 ASP B CA 1
ATOM 5490 C C . ASP B 1 17 ? 27.375 0.871 41.875 1 24.56 17 ASP B C 1
ATOM 5492 O O . ASP B 1 17 ? 27.406 -0.287 41.469 1 24.56 17 ASP B O 1
ATOM 5496 N N . ARG B 1 18 ? 26.734 0.96 43.062 1 28.58 18 ARG B N 1
ATOM 5497 C CA . ARG B 1 18 ? 25.641 0.26 43.719 1 28.58 18 ARG B CA 1
ATOM 5498 C C . ARG B 1 18 ? 24.484 0.009 42.75 1 28.58 18 ARG B C 1
ATOM 5500 O O . ARG B 1 18 ? 24.062 0.917 42.031 1 28.58 18 ARG B O 1
ATOM 5507 N N . SER B 1 19 ? 24.094 -1.228 42.406 1 28.5 19 SER B N 1
ATOM 5508 C CA . SER B 1 19 ? 23.047 -1.878 41.656 1 28.5 19 SER B CA 1
ATOM 5509 C C . SER B 1 19 ? 21.656 -1.466 42.125 1 28.5 19 SER B C 1
ATOM 5511 O O . SER B 1 19 ? 21.328 -1.657 43.312 1 28.5 19 SER B O 1
ATOM 5513 N N . ASN B 1 20 ? 21.078 -0.334 41.781 1 28.22 20 ASN B N 1
ATOM 5514 C CA . ASN B 1 20 ? 19.734 0.09 42.125 1 28.22 20 ASN B CA 1
ATOM 5515 C C . ASN B 1 20 ? 18.734 -1.048 41.969 1 28.22 20 ASN B C 1
ATOM 5517 O O . ASN B 1 20 ? 18.625 -1.653 40.906 1 28.22 20 ASN B O 1
ATOM 5521 N N . PRO B 1 21 ? 18.219 -1.655 43.062 1 33.16 21 PRO B N 1
ATOM 5522 C CA . PRO B 1 21 ? 17.297 -2.795 43.031 1 33.16 21 PRO B CA 1
ATOM 5523 C C . PRO B 1 21 ? 16.078 -2.564 42.156 1 33.16 21 PRO B C 1
ATOM 5525 O O . PRO B 1 21 ? 15.68 -1.418 41.938 1 33.16 21 PRO B O 1
ATOM 5528 N N . ARG B 1 22 ? 15.633 -3.547 41.438 1 34.59 22 ARG B N 1
ATOM 5529 C CA . ARG B 1 22 ? 14.523 -3.748 40.5 1 34.59 22 ARG B CA 1
ATOM 5530 C C . ARG B 1 22 ? 13.188 -3.412 41.156 1 34.59 22 ARG B C 1
ATOM 5532 O O . ARG B 1 22 ? 12.852 -3.965 42.219 1 34.59 22 ARG B O 1
ATOM 5539 N N . ARG B 1 23 ? 12.578 -2.246 41 1 38.19 23 ARG B N 1
ATOM 5540 C CA . ARG B 1 23 ? 11.305 -1.736 41.5 1 38.19 23 ARG B CA 1
ATOM 5541 C C . ARG B 1 23 ? 10.172 -2.719 41.219 1 38.19 23 ARG B C 1
ATOM 5543 O O . ARG B 1 23 ? 9.969 -3.125 40.062 1 38.19 23 ARG B O 1
ATOM 5550 N N . SER B 1 24 ? 9.688 -3.523 42.188 1 41.81 24 SER B N 1
ATOM 5551 C CA . SER B 1 24 ? 8.609 -4.504 42.062 1 41.81 24 SER B CA 1
ATOM 5552 C C . SER B 1 24 ? 7.277 -3.832 41.75 1 41.81 24 SER B C 1
ATOM 5554 O O . SER B 1 24 ? 6.902 -2.859 42.406 1 41.81 24 SER B O 1
ATOM 5556 N N . ASN B 1 25 ? 6.723 -3.799 40.656 1 46.97 25 ASN B N 1
ATOM 5557 C CA . ASN B 1 25 ? 5.566 -3.156 40.031 1 46.97 25 ASN B CA 1
ATOM 5558 C C . ASN B 1 25 ? 4.262 -3.607 40.688 1 46.97 25 ASN B C 1
ATOM 5560 O O . ASN B 1 25 ? 3.188 -3.469 40.094 1 46.97 25 ASN B O 1
ATOM 5564 N N . VAL B 1 26 ? 4.059 -4.277 41.844 1 60.25 26 VAL B N 1
ATOM 5565 C CA . VAL B 1 26 ? 2.748 -4.719 42.312 1 60.25 26 VAL B CA 1
ATOM 5566 C C . VAL B 1 26 ? 2.266 -3.799 43.438 1 60.25 26 VAL B C 1
ATOM 5568 O O . VAL B 1 26 ? 2.932 -3.66 44.438 1 60.25 26 VAL B O 1
ATOM 5571 N N . ALA B 1 27 ? 1.22 -2.979 43.25 1 67.94 27 ALA B N 1
ATOM 5572 C CA . ALA B 1 27 ? 0.664 -2.109 44.281 1 67.94 27 ALA B CA 1
ATOM 5573 C C . ALA B 1 27 ? -0.228 -2.893 45.219 1 67.94 27 ALA B C 1
ATOM 5575 O O . ALA B 1 27 ? -0.868 -3.869 44.844 1 67.94 27 ALA B O 1
ATOM 5576 N N . CYS B 1 28 ? -0.352 -2.611 46.469 1 71.88 28 CYS B N 1
ATOM 5577 C CA . CYS B 1 28 ? -1.147 -3.299 47.5 1 71.88 28 CYS B CA 1
ATOM 5578 C C . CYS B 1 28 ? -2.617 -2.908 47.375 1 71.88 28 CYS B C 1
ATOM 5580 O O . CYS B 1 28 ? -2.947 -1.858 46.812 1 71.88 28 CYS B O 1
ATOM 5582 N N . ASN B 1 29 ? -3.688 -3.652 47.812 1 73 29 ASN B N 1
ATOM 5583 C CA . ASN B 1 29 ? -5.133 -3.496 47.719 1 73 29 ASN B CA 1
ATOM 5584 C C . ASN B 1 29 ? -5.602 -2.166 48.281 1 73 29 ASN B C 1
ATOM 5586 O O . ASN B 1 29 ? -6.512 -1.533 47.75 1 73 29 ASN B O 1
ATOM 5590 N N . ARG B 1 30 ? -4.977 -1.702 49.375 1 74.5 30 ARG B N 1
ATOM 5591 C CA . ARG B 1 30 ? -5.367 -0.449 50 1 74.5 30 ARG B CA 1
ATOM 5592 C C . ARG B 1 30 ? -4.941 0.749 49.156 1 74.5 30 ARG B C 1
ATOM 5594 O O . ARG B 1 30 ? -5.719 1.688 48.969 1 74.5 30 ARG B O 1
ATOM 5601 N N . CYS B 1 31 ? -3.781 0.754 48.781 1 70.75 31 CYS B N 1
ATOM 5602 C CA . CYS B 1 31 ? -3.314 1.846 47.938 1 70.75 31 CYS B CA 1
ATOM 5603 C C . CYS B 1 31 ? -4.043 1.848 46.594 1 70.75 31 CYS B C 1
ATOM 5605 O O . CYS B 1 31 ? -4.328 2.91 46.031 1 70.75 31 CYS B O 1
ATOM 5607 N N . ARG B 1 32 ? -4.457 0.682 46.094 1 70.75 32 ARG B N 1
ATOM 5608 C CA . ARG B 1 32 ? -5.281 0.523 44.875 1 70.75 32 ARG B CA 1
ATOM 5609 C C . ARG B 1 32 ? -6.668 1.116 45.094 1 70.75 32 ARG B C 1
ATOM 5611 O O . ARG B 1 32 ? -7.195 1.807 44.219 1 70.75 32 ARG B O 1
ATOM 5618 N N . ASN B 1 33 ? -7.289 0.911 46.25 1 69.38 33 ASN B N 1
ATOM 5619 C CA . ASN B 1 33 ? -8.633 1.394 46.562 1 69.38 33 ASN B CA 1
ATOM 5620 C C . ASN B 1 33 ? -8.641 2.898 46.812 1 69.38 33 ASN B C 1
ATOM 5622 O O . ASN B 1 33 ? -9.625 3.574 46.531 1 69.38 33 ASN B O 1
ATOM 5626 N N . ARG B 1 34 ? -7.605 3.438 47.344 1 68.31 34 ARG B N 1
ATOM 5627 C CA . ARG B 1 34 ? -7.516 4.859 47.656 1 68.31 34 ARG B CA 1
ATOM 5628 C C . ARG B 1 34 ? -6.844 5.629 46.531 1 68.31 34 ARG B C 1
ATOM 5630 O O . ARG B 1 34 ? -6.66 6.844 46.594 1 68.31 34 ARG B O 1
ATOM 5637 N N . LYS B 1 35 ? -6.496 4.883 45.375 1 63.84 35 LYS B N 1
ATOM 5638 C CA . LYS B 1 35 ? -5.871 5.355 44.156 1 63.84 35 LYS B CA 1
ATOM 5639 C C . LYS B 1 35 ? -4.637 6.199 44.438 1 63.84 35 LYS B C 1
ATOM 5641 O O . LYS B 1 35 ? -4.402 7.219 43.781 1 63.84 35 LYS B O 1
ATOM 5646 N N . THR B 1 36 ? -3.785 5.883 45.375 1 71.44 36 THR B N 1
ATOM 5647 C CA . THR B 1 36 ? -2.514 6.512 45.688 1 71.44 36 THR B CA 1
ATOM 5648 C C . THR B 1 36 ? -1.343 5.625 45.281 1 71.44 36 THR B C 1
ATOM 5650 O O . THR B 1 36 ? -1.475 4.398 45.25 1 71.44 36 THR B O 1
ATOM 5653 N N . ARG B 1 37 ? -0.254 6.246 44.969 1 69.31 37 ARG B N 1
ATOM 5654 C CA . ARG B 1 37 ? 0.963 5.547 44.562 1 69.31 37 ARG B CA 1
ATOM 5655 C C . ARG B 1 37 ? 1.499 4.688 45.719 1 69.31 37 ARG B C 1
ATOM 5657 O O . ARG B 1 37 ? 1.818 5.199 46.781 1 69.31 37 ARG B O 1
ATOM 5664 N N . CYS B 1 38 ? 1.521 3.361 45.469 1 68.38 38 CYS B N 1
ATOM 5665 C CA . CYS B 1 38 ? 2.016 2.412 46.438 1 68.38 38 CYS B CA 1
ATOM 5666 C C . CYS B 1 38 ? 3.52 2.207 46.312 1 68.38 38 CYS B C 1
ATOM 5668 O O . CYS B 1 38 ? 3.998 1.813 45.25 1 68.38 38 CYS B O 1
ATOM 5670 N N . ALA B 1 39 ? 4.363 2.719 47.031 1 67.75 39 ALA B N 1
ATOM 5671 C CA . ALA B 1 39 ? 5.809 2.52 47.031 1 67.75 39 ALA B CA 1
ATOM 5672 C C . ALA B 1 39 ? 6.176 1.229 47.781 1 67.75 39 ALA B C 1
ATOM 5674 O O . ALA B 1 39 ? 7.203 1.166 48.469 1 67.75 39 ALA B O 1
ATOM 5675 N N . GLY B 1 40 ? 5.219 0.235 47.594 1 64 40 GLY B N 1
ATOM 5676 C CA . GLY B 1 40 ? 5.477 -1.005 48.312 1 64 40 GLY B CA 1
ATOM 5677 C C . GLY B 1 40 ? 6.242 -2.023 47.5 1 64 40 GLY B C 1
ATOM 5678 O O . GLY B 1 40 ? 6.238 -1.962 46.281 1 64 40 GLY B O 1
ATOM 5679 N N . ASN B 1 41 ? 7.164 -2.799 47.969 1 66.44 41 ASN B N 1
ATOM 5680 C CA . ASN B 1 41 ? 7.883 -3.924 47.406 1 66.44 41 ASN B CA 1
ATOM 5681 C C . ASN B 1 41 ? 7.363 -5.258 47.906 1 66.44 41 ASN B C 1
ATOM 5683 O O . ASN B 1 41 ? 7.73 -5.688 49 1 66.44 41 ASN B O 1
ATOM 5687 N N . PRO B 1 42 ? 6.41 -6.027 47.156 1 68.19 42 PRO B N 1
ATOM 5688 C CA . PRO B 1 42 ? 5.957 -7.316 47.688 1 68.19 42 PRO B CA 1
ATOM 5689 C C . PRO B 1 42 ? 7.117 -8.242 48.062 1 68.19 42 PRO B C 1
ATOM 5691 O O . PRO B 1 42 ? 8.164 -8.211 47.406 1 68.19 42 PRO B O 1
ATOM 5694 N N . PRO B 1 43 ? 6.684 -8.883 49.219 1 68.5 43 PRO B N 1
ATOM 5695 C CA . PRO B 1 43 ? 5.488 -9.055 50.062 1 68.5 43 PRO B CA 1
ATOM 5696 C C . PRO B 1 43 ? 5.426 -8.07 51.219 1 68.5 43 PRO B C 1
ATOM 5698 O O . PRO B 1 43 ? 4.617 -8.242 52.125 1 68.5 43 PRO B O 1
ATOM 5701 N N . TYR B 1 44 ? 6.215 -7.105 51.219 1 75.31 44 TYR B N 1
ATOM 5702 C CA . TYR B 1 44 ? 6.266 -6.188 52.344 1 75.31 44 TYR B CA 1
ATOM 5703 C C . TYR B 1 44 ? 5.195 -5.113 52.219 1 75.31 44 TYR B C 1
ATOM 5705 O O . TYR B 1 44 ? 4.84 -4.703 51.125 1 75.31 44 TYR B O 1
ATOM 5713 N N . PRO B 1 45 ? 4.664 -4.742 53.312 1 75.06 45 PRO B N 1
ATOM 5714 C CA . PRO B 1 45 ? 3.654 -3.682 53.312 1 75.06 45 PRO B CA 1
ATOM 5715 C C . PRO B 1 45 ? 4.191 -2.367 52.75 1 75.06 45 PRO B C 1
ATOM 5717 O O . PRO B 1 45 ? 5.363 -2.035 52.938 1 75.06 45 PRO B O 1
ATOM 5720 N N . CYS B 1 46 ? 3.475 -1.772 51.906 1 74 46 CYS B N 1
ATOM 5721 C CA . CYS B 1 46 ? 3.891 -0.499 51.312 1 74 46 CYS B CA 1
ATOM 5722 C C . CYS B 1 46 ? 3.92 0.596 52.375 1 74 46 CYS B C 1
ATOM 5724 O O . CYS B 1 46 ? 3.301 0.459 53.438 1 74 46 CYS B O 1
ATOM 5726 N N . ALA B 1 47 ? 4.734 1.65 52.094 1 75.69 47 ALA B N 1
ATOM 5727 C CA . ALA B 1 47 ? 4.969 2.713 53.094 1 75.69 47 ALA B CA 1
ATOM 5728 C C . ALA B 1 47 ? 3.652 3.338 53.531 1 75.69 47 ALA B C 1
ATOM 5730 O O . ALA B 1 47 ? 3.49 3.674 54.719 1 75.69 47 ALA B O 1
ATOM 5731 N N . ALA B 1 48 ? 2.719 3.32 52.688 1 76.5 48 ALA B N 1
ATOM 5732 C CA . ALA B 1 48 ? 1.444 3.959 53 1 76.5 48 ALA B CA 1
ATOM 5733 C C . ALA B 1 48 ? 0.607 3.08 53.906 1 76.5 48 ALA B C 1
ATOM 5735 O O . ALA B 1 48 ? -0.022 3.576 54.844 1 76.5 48 ALA B O 1
ATOM 5736 N N . CYS B 1 49 ? 0.62 1.856 53.719 1 75.88 49 CYS B N 1
ATOM 5737 C CA . CYS B 1 49 ? -0.108 0.926 54.562 1 75.88 49 CYS B CA 1
ATOM 5738 C C . CYS B 1 49 ? 0.586 0.769 55.906 1 75.88 49 CYS B C 1
ATOM 5740 O O . CYS B 1 49 ? -0.074 0.652 56.969 1 75.88 49 CYS B O 1
ATOM 5742 N N . LYS B 1 50 ? 1.886 0.895 55.844 1 77.56 50 LYS B N 1
ATOM 5743 C CA . LYS B 1 50 ? 2.66 0.839 57.062 1 77.56 50 LYS B CA 1
ATOM 5744 C C . LYS B 1 50 ? 2.357 2.041 57.969 1 77.56 50 LYS B C 1
ATOM 5746 O O . LYS B 1 50 ? 2.182 1.893 59.188 1 77.56 50 LYS B O 1
ATOM 5751 N N . ASP B 1 51 ? 2.287 3.213 57.344 1 76.19 51 ASP B N 1
ATOM 5752 C CA . ASP B 1 51 ? 2.029 4.43 58.094 1 76.19 51 ASP B CA 1
ATOM 5753 C C . ASP B 1 51 ? 0.609 4.438 58.656 1 76.19 51 ASP B C 1
ATOM 5755 O O . ASP B 1 51 ? 0.366 4.977 59.75 1 76.19 51 ASP B O 1
ATOM 5759 N N . ALA B 1 52 ? -0.349 3.889 57.938 1 75.38 52 ALA B N 1
ATOM 5760 C CA . ALA B 1 52 ? -1.751 3.883 58.344 1 75.38 52 ALA B CA 1
ATOM 5761 C C . ALA B 1 52 ? -2.072 2.646 59.188 1 75.38 52 ALA B C 1
ATOM 5763 O O . ALA B 1 52 ? -3.213 2.461 59.625 1 75.38 52 ALA B O 1
ATOM 5764 N N . ASN B 1 53 ? -1.121 1.896 59.562 1 75.25 53 ASN B N 1
ATOM 5765 C CA . ASN B 1 53 ? -1.218 0.682 60.375 1 75.25 53 ASN B CA 1
ATOM 5766 C C . ASN B 1 53 ? -2.309 -0.249 59.844 1 75.25 53 ASN B C 1
ATOM 5768 O O . ASN B 1 53 ? -3.127 -0.748 60.625 1 75.25 53 ASN B O 1
ATOM 5772 N N . GLN B 1 54 ? -2.453 -0.285 58.594 1 73.06 54 GLN B N 1
ATOM 5773 C CA . GLN B 1 54 ? -3.43 -1.171 57.969 1 73.06 54 GLN B CA 1
ATOM 5774 C C . GLN B 1 54 ? -2.746 -2.367 57.312 1 73.06 54 GLN B C 1
ATOM 5776 O O . GLN B 1 54 ? -1.577 -2.289 56.906 1 73.06 54 GLN B O 1
ATOM 5781 N N . VAL B 1 55 ? -3.32 -3.564 57.188 1 75.25 55 VAL B N 1
ATOM 5782 C CA . VAL B 1 55 ? -2.803 -4.777 56.562 1 75.25 55 VAL B CA 1
ATOM 5783 C C . VAL B 1 55 ? -2.656 -4.562 55.062 1 75.25 55 VAL B C 1
ATOM 5785 O O . VAL B 1 55 ? -3.629 -4.238 54.375 1 75.25 55 VAL B O 1
ATOM 5788 N N . CYS B 1 56 ? -1.442 -4.473 54.531 1 68.12 56 CYS B N 1
ATOM 5789 C CA . CYS B 1 56 ? -1.108 -4.234 53.125 1 68.12 56 CYS B CA 1
ATOM 5790 C C . CYS B 1 56 ? -1.179 -5.527 52.344 1 68.12 56 CYS B C 1
ATOM 5792 O O . CYS B 1 56 ? -0.407 -6.457 52.562 1 68.12 56 CYS B O 1
ATOM 5794 N N . VAL B 1 57 ? -2.109 -5.824 51.594 1 72.38 57 VAL B N 1
ATOM 5795 C CA . VAL B 1 57 ? -2.303 -7.031 50.812 1 72.38 57 VAL B CA 1
ATOM 5796 C C . VAL B 1 57 ? -2.129 -6.703 49.312 1 72.38 57 VAL B C 1
ATOM 5798 O O . VAL B 1 57 ? -2.701 -5.73 48.812 1 72.38 57 VAL B O 1
ATOM 5801 N N . TYR B 1 58 ? -1.162 -7.16 48.75 1 64.94 58 TYR B N 1
ATOM 5802 C CA . TYR B 1 58 ? -0.966 -7.035 47.312 1 64.94 58 TYR B CA 1
ATOM 5803 C C . TYR B 1 58 ? -1.76 -8.094 46.562 1 64.94 58 TYR B C 1
ATOM 5805 O O . TYR B 1 58 ? -1.586 -9.297 46.781 1 64.94 58 TYR B O 1
ATOM 5813 N N . SER B 1 59 ? -2.91 -7.859 46 1 56.09 59 SER B N 1
ATOM 5814 C CA . SER B 1 59 ? -3.672 -8.844 45.25 1 56.09 59 SER B CA 1
ATOM 5815 C C . SER B 1 59 ? -3.254 -8.852 43.781 1 56.09 59 SER B C 1
ATOM 5817 O O . SER B 1 59 ? -2.977 -7.797 43.188 1 56.09 59 SER B O 1
ATOM 5819 N N . GLU B 1 60 ? -2.686 -9.766 43.25 1 50.12 60 GLU B N 1
ATOM 5820 C CA . GLU B 1 60 ? -2.432 -9.984 41.812 1 50.12 60 GLU B CA 1
ATOM 5821 C C . GLU B 1 60 ? -3.658 -9.648 40.969 1 50.12 60 GLU B C 1
ATOM 5823 O O . GLU B 1 60 ? -4.789 -9.938 41.375 1 50.12 60 GLU B O 1
ATOM 5828 N N . ALA B 1 61 ? -3.621 -8.75 40.062 1 44.31 61 ALA B N 1
ATOM 5829 C CA . ALA B 1 61 ? -4.738 -8.359 39.219 1 44.31 61 ALA B CA 1
ATOM 5830 C C . ALA B 1 61 ? -5.492 -9.586 38.719 1 44.31 61 ALA B C 1
ATOM 5832 O O . ALA B 1 61 ? -4.883 -10.555 38.25 1 44.31 61 ALA B O 1
ATOM 5833 N N . GLU B 1 62 ? -6.723 -9.703 38.938 1 45.59 62 GLU B N 1
ATOM 5834 C CA . GLU B 1 62 ? -7.605 -10.836 38.688 1 45.59 62 GLU B CA 1
ATOM 5835 C C . GLU B 1 62 ? -7.805 -11.055 37.188 1 45.59 62 GLU B C 1
ATOM 5837 O O . GLU B 1 62 ? -8.039 -10.102 36.438 1 45.59 62 GLU B O 1
ATOM 5842 N N . LYS B 1 63 ? -7.359 -12.062 36.531 1 50.09 63 LYS B N 1
ATOM 5843 C CA . LYS B 1 63 ? -7.617 -12.562 35.188 1 50.09 63 LYS B CA 1
ATOM 5844 C C . LYS B 1 63 ? -9.109 -12.531 34.875 1 50.09 63 LYS B C 1
ATOM 5846 O O . LYS B 1 63 ? -9.93 -13.016 35.656 1 50.09 63 LYS B O 1
ATOM 5851 N N . ARG B 1 64 ? -9.648 -11.867 33.688 1 53.03 64 ARG B N 1
ATOM 5852 C CA . ARG B 1 64 ? -11.055 -11.852 33.312 1 53.03 64 ARG B CA 1
ATOM 5853 C C . ARG B 1 64 ? -11.367 -13 32.344 1 53.03 64 ARG B C 1
ATOM 5855 O O . ARG B 1 64 ? -10.562 -13.328 31.484 1 53.03 64 ARG B O 1
ATOM 5862 N N . VAL B 1 65 ? -12.398 -13.883 32.5 1 58.47 65 VAL B N 1
ATOM 5863 C CA . VAL B 1 65 ? -12.82 -15.031 31.703 1 58.47 65 VAL B CA 1
ATOM 5864 C C . VAL B 1 65 ? -14.164 -14.734 31.047 1 58.47 65 VAL B C 1
ATOM 5866 O O . VAL B 1 65 ? -15.094 -14.258 31.703 1 58.47 65 VAL B O 1
ATOM 5869 N N . SER B 1 66 ? -14.258 -14.938 29.891 1 58.03 66 SER B N 1
ATOM 5870 C CA . SER B 1 66 ? -15.508 -14.75 29.156 1 58.03 66 SER B CA 1
ATOM 5871 C C . SER B 1 66 ? -16.391 -15.977 29.266 1 58.03 66 SER B C 1
ATOM 5873 O O . SER B 1 66 ? -16 -17.078 28.891 1 58.03 66 SER B O 1
ATOM 5875 N N . ILE B 1 67 ? -17.594 -15.883 29.875 1 63.88 67 ILE B N 1
ATOM 5876 C CA . ILE B 1 67 ? -18.516 -17 30.109 1 63.88 67 ILE B CA 1
ATOM 5877 C C . ILE B 1 67 ? -19.859 -16.719 29.438 1 63.88 67 ILE B C 1
ATOM 5879 O O . ILE B 1 67 ? -20.219 -15.555 29.25 1 63.88 67 ILE B O 1
ATOM 5883 N N . PRO B 1 68 ? -20.547 -17.672 29.047 1 60.03 68 PRO B N 1
ATOM 5884 C CA . PRO B 1 68 ? -21.859 -17.453 28.453 1 60.03 68 PRO B CA 1
ATOM 5885 C C . PRO B 1 68 ? -22.812 -16.719 29.406 1 60.03 68 PRO B C 1
ATOM 5887 O O . PRO B 1 68 ? -22.828 -17 30.609 1 60.03 68 PRO B O 1
ATOM 5890 N N . GLU B 1 69 ? -23.516 -15.812 29.156 1 64.88 69 GLU B N 1
ATOM 5891 C CA . GLU B 1 69 ? -24.375 -14.977 29.984 1 64.88 69 GLU B CA 1
ATOM 5892 C C . GLU B 1 69 ? -25.375 -15.812 30.766 1 64.88 69 GLU B C 1
ATOM 5894 O O . GLU B 1 69 ? -25.688 -15.492 31.922 1 64.88 69 GLU B O 1
ATOM 5899 N N . SER B 1 70 ? -25.812 -16.859 30.234 1 63.5 70 SER B N 1
ATOM 5900 C CA . SER B 1 70 ? -26.734 -17.781 30.906 1 63.5 70 SER B CA 1
ATOM 5901 C C . SER B 1 70 ? -26.062 -18.5 32.062 1 63.5 70 SER B C 1
ATOM 5903 O O . SER B 1 70 ? -26.656 -18.688 33.125 1 63.5 70 SER B O 1
ATOM 5905 N N . TYR B 1 71 ? -24.922 -18.766 31.859 1 65.38 71 TYR B N 1
ATOM 5906 C CA . TYR B 1 71 ? -24.141 -19.422 32.906 1 65.38 71 TYR B CA 1
ATOM 5907 C C . TYR B 1 71 ? -23.828 -18.453 34.031 1 65.38 71 TYR B C 1
ATOM 5909 O O . TYR B 1 71 ? -23.938 -18.812 35.219 1 65.38 71 TYR B O 1
ATOM 5917 N N . LEU B 1 72 ? -23.562 -17.297 33.719 1 64.44 72 LEU B N 1
ATOM 5918 C CA . LEU B 1 72 ? -23.328 -16.234 34.688 1 64.44 72 LEU B CA 1
ATOM 5919 C C . LEU B 1 72 ? -24.594 -15.906 35.469 1 64.44 72 LEU B C 1
ATOM 5921 O O . LEU B 1 72 ? -24.562 -15.773 36.688 1 64.44 72 LEU B O 1
ATOM 5925 N N . ARG B 1 73 ? -25.625 -15.789 34.719 1 66.5 73 ARG B N 1
ATOM 5926 C CA . ARG B 1 73 ? -26.938 -15.578 35.312 1 66.5 73 ARG B CA 1
ATOM 5927 C C . ARG B 1 73 ? -27.312 -16.75 36.219 1 66.5 73 ARG B C 1
ATOM 5929 O O . ARG B 1 73 ? -27.875 -16.562 37.281 1 66.5 73 ARG B O 1
ATOM 5936 N N . GLN B 1 74 ? -26.953 -17.859 35.75 1 65.25 74 GLN B N 1
ATOM 5937 C CA . GLN B 1 74 ? -27.172 -19.078 36.531 1 65.25 74 GLN B CA 1
ATOM 5938 C C . GLN B 1 74 ? -26.328 -19.062 37.812 1 65.25 74 GLN B C 1
ATOM 5940 O O . GLN B 1 74 ? -26.828 -19.359 38.906 1 65.25 74 GLN B O 1
ATOM 5945 N N . LEU B 1 75 ? -25.234 -18.75 37.656 1 63.72 75 LEU B N 1
ATOM 5946 C CA . LEU B 1 75 ? -24.328 -18.672 38.812 1 63.72 75 LEU B CA 1
ATOM 5947 C C . LEU B 1 75 ? -24.75 -17.562 39.75 1 63.72 75 LEU B C 1
ATOM 5949 O O . LEU B 1 75 ? -24.719 -17.719 40.969 1 63.72 75 LEU B O 1
ATOM 5953 N N . GLN B 1 76 ? -25.125 -16.453 39.125 1 61.66 76 GLN B N 1
ATOM 5954 C CA . GLN B 1 76 ? -25.609 -15.305 39.875 1 61.66 76 GLN B CA 1
ATOM 5955 C C . GLN B 1 76 ? -26.938 -15.609 40.562 1 61.66 76 GLN B C 1
ATOM 5957 O O . GLN B 1 76 ? -27.172 -15.219 41.719 1 61.66 76 GLN B O 1
ATOM 5962 N N . SER B 1 77 ? -27.734 -16.188 39.75 1 58.12 77 SER B N 1
ATOM 5963 C CA . SER B 1 77 ? -29.016 -16.625 40.344 1 58.12 77 SER B CA 1
ATOM 5964 C C . SER B 1 77 ? -28.812 -17.609 41.469 1 58.12 77 SER B C 1
ATOM 5966 O O . SER B 1 77 ? -29.516 -17.562 42.469 1 58.12 77 SER B O 1
ATOM 5968 N N . GLN B 1 78 ? -27.922 -18.516 41.094 1 52.22 78 GLN B N 1
ATOM 5969 C CA . GLN B 1 78 ? -27.594 -19.469 42.156 1 52.22 78 GLN B CA 1
ATOM 5970 C C . GLN B 1 78 ? -27 -18.75 43.344 1 52.22 78 GLN B C 1
ATOM 5972 O O . GLN B 1 78 ? -27.25 -19.156 44.5 1 52.22 78 GLN B O 1
ATOM 5977 N N . ALA B 1 79 ? -26.188 -17.812 43.062 1 44.34 79 ALA B N 1
ATOM 5978 C CA . ALA B 1 79 ? -25.562 -17.031 44.125 1 44.34 79 ALA B CA 1
ATOM 5979 C C . ALA B 1 79 ? -26.578 -16.125 44.812 1 44.34 79 ALA B C 1
ATOM 5981 O O . ALA B 1 79 ? -26.484 -15.875 46 1 44.34 79 ALA B O 1
ATOM 5982 N N . ALA B 1 80 ? -27.375 -15.43 43.938 1 41.25 80 ALA B N 1
ATOM 5983 C CA . ALA B 1 80 ? -28.359 -14.484 44.469 1 41.25 80 ALA B CA 1
ATOM 5984 C C . ALA B 1 80 ? -29.484 -15.219 45.188 1 41.25 80 ALA B C 1
ATOM 5986 O O . ALA B 1 80 ? -30.344 -14.594 45.844 1 41.25 80 ALA B O 1
ATOM 5987 N N . GLY B 1 81 ? -29.766 -16.422 44.75 1 35.62 81 GLY B N 1
ATOM 5988 C CA . GLY B 1 81 ? -30.969 -17.062 45.219 1 35.62 81 GLY B CA 1
ATOM 5989 C C . GLY B 1 81 ? -31.125 -16.969 46.75 1 35.62 81 GLY B C 1
ATOM 5990 O O . GLY B 1 81 ? -31.969 -17.656 47.312 1 35.62 81 GLY B O 1
ATOM 5991 N N . ARG B 1 82 ? -30.078 -16.562 47.344 1 29.2 82 ARG B N 1
ATOM 5992 C CA . ARG B 1 82 ? -30.453 -16.875 48.75 1 29.2 82 ARG B CA 1
ATOM 5993 C C . ARG B 1 82 ? -31.625 -16.016 49.188 1 29.2 82 ARG B C 1
ATOM 5995 O O . ARG B 1 82 ? -32.406 -16.438 50.031 1 29.2 82 ARG B O 1
ATOM 6002 N N . SER B 1 83 ? -31.594 -14.648 48.938 1 26.84 83 SER B N 1
ATOM 6003 C CA . SER B 1 83 ? -32.25 -13.961 50.062 1 26.84 83 SER B CA 1
ATOM 6004 C C . SER B 1 83 ? -33.781 -13.898 49.844 1 26.84 83 SER B C 1
ATOM 6006 O O . SER B 1 83 ? -34.531 -13.555 50.75 1 26.84 83 SER B O 1
ATOM 6008 N N . GLU B 1 84 ? -34.312 -13.477 48.625 1 25.91 84 GLU B N 1
ATOM 6009 C CA . GLU B 1 84 ? -35.562 -12.727 48.656 1 25.91 84 GLU B CA 1
ATOM 6010 C C . GLU B 1 84 ? -36.75 -13.641 48.969 1 25.91 84 GLU B C 1
ATOM 6012 O O . GLU B 1 84 ? -37.062 -14.539 48.188 1 25.91 84 GLU B O 1
ATOM 6017 N N . ASP B 1 85 ? -37.062 -13.875 50.156 1 23.09 85 ASP B N 1
ATOM 6018 C CA . ASP B 1 85 ? -38.219 -14.602 50.656 1 23.09 85 ASP B CA 1
ATOM 6019 C C . ASP B 1 85 ? -39.5 -14.039 50.062 1 23.09 85 ASP B C 1
ATOM 6021 O O . ASP B 1 85 ? -40.375 -14.797 49.656 1 23.09 85 ASP B O 1
ATOM 6025 N N . SER B 1 86 ? -39.938 -12.781 50.5 1 22.2 86 SER B N 1
ATOM 6026 C CA . SER B 1 86 ? -41.312 -12.641 50.969 1 22.2 86 SER B CA 1
ATOM 6027 C C . SER B 1 86 ? -42.25 -12.273 49.812 1 22.2 86 SER B C 1
ATOM 6029 O O . SER B 1 86 ? -42.531 -11.094 49.594 1 22.2 86 SER B O 1
ATOM 6031 N N . ARG B 1 87 ? -42.312 -12.812 48.75 1 22.42 87 ARG B N 1
ATOM 6032 C CA . ARG B 1 87 ? -43.094 -12.344 47.625 1 22.42 87 ARG B CA 1
ATOM 6033 C C . ARG B 1 87 ? -44.594 -12.445 47.875 1 22.42 87 ARG B C 1
ATOM 6035 O O . ARG B 1 87 ? -45.094 -13.531 48.188 1 22.42 87 ARG B O 1
ATOM 6042 N N . PRO B 1 88 ? -45.219 -11.281 48.312 1 21.12 88 PRO B N 1
ATOM 6043 C CA . PRO B 1 88 ? -46.656 -11.422 48.562 1 21.12 88 PRO B CA 1
ATOM 6044 C C . PRO B 1 88 ? -47.406 -11.93 47.344 1 21.12 88 PRO B C 1
ATOM 6046 O O . PRO B 1 88 ? -46.938 -11.797 46.219 1 21.12 88 PRO B O 1
ATOM 6049 N N . SER B 1 89 ? -48.594 -12.648 47.469 1 20.75 89 SER B N 1
ATOM 6050 C CA . SER B 1 89 ? -49.5 -13.57 46.781 1 20.75 89 SER B CA 1
ATOM 6051 C C . SER B 1 89 ? -50.312 -12.859 45.719 1 20.75 89 SER B C 1
ATOM 6053 O O . SER B 1 89 ? -50.969 -13.5 44.875 1 20.75 89 SER B O 1
ATOM 6055 N N . SER B 1 90 ? -50.562 -11.469 45.781 1 19.3 90 SER B N 1
ATOM 6056 C CA . SER B 1 90 ? -51.969 -11.211 45.562 1 19.3 90 SER B CA 1
ATOM 6057 C C . SER B 1 90 ? -52.375 -11.523 44.125 1 1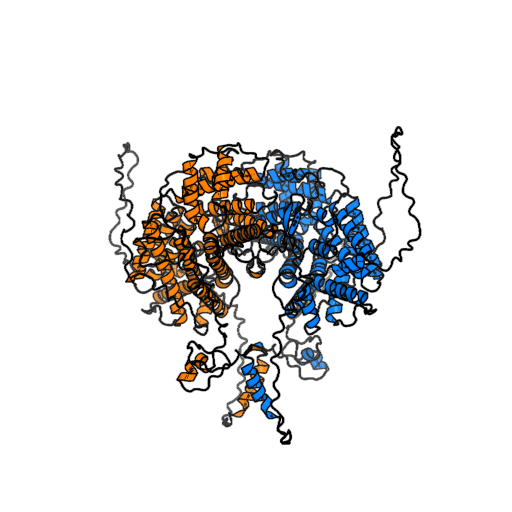9.3 90 SER B C 1
ATOM 6059 O O . SER B 1 90 ? -53.312 -12.297 43.906 1 19.3 90 SER B O 1
ATOM 6061 N N . PHE B 1 91 ? -53 -10.445 43.375 1 20.09 91 PHE B N 1
ATOM 6062 C CA . PHE B 1 91 ? -54.344 -10.258 42.781 1 20.09 91 PHE B CA 1
ATOM 6063 C C . PHE B 1 91 ? -54.375 -10.734 41.344 1 20.09 91 PHE B C 1
ATOM 6065 O O . PHE B 1 91 ? -53.344 -10.75 40.656 1 20.09 91 PHE B O 1
ATOM 6072 N N . SER B 1 92 ? -55.562 -11.281 40.812 1 20.39 92 SER B N 1
ATOM 6073 C CA . SER B 1 92 ? -56.219 -12.203 39.906 1 20.39 92 SER B CA 1
ATOM 6074 C C . SER B 1 92 ? -56.25 -11.641 38.5 1 20.39 92 SER B C 1
ATOM 6076 O O . SER B 1 92 ? -56.656 -12.336 37.562 1 20.39 92 SER B O 1
ATOM 6078 N N . ASN B 1 93 ? -56.062 -10.297 38.312 1 20.34 93 ASN B N 1
ATOM 6079 C CA . ASN B 1 93 ? -57 -9.781 37.312 1 20.34 93 ASN B CA 1
ATOM 6080 C C . ASN B 1 93 ? -56.75 -10.375 35.938 1 20.34 93 ASN B C 1
ATOM 6082 O O . ASN B 1 93 ? -55.625 -10.688 35.594 1 20.34 93 ASN B O 1
ATOM 6086 N N . PRO B 1 94 ? -57.875 -10.516 35.156 1 22.7 94 PRO B N 1
ATOM 6087 C CA . PRO B 1 94 ? -58.344 -11.297 34 1 22.7 94 PRO B CA 1
ATOM 6088 C C . PRO B 1 94 ? -57.594 -10.992 32.719 1 22.7 94 PRO B C 1
ATOM 6090 O O . PRO B 1 94 ? -56.969 -9.93 32.594 1 22.7 94 PRO B O 1
ATOM 6093 N N . SER B 1 95 ? -57.531 -11.984 31.797 1 21.88 95 SER B N 1
ATOM 6094 C CA . SER B 1 95 ? -56.656 -12.5 30.75 1 21.88 95 SER B CA 1
ATOM 6095 C C . SER B 1 95 ? -56.812 -11.711 29.453 1 21.88 95 SER B C 1
ATOM 6097 O O . SER B 1 95 ? -56.281 -12.086 28.422 1 21.88 95 SER B O 1
ATOM 6099 N N . PRO B 1 96 ? -57.5 -10.539 29.422 1 23.27 96 PRO B N 1
ATOM 6100 C CA . PRO B 1 96 ? -58.219 -10.406 28.141 1 23.27 96 PRO B CA 1
ATOM 6101 C C . PRO B 1 96 ? -57.25 -10.422 26.953 1 23.27 96 PRO B C 1
ATOM 6103 O O . PRO B 1 96 ? -56.094 -10.031 27.078 1 23.27 96 PRO B O 1
ATOM 6106 N N . THR B 1 97 ? -57.562 -11.305 25.984 1 22.39 97 THR B N 1
ATOM 6107 C CA . THR B 1 97 ? -56.938 -11.898 24.812 1 22.39 97 THR B CA 1
ATOM 6108 C C . THR B 1 97 ? -56.625 -10.828 23.766 1 22.39 97 THR B C 1
ATOM 6110 O O . THR B 1 97 ? -57.156 -10.844 22.672 1 22.39 97 THR B O 1
ATOM 6113 N N . GLN B 1 98 ? -56.344 -9.625 24.234 1 19.47 98 GLN B N 1
ATOM 6114 C CA . GLN B 1 98 ? -56.438 -8.555 23.25 1 19.47 98 GLN B CA 1
ATOM 6115 C C . GLN B 1 98 ? -55.625 -8.859 22.016 1 19.47 98 GLN B C 1
ATOM 6117 O O . GLN B 1 98 ? -54.531 -9.445 22.109 1 19.47 98 GLN B O 1
ATOM 6122 N N . SER B 1 99 ? -56.281 -8.852 20.781 1 22.95 99 SER B N 1
ATOM 6123 C CA . SER B 1 99 ? -56.125 -9.031 19.328 1 22.95 99 SER B CA 1
ATOM 6124 C C . SER B 1 99 ? -54.875 -8.32 18.812 1 22.95 99 SER B C 1
ATOM 6126 O O . SER B 1 99 ? -54.844 -7.09 18.75 1 22.95 99 SER B O 1
ATOM 6128 N N . SER B 1 100 ? -53.781 -8.719 19.312 1 21.09 100 SER B N 1
ATOM 6129 C CA . SER B 1 100 ? -52.656 -7.824 19.172 1 21.09 100 SER B CA 1
ATOM 6130 C C . SER B 1 100 ? -52.281 -7.613 17.703 1 21.09 100 SER B C 1
ATOM 6132 O O . SER B 1 100 ? -52.031 -8.578 16.969 1 21.09 100 SER B O 1
ATOM 6134 N N . PRO B 1 101 ? -52.906 -6.652 17.016 1 25.39 101 PRO B N 1
ATOM 6135 C CA . PRO B 1 101 ? -52.75 -6.234 15.617 1 25.39 101 PRO B CA 1
ATOM 6136 C C . PRO B 1 101 ? -51.312 -6.273 15.141 1 25.39 101 PRO B C 1
ATOM 6138 O O . PRO B 1 101 ? -50.375 -6.031 15.93 1 25.39 101 PRO B O 1
ATOM 6141 N N . PHE B 1 102 ? -51.094 -7.117 14.203 1 22.94 102 PHE B N 1
ATOM 6142 C CA . PHE B 1 102 ? -49.812 -7.578 13.633 1 22.94 102 PHE B CA 1
ATOM 6143 C C . PHE B 1 102 ? -48.906 -6.398 13.328 1 22.94 102 PHE B C 1
ATOM 6145 O O . PHE B 1 102 ? -49.312 -5.461 12.641 1 22.94 102 PHE B O 1
ATOM 6152 N N . PRO B 1 103 ? -48.094 -6.062 14.266 1 23.81 103 PRO B N 1
ATOM 6153 C CA . PRO B 1 103 ? -47.344 -4.812 14.117 1 23.81 103 PRO B CA 1
ATOM 6154 C C . PRO B 1 103 ? -46.656 -4.695 12.766 1 23.81 103 PRO B C 1
ATOM 6156 O O . PRO B 1 103 ? -46.281 -5.711 12.18 1 23.81 103 PRO B O 1
ATOM 6159 N N . SER B 1 104 ? -46.969 -3.715 11.93 1 23.55 104 SER B N 1
ATOM 6160 C CA . SER B 1 104 ? -46.5 -3.066 10.711 1 23.55 104 SER B CA 1
ATOM 6161 C C . SER B 1 104 ? -44.969 -3.15 10.594 1 23.55 104 SER B C 1
ATOM 6163 O O . SER B 1 104 ? -44.25 -2.916 11.57 1 23.55 104 SER B O 1
ATOM 6165 N N . VAL B 1 105 ? -44.594 -4.168 9.859 1 26.11 105 VAL B N 1
ATOM 6166 C CA . VAL B 1 105 ? -43.219 -4.301 9.391 1 26.11 105 VAL B CA 1
ATOM 6167 C C . VAL B 1 105 ? -42.594 -2.916 9.227 1 26.11 105 VAL B C 1
ATOM 6169 O O . VAL B 1 105 ? -43 -2.145 8.352 1 26.11 105 VAL B O 1
ATOM 6172 N N . GLU B 1 106 ? -42.375 -2.242 10.234 1 23.67 106 GLU B N 1
ATOM 6173 C CA . GLU B 1 106 ? -41.875 -0.879 10.125 1 23.67 106 GLU B CA 1
ATOM 6174 C C . GLU B 1 106 ? -40.719 -0.802 9.148 1 23.67 106 GLU B C 1
ATOM 6176 O O . GLU B 1 106 ? -39.75 -1.577 9.242 1 23.67 106 GLU B O 1
ATOM 6181 N N . VAL B 1 107 ? -41.031 -0.574 7.828 1 26.56 107 VAL B N 1
ATOM 6182 C CA . VAL B 1 107 ? -40.094 -0.028 6.844 1 26.56 107 VAL B CA 1
ATOM 6183 C C . VAL B 1 107 ? -38.938 0.641 7.555 1 26.56 107 VAL B C 1
ATOM 6185 O O . VAL B 1 107 ? -39.125 1.478 8.438 1 26.56 107 VAL B O 1
ATOM 6188 N N . PRO B 1 108 ? -37.969 -0.26 7.664 1 27.66 108 PRO B N 1
ATOM 6189 C CA . PRO B 1 108 ? -37 0.555 8.422 1 27.66 108 PRO B CA 1
ATOM 6190 C C . PRO B 1 108 ? -37.125 2.047 8.117 1 27.66 108 PRO B C 1
ATOM 6192 O O . PRO B 1 108 ? -37.406 2.428 6.98 1 27.66 108 PRO B O 1
ATOM 6195 N N . VAL B 1 109 ? -37.812 2.688 8.898 1 27.64 109 VAL B N 1
ATOM 6196 C CA . VAL B 1 109 ? -37.906 4.129 8.695 1 27.64 109 VAL B CA 1
ATOM 6197 C C . VAL B 1 109 ? -36.719 4.629 7.895 1 27.64 109 VAL B C 1
ATOM 6199 O O . VAL B 1 109 ? -35.562 4.234 8.156 1 27.64 109 VAL B O 1
ATOM 6202 N N . GLU B 1 110 ? -37 4.961 6.668 1 28.98 110 GLU B N 1
ATOM 6203 C CA . GLU B 1 110 ? -36.094 5.82 5.91 1 28.98 110 GLU B CA 1
ATOM 6204 C C . GLU B 1 110 ? -35.219 6.656 6.836 1 28.98 110 GLU B C 1
ATOM 6206 O O . GLU B 1 110 ? -35.688 7.645 7.41 1 28.98 110 GLU B O 1
ATOM 6211 N N . ARG B 1 111 ? -34.688 5.914 7.652 1 28.91 111 ARG B N 1
ATOM 6212 C CA . ARG B 1 111 ? -33.844 6.777 8.492 1 28.91 111 ARG B CA 1
ATOM 6213 C C . ARG B 1 111 ? -33.312 7.953 7.695 1 28.91 111 ARG B C 1
ATOM 6215 O O . ARG B 1 111 ? -32.656 7.762 6.668 1 28.91 111 ARG B O 1
ATOM 6222 N N . ASP B 1 112 ? -34.125 8.93 7.676 1 27.75 112 ASP B N 1
ATOM 6223 C CA . ASP B 1 112 ? -33.781 10.25 7.156 1 27.75 112 ASP B CA 1
ATOM 6224 C C . ASP B 1 112 ? -32.312 10.602 7.492 1 27.75 112 ASP B C 1
ATOM 6226 O O . ASP B 1 112 ? -32.062 11.188 8.547 1 27.75 112 ASP B O 1
ATOM 6230 N N . ASP B 1 113 ? -31.547 9.688 7.387 1 30.8 113 ASP B N 1
ATOM 6231 C CA . ASP B 1 113 ? -30.109 9.859 7.59 1 30.8 113 ASP B CA 1
ATOM 6232 C C . ASP B 1 113 ? -29.609 11.109 6.887 1 30.8 113 ASP B C 1
ATOM 6234 O O . ASP B 1 113 ? -29.203 11.055 5.723 1 30.8 113 ASP B O 1
ATOM 6238 N N . TRP B 1 114 ? -30.266 12.07 7.246 1 29.86 114 TRP B N 1
ATOM 6239 C CA . TRP B 1 114 ? -30.109 13.367 6.59 1 29.86 114 TRP B CA 1
ATOM 6240 C C . TRP B 1 114 ? -28.625 13.68 6.375 1 29.86 114 TRP B C 1
ATOM 6242 O O . TRP B 1 114 ? -28.266 14.367 5.418 1 29.86 114 TRP B O 1
ATOM 6252 N N . TRP B 1 115 ? -27.875 13.305 7.5 1 31.34 115 TRP B N 1
ATOM 6253 C CA . TRP B 1 115 ? -26.469 13.719 7.52 1 31.34 115 TRP B CA 1
ATOM 6254 C C . TRP B 1 115 ? -25.656 12.945 6.488 1 31.34 115 TRP B C 1
ATOM 6256 O O . TRP B 1 115 ? -24.516 13.305 6.191 1 31.34 115 TRP B O 1
ATOM 6266 N N . TYR B 1 116 ? -25.781 11.688 6.531 1 35.31 116 TYR B N 1
ATOM 6267 C CA . TYR B 1 116 ? -25.078 10.82 5.598 1 35.31 116 TYR B CA 1
ATOM 6268 C C . TYR B 1 116 ? -25.734 10.852 4.223 1 35.31 116 TYR B C 1
ATOM 6270 O O . TYR B 1 116 ? -26.344 9.867 3.795 1 35.31 116 TYR B O 1
ATOM 6278 N N . LYS B 1 117 ? -26.531 11.688 4.23 1 32.81 117 LYS B N 1
ATOM 6279 C CA . LYS B 1 117 ? -26.781 11.477 2.805 1 32.81 117 LYS B CA 1
ATOM 6280 C C . LYS B 1 117 ? -25.469 11.531 2.006 1 32.81 117 LYS B C 1
ATOM 6282 O O . LYS B 1 117 ? -24.562 12.273 2.355 1 32.81 117 LYS B O 1
ATOM 6287 N N . GLY B 1 118 ? -25.031 10.805 1.138 1 39.88 118 GLY B N 1
ATOM 6288 C CA . GLY B 1 118 ? -24.094 10.422 0.094 1 39.88 118 GLY B CA 1
ATOM 6289 C C . GLY B 1 118 ? -23.062 11.492 -0.205 1 39.88 118 GLY B C 1
ATOM 6290 O O . GLY B 1 118 ? -23.062 12.086 -1.286 1 39.88 118 GLY B O 1
ATOM 6291 N N . THR B 1 119 ? -22.812 12.43 0.884 1 45.34 119 THR B N 1
ATOM 6292 C CA . THR B 1 119 ? -21.844 13.406 0.38 1 45.34 119 THR B CA 1
ATOM 6293 C C . THR B 1 119 ? -20.625 12.695 -0.21 1 45.34 119 THR B C 1
ATOM 6295 O O . THR B 1 119 ? -20.125 11.727 0.363 1 45.34 119 THR B O 1
ATOM 6298 N N . ASP B 1 120 ? -20.094 12.992 -1.361 1 60.53 120 ASP B N 1
ATOM 6299 C CA . ASP B 1 120 ? -19.188 12.531 -2.422 1 60.53 120 ASP B CA 1
ATOM 6300 C C . ASP B 1 120 ? -17.734 12.594 -1.978 1 60.53 120 ASP B C 1
ATOM 6302 O O . ASP B 1 120 ? -17.25 13.656 -1.563 1 60.53 120 ASP B O 1
ATOM 6306 N N . HIS B 1 121 ? -17.266 11.625 -1.129 1 69.88 121 HIS B N 1
ATOM 6307 C CA . HIS B 1 121 ? -15.828 11.469 -0.912 1 69.88 121 HIS B CA 1
ATOM 6308 C C . HIS B 1 121 ? -15.047 11.742 -2.191 1 69.88 121 HIS B C 1
ATOM 6310 O O . HIS B 1 121 ? -13.812 11.672 -2.199 1 69.88 121 HIS B O 1
ATOM 6316 N N . LEU B 1 122 ? -15.898 12.117 -3.088 1 74.12 122 LEU B N 1
ATOM 6317 C CA . LEU B 1 122 ? -15.234 12.352 -4.363 1 74.12 122 LEU B CA 1
ATOM 6318 C C . LEU B 1 122 ? -15.305 13.828 -4.75 1 74.12 122 LEU B C 1
ATOM 6320 O O . LEU B 1 122 ? -16.375 14.43 -4.73 1 74.12 122 LEU B O 1
ATOM 6324 N N . PHE B 1 123 ? -14.133 14.367 -4.867 1 73.12 123 PHE B N 1
ATOM 6325 C CA . PHE B 1 123 ? -14.008 15.734 -5.344 1 73.12 123 PHE B CA 1
ATOM 6326 C C . PHE B 1 123 ? -13.633 15.758 -6.824 1 73.12 123 PHE B C 1
ATOM 6328 O O . PHE B 1 123 ? -12.844 14.93 -7.281 1 73.12 123 PHE B O 1
ATOM 6335 N N . LEU B 1 124 ? -14.367 16.547 -7.547 1 68.94 124 LEU B N 1
ATOM 6336 C CA . LEU B 1 124 ? -14 16.719 -8.945 1 68.94 124 LEU B CA 1
ATOM 6337 C C . LEU B 1 124 ? -12.914 17.781 -9.102 1 68.94 124 LEU B C 1
ATOM 6339 O O . LEU B 1 124 ? -13.008 18.859 -8.508 1 68.94 124 LEU B O 1
ATOM 6343 N N . ASN B 1 125 ? -11.93 17.312 -9.695 1 65.12 125 ASN B N 1
ATOM 6344 C CA . ASN B 1 125 ? -10.938 18.344 -10.016 1 65.12 125 ASN B CA 1
ATOM 6345 C C . ASN B 1 125 ? -11.312 19.109 -11.273 1 65.12 125 ASN B C 1
ATOM 6347 O O . ASN B 1 125 ? -12.391 18.922 -11.828 1 65.12 125 ASN B O 1
ATOM 6351 N N . ARG B 1 126 ? -10.555 20 -11.672 1 60.78 126 ARG B N 1
ATOM 6352 C CA . ARG B 1 126 ? -10.844 20.859 -12.812 1 60.78 126 ARG B CA 1
ATOM 6353 C C . ARG B 1 126 ? -10.906 20.047 -14.102 1 60.78 126 ARG B C 1
ATOM 6355 O O . ARG B 1 126 ? -11.633 20.422 -15.031 1 60.78 126 ARG B O 1
ATOM 6362 N N . SER B 1 127 ? -10.148 18.953 -14.039 1 62.88 127 SER B N 1
ATOM 6363 C CA . SER B 1 127 ? -10.117 18.141 -15.25 1 62.88 127 SER B CA 1
ATOM 6364 C C . SER B 1 127 ? -11.289 17.172 -15.281 1 62.88 127 SER B C 1
ATOM 6366 O O . SER B 1 127 ? -11.438 16.406 -16.234 1 62.88 127 SER B O 1
ATOM 6368 N N . GLY B 1 128 ? -12.047 17.234 -14.234 1 64.88 128 GLY B N 1
ATOM 6369 C CA . GLY B 1 128 ? -13.234 16.391 -14.195 1 64.88 128 GLY B CA 1
ATOM 6370 C C . GLY B 1 128 ? -12.977 15.016 -13.625 1 64.88 128 GLY B C 1
ATOM 6371 O O . GLY B 1 128 ? -13.82 14.125 -13.727 1 64.88 128 GLY B O 1
ATOM 6372 N N . GLU B 1 129 ? -11.812 14.992 -13.07 1 69.56 129 GLU B N 1
ATOM 6373 C CA . GLU B 1 129 ? -11.516 13.68 -12.5 1 69.56 129 GLU B CA 1
ATOM 6374 C C . GLU B 1 129 ? -11.867 13.633 -11.016 1 69.56 129 GLU B C 1
ATOM 6376 O O . GLU B 1 129 ? -11.789 14.648 -10.32 1 69.56 129 GLU B O 1
ATOM 6381 N N . HIS B 1 130 ? -12.188 12.469 -10.641 1 75.19 130 HIS B N 1
ATOM 6382 C CA . HIS B 1 130 ? -12.586 12.273 -9.25 1 75.19 130 HIS B CA 1
ATOM 6383 C C . HIS B 1 130 ? -11.375 12 -8.367 1 75.19 130 HIS B C 1
ATOM 6385 O O . HIS B 1 130 ? -10.438 11.32 -8.781 1 75.19 130 HIS B O 1
ATOM 6391 N N . GLN B 1 131 ? -11.383 12.766 -7.254 1 81.75 131 GLN B N 1
ATOM 6392 C CA . GLN B 1 131 ? -10.375 12.516 -6.23 1 81.75 131 GLN B CA 1
ATOM 6393 C C . GLN B 1 131 ? -11.023 12.172 -4.891 1 81.75 131 GLN B C 1
ATOM 6395 O O . GLN B 1 131 ? -11.977 12.828 -4.469 1 81.75 131 GLN B O 1
ATOM 6400 N N . PHE B 1 132 ? -10.578 11.133 -4.348 1 81.44 132 PHE B N 1
ATOM 6401 C CA . PHE B 1 132 ? -11.125 10.711 -3.062 1 81.44 132 PHE B CA 1
ATOM 6402 C C . PHE B 1 132 ? -10.484 11.492 -1.921 1 81.44 132 PHE B C 1
ATOM 6404 O O . PHE B 1 132 ? -9.266 11.656 -1.878 1 81.44 132 PHE B O 1
ATOM 6411 N N . VAL B 1 133 ? -11.266 12.07 -1.073 1 79.94 133 VAL B N 1
ATOM 6412 C CA . VAL B 1 133 ? -10.844 12.68 0.183 1 79.94 133 VAL B CA 1
ATOM 6413 C C . VAL B 1 133 ? -11.672 12.109 1.337 1 79.94 133 VAL B C 1
ATOM 6415 O O . VAL B 1 133 ? -12.883 12.328 1.409 1 79.94 133 VAL B O 1
ATOM 6418 N N . GLY B 1 134 ? -11.023 11.477 2.297 1 80.06 134 GLY B N 1
ATOM 6419 C CA . GLY B 1 134 ? -11.711 10.758 3.359 1 80.06 134 GLY B CA 1
ATOM 6420 C C . GLY B 1 134 ? -12.07 11.641 4.539 1 80.06 134 GLY B C 1
ATOM 6421 O O . GLY B 1 134 ? -11.711 12.82 4.57 1 80.06 134 GLY B O 1
ATOM 6422 N N . PRO B 1 135 ? -12.68 11.133 5.488 1 74.75 135 PRO B N 1
ATOM 6423 C CA . PRO B 1 135 ? -13.258 11.906 6.59 1 74.75 135 PRO B CA 1
ATOM 6424 C C . PRO B 1 135 ? -12.195 12.477 7.531 1 74.75 135 PRO B C 1
ATOM 6426 O O . PRO B 1 135 ? -12.461 13.445 8.242 1 74.75 135 PRO B O 1
ATOM 6429 N N . SER B 1 136 ? -11.07 11.906 7.586 1 81.44 136 SER B N 1
ATOM 6430 C CA . SER B 1 136 ? -10.047 12.414 8.5 1 81.44 136 SER B CA 1
ATOM 6431 C C . SER B 1 136 ? -9.414 13.688 7.965 1 81.44 136 SER B C 1
ATOM 6433 O O . SER B 1 136 ? -8.719 14.398 8.695 1 81.44 136 SER B O 1
ATOM 6435 N N . SER B 1 137 ? -9.648 13.93 6.699 1 82.31 137 SER B N 1
ATOM 6436 C CA . SER B 1 137 ? -9.078 15.117 6.078 1 82.31 137 SER B CA 1
ATOM 6437 C C . SER B 1 137 ? -9.789 16.391 6.543 1 82.31 137 SER B C 1
ATOM 6439 O O . SER B 1 137 ? -11.016 16.406 6.652 1 82.31 137 SER B O 1
ATOM 6441 N N . ALA B 1 138 ? -9.016 17.391 6.801 1 79.69 138 ALA B N 1
ATOM 6442 C CA . ALA B 1 138 ? -9.594 18.672 7.188 1 79.69 138 ALA B CA 1
ATOM 6443 C C . ALA B 1 138 ? -10.406 19.266 6.043 1 79.69 138 ALA B C 1
ATOM 6445 O O . ALA B 1 138 ? -11.406 19.953 6.277 1 79.69 138 ALA B O 1
ATOM 6446 N N . THR B 1 139 ? -10 18.984 4.832 1 76.31 139 THR B N 1
ATOM 6447 C CA . THR B 1 139 ? -10.727 19.469 3.658 1 76.31 139 THR B CA 1
ATOM 6448 C C . THR B 1 139 ? -12.125 18.859 3.6 1 76.31 139 THR B C 1
ATOM 6450 O O . THR B 1 139 ? -13.094 19.547 3.283 1 76.31 139 THR B O 1
ATOM 6453 N N . HIS B 1 140 ? -12.156 17.641 3.861 1 76.62 140 HIS B N 1
ATOM 6454 C CA . HIS B 1 140 ? -13.445 16.969 3.898 1 76.62 140 HIS B CA 1
ATOM 6455 C C . HIS B 1 140 ? -14.359 17.594 4.945 1 76.62 140 HIS B C 1
ATOM 6457 O O . HIS B 1 140 ? -15.547 17.812 4.691 1 76.62 140 HIS B O 1
ATOM 6463 N N . LEU B 1 141 ? -13.852 17.906 6.031 1 77 141 LEU B N 1
ATOM 6464 C CA . LEU B 1 141 ? -14.609 18.531 7.121 1 77 141 LEU B CA 1
ATOM 6465 C C . LEU B 1 141 ? -15.102 19.906 6.723 1 77 141 LEU B C 1
ATOM 6467 O O . LEU B 1 141 ? -16.266 20.25 6.957 1 77 141 LEU B O 1
ATOM 6471 N N . ALA B 1 142 ? -14.203 20.594 6.168 1 76.69 142 ALA B N 1
ATOM 6472 C CA . ALA B 1 142 ? -14.562 21.953 5.75 1 76.69 142 ALA B CA 1
ATOM 6473 C C . ALA B 1 142 ? -15.695 21.922 4.727 1 76.69 142 ALA B C 1
ATOM 6475 O O . ALA B 1 142 ? -16.594 22.766 4.766 1 76.69 142 ALA B O 1
ATOM 6476 N N . LYS B 1 143 ? -15.586 21.031 3.812 1 75.44 143 LYS B N 1
ATOM 6477 C CA . LYS B 1 143 ? -16.625 20.891 2.795 1 75.44 143 LYS B CA 1
ATOM 6478 C C . LYS B 1 143 ? -17.969 20.531 3.426 1 75.44 143 LYS B C 1
ATOM 6480 O O . LYS B 1 143 ? -19.016 21.016 2.996 1 75.44 143 LYS B O 1
ATOM 6485 N N . ARG B 1 144 ? -17.859 19.812 4.395 1 73.12 144 ARG B N 1
ATOM 6486 C CA . ARG B 1 144 ? -19.078 19.375 5.086 1 73.12 144 ARG B CA 1
ATOM 6487 C C . ARG B 1 144 ? -19.703 20.531 5.844 1 73.12 144 ARG B C 1
ATOM 6489 O O . ARG B 1 144 ? -20.938 20.625 5.941 1 73.12 144 ARG B O 1
ATOM 6496 N N . LEU B 1 145 ? -18.859 21.344 6.387 1 72.5 145 LEU B N 1
ATOM 6497 C CA . LEU B 1 145 ? -19.328 22.484 7.176 1 72.5 145 LEU B CA 1
ATOM 6498 C C . LEU B 1 145 ? -19.859 23.594 6.27 1 72.5 145 LEU B C 1
ATOM 6500 O O . LEU B 1 145 ? -20.672 24.406 6.695 1 72.5 145 LEU B O 1
ATOM 6504 N N . ASN B 1 146 ? -19.281 23.547 5.012 1 73.31 146 ASN B N 1
ATOM 6505 C CA . ASN B 1 146 ? -19.734 24.531 4.039 1 73.31 146 ASN B CA 1
ATOM 6506 C C . ASN B 1 146 ? -19.828 23.938 2.637 1 73.31 146 ASN B C 1
ATOM 6508 O O . ASN B 1 146 ? -19.062 24.312 1.747 1 73.31 146 ASN B O 1
ATOM 6512 N N . PRO B 1 147 ? -20.828 23.141 2.357 1 67.69 147 PRO B N 1
ATOM 6513 C CA . PRO B 1 147 ? -20.922 22.422 1.088 1 67.69 147 PRO B CA 1
ATOM 6514 C C . PRO B 1 147 ? -21.125 23.344 -0.107 1 67.69 147 PRO B C 1
ATOM 6516 O O . PRO B 1 147 ? -20.828 22.969 -1.244 1 67.69 147 PRO B O 1
ATOM 6519 N N . THR B 1 148 ? -21.578 24.516 0.042 1 65.19 148 THR B N 1
ATOM 6520 C CA . THR B 1 148 ? -21.922 25.422 -1.049 1 65.19 148 THR B CA 1
ATOM 6521 C C . THR B 1 148 ? -20.734 26.312 -1.402 1 65.19 148 THR B C 1
ATOM 6523 O O . THR B 1 148 ? -20.797 27.094 -2.355 1 65.19 148 THR B O 1
ATOM 6526 N N . SER B 1 149 ? -19.781 26.141 -0.646 1 69.06 149 SER B N 1
ATOM 6527 C CA . SER B 1 149 ? -18.656 27.031 -0.891 1 69.06 149 SER B CA 1
ATOM 6528 C C . SER B 1 149 ? -17.953 26.688 -2.205 1 69.06 149 SER B C 1
ATOM 6530 O O . SER B 1 149 ? -17.625 25.531 -2.455 1 69.06 149 SER B O 1
ATOM 6532 N N . GLY B 1 150 ? -17.812 27.594 -3.109 1 64.56 150 GLY B N 1
ATOM 6533 C CA . GLY B 1 150 ? -17.062 27.438 -4.348 1 64.56 150 GLY B CA 1
ATOM 6534 C C . GLY B 1 150 ? -15.562 27.406 -4.141 1 64.56 150 GLY B C 1
ATOM 6535 O O . GLY B 1 150 ? -14.82 26.984 -5.031 1 64.56 150 GLY B O 1
ATOM 6536 N N . ASN B 1 151 ? -15.109 27.797 -3.045 1 63.88 151 ASN B N 1
ATOM 6537 C CA . ASN B 1 151 ? -13.68 27.875 -2.758 1 63.88 151 ASN B CA 1
ATOM 6538 C C . ASN B 1 151 ? -13.039 26.5 -2.633 1 63.88 151 ASN B C 1
ATOM 6540 O O . ASN B 1 151 ? -11.828 26.359 -2.783 1 63.88 151 ASN B O 1
ATOM 6544 N N . LEU B 1 152 ? -13.812 25.547 -2.459 1 64.06 152 LEU B N 1
ATOM 6545 C CA . LEU B 1 152 ? -13.266 24.203 -2.273 1 64.06 152 LEU B CA 1
ATOM 6546 C C . LEU B 1 152 ? -12.75 23.641 -3.59 1 64.06 152 LEU B C 1
ATOM 6548 O O . LEU B 1 152 ? -11.836 22.812 -3.598 1 64.06 152 LEU B O 1
ATOM 6552 N N . ALA B 1 153 ? -13.25 24.188 -4.59 1 59.72 153 ALA B N 1
ATOM 6553 C CA . ALA B 1 153 ? -12.719 23.797 -5.891 1 59.72 153 ALA B CA 1
ATOM 6554 C C . ALA B 1 153 ? -11.242 24.156 -6.008 1 59.72 153 ALA B C 1
ATOM 6556 O O . ALA B 1 153 ? -10.461 23.406 -6.602 1 59.72 153 ALA B O 1
ATOM 6557 N N . TRP B 1 154 ? -10.93 25.172 -5.363 1 60.84 154 TRP B N 1
ATOM 6558 C CA . TRP B 1 154 ? -9.547 25.641 -5.395 1 60.84 154 TRP B CA 1
ATOM 6559 C C . TRP B 1 154 ? -8.641 24.719 -4.574 1 60.84 154 TRP B C 1
ATOM 6561 O O . TRP B 1 154 ? -7.461 24.562 -4.887 1 60.84 154 TRP B O 1
ATOM 6571 N N . ASP B 1 155 ? -9.234 24.125 -3.648 1 62.22 155 ASP B N 1
ATOM 6572 C CA . ASP B 1 155 ? -8.453 23.297 -2.736 1 62.22 155 ASP B CA 1
ATOM 6573 C C . ASP B 1 155 ? -7.91 22.062 -3.445 1 62.22 155 ASP B C 1
ATOM 6575 O O . ASP B 1 155 ? -7.016 21.391 -2.93 1 62.22 155 ASP B O 1
ATOM 6579 N N . ILE B 1 156 ? -8.391 21.984 -4.617 1 67.06 156 ILE B N 1
ATOM 6580 C CA . ILE B 1 156 ? -7.949 20.781 -5.316 1 67.06 156 ILE B CA 1
ATOM 6581 C C . ILE B 1 156 ? -6.934 21.156 -6.395 1 67.06 156 ILE B C 1
ATOM 6583 O O . ILE B 1 156 ? -6.395 20.281 -7.078 1 67.06 156 ILE B O 1
ATOM 6587 N N . ARG B 1 157 ? -6.484 22.453 -6.324 1 71.81 157 ARG B N 1
ATOM 6588 C CA . ARG B 1 157 ? -5.539 22.875 -7.348 1 71.81 157 ARG B CA 1
ATOM 6589 C C . ARG B 1 157 ? -4.113 22.891 -6.805 1 71.81 157 ARG B C 1
ATOM 6591 O O . ARG B 1 157 ? -3.889 23.234 -5.641 1 71.81 157 ARG B O 1
ATOM 6598 N N . PRO B 1 158 ? -3.174 22.625 -7.672 1 79 158 PRO B N 1
ATOM 6599 C CA . PRO B 1 158 ? -1.769 22.672 -7.262 1 79 158 PRO B CA 1
ATOM 6600 C C . PRO B 1 158 ? -1.241 24.094 -7.121 1 79 158 PRO B C 1
ATOM 6602 O O . PRO B 1 158 ? -1.878 25.047 -7.594 1 79 158 PRO B O 1
ATOM 6605 N N . LEU B 1 159 ? -0.16 24.234 -6.398 1 77.5 159 LEU B N 1
ATOM 6606 C CA . LEU B 1 159 ? 0.494 25.516 -6.184 1 77.5 159 LEU B CA 1
ATOM 6607 C C . LEU B 1 159 ? 1.273 25.938 -7.422 1 77.5 159 LEU B C 1
ATOM 6609 O O . LEU B 1 159 ? 2.387 26.469 -7.312 1 77.5 159 LEU B O 1
ATOM 6613 N N . TYR B 1 160 ? 0.897 25.484 -8.594 1 77 160 TYR B N 1
ATOM 6614 C CA . TYR B 1 160 ? 1.44 25.969 -9.859 1 77 160 TYR B CA 1
ATOM 6615 C C . TYR B 1 160 ? 0.337 26.125 -10.898 1 77 160 TYR B C 1
ATOM 6617 O O . TYR B 1 160 ? -0.696 25.469 -10.828 1 77 160 TYR B O 1
ATOM 6625 N N . ASN B 1 161 ? 0.425 26.922 -11.719 1 71.06 161 ASN B N 1
ATOM 6626 C CA . ASN B 1 161 ? -0.654 27.406 -12.578 1 71.06 161 ASN B CA 1
ATOM 6627 C C . ASN B 1 161 ? -0.82 26.516 -13.812 1 71.06 161 ASN B C 1
ATOM 6629 O O . ASN B 1 161 ? -1.943 26.188 -14.203 1 71.06 161 ASN B O 1
ATOM 6633 N N . ASP B 1 162 ? 0.312 26.125 -14.375 1 70.94 162 ASP B N 1
ATOM 6634 C CA . ASP B 1 162 ? 0.254 25.344 -15.609 1 70.94 162 ASP B CA 1
ATOM 6635 C C . ASP B 1 162 ? 0.133 23.859 -15.305 1 70.94 162 ASP B C 1
ATOM 6637 O O . ASP B 1 162 ? 1.086 23.234 -14.828 1 70.94 162 ASP B O 1
ATOM 6641 N N . PRO B 1 163 ? -1.025 23.281 -15.547 1 68.75 163 PRO B N 1
ATOM 6642 C CA . PRO B 1 163 ? -1.222 21.875 -15.242 1 68.75 163 PRO B CA 1
ATOM 6643 C C . PRO B 1 163 ? -0.267 20.969 -16.016 1 68.75 163 PRO B C 1
ATOM 6645 O O . PRO B 1 163 ? -0.035 19.812 -15.609 1 68.75 163 PRO B O 1
ATOM 6648 N N . THR B 1 164 ? 0.307 21.438 -17.062 1 72.94 164 THR B N 1
ATOM 6649 C CA . THR B 1 164 ? 1.178 20.625 -17.891 1 72.94 164 THR B CA 1
ATOM 6650 C C . THR B 1 164 ? 2.639 20.797 -17.484 1 72.94 164 THR B C 1
ATOM 6652 O O . THR B 1 164 ? 3.529 20.172 -18.078 1 72.94 164 THR B O 1
ATOM 6655 N N . SER B 1 165 ? 2.801 21.578 -16.469 1 78.5 165 SER B N 1
ATOM 6656 C CA . SER B 1 165 ? 4.16 21.953 -16.094 1 78.5 165 SER B CA 1
ATOM 6657 C C . SER B 1 165 ? 4.996 20.734 -15.75 1 78.5 165 SER B C 1
ATOM 6659 O O . SER B 1 165 ? 6.195 20.688 -16.031 1 78.5 165 SER B O 1
ATOM 6661 N N . LEU B 1 166 ? 4.387 19.766 -15.172 1 79.19 166 LEU B N 1
ATOM 6662 C CA . LEU B 1 166 ? 5.156 18.609 -14.75 1 79.19 166 LEU B CA 1
ATOM 6663 C C . LEU B 1 166 ? 5.27 17.594 -15.883 1 79.19 166 LEU B C 1
ATOM 6665 O O . LEU B 1 166 ? 6.09 16.672 -15.82 1 79.19 166 LEU B O 1
ATOM 6669 N N . ARG B 1 167 ? 4.41 17.703 -16.844 1 73.12 167 ARG B N 1
ATOM 6670 C CA . ARG B 1 167 ? 4.461 16.812 -18 1 73.12 167 ARG B CA 1
ATOM 6671 C C . ARG B 1 167 ? 5.527 17.25 -18.984 1 73.12 167 ARG B C 1
ATOM 6673 O O . ARG B 1 167 ? 6.137 16.406 -19.656 1 73.12 167 ARG B O 1
ATOM 6680 N N . GLN B 1 168 ? 5.59 18.578 -19.078 1 62.38 168 GLN B N 1
ATOM 6681 C CA . GLN B 1 168 ? 6.453 19.156 -20.109 1 62.38 168 GLN B CA 1
ATOM 6682 C C . GLN B 1 168 ? 7.914 18.797 -19.859 1 62.38 168 GLN B C 1
ATOM 6684 O O . GLN B 1 168 ? 8.398 18.875 -18.734 1 62.38 168 GLN B O 1
ATOM 6689 N N . SER B 1 169 ? 8.32 17.891 -20.688 1 58.97 169 SER B N 1
ATOM 6690 C CA . SER B 1 169 ? 9.633 17.25 -20.688 1 58.97 169 SER B CA 1
ATOM 6691 C C . SER B 1 169 ? 10.75 18.281 -20.547 1 58.97 169 SER B C 1
ATOM 6693 O O . SER B 1 169 ? 10.93 19.125 -21.422 1 58.97 169 SER B O 1
ATOM 6695 N N . ALA B 1 170 ? 11 18.641 -19.312 1 59.53 170 ALA B N 1
ATOM 6696 C CA . ALA B 1 170 ? 12.328 19.25 -19.188 1 59.53 170 ALA B CA 1
ATOM 6697 C C . ALA B 1 170 ? 13.398 18.344 -19.797 1 59.53 170 ALA B C 1
ATOM 6699 O O . ALA B 1 170 ? 13.227 17.125 -19.859 1 59.53 170 ALA B O 1
ATOM 6700 N N . SER B 1 171 ? 14.242 18.875 -20.547 1 68.12 171 SER B N 1
ATOM 6701 C CA . SER B 1 171 ? 15.375 18.125 -21.078 1 68.12 171 SER B CA 1
ATOM 6702 C C . SER B 1 171 ? 16.125 17.406 -19.969 1 68.12 171 SER B C 1
ATOM 6704 O O . SER B 1 171 ? 16.125 17.844 -18.812 1 68.12 171 SER B O 1
ATOM 6706 N N . ARG B 1 172 ? 16.516 16.25 -20.156 1 77.06 172 ARG B N 1
ATOM 6707 C CA . ARG B 1 172 ? 17.391 15.531 -19.219 1 77.06 172 ARG B CA 1
ATOM 6708 C C . ARG B 1 172 ? 18.719 16.234 -19.078 1 77.06 172 ARG B C 1
ATOM 6710 O O . ARG B 1 172 ? 19.75 15.758 -19.562 1 77.06 172 ARG B O 1
ATOM 6717 N N . SER B 1 173 ? 18.594 17.562 -18.594 1 84.62 173 SER B N 1
ATOM 6718 C CA . SER B 1 173 ? 19.75 18.406 -18.344 1 84.62 173 SER B CA 1
ATOM 6719 C C . SER B 1 173 ? 19.656 19.109 -17 1 84.62 173 SER B C 1
ATOM 6721 O O . SER B 1 173 ? 18.562 19.266 -16.453 1 84.62 173 SER B O 1
ATOM 6723 N N . LEU B 1 174 ? 20.75 19.406 -16.5 1 91.12 174 LEU B N 1
ATOM 6724 C CA . LEU B 1 174 ? 20.797 20.156 -15.25 1 91.12 174 LEU B CA 1
ATOM 6725 C C . LEU B 1 174 ? 20.375 21.594 -15.469 1 91.12 174 LEU B C 1
ATOM 6727 O O . LEU B 1 174 ? 20.734 22.219 -16.469 1 91.12 174 LEU B O 1
ATOM 6731 N N . PRO B 1 175 ? 19.594 22.094 -14.609 1 92.5 175 PRO B N 1
ATOM 6732 C CA . PRO B 1 175 ? 19.344 23.531 -14.648 1 92.5 175 PRO B CA 1
ATOM 6733 C C . PRO B 1 175 ? 20.547 24.359 -14.203 1 92.5 175 PRO B C 1
ATOM 6735 O O . PRO B 1 175 ? 21.594 23.797 -13.859 1 92.5 175 PRO B O 1
ATOM 6738 N N . GLN B 1 176 ? 20.359 25.641 -14.367 1 93.62 176 GLN B N 1
ATOM 6739 C CA . GLN B 1 176 ? 21.391 26.5 -13.797 1 93.62 176 GLN B CA 1
ATOM 6740 C C . GLN B 1 176 ? 21.516 26.281 -12.289 1 93.62 176 GLN B C 1
ATOM 6742 O O . GLN B 1 176 ? 20.562 26.562 -11.547 1 93.62 176 GLN B O 1
ATOM 6747 N N . MET B 1 177 ? 22.688 25.828 -11.898 1 96.5 177 MET B N 1
ATOM 6748 C CA . MET B 1 177 ? 22.906 25.5 -10.492 1 96.5 177 MET B CA 1
ATOM 6749 C C . MET B 1 177 ? 23.328 26.719 -9.703 1 96.5 177 MET B C 1
ATOM 6751 O O . MET B 1 177 ? 24.047 27.578 -10.219 1 96.5 177 MET B O 1
ATOM 6755 N N . PRO B 1 178 ? 22.844 26.859 -8.5 1 96.81 178 PRO B N 1
ATOM 6756 C CA . PRO B 1 178 ? 23.359 27.953 -7.668 1 96.81 178 PRO B CA 1
ATOM 6757 C C . PRO B 1 178 ? 24.828 27.766 -7.312 1 96.81 178 PRO B C 1
ATOM 6759 O O . PRO B 1 178 ? 25.391 26.688 -7.52 1 96.81 178 PRO B O 1
ATOM 6762 N N . PRO B 1 179 ? 25.453 28.891 -6.844 1 97.44 179 PRO B N 1
ATOM 6763 C CA . PRO B 1 179 ? 26.828 28.719 -6.379 1 97.44 179 PRO B CA 1
ATOM 6764 C C . PRO B 1 179 ? 26.969 27.625 -5.32 1 97.44 179 PRO B C 1
ATOM 6766 O O . PRO B 1 179 ? 26.062 27.438 -4.504 1 97.44 179 PRO B O 1
ATOM 6769 N N . PHE B 1 180 ? 28.109 26.938 -5.309 1 97.5 180 PHE B N 1
ATOM 6770 C CA . PHE B 1 180 ? 28.375 25.766 -4.484 1 97.5 180 PHE B CA 1
ATOM 6771 C C . PHE B 1 180 ? 28.078 26.062 -3.016 1 97.5 180 PHE B C 1
ATOM 6773 O O . PHE B 1 180 ? 27.391 25.297 -2.348 1 97.5 180 PHE B O 1
ATOM 6780 N N . GLU B 1 181 ? 28.594 27.203 -2.539 1 97.31 181 GLU B N 1
ATOM 6781 C CA . GLU B 1 181 ? 28.422 27.531 -1.13 1 97.31 181 GLU B CA 1
ATOM 6782 C C . GLU B 1 181 ? 26.969 27.844 -0.802 1 97.31 181 GLU B C 1
ATOM 6784 O O . GLU B 1 181 ? 26.5 27.547 0.303 1 97.31 181 GLU B O 1
ATOM 6789 N N . PHE B 1 182 ? 26.312 28.391 -1.73 1 97.81 182 PHE B N 1
ATOM 6790 C CA . PHE B 1 182 ? 24.906 28.656 -1.52 1 97.81 182 PHE B CA 1
ATOM 6791 C C . PHE B 1 182 ? 24.109 27.359 -1.475 1 97.81 182 PHE B C 1
ATOM 6793 O O . PHE B 1 182 ? 23.188 27.203 -0.669 1 97.81 182 PHE B O 1
ATOM 6800 N N . ALA B 1 183 ? 24.406 26.438 -2.35 1 98.06 183 ALA B N 1
ATOM 6801 C CA . ALA B 1 183 ? 23.766 25.125 -2.33 1 98.06 183 ALA B CA 1
ATOM 6802 C C . ALA B 1 183 ? 23.969 24.438 -0.984 1 98.06 183 ALA B C 1
ATOM 6804 O O . ALA B 1 183 ? 23.047 23.781 -0.474 1 98.06 183 ALA B O 1
ATOM 6805 N N . LYS B 1 184 ? 25.109 24.578 -0.453 1 97.81 184 LYS B N 1
ATOM 6806 C CA . LYS B 1 184 ? 25.391 24.031 0.869 1 97.81 184 LYS B CA 1
ATOM 6807 C C . LYS B 1 184 ? 24.5 24.672 1.932 1 97.81 184 LYS B C 1
ATOM 6809 O O . LYS B 1 184 ? 24.016 23.984 2.834 1 97.81 184 LYS B O 1
ATOM 6814 N N . ARG B 1 185 ? 24.328 25.969 1.829 1 97.88 185 ARG B N 1
ATOM 6815 C CA . ARG B 1 185 ? 23.453 26.656 2.77 1 97.88 185 ARG B CA 1
ATOM 6816 C C . ARG B 1 185 ? 22.016 26.172 2.635 1 97.88 185 ARG B C 1
ATOM 6818 O O . ARG B 1 185 ? 21.312 26.016 3.635 1 97.88 185 ARG B O 1
ATOM 6825 N N . LEU B 1 186 ? 21.594 25.969 1.396 1 97.75 186 LEU B N 1
ATOM 6826 C CA . LEU B 1 186 ? 20.25 25.484 1.15 1 97.75 186 LEU B CA 1
ATOM 6827 C C . LEU B 1 186 ? 20.047 24.109 1.782 1 97.75 186 LEU B C 1
ATOM 6829 O O . LEU B 1 186 ? 18.953 23.781 2.248 1 97.75 186 LEU B O 1
ATOM 6833 N N . PHE B 1 187 ? 21.156 23.297 1.782 1 98.25 187 PHE B N 1
ATOM 6834 C CA . PHE B 1 187 ? 21.078 22 2.467 1 98.25 187 PHE B CA 1
ATOM 6835 C C . PHE B 1 187 ? 20.75 22.203 3.941 1 98.25 187 PHE B C 1
ATOM 6837 O O . PHE B 1 187 ? 19.906 21.5 4.488 1 98.25 187 PHE B O 1
ATOM 6844 N N . TRP B 1 188 ? 21.328 23.094 4.535 1 97.31 188 TRP B N 1
ATOM 6845 C CA . TRP B 1 188 ? 21.156 23.266 5.973 1 97.31 188 TRP B CA 1
ATOM 6846 C C . TRP B 1 188 ? 19.766 23.844 6.281 1 97.31 188 TRP B C 1
ATOM 6848 O O . TRP B 1 188 ? 19.172 23.516 7.309 1 97.31 188 TRP B O 1
ATOM 6858 N N . VAL B 1 189 ? 19.25 24.672 5.441 1 96.81 189 VAL B N 1
ATOM 6859 C CA . VAL B 1 189 ? 17.875 25.141 5.602 1 96.81 189 VAL B CA 1
ATOM 6860 C C . VAL B 1 189 ? 16.922 23.953 5.52 1 96.81 189 VAL B C 1
ATOM 6862 O O . VAL B 1 189 ? 16.078 23.766 6.414 1 96.81 189 VAL B O 1
ATOM 6865 N N . HIS B 1 190 ? 17.094 23.234 4.398 1 97 190 HIS B N 1
ATOM 6866 C CA . HIS B 1 190 ? 16.297 22.031 4.234 1 97 190 HIS B CA 1
ATOM 6867 C C . HIS B 1 190 ? 16.406 21.125 5.457 1 97 190 HIS B C 1
ATOM 6869 O O . HIS B 1 190 ? 15.406 20.562 5.918 1 97 190 HIS B O 1
ATOM 6875 N N . TYR B 1 191 ? 17.625 20.953 5.953 1 96.94 191 TYR B N 1
ATOM 6876 C CA . TYR B 1 191 ? 17.922 20.062 7.059 1 96.94 191 TYR B CA 1
ATOM 6877 C C . TYR B 1 191 ? 17.203 20.5 8.328 1 96.94 191 TYR B C 1
ATOM 6879 O O . TYR B 1 191 ? 16.719 19.672 9.102 1 96.94 191 TYR B O 1
ATOM 6887 N N . THR B 1 192 ? 17.031 21.719 8.539 1 95 192 THR B N 1
ATOM 6888 C CA . THR B 1 192 ? 16.391 22.281 9.727 1 95 192 THR B CA 1
ATOM 6889 C C . THR B 1 192 ? 14.906 21.938 9.75 1 95 192 THR B C 1
ATOM 6891 O O . THR B 1 192 ? 14.336 21.688 10.812 1 95 192 THR B O 1
ATOM 6894 N N . TYR B 1 193 ? 14.305 21.906 8.625 1 95.56 193 TYR B N 1
ATOM 6895 C CA . TYR B 1 193 ? 12.859 21.719 8.562 1 95.56 193 TYR B CA 1
ATOM 6896 C C . TYR B 1 193 ? 12.508 20.234 8.531 1 95.56 193 TYR B C 1
ATOM 6898 O O . TYR B 1 193 ? 11.617 19.781 9.258 1 95.56 193 TYR B O 1
ATOM 6906 N N . ILE B 1 194 ? 13.148 19.453 7.656 1 95.44 194 ILE B N 1
ATOM 6907 C CA . ILE B 1 194 ? 12.688 18.062 7.508 1 95.44 194 ILE B CA 1
ATOM 6908 C C . ILE B 1 194 ? 13.859 17.109 7.742 1 95.44 194 ILE B C 1
ATOM 6910 O O . ILE B 1 194 ? 13.656 15.961 8.133 1 95.44 194 ILE B O 1
ATOM 6914 N N . GLY B 1 195 ? 15.117 17.562 7.621 1 94.5 195 GLY B N 1
ATOM 6915 C CA . GLY B 1 195 ? 16.281 16.703 7.766 1 94.5 195 GLY B CA 1
ATOM 6916 C C . GLY B 1 195 ? 16.547 16.281 9.203 1 94.5 195 GLY B C 1
ATOM 6917 O O . GLY B 1 195 ? 17.188 15.258 9.445 1 94.5 195 GLY B O 1
ATOM 6918 N N . THR B 1 196 ? 16.062 17.078 10.055 1 93.56 196 THR B N 1
ATOM 6919 C CA . THR B 1 196 ? 16.234 16.719 11.461 1 93.56 196 THR B CA 1
ATOM 6920 C C . THR B 1 196 ? 15.18 15.719 11.898 1 93.56 196 THR B C 1
ATOM 6922 O O . THR B 1 196 ? 15.312 15.102 12.961 1 93.56 196 THR B O 1
ATOM 6925 N N . ILE B 1 197 ? 14.203 15.602 11.148 1 96.69 197 ILE B N 1
ATOM 6926 C CA . ILE B 1 197 ? 13.094 14.719 11.516 1 96.69 197 ILE B CA 1
ATOM 6927 C C . ILE B 1 197 ? 13.234 13.398 10.773 1 96.69 197 ILE B C 1
ATOM 6929 O O . ILE B 1 197 ? 13.375 12.336 11.391 1 96.69 197 ILE B O 1
ATOM 6933 N N . PHE B 1 198 ? 13.273 13.453 9.438 1 97.81 198 PHE B N 1
ATOM 6934 C CA . PHE B 1 198 ? 13.359 12.25 8.609 1 97.81 198 PHE B CA 1
ATOM 6935 C C . PHE B 1 198 ? 14.789 12 8.156 1 97.81 198 PHE B C 1
ATOM 6937 O O . PHE B 1 198 ? 15.516 12.945 7.84 1 97.81 198 PHE B O 1
ATOM 6944 N N . SER B 1 199 ? 15.148 10.812 8.148 1 96.44 199 SER B N 1
ATOM 6945 C CA . SER B 1 199 ? 16.484 10.43 7.715 1 96.44 199 SER B CA 1
ATOM 6946 C C . SER B 1 199 ? 16.516 10.109 6.223 1 96.44 199 SER B C 1
ATOM 6948 O O . SER B 1 199 ? 16.516 8.938 5.832 1 96.44 199 SER B O 1
ATOM 6950 N N . LEU B 1 200 ? 16.641 11.141 5.422 1 97.19 200 LEU B N 1
ATOM 6951 C CA . LEU B 1 200 ? 16.609 10.945 3.977 1 97.19 200 LEU B CA 1
ATOM 6952 C C . LEU B 1 200 ? 17.984 11.195 3.369 1 97.19 200 LEU B C 1
ATOM 6954 O O . LEU B 1 200 ? 18.25 10.773 2.242 1 97.19 200 LEU B O 1
ATOM 6958 N N . ILE B 1 201 ? 18.797 11.945 4.074 1 96 201 ILE B N 1
ATOM 6959 C CA . ILE B 1 201 ? 20.172 12.172 3.654 1 96 201 ILE B CA 1
ATOM 6960 C C . ILE B 1 201 ? 21.016 12.633 4.844 1 96 201 ILE B C 1
ATOM 6962 O O . ILE B 1 201 ? 20.531 13.406 5.68 1 96 201 ILE B O 1
ATOM 6966 N N . GLN B 1 202 ? 22.172 12.133 4.895 1 93.12 202 GLN B N 1
ATOM 6967 C CA . GLN B 1 202 ? 23.125 12.594 5.902 1 93.12 202 GLN B CA 1
ATOM 6968 C C . GLN B 1 202 ? 23.969 13.758 5.379 1 93.12 202 GLN B C 1
ATOM 6970 O O . GLN B 1 202 ? 24.281 13.812 4.188 1 93.12 202 GLN B O 1
ATOM 6975 N N . PRO B 1 203 ? 24.375 14.656 6.309 1 94.75 203 PRO B N 1
ATOM 6976 C CA . PRO B 1 203 ? 25.125 15.836 5.871 1 94.75 203 PRO B CA 1
ATOM 6977 C C . PRO B 1 203 ? 26.391 15.477 5.098 1 94.75 203 PRO B C 1
ATOM 6979 O O . PRO B 1 203 ? 26.688 16.078 4.059 1 94.75 203 PRO B O 1
ATOM 6982 N N . ARG B 1 204 ? 27.109 14.453 5.539 1 93.88 204 ARG B N 1
ATOM 6983 C CA . ARG B 1 204 ? 28.344 14.062 4.867 1 93.88 204 ARG B CA 1
ATOM 6984 C C . ARG B 1 204 ? 28.062 13.523 3.473 1 93.88 204 ARG B C 1
ATOM 6986 O O . ARG B 1 204 ? 28.781 13.82 2.523 1 93.88 204 ARG B O 1
ATOM 6993 N N . ASP B 1 205 ? 27.016 12.734 3.406 1 95.19 205 ASP B N 1
ATOM 6994 C CA . ASP B 1 205 ? 26.641 12.164 2.113 1 95.19 205 ASP B CA 1
ATOM 6995 C C . ASP B 1 205 ? 26.25 13.258 1.124 1 95.19 205 ASP B C 1
ATOM 6997 O O . ASP B 1 205 ? 26.594 13.188 -0.059 1 95.19 205 ASP B O 1
ATOM 7001 N N . PHE B 1 206 ? 25.578 14.281 1.576 1 96.88 206 PHE B N 1
ATOM 7002 C CA . PHE B 1 206 ? 25.156 15.352 0.687 1 96.88 206 PHE B CA 1
ATOM 7003 C C . PHE B 1 206 ? 26.359 16.109 0.133 1 96.88 206 PHE B C 1
ATOM 7005 O O . PHE B 1 206 ? 26.406 16.422 -1.058 1 96.88 206 PHE B O 1
ATOM 7012 N N . GLU B 1 207 ? 27.234 16.422 1.009 1 96.81 207 GLU B N 1
ATOM 7013 C CA . GLU B 1 207 ? 28.406 17.172 0.559 1 96.81 207 GLU B CA 1
ATOM 7014 C C . GLU B 1 207 ? 29.172 16.391 -0.512 1 96.81 207 GLU B C 1
ATOM 7016 O O . GLU B 1 207 ? 29.625 16.984 -1.505 1 96.81 207 GLU B O 1
ATOM 7021 N N . GLU B 1 208 ? 29.312 15.125 -0.331 1 97.44 208 GLU B N 1
ATOM 7022 C CA . GLU B 1 208 ? 29.984 14.281 -1.319 1 97.44 208 GLU B CA 1
ATOM 7023 C C . GLU B 1 208 ? 29.234 14.273 -2.643 1 97.44 208 GLU B C 1
ATOM 7025 O O . GLU B 1 208 ? 29.828 14.398 -3.711 1 97.44 208 GLU B O 1
ATOM 7030 N N . ARG B 1 209 ? 27.953 14.125 -2.564 1 98 209 ARG B N 1
ATOM 7031 C CA . ARG B 1 209 ? 27.125 14.062 -3.766 1 98 209 ARG B CA 1
ATOM 7032 C C . ARG B 1 209 ? 27.078 15.414 -4.465 1 98 209 ARG B C 1
ATOM 7034 O O . ARG B 1 209 ? 27.016 15.484 -5.695 1 98 209 ARG B O 1
ATOM 7041 N N . LEU B 1 210 ? 27.078 16.453 -3.617 1 98.25 210 LEU B N 1
ATOM 7042 C CA . LEU B 1 210 ? 27.109 17.797 -4.184 1 98.25 210 LEU B CA 1
ATOM 7043 C C . LEU B 1 210 ? 28.359 18 -5.023 1 98.25 210 LEU B C 1
ATOM 7045 O O . LEU B 1 210 ? 28.297 18.594 -6.105 1 98.25 210 LEU B O 1
ATOM 7049 N N . HIS B 1 211 ? 29.484 17.516 -4.562 1 97.88 211 HIS B N 1
ATOM 7050 C CA . HIS B 1 211 ? 30.734 17.609 -5.309 1 97.88 211 HIS B CA 1
ATOM 7051 C C . HIS B 1 211 ? 30.641 16.859 -6.633 1 97.88 211 HIS B C 1
ATOM 7053 O O . HIS B 1 211 ? 31.156 17.328 -7.652 1 97.88 211 HIS B O 1
ATOM 7059 N N . VAL B 1 212 ? 29.969 15.766 -6.598 1 97.56 212 VAL B N 1
ATOM 7060 C CA . VAL B 1 212 ? 29.812 14.977 -7.812 1 97.56 212 VAL B CA 1
ATOM 7061 C C . VAL B 1 212 ? 29 15.758 -8.836 1 97.56 212 VAL B C 1
ATOM 7063 O O . VAL B 1 212 ? 29.391 15.859 -10.008 1 97.56 212 VAL B O 1
ATOM 7066 N N . VAL B 1 213 ? 27.938 16.344 -8.438 1 97.69 213 VAL B N 1
ATOM 7067 C CA . VAL B 1 213 ? 27 17.016 -9.328 1 97.69 213 VAL B CA 1
ATOM 7068 C C . VAL B 1 213 ? 27.672 18.25 -9.945 1 97.69 213 VAL B C 1
ATOM 7070 O O . VAL B 1 213 ? 27.422 18.578 -11.102 1 97.69 213 VAL B O 1
ATOM 7073 N N . TYR B 1 214 ? 28.547 18.938 -9.188 1 97.19 214 TYR B N 1
ATOM 7074 C CA . TYR B 1 214 ? 29.156 20.172 -9.664 1 97.19 214 TYR B CA 1
ATOM 7075 C C . TYR B 1 214 ? 30.391 19.875 -10.516 1 97.19 214 TYR B C 1
ATOM 7077 O O . TYR B 1 214 ? 30.844 20.734 -11.273 1 97.19 214 TYR B O 1
ATOM 7085 N N . ASN B 1 215 ? 30.906 18.625 -10.5 1 95.75 215 ASN B N 1
ATOM 7086 C CA . ASN B 1 215 ? 32.188 18.391 -11.133 1 95.75 215 ASN B CA 1
ATOM 7087 C C . ASN B 1 215 ? 32.094 17.328 -12.227 1 95.75 215 ASN B C 1
ATOM 7089 O O . ASN B 1 215 ? 33.031 17.156 -13.008 1 95.75 215 ASN B O 1
ATOM 7093 N N . GLN B 1 216 ? 31 16.625 -12.305 1 94.31 216 GLN B N 1
ATOM 7094 C CA . GLN B 1 216 ? 30.859 15.547 -13.281 1 94.31 216 GLN B CA 1
ATOM 7095 C C . GLN B 1 216 ? 29.547 15.664 -14.039 1 94.31 216 GLN B C 1
ATOM 7097 O O . GLN B 1 216 ? 28.531 16.078 -13.477 1 94.31 216 GLN B O 1
ATOM 7102 N N . PRO B 1 217 ? 29.594 15.312 -15.266 1 93.12 217 PRO B N 1
ATOM 7103 C CA . PRO B 1 217 ? 28.328 15.242 -16 1 93.12 217 PRO B CA 1
ATOM 7104 C C . PRO B 1 217 ? 27.469 14.047 -15.578 1 93.12 217 PRO B C 1
ATOM 7106 O O . PRO B 1 217 ? 28 13.016 -15.156 1 93.12 217 PRO B O 1
ATOM 7109 N N . PRO B 1 218 ? 26.156 14.188 -15.719 1 92.56 218 PRO B N 1
ATOM 7110 C CA . PRO B 1 218 ? 25.281 13.078 -15.336 1 92.56 218 PRO B CA 1
ATOM 7111 C C . PRO B 1 218 ? 25.422 11.883 -16.281 1 92.56 218 PRO B C 1
ATOM 7113 O O . PRO B 1 218 ? 25.594 12.055 -17.484 1 92.56 218 PRO B O 1
ATOM 7116 N N . ASP B 1 219 ? 25.406 10.703 -15.734 1 92 219 ASP B N 1
ATOM 7117 C CA . ASP B 1 219 ? 25.312 9.445 -16.469 1 92 219 ASP B CA 1
ATOM 7118 C C . ASP B 1 219 ? 23.922 8.836 -16.344 1 92 219 ASP B C 1
ATOM 7120 O O . ASP B 1 219 ? 23.625 8.133 -15.375 1 92 219 ASP B O 1
ATOM 7124 N N . PHE B 1 220 ? 23.141 8.898 -17.359 1 88.44 220 PHE B N 1
ATOM 7125 C CA . PHE B 1 220 ? 21.734 8.516 -17.312 1 88.44 220 PHE B CA 1
ATOM 7126 C C . PHE B 1 220 ? 21.578 7 -17.406 1 88.44 220 PHE B C 1
ATOM 7128 O O . PHE B 1 220 ? 20.516 6.457 -17.125 1 88.44 220 PHE B O 1
ATOM 7135 N N . SER B 1 221 ? 22.594 6.344 -17.781 1 85.94 221 SER B N 1
ATOM 7136 C CA . SER B 1 221 ? 22.547 4.891 -17.875 1 85.94 221 SER B CA 1
ATOM 7137 C C . SER B 1 221 ? 22.797 4.234 -16.516 1 85.94 221 SER B C 1
ATOM 7139 O O . SER B 1 221 ? 22.516 3.047 -16.344 1 85.94 221 SER B O 1
ATOM 7141 N N . ASN B 1 222 ? 23.266 5.031 -15.641 1 90.5 222 ASN B N 1
ATOM 7142 C CA . ASN B 1 222 ? 23.578 4.535 -14.305 1 90.5 222 ASN B CA 1
ATOM 7143 C C . ASN B 1 222 ? 22.516 4.984 -13.297 1 90.5 222 ASN B C 1
ATOM 7145 O O . ASN B 1 222 ? 22.391 6.176 -13.016 1 90.5 222 ASN B O 1
ATOM 7149 N N . ARG B 1 223 ? 21.875 4.07 -12.695 1 90.69 223 ARG B N 1
ATOM 7150 C CA . ARG B 1 223 ? 20.781 4.348 -11.766 1 90.69 223 ARG B CA 1
ATOM 7151 C C . ARG B 1 223 ? 21.266 5.172 -10.578 1 90.69 223 ARG B C 1
ATOM 7153 O O . ARG B 1 223 ? 20.609 6.121 -10.156 1 90.69 223 ARG B O 1
ATOM 7160 N N . GLU B 1 224 ? 22.406 4.836 -10.008 1 93.38 224 GLU B N 1
ATOM 7161 C CA . GLU B 1 224 ? 22.953 5.535 -8.844 1 93.38 224 GLU B CA 1
ATOM 7162 C C . GLU B 1 224 ? 23.281 6.984 -9.172 1 93.38 224 GLU B C 1
ATOM 7164 O O . GLU B 1 224 ? 23.031 7.887 -8.367 1 93.38 224 GLU B O 1
ATOM 7169 N N . SER B 1 225 ? 23.891 7.156 -10.297 1 95 225 SER B N 1
ATOM 7170 C CA . SER B 1 225 ? 24.172 8.516 -10.742 1 95 225 SER B CA 1
ATOM 7171 C C . SER B 1 225 ? 22.906 9.336 -10.867 1 95 225 SER B C 1
ATOM 7173 O O . SER B 1 225 ? 22.844 10.484 -10.414 1 95 225 SER B O 1
ATOM 7175 N N . CYS B 1 226 ? 21.875 8.742 -11.453 1 95.31 226 CYS B N 1
ATOM 7176 C CA . CYS B 1 226 ? 20.609 9.43 -11.609 1 95.31 226 CYS B CA 1
ATOM 7177 C C . CYS B 1 226 ? 20.031 9.82 -10.258 1 95.31 226 CYS B C 1
ATOM 7179 O O . CYS B 1 226 ? 19.531 10.938 -10.094 1 95.31 226 CYS B O 1
ATOM 7181 N N . LEU B 1 227 ? 20.125 8.938 -9.344 1 97.62 227 LEU B N 1
ATOM 7182 C CA . LEU B 1 227 ? 19.594 9.188 -8.008 1 97.62 227 LEU B CA 1
ATOM 7183 C C . LEU B 1 227 ? 20.375 10.312 -7.316 1 97.62 227 LEU B C 1
ATOM 7185 O O . LEU B 1 227 ? 19.781 11.133 -6.613 1 97.62 227 LEU B O 1
ATOM 7189 N N . VAL B 1 228 ? 21.688 10.352 -7.5 1 98.25 228 VAL B N 1
ATOM 7190 C CA . VAL B 1 228 ? 22.516 11.398 -6.914 1 98.25 228 VAL B CA 1
ATOM 7191 C C . VAL B 1 228 ? 22.062 12.766 -7.426 1 98.25 228 VAL B C 1
ATOM 7193 O O . VAL B 1 228 ? 21.828 13.68 -6.637 1 98.25 228 VAL B O 1
ATOM 7196 N N . TYR B 1 229 ? 21.953 12.891 -8.688 1 97.94 229 TYR B N 1
ATOM 7197 C CA . TYR B 1 229 ? 21.547 14.156 -9.281 1 97.94 229 TYR B CA 1
ATOM 7198 C C . TYR B 1 229 ? 20.125 14.523 -8.859 1 97.94 229 TYR B C 1
ATOM 7200 O O . TYR B 1 229 ? 19.844 15.68 -8.531 1 97.94 229 TYR B O 1
ATOM 7208 N N . CYS B 1 230 ? 19.25 13.516 -8.883 1 97.69 230 CYS B N 1
ATOM 7209 C CA . CYS B 1 230 ? 17.875 13.742 -8.453 1 97.69 230 CYS B CA 1
ATOM 7210 C C . CYS B 1 230 ? 17.828 14.273 -7.027 1 97.69 230 CYS B C 1
ATOM 7212 O O . CYS B 1 230 ? 17.156 15.273 -6.758 1 97.69 230 CYS B O 1
ATOM 7214 N N . GLN B 1 231 ? 18.516 13.641 -6.102 1 98.56 231 GLN B N 1
ATOM 7215 C CA . GLN B 1 231 ? 18.469 14 -4.688 1 98.56 231 GLN B CA 1
ATOM 7216 C C . GLN B 1 231 ? 19.047 15.398 -4.457 1 98.56 231 GLN B C 1
ATOM 7218 O O . GLN B 1 231 ? 18.5 16.172 -3.67 1 98.56 231 GLN B O 1
ATOM 7223 N N . VAL B 1 232 ? 20.141 15.727 -5.078 1 98.62 232 VAL B N 1
ATOM 7224 C CA . VAL B 1 232 ? 20.766 17.031 -4.914 1 98.62 232 VAL B CA 1
ATOM 7225 C C . VAL B 1 232 ? 19.797 18.125 -5.387 1 98.62 232 VAL B C 1
ATOM 7227 O O . VAL B 1 232 ? 19.625 19.141 -4.711 1 98.62 232 VAL B O 1
ATOM 7230 N N . LEU B 1 233 ? 19.188 17.938 -6.512 1 98.19 233 LEU B N 1
ATOM 7231 C CA . LEU B 1 233 ? 18.219 18.906 -7.031 1 98.19 233 LEU B CA 1
ATOM 7232 C C . LEU B 1 233 ? 17.031 19.031 -6.102 1 98.19 233 LEU B C 1
ATOM 7234 O O . LEU B 1 233 ? 16.5 20.125 -5.902 1 98.19 233 LEU B O 1
ATOM 7238 N N . LEU B 1 234 ? 16.594 17.938 -5.527 1 98.69 234 LEU B N 1
ATOM 7239 C CA . LEU B 1 234 ? 15.469 17.953 -4.598 1 98.69 234 LEU B CA 1
ATOM 7240 C C . LEU B 1 234 ? 15.82 18.75 -3.344 1 98.69 234 LEU B C 1
ATOM 7242 O O . LEU B 1 234 ? 15.008 19.547 -2.861 1 98.69 234 LEU B O 1
ATOM 7246 N N . VAL B 1 235 ? 17.016 18.5 -2.814 1 98.62 235 VAL B N 1
ATOM 7247 C CA . VAL B 1 235 ? 17.453 19.219 -1.621 1 98.62 235 VAL B CA 1
ATOM 7248 C C . VAL B 1 235 ? 17.5 20.719 -1.908 1 98.62 235 VAL B C 1
ATOM 7250 O O . VAL B 1 235 ? 17.078 21.531 -1.082 1 98.62 235 VAL B O 1
ATOM 7253 N N . ILE B 1 236 ? 17.984 21.078 -3.064 1 98.25 236 ILE B N 1
ATOM 7254 C CA . ILE B 1 236 ? 18.016 22.484 -3.459 1 98.25 236 ILE B CA 1
ATOM 7255 C C . ILE B 1 236 ? 16.594 23.031 -3.58 1 98.25 236 ILE B C 1
ATOM 7257 O O . ILE B 1 236 ? 16.297 24.141 -3.129 1 98.25 236 ILE B O 1
ATOM 7261 N N . ALA B 1 237 ? 15.719 22.266 -4.176 1 97.62 237 ALA B N 1
ATOM 7262 C CA . ALA B 1 237 ? 14.32 22.672 -4.316 1 97.62 237 ALA B CA 1
ATOM 7263 C C . ALA B 1 237 ? 13.688 22.922 -2.953 1 97.62 237 ALA B C 1
ATOM 7265 O O . ALA B 1 237 ? 13.039 23.953 -2.748 1 97.62 237 ALA B O 1
ATOM 7266 N N . PHE B 1 238 ? 13.906 22.062 -1.996 1 98.19 238 PHE B N 1
ATOM 7267 C CA . PHE B 1 238 ? 13.367 22.234 -0.65 1 98.19 238 PHE B CA 1
ATOM 7268 C C . PHE B 1 238 ? 14.016 23.422 0.051 1 98.19 238 PHE B C 1
ATOM 7270 O O . PHE B 1 238 ? 13.336 24.172 0.748 1 98.19 238 PHE B O 1
ATOM 7277 N N . GLY B 1 239 ? 15.336 23.469 -0.101 1 98.12 239 GLY B N 1
ATOM 7278 C CA . GLY B 1 239 ? 16.031 24.609 0.501 1 98.12 239 GLY B CA 1
ATOM 7279 C C . GLY B 1 239 ? 15.469 25.953 0.077 1 98.12 239 GLY B C 1
ATOM 7280 O O . GLY B 1 239 ? 15.266 26.828 0.909 1 98.12 239 GLY B O 1
ATOM 7281 N N . LEU B 1 240 ? 15.188 26.078 -1.172 1 96.44 240 LEU B N 1
ATOM 7282 C CA . LEU B 1 240 ? 14.625 27.312 -1.691 1 96.44 240 LEU B CA 1
ATOM 7283 C C . LEU B 1 240 ? 13.195 27.5 -1.192 1 96.44 240 LEU B C 1
ATOM 7285 O O . LEU B 1 240 ? 12.812 28.625 -0.822 1 96.44 240 LEU B O 1
ATOM 7289 N N . MET B 1 241 ? 12.438 26.469 -1.145 1 95.56 241 MET B N 1
ATOM 7290 C CA . MET B 1 241 ? 11.055 26.531 -0.681 1 95.56 241 MET B CA 1
ATOM 7291 C C . MET B 1 241 ? 10.992 27.031 0.757 1 95.56 241 MET B C 1
ATOM 7293 O O . MET B 1 241 ? 10.102 27.812 1.107 1 95.56 241 MET B O 1
ATOM 7297 N N . TYR B 1 242 ? 11.945 26.594 1.603 1 95.69 242 TYR B N 1
ATOM 7298 C CA . TYR B 1 242 ? 11.906 26.906 3.025 1 95.69 242 TYR B CA 1
ATOM 7299 C C . TYR B 1 242 ? 12.641 28.219 3.316 1 95.69 242 TYR B C 1
ATOM 7301 O O . TYR B 1 242 ? 12.508 28.781 4.402 1 95.69 242 TYR B O 1
ATOM 7309 N N . SER B 1 243 ? 13.383 28.703 2.379 1 92.88 243 SER B N 1
ATOM 7310 C CA . SER B 1 243 ? 14.164 29.906 2.596 1 92.88 243 SER B CA 1
ATOM 7311 C C . SER B 1 243 ? 13.414 31.141 2.104 1 92.88 243 SER B C 1
ATOM 7313 O O . SER B 1 243 ? 13.516 32.219 2.703 1 92.88 243 SER B O 1
ATOM 7315 N N . VAL B 1 244 ? 12.688 30.984 1.037 1 84.31 244 VAL B N 1
ATOM 7316 C CA . VAL B 1 244 ? 12.008 32.125 0.416 1 84.31 244 VAL B CA 1
ATOM 7317 C C . VAL B 1 244 ? 10.625 32.281 1.035 1 84.31 244 VAL B C 1
ATOM 7319 O O . VAL B 1 244 ? 9.828 31.344 1.062 1 84.31 244 VAL B O 1
ATOM 7322 N N . ASN B 1 245 ? 10.383 33.438 1.478 1 82.38 245 ASN B N 1
ATOM 7323 C CA . ASN B 1 245 ? 9.117 33.656 2.178 1 82.38 245 ASN B CA 1
ATOM 7324 C C . ASN B 1 245 ? 8.164 34.5 1.356 1 82.38 245 ASN B C 1
ATOM 7326 O O . ASN B 1 245 ? 7.02 34.719 1.755 1 82.38 245 ASN B O 1
ATOM 7330 N N . GLN B 1 246 ? 8.625 35 0.29 1 82.19 246 GLN B N 1
ATOM 7331 C CA . GLN B 1 246 ? 7.758 35.75 -0.612 1 82.19 246 GLN B CA 1
ATOM 7332 C C . GLN B 1 246 ? 8.016 35.375 -2.066 1 82.19 246 GLN B C 1
ATOM 7334 O O . GLN B 1 246 ? 9.156 35.375 -2.52 1 82.19 246 GLN B O 1
ATOM 7339 N N . TRP B 1 247 ? 6.996 34.969 -2.686 1 80.69 247 TRP B N 1
ATOM 7340 C CA . TRP B 1 247 ? 7.172 34.5 -4.047 1 80.69 247 TRP B CA 1
ATOM 7341 C C . TRP B 1 247 ? 6.012 34.938 -4.938 1 80.69 247 TRP B C 1
ATOM 7343 O O . TRP B 1 247 ? 4.852 34.875 -4.535 1 80.69 247 TRP B O 1
ATOM 7353 N N . SER B 1 248 ? 6.363 35.562 -6.02 1 70.75 248 SER B N 1
ATOM 7354 C CA . SER B 1 248 ? 5.359 36.031 -6.98 1 70.75 248 SER B CA 1
ATOM 7355 C C . SER B 1 248 ? 5.543 35.344 -8.328 1 70.75 248 SER B C 1
ATOM 7357 O O . SER B 1 248 ? 4.816 35.625 -9.281 1 70.75 248 SER B O 1
ATOM 7359 N N . GLY B 1 249 ? 6.344 34.406 -8.445 1 66.25 249 GLY B N 1
ATOM 7360 C CA . GLY B 1 249 ? 6.613 33.812 -9.75 1 66.25 249 GLY B CA 1
ATOM 7361 C C . GLY B 1 249 ? 5.512 32.875 -10.219 1 66.25 249 GLY B C 1
ATOM 7362 O O . GLY B 1 249 ? 4.766 32.344 -9.414 1 66.25 249 GLY B O 1
ATOM 7363 N N . ASP B 1 250 ? 5.297 32.938 -11.555 1 63.78 250 ASP B N 1
ATOM 7364 C CA . ASP B 1 250 ? 4.121 32.344 -12.18 1 63.78 250 ASP B CA 1
ATOM 7365 C C . ASP B 1 250 ? 4.312 30.828 -12.367 1 63.78 250 ASP B C 1
ATOM 7367 O O . ASP B 1 250 ? 3.355 30.109 -12.672 1 63.78 250 ASP B O 1
ATOM 7371 N N . ASP B 1 251 ? 5.328 30.359 -12.156 1 75.94 251 ASP B N 1
ATOM 7372 C CA . ASP B 1 251 ? 5.426 28.969 -12.602 1 75.94 251 ASP B CA 1
ATOM 7373 C C . ASP B 1 251 ? 5.168 28 -11.445 1 75.94 251 ASP B C 1
ATOM 7375 O O . ASP B 1 251 ? 4.566 26.938 -11.641 1 75.94 251 ASP B O 1
ATOM 7379 N N . GLY B 1 252 ? 5.484 28.391 -10.211 1 85.31 252 GLY B N 1
ATOM 7380 C CA . GLY B 1 252 ? 5.406 27.562 -9.016 1 85.31 252 GLY B CA 1
ATOM 7381 C C . GLY B 1 252 ? 6.133 28.141 -7.824 1 85.31 252 GLY B C 1
ATOM 7382 O O . GLY B 1 252 ? 6.691 29.234 -7.914 1 85.31 252 GLY B O 1
ATOM 7383 N N . PRO B 1 253 ? 6.066 27.469 -6.773 1 90.12 253 PRO B N 1
ATOM 7384 C CA . PRO B 1 253 ? 6.762 27.969 -5.586 1 90.12 253 PRO B CA 1
ATOM 7385 C C . PRO B 1 253 ? 8.281 27.984 -5.754 1 90.12 253 PRO B C 1
ATOM 7387 O O . PRO B 1 253 ? 8.797 27.438 -6.73 1 90.12 253 PRO B O 1
ATOM 7390 N N . PRO B 1 254 ? 8.93 28.641 -4.84 1 91.88 254 PRO B N 1
ATOM 7391 C CA . PRO B 1 254 ? 10.391 28.656 -4.941 1 91.88 254 PRO B CA 1
ATOM 7392 C C . PRO B 1 254 ? 11 27.266 -5.004 1 91.88 254 PRO B C 1
ATOM 7394 O O . PRO B 1 254 ? 10.633 26.391 -4.215 1 91.88 254 PRO B O 1
ATOM 7397 N N . GLY B 1 255 ? 11.914 27.016 -5.938 1 93.62 255 GLY B N 1
ATOM 7398 C CA . GLY B 1 255 ? 12.586 25.734 -6.074 1 93.62 255 GLY B CA 1
ATOM 7399 C C . GLY B 1 255 ? 11.898 24.797 -7.059 1 93.62 255 GLY B C 1
ATOM 7400 O O . GLY B 1 255 ? 12.445 23.75 -7.41 1 93.62 255 GLY B O 1
ATOM 7401 N N . PHE B 1 256 ? 10.742 25.219 -7.586 1 93.06 256 PHE B N 1
ATOM 7402 C CA . PHE B 1 256 ? 9.922 24.375 -8.445 1 93.06 256 PHE B CA 1
ATOM 7403 C C . PHE B 1 256 ? 10.68 23.984 -9.711 1 93.06 256 PHE B C 1
ATOM 7405 O O . PHE B 1 256 ? 10.547 22.859 -10.203 1 93.06 256 PHE B O 1
ATOM 7412 N N . LYS B 1 257 ? 11.477 24.891 -10.211 1 91.5 257 LYS B N 1
ATOM 7413 C CA . LYS B 1 257 ? 12.273 24.609 -11.398 1 91.5 257 LYS B CA 1
ATOM 7414 C C . LYS B 1 257 ? 13.211 23.422 -11.164 1 91.5 257 LYS B C 1
ATOM 7416 O O . LYS B 1 257 ? 13.328 22.547 -12.023 1 91.5 257 LYS B O 1
ATOM 7421 N N . TYR B 1 258 ? 13.891 23.406 -10.016 1 95.19 258 TYR B N 1
ATOM 7422 C CA . TYR B 1 258 ? 14.812 22.328 -9.688 1 95.19 258 TYR B CA 1
ATOM 7423 C C . TYR B 1 258 ? 14.07 21.016 -9.492 1 95.19 258 TYR B C 1
ATOM 7425 O O . TYR B 1 258 ? 14.578 19.953 -9.852 1 95.19 258 TYR B O 1
ATOM 7433 N N . PHE B 1 259 ? 12.852 21.125 -8.945 1 95.81 259 PHE B N 1
ATOM 7434 C CA . PHE B 1 259 ? 12.039 19.922 -8.766 1 95.81 259 PHE B CA 1
ATOM 7435 C C . PHE B 1 259 ? 11.68 19.312 -10.109 1 95.81 259 PHE B C 1
ATOM 7437 O O . PHE B 1 259 ? 11.758 18.094 -10.281 1 95.81 259 PHE B O 1
ATOM 7444 N N . LYS B 1 260 ? 11.258 20.078 -11.07 1 93.19 260 LYS B N 1
ATOM 7445 C CA . LYS B 1 260 ? 10.906 19.609 -12.406 1 93.19 260 LYS B CA 1
ATOM 7446 C C . LYS B 1 260 ? 12.07 18.859 -13.047 1 93.19 260 LYS B C 1
ATOM 7448 O O . LYS B 1 260 ? 11.883 17.797 -13.641 1 93.19 260 LYS B O 1
ATOM 7453 N N . HIS B 1 261 ? 13.258 19.422 -12.898 1 94.31 261 HIS B N 1
ATOM 7454 C CA . HIS B 1 261 ? 14.438 18.781 -13.453 1 94.31 261 HIS B CA 1
ATOM 7455 C C . HIS B 1 261 ? 14.773 17.5 -12.703 1 94.31 261 HIS B C 1
ATOM 7457 O O . HIS B 1 261 ? 15.227 16.516 -13.297 1 94.31 261 HIS B O 1
ATOM 7463 N N . ALA B 1 262 ? 14.578 17.547 -11.344 1 96 262 ALA B N 1
ATOM 7464 C CA . ALA B 1 262 ? 14.852 16.359 -10.531 1 96 262 ALA B CA 1
ATOM 7465 C C . ALA B 1 262 ? 14.031 15.172 -11.008 1 96 262 ALA B C 1
ATOM 7467 O O . ALA B 1 262 ? 14.539 14.047 -11.055 1 96 262 ALA B O 1
ATOM 7468 N N . LEU B 1 263 ? 12.773 15.359 -11.422 1 94.44 263 LEU B N 1
ATOM 7469 C CA . LEU B 1 263 ? 11.875 14.297 -11.852 1 94.44 263 LEU B CA 1
ATOM 7470 C C . LEU B 1 263 ? 12.422 13.602 -13.094 1 94.44 263 LEU B C 1
ATOM 7472 O O . LEU B 1 263 ? 12.172 12.414 -13.305 1 94.44 263 LEU B O 1
ATOM 7476 N N . ARG B 1 264 ? 13.227 14.258 -13.828 1 92.31 264 ARG B N 1
ATOM 7477 C CA . ARG B 1 264 ? 13.758 13.695 -15.07 1 92.31 264 ARG B CA 1
ATOM 7478 C C . ARG B 1 264 ? 14.906 12.742 -14.789 1 92.31 264 ARG B C 1
ATOM 7480 O O . ARG B 1 264 ? 15.289 11.945 -15.648 1 92.31 264 ARG B O 1
ATOM 7487 N N . PHE B 1 265 ? 15.445 12.867 -13.57 1 93.75 265 PHE B N 1
ATOM 7488 C CA . PHE B 1 265 ? 16.547 11.984 -13.195 1 93.75 265 PHE B CA 1
ATOM 7489 C C . PHE B 1 265 ? 16.016 10.758 -12.461 1 93.75 265 PHE B C 1
ATOM 7491 O O . PHE B 1 265 ? 16.781 9.828 -12.172 1 93.75 265 PHE B O 1
ATOM 7498 N N . LEU B 1 266 ? 14.711 10.742 -12.156 1 94.19 266 LEU B N 1
ATOM 7499 C CA . LEU B 1 266 ? 14.148 9.625 -11.398 1 94.19 266 LEU B CA 1
ATOM 7500 C C . LEU B 1 266 ? 14.188 8.344 -12.219 1 94.19 266 LEU B C 1
ATOM 7502 O O . LEU B 1 266 ? 13.68 8.297 -13.344 1 94.19 266 LEU B O 1
ATOM 7506 N N . PRO B 1 267 ? 14.812 7.289 -11.711 1 93 267 PRO B N 1
ATOM 7507 C CA . PRO B 1 267 ? 14.82 6.012 -12.43 1 93 267 PRO B CA 1
ATOM 7508 C C . PRO B 1 267 ? 13.422 5.414 -12.578 1 93 267 PRO B C 1
ATOM 7510 O O . PRO B 1 267 ? 12.5 5.812 -11.867 1 93 267 PRO B O 1
ATOM 7513 N N . ASP B 1 268 ? 13.328 4.453 -13.484 1 91.06 268 ASP B N 1
ATOM 7514 C CA . ASP B 1 268 ? 12.062 3.75 -13.68 1 91.06 268 ASP B CA 1
ATOM 7515 C C . ASP B 1 268 ? 11.719 2.893 -12.461 1 91.06 268 ASP B C 1
ATOM 7517 O O . ASP B 1 268 ? 12.617 2.412 -11.758 1 91.06 268 ASP B O 1
ATOM 7521 N N . ILE B 1 269 ? 10.477 2.643 -12.328 1 91.5 269 ILE B N 1
ATOM 7522 C CA . ILE B 1 269 ? 9.93 1.937 -11.172 1 91.5 269 ILE B CA 1
ATOM 7523 C C . ILE B 1 269 ? 10.453 0.501 -11.156 1 91.5 269 ILE B C 1
ATOM 7525 O O . ILE B 1 269 ? 10.609 -0.094 -10.086 1 91.5 269 ILE B O 1
ATOM 7529 N N . HIS B 1 270 ? 10.664 -0.055 -12.359 1 91.69 270 HIS B N 1
ATOM 7530 C CA . HIS B 1 270 ? 11.016 -1.468 -12.43 1 91.69 270 HIS B CA 1
ATOM 7531 C C . HIS B 1 270 ? 12.516 -1.67 -12.258 1 91.69 270 HIS B C 1
ATOM 7533 O O . HIS B 1 270 ? 13 -2.807 -12.227 1 91.69 270 HIS B O 1
ATOM 7539 N N . GLU B 1 271 ? 13.281 -0.589 -12.125 1 89.81 271 GLU B N 1
ATOM 7540 C CA . GLU B 1 271 ? 14.695 -0.748 -11.812 1 89.81 271 GLU B CA 1
ATOM 7541 C C . GLU B 1 271 ? 14.898 -1.258 -10.391 1 89.81 271 GLU B C 1
ATOM 7543 O O . GLU B 1 271 ? 13.961 -1.25 -9.586 1 89.81 271 GLU B O 1
ATOM 7548 N N . GLU B 1 272 ? 16.078 -1.652 -10.172 1 88.12 272 GLU B N 1
ATOM 7549 C CA . GLU B 1 272 ? 16.359 -2.271 -8.883 1 88.12 272 GLU B CA 1
ATOM 7550 C C . GLU B 1 272 ? 16.188 -1.274 -7.738 1 88.12 272 GLU B C 1
ATOM 7552 O O . GLU B 1 272 ? 16.672 -0.146 -7.812 1 88.12 272 GLU B O 1
ATOM 7557 N N . GLY B 1 273 ? 15.539 -1.737 -6.727 1 91.44 273 GLY B N 1
ATOM 7558 C CA . GLY B 1 273 ? 15.305 -0.892 -5.566 1 91.44 273 GLY B CA 1
ATOM 7559 C C . GLY B 1 273 ? 16.516 -0.778 -4.66 1 91.44 273 GLY B C 1
ATOM 7560 O O . GLY B 1 273 ? 17.406 -1.639 -4.68 1 91.44 273 GLY B O 1
ATOM 7561 N N . SER B 1 274 ? 16.578 0.27 -3.922 1 93.88 274 SER B N 1
ATOM 7562 C CA . SER B 1 274 ? 17.609 0.521 -2.92 1 93.88 274 SER B CA 1
ATOM 7563 C C . SER B 1 274 ? 17.109 1.491 -1.852 1 93.88 274 SER B C 1
ATOM 7565 O O . SER B 1 274 ? 16.109 2.186 -2.051 1 93.88 274 SER B O 1
ATOM 7567 N N . ILE B 1 275 ? 17.766 1.484 -0.735 1 95.56 275 ILE B N 1
ATOM 7568 C CA . ILE B 1 275 ? 17.438 2.434 0.321 1 95.56 275 ILE B CA 1
ATOM 7569 C C . ILE B 1 275 ? 17.547 3.859 -0.209 1 95.56 275 ILE B C 1
ATOM 7571 O O . ILE B 1 275 ? 16.703 4.711 0.076 1 95.56 275 ILE B O 1
ATOM 7575 N N . PHE B 1 276 ? 18.656 4.125 -0.99 1 96.62 276 PHE B N 1
ATOM 7576 C CA . PHE B 1 276 ? 18.875 5.426 -1.607 1 96.62 276 PHE B CA 1
ATOM 7577 C C . PHE B 1 276 ? 17.672 5.824 -2.465 1 96.62 276 PHE B C 1
ATOM 7579 O O . PHE B 1 276 ? 17.203 6.961 -2.389 1 96.62 276 PHE B O 1
ATOM 7586 N N . PHE B 1 277 ? 17.156 4.906 -3.271 1 97.44 277 PHE B N 1
ATOM 7587 C CA . PHE B 1 277 ? 15.984 5.133 -4.121 1 97.44 277 PHE B CA 1
ATOM 7588 C C . PHE B 1 277 ? 14.758 5.441 -3.277 1 97.44 277 PHE B C 1
ATOM 7590 O O . PHE B 1 277 ? 13.992 6.359 -3.594 1 97.44 277 PHE B O 1
ATOM 7597 N N . VAL B 1 278 ? 14.547 4.727 -2.158 1 98.06 278 VAL B N 1
ATOM 7598 C CA . VAL B 1 278 ? 13.438 4.953 -1.235 1 98.06 278 VAL B CA 1
ATOM 7599 C C . VAL B 1 278 ? 13.5 6.379 -0.695 1 98.06 278 VAL B C 1
ATOM 7601 O O . VAL B 1 278 ? 12.492 7.082 -0.657 1 98.06 278 VAL B O 1
ATOM 7604 N N . GLU B 1 279 ? 14.633 6.805 -0.288 1 98.31 279 GLU B N 1
ATOM 7605 C CA . GLU B 1 279 ? 14.836 8.141 0.256 1 98.31 279 GLU B CA 1
ATOM 7606 C C . GLU B 1 279 ? 14.484 9.219 -0.771 1 98.31 279 GLU B C 1
ATOM 7608 O O . GLU B 1 279 ? 13.82 10.203 -0.444 1 98.31 279 GLU B O 1
ATOM 7613 N N . VAL B 1 280 ? 14.914 8.992 -1.955 1 98.62 280 VAL B N 1
ATOM 7614 C CA . VAL B 1 280 ? 14.648 9.953 -3.025 1 98.62 280 VAL B CA 1
ATOM 7615 C C . VAL B 1 280 ? 13.148 10.023 -3.289 1 98.62 280 VAL B C 1
ATOM 7617 O O . VAL B 1 280 ? 12.594 11.109 -3.463 1 98.62 280 VAL B O 1
ATOM 7620 N N . LEU B 1 281 ? 12.477 8.883 -3.334 1 98.75 281 LEU B N 1
ATOM 7621 C CA . LEU B 1 281 ? 11.031 8.844 -3.549 1 98.75 281 LEU B CA 1
ATOM 7622 C C . LEU B 1 281 ? 10.297 9.586 -2.434 1 98.75 281 LEU B C 1
ATOM 7624 O O . LEU B 1 281 ? 9.281 10.234 -2.68 1 98.75 281 LEU B O 1
ATOM 7628 N N . CYS B 1 282 ? 10.781 9.492 -1.229 1 98.75 282 CYS B N 1
ATOM 7629 C CA . CYS B 1 282 ? 10.195 10.227 -0.116 1 98.75 282 CYS B CA 1
ATOM 7630 C C . CYS B 1 282 ? 10.25 11.727 -0.363 1 98.75 282 CYS B C 1
ATOM 7632 O O . CYS B 1 282 ? 9.273 12.438 -0.112 1 98.75 282 CYS B O 1
ATOM 7634 N N . TYR B 1 283 ? 11.414 12.172 -0.859 1 98.75 283 TYR B N 1
ATOM 7635 C CA . TYR B 1 283 ? 11.547 13.586 -1.2 1 98.75 283 TYR B CA 1
ATOM 7636 C C . TYR B 1 283 ? 10.539 13.984 -2.271 1 98.75 283 TYR B C 1
ATOM 7638 O O . TYR B 1 283 ? 9.883 15.023 -2.158 1 98.75 283 TYR B O 1
ATOM 7646 N N . VAL B 1 284 ? 10.414 13.18 -3.289 1 98.44 284 VAL B N 1
ATOM 7647 C CA . VAL B 1 284 ? 9.516 13.484 -4.395 1 98.44 284 VAL B CA 1
ATOM 7648 C C . VAL B 1 284 ? 8.078 13.547 -3.885 1 98.44 284 VAL B C 1
ATOM 7650 O O . VAL B 1 284 ? 7.336 14.477 -4.211 1 98.44 284 VAL B O 1
ATOM 7653 N N . ALA B 1 285 ? 7.699 12.594 -3.068 1 98.62 285 ALA B N 1
ATOM 7654 C CA . ALA B 1 285 ? 6.344 12.516 -2.535 1 98.62 285 ALA B CA 1
ATOM 7655 C C . ALA B 1 285 ? 6.016 13.742 -1.69 1 98.62 285 ALA B C 1
ATOM 7657 O O . ALA B 1 285 ? 4.961 14.359 -1.862 1 98.62 285 ALA B O 1
ATOM 7658 N N . TYR B 1 286 ? 6.93 14.055 -0.828 1 98.38 286 TYR B N 1
ATOM 7659 C CA . TYR B 1 286 ? 6.648 15.156 0.089 1 98.38 286 TYR B CA 1
ATOM 7660 C C . TYR B 1 286 ? 6.617 16.484 -0.652 1 98.38 286 TYR B C 1
ATOM 7662 O O . TYR B 1 286 ? 5.844 17.375 -0.304 1 98.38 286 TYR B O 1
ATOM 7670 N N . TYR B 1 287 ? 7.492 16.641 -1.652 1 97.88 287 TYR B N 1
ATOM 7671 C CA . TYR B 1 287 ? 7.434 17.875 -2.447 1 97.88 287 TYR B CA 1
ATOM 7672 C C . TYR B 1 287 ? 6.117 17.953 -3.211 1 97.88 287 TYR B C 1
ATOM 7674 O O . TYR B 1 287 ? 5.523 19.031 -3.312 1 97.88 287 TYR B O 1
ATOM 7682 N N . MET B 1 288 ? 5.664 16.828 -3.783 1 96.56 288 MET B N 1
ATOM 7683 C CA . MET B 1 288 ? 4.355 16.781 -4.434 1 96.56 288 MET B CA 1
ATOM 7684 C C . MET B 1 288 ? 3.262 17.25 -3.479 1 96.56 288 MET B C 1
ATOM 7686 O O . MET B 1 288 ? 2.361 18 -3.871 1 96.56 288 MET B O 1
ATOM 7690 N N . GLN B 1 289 ? 3.354 16.828 -2.26 1 96.19 289 GLN B N 1
ATOM 7691 C CA . GLN B 1 289 ? 2.383 17.25 -1.253 1 96.19 289 GLN B CA 1
ATOM 7692 C C . GLN B 1 289 ? 2.424 18.766 -1.039 1 96.19 289 GLN B C 1
ATOM 7694 O O . GLN B 1 289 ? 1.38 19.406 -0.911 1 96.19 289 GLN B O 1
ATOM 7699 N N . ASN B 1 290 ? 3.621 19.297 -0.951 1 95.56 290 ASN B N 1
ATOM 7700 C CA . ASN B 1 290 ? 3.773 20.734 -0.783 1 95.56 290 ASN B CA 1
ATOM 7701 C C . ASN B 1 290 ? 3.174 21.5 -1.957 1 95.56 290 ASN B C 1
ATOM 7703 O O . ASN B 1 290 ? 2.725 22.641 -1.797 1 95.56 290 ASN B O 1
ATOM 7707 N N . LEU B 1 291 ? 3.102 20.891 -3.143 1 92.88 291 LEU B N 1
ATOM 7708 C CA . LEU B 1 291 ? 2.514 21.5 -4.328 1 92.88 291 LEU B CA 1
ATOM 7709 C C . LEU B 1 291 ? 0.998 21.344 -4.328 1 92.88 291 LEU B C 1
ATOM 7711 O O . LEU B 1 291 ? 0.327 21.75 -5.281 1 92.88 291 LEU B O 1
ATOM 7715 N N . ASN B 1 292 ? 0.51 20.703 -3.322 1 90 292 ASN B N 1
ATOM 7716 C CA . ASN B 1 292 ? -0.905 20.375 -3.211 1 90 292 ASN B CA 1
ATOM 7717 C C . ASN B 1 292 ? -1.326 19.359 -4.277 1 90 292 ASN B C 1
ATOM 7719 O O . ASN B 1 292 ? -2.451 19.422 -4.777 1 90 292 ASN B O 1
ATOM 7723 N N . ARG B 1 293 ? -0.356 18.594 -4.707 1 91.5 293 ARG B N 1
ATOM 7724 C CA . ARG B 1 293 ? -0.641 17.406 -5.52 1 91.5 293 ARG B CA 1
ATOM 7725 C C . ARG B 1 293 ? -0.789 16.172 -4.648 1 91.5 293 ARG B C 1
ATOM 7727 O O . ARG B 1 293 ? 0.039 15.258 -4.715 1 91.5 293 ARG B O 1
ATOM 7734 N N . ARG B 1 294 ? -1.839 16.094 -3.98 1 91.31 294 ARG B N 1
ATOM 7735 C CA . ARG B 1 294 ? -2.059 15.102 -2.934 1 91.31 294 ARG B CA 1
ATOM 7736 C C . ARG B 1 294 ? -2.094 13.695 -3.518 1 91.31 294 ARG B C 1
ATOM 7738 O O . ARG B 1 294 ? -1.562 12.758 -2.92 1 91.31 294 ARG B O 1
ATOM 7745 N N . ASP B 1 295 ? -2.74 13.531 -4.668 1 90.62 295 ASP B N 1
ATOM 7746 C CA . ASP B 1 295 ? -2.828 12.211 -5.289 1 90.62 295 ASP B CA 1
ATOM 7747 C C . ASP B 1 295 ? -1.445 11.703 -5.691 1 90.62 295 ASP B C 1
ATOM 7749 O O . ASP B 1 295 ? -1.103 10.547 -5.43 1 90.62 295 ASP B O 1
ATOM 7753 N N . ALA B 1 296 ? -0.709 12.609 -6.379 1 94.56 296 ALA B N 1
ATOM 7754 C CA . ALA B 1 296 ? 0.643 12.227 -6.777 1 94.56 296 ALA B CA 1
ATOM 7755 C C . ALA B 1 296 ? 1.506 11.914 -5.559 1 94.56 296 ALA B C 1
ATOM 7757 O O . ALA B 1 296 ? 2.293 10.969 -5.574 1 94.56 296 ALA B O 1
ATOM 7758 N N . ALA B 1 297 ? 1.358 12.812 -4.527 1 97 297 ALA B N 1
ATOM 7759 C CA . ALA B 1 297 ? 2.094 12.562 -3.289 1 97 297 ALA B CA 1
ATOM 7760 C C . ALA B 1 297 ? 1.755 11.188 -2.719 1 97 297 ALA B C 1
ATOM 7762 O O . ALA B 1 297 ? 2.648 10.438 -2.311 1 97 297 ALA B O 1
ATOM 7763 N N . PHE B 1 298 ? 0.468 10.828 -2.707 1 96.81 298 PHE B N 1
ATOM 7764 C CA . PHE B 1 298 ? -0.033 9.547 -2.209 1 96.81 298 PHE B CA 1
ATOM 7765 C C . PHE B 1 298 ? 0.552 8.391 -3.006 1 96.81 298 PHE B C 1
ATOM 7767 O O . PHE B 1 298 ? 0.934 7.367 -2.434 1 96.81 298 PHE B O 1
ATOM 7774 N N . LEU B 1 299 ? 0.682 8.523 -4.312 1 98.06 299 LEU B N 1
ATOM 7775 C CA . LEU B 1 299 ? 1.213 7.477 -5.18 1 98.06 299 LEU B CA 1
ATOM 7776 C C . LEU B 1 299 ? 2.713 7.305 -4.965 1 98.06 299 LEU B C 1
ATOM 7778 O O . LEU B 1 299 ? 3.195 6.18 -4.797 1 98.06 299 LEU B O 1
ATOM 7782 N N . TYR B 1 300 ? 3.473 8.383 -4.883 1 98.44 300 TYR B N 1
ATOM 7783 C CA . TYR B 1 300 ? 4.922 8.297 -4.762 1 98.44 300 TYR B CA 1
ATOM 7784 C C . TYR B 1 300 ? 5.328 7.777 -3.391 1 98.44 300 TYR B C 1
ATOM 7786 O O . TYR B 1 300 ? 6.285 7.012 -3.268 1 98.44 300 TYR B O 1
ATOM 7794 N N . ILE B 1 301 ? 4.633 8.234 -2.352 1 98.56 301 ILE B N 1
ATOM 7795 C CA . ILE B 1 301 ? 5.012 7.746 -1.03 1 98.56 301 ILE B CA 1
ATOM 7796 C C . ILE B 1 301 ? 4.664 6.262 -0.914 1 98.56 301 ILE B C 1
ATOM 7798 O O . ILE B 1 301 ? 5.375 5.504 -0.253 1 98.56 301 ILE B O 1
ATOM 7802 N N . GLY B 1 302 ? 3.561 5.895 -1.547 1 98.19 302 GLY B N 1
ATOM 7803 C CA . GLY B 1 302 ? 3.234 4.477 -1.611 1 98.19 302 GLY B CA 1
ATOM 7804 C C . GLY B 1 302 ? 4.293 3.654 -2.32 1 98.19 302 GLY B C 1
ATOM 7805 O O . GLY B 1 302 ? 4.613 2.543 -1.892 1 98.19 302 GLY B O 1
ATOM 7806 N N . LEU B 1 303 ? 4.754 4.188 -3.428 1 98.38 303 LEU B N 1
ATOM 7807 C CA . LEU B 1 303 ? 5.836 3.533 -4.156 1 98.38 303 LEU B CA 1
ATOM 7808 C C . LEU B 1 303 ? 7.066 3.377 -3.271 1 98.38 303 LEU B C 1
ATOM 7810 O O . LEU B 1 303 ? 7.695 2.316 -3.258 1 98.38 303 LEU B O 1
ATOM 7814 N N . ALA B 1 304 ? 7.41 4.426 -2.535 1 98.62 304 ALA B N 1
ATOM 7815 C CA . ALA B 1 304 ? 8.547 4.371 -1.615 1 98.62 304 ALA B CA 1
ATOM 7816 C C . ALA B 1 304 ? 8.336 3.301 -0.549 1 98.62 304 ALA B C 1
ATOM 7818 O O . ALA B 1 304 ? 9.25 2.531 -0.245 1 98.62 304 ALA B O 1
ATOM 7819 N N . LEU B 1 305 ? 7.176 3.271 0.007 1 98.5 305 LEU B N 1
ATOM 7820 C CA . LEU B 1 305 ? 6.871 2.324 1.073 1 98.5 305 LEU B CA 1
ATOM 7821 C C . LEU B 1 305 ? 6.961 0.889 0.569 1 98.5 305 LEU B C 1
ATOM 7823 O O . LEU B 1 305 ? 7.559 0.033 1.226 1 98.5 305 LEU B O 1
ATOM 7827 N N . ARG B 1 306 ? 6.379 0.557 -0.552 1 97.88 306 ARG B N 1
ATOM 7828 C CA . ARG B 1 306 ? 6.414 -0.798 -1.092 1 97.88 306 ARG B CA 1
ATOM 7829 C C . ARG B 1 306 ? 7.836 -1.195 -1.478 1 97.88 306 ARG B C 1
ATOM 7831 O O . ARG B 1 306 ? 8.219 -2.361 -1.352 1 97.88 306 ARG B O 1
ATOM 7838 N N . MET B 1 307 ? 8.562 -0.236 -2.039 1 97.56 307 MET B N 1
ATOM 7839 C CA . MET B 1 307 ? 9.961 -0.539 -2.32 1 97.56 307 MET B CA 1
ATOM 7840 C C . MET B 1 307 ? 10.711 -0.885 -1.038 1 97.56 307 MET B C 1
ATOM 7842 O O . MET B 1 307 ? 11.531 -1.807 -1.022 1 97.56 307 MET B O 1
ATOM 7846 N N . ALA B 1 308 ? 10.453 -0.121 0.035 1 97.5 308 ALA B N 1
ATOM 7847 C CA . ALA B 1 308 ? 11.07 -0.419 1.328 1 97.5 308 ALA B CA 1
ATOM 7848 C C . ALA B 1 308 ? 10.688 -1.818 1.805 1 97.5 308 ALA B C 1
ATOM 7850 O O . ALA B 1 308 ? 11.523 -2.545 2.344 1 97.5 308 ALA B O 1
ATOM 7851 N N . ILE B 1 309 ? 9.453 -2.238 1.628 1 96.56 309 ILE B N 1
ATOM 7852 C CA . ILE B 1 309 ? 8.984 -3.566 2.01 1 96.56 309 ILE B CA 1
ATOM 7853 C C . ILE B 1 309 ? 9.695 -4.625 1.17 1 96.56 309 ILE B C 1
ATOM 7855 O O . ILE B 1 309 ? 10.141 -5.648 1.697 1 96.56 309 ILE B O 1
ATOM 7859 N N . SER B 1 310 ? 9.75 -4.344 -0.149 1 94 310 SER B N 1
ATOM 7860 C CA . SER B 1 310 ? 10.422 -5.273 -1.052 1 94 310 SER B CA 1
ATOM 7861 C C . SER B 1 310 ? 11.875 -5.488 -0.648 1 94 310 SER B C 1
ATOM 7863 O O . SER B 1 310 ? 12.438 -6.562 -0.876 1 94 310 SER B O 1
ATOM 7865 N N . LEU B 1 311 ? 12.477 -4.48 -0.004 1 93.5 311 LEU B N 1
ATOM 7866 C CA . LEU B 1 311 ? 13.867 -4.559 0.448 1 93.5 311 LEU B CA 1
ATOM 7867 C C . LEU B 1 311 ? 13.953 -5.203 1.825 1 93.5 311 LEU B C 1
ATOM 7869 O O . LEU B 1 311 ? 15.047 -5.461 2.328 1 93.5 311 LEU B O 1
ATOM 7873 N N . GLY B 1 312 ? 12.82 -5.484 2.457 1 92.81 312 GLY B N 1
ATOM 7874 C CA . GLY B 1 312 ? 12.781 -6.121 3.764 1 92.81 312 GLY B CA 1
ATOM 7875 C C . GLY B 1 312 ? 13.086 -5.164 4.902 1 92.81 312 GLY B C 1
ATOM 7876 O O . GLY B 1 312 ? 13.484 -5.594 5.988 1 92.81 312 GLY B O 1
ATOM 7877 N N . LEU B 1 313 ? 12.891 -3.834 4.695 1 95.81 313 LEU B N 1
ATOM 7878 C CA . LEU B 1 313 ? 13.25 -2.854 5.715 1 95.81 313 LEU B CA 1
ATOM 7879 C C . LEU B 1 313 ? 12.289 -2.912 6.895 1 95.81 313 LEU B C 1
ATOM 7881 O O . LEU B 1 313 ? 12.602 -2.43 7.984 1 95.81 313 LEU B O 1
ATOM 7885 N N . HIS B 1 314 ? 11.094 -3.438 6.738 1 95.06 314 HIS B N 1
ATOM 7886 C CA . HIS B 1 314 ? 10.094 -3.506 7.797 1 95.06 314 HIS B CA 1
ATOM 7887 C C . HIS B 1 314 ? 10.398 -4.641 8.773 1 95.06 314 HIS B C 1
ATOM 7889 O O . HIS B 1 314 ? 9.695 -4.816 9.766 1 95.06 314 HIS B O 1
ATOM 7895 N N . GLN B 1 315 ? 11.445 -5.414 8.438 1 90.75 315 GLN B N 1
ATOM 7896 C CA . GLN B 1 315 ? 11.891 -6.504 9.305 1 90.75 315 GLN B CA 1
ATOM 7897 C C . GLN B 1 315 ? 13.359 -6.348 9.68 1 90.75 315 GLN B C 1
ATOM 7899 O O . GLN B 1 315 ? 14.148 -5.793 8.914 1 90.75 315 GLN B O 1
ATOM 7904 N N . GLU B 1 316 ? 13.695 -6.875 10.844 1 88.25 316 GLU B N 1
ATOM 7905 C CA . GLU B 1 316 ? 15.102 -6.91 11.234 1 88.25 316 GLU B CA 1
ATOM 7906 C C . GLU B 1 316 ? 15.859 -7.988 10.469 1 88.25 316 GLU B C 1
ATOM 7908 O O . GLU B 1 316 ? 15.297 -9.039 10.148 1 88.25 316 GLU B O 1
ATOM 7913 N N . VAL B 1 317 ? 17.109 -7.664 10.164 1 81.19 317 VAL B N 1
ATOM 7914 C CA . VAL B 1 317 ? 17.938 -8.633 9.477 1 81.19 317 VAL B CA 1
ATOM 7915 C C . VAL B 1 317 ? 18.734 -9.461 10.492 1 81.19 317 VAL B C 1
ATOM 7917 O O . VAL B 1 317 ? 19.266 -8.914 11.453 1 81.19 317 VAL B O 1
ATOM 7920 N N . SER B 1 318 ? 18.766 -10.719 10.328 1 76 318 SER B N 1
ATOM 7921 C CA . SER B 1 318 ? 19.453 -11.602 11.258 1 76 318 SER B CA 1
ATOM 7922 C C . SER B 1 318 ? 20.891 -11.844 10.828 1 76 318 SER B C 1
ATOM 7924 O O . SER B 1 318 ? 21.688 -12.375 11.602 1 76 318 SER B O 1
ATOM 7926 N N . ASP B 1 319 ? 21.25 -11.383 9.695 1 75.12 319 ASP B N 1
ATOM 7927 C CA . ASP B 1 319 ? 22.594 -11.594 9.195 1 75.12 319 ASP B CA 1
ATOM 7928 C C . ASP B 1 319 ? 23.625 -10.898 10.078 1 75.12 319 ASP B C 1
ATOM 7930 O O . ASP B 1 319 ? 23.672 -9.664 10.148 1 75.12 319 ASP B O 1
ATOM 7934 N N . PRO B 1 320 ? 24.359 -11.68 10.688 1 77.69 320 PRO B N 1
ATOM 7935 C CA . PRO B 1 320 ? 25.344 -11.102 11.609 1 77.69 320 PRO B CA 1
ATOM 7936 C C . PRO B 1 320 ? 26.453 -10.32 10.891 1 77.69 320 PRO B C 1
ATOM 7938 O O . PRO B 1 320 ? 27.172 -9.547 11.523 1 77.69 320 PRO B O 1
ATOM 7941 N N . THR B 1 321 ? 26.578 -10.5 9.602 1 81.06 321 THR B N 1
ATOM 7942 C CA . THR B 1 321 ? 27.641 -9.836 8.852 1 81.06 321 THR B CA 1
ATOM 7943 C C . THR B 1 321 ? 27.297 -8.375 8.602 1 81.06 321 THR B C 1
ATOM 7945 O O . THR B 1 321 ? 28.172 -7.578 8.25 1 81.06 321 THR B O 1
ATOM 7948 N N . ILE B 1 322 ? 26.109 -8.07 8.859 1 84 322 ILE B N 1
ATOM 7949 C CA . ILE B 1 322 ? 25.688 -6.688 8.656 1 84 322 ILE B CA 1
ATOM 7950 C C . ILE B 1 322 ? 26.031 -5.852 9.891 1 84 322 ILE B C 1
ATOM 7952 O O . ILE B 1 322 ? 25.703 -6.227 11.016 1 84 322 ILE B O 1
ATOM 7956 N N . SER B 1 323 ? 26.766 -4.77 9.703 1 87.56 323 SER B N 1
ATOM 7957 C CA . SER B 1 323 ? 27.188 -3.898 10.797 1 87.56 323 SER B CA 1
ATOM 7958 C C . SER B 1 323 ? 25.984 -3.176 11.422 1 87.56 323 SER B C 1
ATOM 7960 O O . SER B 1 323 ? 24.938 -3.037 10.789 1 87.56 323 SER B O 1
ATOM 7962 N N . GLU B 1 324 ? 26.188 -2.736 12.609 1 87.69 324 GLU B N 1
ATOM 7963 C CA . GLU B 1 324 ? 25.125 -2.01 13.297 1 87.69 324 GLU B CA 1
ATOM 7964 C C . GLU B 1 324 ? 24.828 -0.687 12.602 1 87.69 324 GLU B C 1
ATOM 7966 O O . GLU B 1 324 ? 23.688 -0.223 12.617 1 87.69 324 GLU B O 1
ATOM 7971 N N . GLU B 1 325 ? 25.812 -0.132 12.031 1 88.38 325 GLU B N 1
ATOM 7972 C CA . GLU B 1 325 ? 25.609 1.109 11.289 1 88.38 325 GLU B CA 1
ATOM 7973 C C . GLU B 1 325 ? 24.672 0.9 10.117 1 88.38 325 GLU B C 1
ATOM 7975 O O . GLU B 1 325 ? 23.781 1.726 9.867 1 88.38 325 GLU B O 1
ATOM 7980 N N . VAL B 1 326 ? 24.922 -0.194 9.469 1 89.88 326 VAL B N 1
ATOM 7981 C CA . VAL B 1 326 ? 24.062 -0.511 8.328 1 89.88 326 VAL B CA 1
ATOM 7982 C C . VAL B 1 326 ? 22.656 -0.856 8.812 1 89.88 326 VAL B C 1
ATOM 7984 O O . VAL B 1 326 ? 21.672 -0.487 8.18 1 89.88 326 VAL B O 1
ATOM 7987 N N . ARG B 1 327 ? 22.531 -1.507 9.914 1 91.69 327 ARG B N 1
ATOM 7988 C CA . ARG B 1 327 ? 21.219 -1.817 10.508 1 91.69 327 ARG B CA 1
ATOM 7989 C C . ARG B 1 327 ? 20.469 -0.544 10.867 1 91.69 327 ARG B C 1
ATOM 7991 O O . ARG B 1 327 ? 19.266 -0.428 10.602 1 91.69 327 ARG B O 1
ATOM 7998 N N . ASN B 1 328 ? 21.172 0.353 11.477 1 93.12 328 ASN B N 1
ATOM 7999 C CA . ASN B 1 328 ? 20.562 1.62 11.859 1 93.12 328 ASN B CA 1
ATOM 8000 C C . ASN B 1 328 ? 20.125 2.422 10.633 1 93.12 328 ASN B C 1
ATOM 8002 O O . ASN B 1 328 ? 19.125 3.125 10.664 1 93.12 328 ASN B O 1
ATOM 8006 N N . ARG B 1 329 ? 20.938 2.344 9.641 1 93.12 329 ARG B N 1
ATOM 8007 C CA . ARG B 1 329 ? 20.547 3.006 8.398 1 93.12 329 ARG B CA 1
ATOM 8008 C C . ARG B 1 329 ? 19.234 2.438 7.867 1 93.12 329 ARG B C 1
ATOM 8010 O O . ARG B 1 329 ? 18.375 3.186 7.41 1 93.12 329 ARG B O 1
ATOM 8017 N N . ARG B 1 330 ? 19.094 1.096 7.906 1 94.88 330 ARG B N 1
ATOM 8018 C CA . ARG B 1 330 ? 17.859 0.423 7.488 1 94.88 330 ARG B CA 1
ATOM 8019 C C . ARG B 1 330 ? 16.688 0.839 8.359 1 94.88 330 ARG B C 1
ATOM 8021 O O . ARG B 1 330 ? 15.602 1.137 7.848 1 94.88 330 ARG B O 1
ATOM 8028 N N . ARG B 1 331 ? 16.953 0.892 9.625 1 96.88 331 ARG B N 1
ATOM 8029 C CA . ARG B 1 331 ? 15.906 1.264 10.57 1 96.88 331 ARG B CA 1
ATOM 8030 C C . ARG B 1 331 ? 15.438 2.695 10.336 1 96.88 331 ARG B C 1
ATOM 8032 O O . ARG B 1 331 ? 14.234 2.957 10.266 1 96.88 331 ARG B O 1
ATOM 8039 N N . ARG B 1 332 ? 16.375 3.592 10.227 1 97.38 332 ARG B N 1
ATOM 8040 C CA . ARG B 1 332 ? 16.031 5 10.023 1 97.38 332 ARG B CA 1
ATOM 8041 C C . ARG B 1 332 ? 15.273 5.199 8.719 1 97.38 332 ARG B C 1
ATOM 8043 O O . ARG B 1 332 ? 14.32 5.977 8.664 1 97.38 332 ARG B O 1
ATOM 8050 N N . ALA B 1 333 ? 15.719 4.508 7.703 1 97.56 333 ALA B N 1
ATOM 8051 C CA . ALA B 1 333 ? 15.039 4.605 6.418 1 97.56 333 ALA B CA 1
ATOM 8052 C C . ALA B 1 333 ? 13.594 4.105 6.523 1 97.56 333 ALA B C 1
ATOM 8054 O O . ALA B 1 333 ? 12.672 4.758 6.039 1 97.56 333 ALA B O 1
ATOM 8055 N N . TRP B 1 334 ? 13.383 2.977 7.191 1 98.31 334 TRP B N 1
ATOM 8056 C CA . TRP B 1 334 ? 12.047 2.406 7.348 1 98.31 334 TRP B CA 1
ATOM 8057 C C . TRP B 1 334 ? 11.125 3.371 8.086 1 98.31 334 TRP B C 1
ATOM 8059 O O . TRP B 1 334 ? 10.039 3.688 7.602 1 98.31 334 TRP B O 1
ATOM 8069 N N . TRP B 1 335 ? 11.594 3.836 9.18 1 98.56 335 TRP B N 1
ATOM 8070 C CA . TRP B 1 335 ? 10.727 4.641 10.031 1 98.56 335 TRP B CA 1
ATOM 8071 C C . TRP B 1 335 ? 10.461 6.004 9.406 1 98.56 335 TRP B C 1
ATOM 8073 O O . TRP B 1 335 ? 9.406 6.605 9.633 1 98.56 335 TRP B O 1
ATOM 8083 N N . SER B 1 336 ? 11.406 6.496 8.578 1 98.69 336 SER B N 1
ATOM 8084 C CA . SER B 1 336 ? 11.164 7.734 7.848 1 98.69 336 SER B CA 1
ATOM 8085 C C . SER B 1 336 ? 10.039 7.566 6.836 1 98.69 336 SER B C 1
ATOM 8087 O O . SER B 1 336 ? 9.102 8.367 6.797 1 98.69 336 SER B O 1
ATOM 8089 N N . VAL B 1 337 ? 10.117 6.504 6.035 1 98.56 337 VAL B N 1
ATOM 8090 C CA . VAL B 1 337 ? 9.094 6.285 5.016 1 98.56 337 VAL B CA 1
ATOM 8091 C C . VAL B 1 337 ? 7.77 5.914 5.68 1 98.56 337 VAL B C 1
ATOM 8093 O O . VAL B 1 337 ? 6.703 6.332 5.227 1 98.56 337 VAL B O 1
ATOM 8096 N N . TYR B 1 338 ? 7.805 5.105 6.758 1 98.38 338 TYR B N 1
ATOM 8097 C CA . TYR B 1 338 ? 6.617 4.754 7.527 1 98.38 338 TYR B CA 1
ATOM 8098 C C . TYR B 1 338 ? 5.898 6.004 8.023 1 98.38 338 TYR B C 1
ATOM 8100 O O . TYR B 1 338 ? 4.684 6.137 7.852 1 98.38 338 TYR B O 1
ATOM 8108 N N . SER B 1 339 ? 6.621 6.898 8.602 1 98.62 339 SER B N 1
ATOM 8109 C CA . SER B 1 339 ? 6.055 8.109 9.18 1 98.62 339 SER B CA 1
ATOM 8110 C C . SER B 1 339 ? 5.445 9 8.109 1 98.62 339 SER B C 1
ATOM 8112 O O . SER B 1 339 ? 4.332 9.508 8.266 1 98.62 339 SER B O 1
ATOM 8114 N N . LEU B 1 340 ? 6.16 9.195 7.078 1 98.44 340 LEU B N 1
ATOM 8115 C CA . LEU B 1 340 ? 5.676 10.039 5.992 1 98.44 340 LEU B CA 1
ATOM 8116 C C . LEU B 1 340 ? 4.418 9.453 5.363 1 98.44 340 LEU B C 1
ATOM 8118 O O . LEU B 1 340 ? 3.48 10.18 5.039 1 98.44 340 LEU B O 1
ATOM 8122 N N . ASP B 1 341 ? 4.426 8.164 5.18 1 98.31 341 ASP B N 1
ATOM 8123 C CA . ASP B 1 341 ? 3.252 7.523 4.602 1 98.31 341 ASP B CA 1
ATOM 8124 C C . ASP B 1 341 ? 2.031 7.691 5.504 1 98.31 341 ASP B C 1
ATOM 8126 O O . ASP B 1 341 ? 0.924 7.934 5.02 1 98.31 341 ASP B O 1
ATOM 8130 N N . ARG B 1 342 ? 2.193 7.531 6.805 1 98 342 ARG B N 1
ATOM 8131 C CA . ARG B 1 342 ? 1.091 7.723 7.742 1 98 342 ARG B CA 1
ATOM 8132 C C . ARG B 1 342 ? 0.535 9.141 7.648 1 98 342 ARG B C 1
ATOM 8134 O O . ARG B 1 342 ? -0.682 9.328 7.586 1 98 342 ARG B O 1
ATOM 8141 N N . LEU B 1 343 ? 1.417 10.039 7.652 1 97.38 343 LEU B N 1
ATOM 8142 C CA . LEU B 1 343 ? 1.033 11.453 7.621 1 97.38 343 LEU B CA 1
ATOM 8143 C C . LEU B 1 343 ? 0.229 11.766 6.367 1 97.38 343 LEU B C 1
ATOM 8145 O O . LEU B 1 343 ? -0.871 12.312 6.449 1 97.38 343 LEU B O 1
ATOM 8149 N N . LEU B 1 344 ? 0.748 11.375 5.238 1 96.56 344 LEU B N 1
ATOM 8150 C CA . LEU B 1 344 ? 0.139 11.75 3.967 1 96.56 344 LEU B CA 1
ATOM 8151 C C . LEU B 1 344 ? -1.143 10.961 3.723 1 96.56 344 LEU B C 1
ATOM 8153 O O . LEU B 1 344 ? -2.105 11.492 3.166 1 96.56 344 LEU B O 1
ATOM 8157 N N . SER B 1 345 ? -1.181 9.703 4.152 1 96 345 SER B N 1
ATOM 8158 C CA . SER B 1 345 ? -2.363 8.875 3.947 1 96 345 SER B CA 1
ATOM 8159 C C . SER B 1 345 ? -3.514 9.32 4.844 1 96 345 SER B C 1
ATOM 8161 O O . SER B 1 345 ? -4.598 9.656 4.355 1 96 345 SER B O 1
ATOM 8163 N N . VAL B 1 346 ? -3.297 9.492 6.121 1 94.94 346 VAL B N 1
ATOM 8164 C CA . VAL B 1 346 ? -4.359 9.773 7.082 1 94.94 346 VAL B CA 1
ATOM 8165 C C . VAL B 1 346 ? -4.875 11.195 6.887 1 94.94 346 VAL B C 1
ATOM 8167 O O . VAL B 1 346 ? -6.082 11.438 6.961 1 94.94 346 VAL B O 1
ATOM 8170 N N . LYS B 1 347 ? -3.977 12.109 6.625 1 93 347 LYS B N 1
ATOM 8171 C CA . LYS B 1 347 ? -4.398 13.5 6.48 1 93 347 LYS B CA 1
ATOM 8172 C C . LYS B 1 347 ? -5.188 13.703 5.195 1 93 347 LYS B C 1
ATOM 8174 O O . LYS B 1 347 ? -5.949 14.672 5.074 1 93 347 LYS B O 1
ATOM 8179 N N . SER B 1 348 ? -5.02 12.781 4.262 1 89.88 348 SER B N 1
ATOM 8180 C CA . SER B 1 348 ? -5.828 12.828 3.049 1 89.88 348 SER B CA 1
ATOM 8181 C C . SER B 1 348 ? -7.082 11.969 3.188 1 89.88 348 SER B C 1
ATOM 8183 O O . SER B 1 348 ? -7.93 11.953 2.293 1 89.88 348 SER B O 1
ATOM 8185 N N . GLY B 1 349 ? -7.156 11.273 4.277 1 91.31 349 GLY B N 1
ATOM 8186 C CA . GLY B 1 349 ? -8.32 10.438 4.539 1 91.31 349 GLY B CA 1
ATOM 8187 C C . GLY B 1 349 ? -8.227 9.078 3.875 1 91.31 349 GLY B C 1
ATOM 8188 O O . GLY B 1 349 ? -9.242 8.391 3.711 1 91.31 349 GLY B O 1
ATOM 8189 N N . ASN B 1 350 ? -7.07 8.711 3.414 1 93.25 350 ASN B N 1
ATOM 8190 C CA . ASN B 1 350 ? -6.859 7.398 2.809 1 93.25 350 ASN B CA 1
ATOM 8191 C C . ASN B 1 350 ? -6.59 6.328 3.865 1 93.25 350 ASN B C 1
ATOM 8193 O O . ASN B 1 350 ? -6.141 6.641 4.969 1 93.25 350 ASN B O 1
ATOM 8197 N N . PRO B 1 351 ? -6.863 5.062 3.535 1 92.75 351 PRO B N 1
ATOM 8198 C CA . PRO B 1 351 ? -6.512 3.982 4.461 1 92.75 351 PRO B CA 1
ATOM 8199 C C . PRO B 1 351 ? -5.004 3.816 4.629 1 92.75 351 PRO B C 1
ATOM 8201 O O . PRO B 1 351 ? -4.234 4.191 3.738 1 92.75 351 PRO B O 1
ATOM 8204 N N . ILE B 1 352 ? -4.648 3.307 5.77 1 92.56 352 ILE B N 1
ATOM 8205 C CA . ILE B 1 352 ? -3.225 3.053 5.969 1 92.56 352 ILE B CA 1
ATOM 8206 C C . ILE B 1 352 ? -2.799 1.828 5.164 1 92.56 352 ILE B C 1
ATOM 8208 O O . ILE B 1 352 ? -3.619 0.957 4.867 1 92.56 352 ILE B O 1
ATOM 8212 N N . THR B 1 353 ? -1.56 1.688 4.895 1 91.62 353 THR B N 1
ATOM 8213 C CA . THR B 1 353 ? -1.093 0.714 3.914 1 91.62 353 THR B CA 1
ATOM 8214 C C . THR B 1 353 ? -0.482 -0.501 4.605 1 91.62 353 THR B C 1
ATOM 8216 O O . THR B 1 353 ? -0.477 -1.602 4.051 1 91.62 353 THR B O 1
ATOM 8219 N N . ILE B 1 354 ? 0.129 -0.334 5.68 1 94.75 354 ILE B N 1
ATOM 8220 C CA . ILE B 1 354 ? 0.73 -1.459 6.387 1 94.75 354 ILE B CA 1
ATOM 8221 C C . ILE B 1 354 ? 0.332 -1.415 7.859 1 94.75 354 ILE B C 1
ATOM 8223 O O . ILE B 1 354 ? 0.325 -0.346 8.477 1 94.75 354 ILE B O 1
ATOM 8227 N N . GLN B 1 355 ? -0.026 -2.543 8.352 1 93.19 355 GLN B N 1
ATOM 8228 C CA . GLN B 1 355 ? -0.385 -2.658 9.766 1 93.19 355 GLN B CA 1
ATOM 8229 C C . GLN B 1 355 ? 0.859 -2.775 10.641 1 93.19 355 GLN B C 1
ATOM 8231 O O . GLN B 1 355 ? 1.869 -3.346 10.219 1 93.19 355 GLN B O 1
ATOM 8236 N N . ASP B 1 356 ? 0.745 -2.258 11.789 1 93.62 356 ASP B N 1
ATOM 8237 C CA . ASP B 1 356 ? 1.889 -2.293 12.695 1 93.62 356 ASP B CA 1
ATOM 8238 C C . ASP B 1 356 ? 2.25 -3.729 13.07 1 93.62 356 ASP B C 1
ATOM 8240 O O . ASP B 1 356 ? 3.414 -4.031 13.336 1 93.62 356 ASP B O 1
ATOM 8244 N N . GLU B 1 357 ? 1.326 -4.629 13.008 1 89.38 357 GLU B N 1
ATOM 8245 C CA . GLU B 1 357 ? 1.556 -6.035 13.32 1 89.38 357 GLU B CA 1
ATOM 8246 C C . GLU B 1 357 ? 2.5 -6.68 12.312 1 89.38 357 GLU B C 1
ATOM 8248 O O . GLU B 1 357 ? 3.1 -7.723 12.594 1 89.38 357 GLU B O 1
ATOM 8253 N N . ASP B 1 358 ? 2.59 -6.113 11.203 1 91.56 358 ASP B N 1
ATOM 8254 C CA . ASP B 1 358 ? 3.428 -6.664 10.141 1 91.56 358 ASP B CA 1
ATOM 8255 C C . ASP B 1 358 ? 4.852 -6.117 10.227 1 91.56 358 ASP B C 1
ATOM 8257 O O . ASP B 1 358 ? 5.703 -6.469 9.406 1 91.56 358 ASP B O 1
ATOM 8261 N N . ILE B 1 359 ? 5.137 -5.266 11.164 1 94.62 359 ILE B N 1
ATOM 8262 C CA . ILE B 1 359 ? 6.426 -4.594 11.266 1 94.62 359 ILE B CA 1
ATOM 8263 C C . ILE B 1 359 ? 7.262 -5.234 12.367 1 94.62 359 ILE B C 1
ATOM 8265 O O . ILE B 1 359 ? 6.805 -5.348 13.508 1 94.62 359 ILE B O 1
ATOM 8269 N N . GLY B 1 360 ? 8.461 -5.699 12.055 1 91.25 360 GLY B N 1
ATOM 8270 C CA . GLY B 1 360 ? 9.359 -6.301 13.031 1 91.25 360 GLY B CA 1
ATOM 8271 C C . GLY B 1 360 ? 10.633 -5.5 13.242 1 91.25 360 GLY B C 1
ATOM 8272 O O . GLY B 1 360 ? 11.492 -5.887 14.039 1 91.25 360 GLY B O 1
ATOM 8273 N N . THR B 1 361 ? 10.711 -4.391 12.57 1 93.69 361 THR B N 1
ATOM 8274 C CA . THR B 1 361 ? 11.891 -3.537 12.688 1 93.69 361 THR B CA 1
ATOM 8275 C C . THR B 1 361 ? 11.875 -2.762 14 1 93.69 361 THR B C 1
ATOM 8277 O O . THR B 1 361 ? 10.828 -2.252 14.414 1 93.69 361 THR B O 1
ATOM 8280 N N . THR B 1 362 ? 12.969 -2.703 14.672 1 93.94 362 THR B N 1
ATOM 8281 C CA . THR B 1 362 ? 13.086 -1.984 15.938 1 93.94 362 THR B CA 1
ATOM 8282 C C . THR B 1 362 ? 13.492 -0.532 15.695 1 93.94 362 THR B C 1
ATOM 8284 O O . THR B 1 362 ? 13.766 -0.138 14.562 1 93.94 362 THR B O 1
ATOM 8287 N N . TRP B 1 363 ? 13.445 0.285 16.781 1 95.69 363 TRP B N 1
ATOM 8288 C CA . TRP B 1 363 ? 13.938 1.658 16.719 1 95.69 363 TRP B CA 1
ATOM 8289 C C . TRP B 1 363 ? 15.445 1.688 16.531 1 95.69 363 TRP B C 1
ATOM 8291 O O . TRP B 1 363 ? 16.141 0.729 16.875 1 95.69 363 TRP B O 1
ATOM 8301 N N . PRO B 1 364 ? 15.914 2.801 15.906 1 92.94 364 PRO B N 1
ATOM 8302 C CA . PRO B 1 364 ? 17.375 2.93 15.867 1 92.94 364 PRO B CA 1
ATOM 8303 C C . PRO B 1 364 ? 18.016 2.844 17.25 1 92.94 364 PRO B C 1
ATOM 8305 O O . PRO B 1 364 ? 17.438 3.346 18.234 1 92.94 364 PRO B O 1
ATOM 8308 N N . VAL B 1 365 ? 19.188 2.193 17.328 1 88.62 365 VAL B N 1
ATOM 8309 C CA . VAL B 1 365 ? 19.891 1.979 18.594 1 88.62 365 VAL B CA 1
ATOM 8310 C C . VAL B 1 365 ? 21.25 2.676 18.547 1 88.62 365 VAL B C 1
ATOM 8312 O O . VAL B 1 365 ? 21.766 2.961 17.469 1 88.62 365 VAL B O 1
ATOM 8315 N N . PRO B 1 366 ? 21.703 2.992 19.75 1 85.31 366 PRO B N 1
ATOM 8316 C CA . PRO B 1 366 ? 23.047 3.598 19.781 1 85.31 366 PRO B CA 1
ATOM 8317 C C . PRO B 1 366 ? 24.109 2.686 19.188 1 85.31 366 PRO B C 1
ATOM 8319 O O . PRO B 1 366 ? 24.016 1.462 19.312 1 85.31 366 PRO B O 1
ATOM 8322 N N . THR B 1 367 ? 24.969 3.271 18.406 1 77.06 367 THR B N 1
ATOM 8323 C CA . THR B 1 367 ? 26.078 2.51 17.859 1 77.06 367 THR B CA 1
ATOM 8324 C C . THR B 1 367 ? 27.016 2.039 18.969 1 77.06 367 THR B C 1
ATOM 8326 O O . THR B 1 367 ? 27.156 2.709 20 1 77.06 367 THR B O 1
ATOM 8329 N N . PRO B 1 368 ? 27.594 0.867 18.641 1 71.44 368 PRO B N 1
ATOM 8330 C CA . PRO B 1 368 ? 28.531 0.359 19.656 1 71.44 368 PRO B CA 1
ATOM 8331 C C . PRO B 1 368 ? 29.641 1.358 20 1 71.44 368 PRO B C 1
ATOM 8333 O O . PRO B 1 368 ? 30.281 1.9 19.094 1 71.44 368 PRO B O 1
ATOM 8336 N N . GLY B 1 369 ? 29.859 1.639 21.188 1 68.38 369 GLY B N 1
ATOM 8337 C CA . GLY B 1 369 ? 30.891 2.541 21.656 1 68.38 369 GLY B CA 1
ATOM 8338 C C . GLY B 1 369 ? 30.359 3.898 22.078 1 68.38 369 GLY B C 1
ATOM 8339 O O . GLY B 1 369 ? 31.062 4.68 22.719 1 68.38 369 GLY B O 1
ATOM 8340 N N . SER B 1 370 ? 29.312 4.188 21.422 1 67.94 370 SER B N 1
ATOM 8341 C CA . SER B 1 370 ? 28.703 5.434 21.875 1 67.94 370 SER B CA 1
ATOM 8342 C C . SER B 1 370 ? 27.422 5.172 22.656 1 67.94 370 SER B C 1
ATOM 8344 O O . SER B 1 370 ? 26.609 4.324 22.281 1 67.94 370 SER B O 1
ATOM 8346 N N . SER B 1 371 ? 27.453 5.625 23.781 1 66.19 371 SER B N 1
ATOM 8347 C CA . SER B 1 371 ? 26.281 5.41 24.625 1 66.19 371 SER B CA 1
ATOM 8348 C C . SER B 1 371 ? 25.109 6.266 24.156 1 66.19 371 SER B C 1
ATOM 8350 O O . SER B 1 371 ? 23.953 5.938 24.422 1 66.19 371 SER B O 1
ATOM 8352 N N . ASP B 1 372 ? 25.453 7.266 23.328 1 78.44 372 ASP B N 1
ATOM 8353 C CA . ASP B 1 372 ? 24.344 8.188 23.078 1 78.44 372 ASP B CA 1
ATOM 8354 C C . ASP B 1 372 ? 23.828 8.055 21.656 1 78.44 372 ASP B C 1
ATOM 8356 O O . ASP B 1 372 ? 24.609 7.906 20.719 1 78.44 372 ASP B O 1
ATOM 8360 N N . MET B 1 373 ? 22.531 8.039 21.531 1 82.38 373 MET B N 1
ATOM 8361 C CA . MET B 1 373 ? 21.859 8.07 20.25 1 82.38 373 MET B CA 1
ATOM 8362 C C . MET B 1 373 ? 22.016 9.43 19.578 1 82.38 373 MET B C 1
ATOM 8364 O O . MET B 1 373 ? 21.875 10.469 20.234 1 82.38 373 MET B O 1
ATOM 8368 N N . PRO B 1 374 ? 22.438 9.383 18.359 1 87.56 374 PRO B N 1
ATOM 8369 C CA . PRO B 1 374 ? 22.422 10.672 17.656 1 87.56 374 PRO B CA 1
ATOM 8370 C C . PRO B 1 374 ? 21.078 11.391 17.766 1 87.56 374 PRO B C 1
ATOM 8372 O O . PRO B 1 374 ? 20.016 10.75 17.672 1 87.56 374 PRO B O 1
ATOM 8375 N N . TRP B 1 375 ? 21.062 12.648 18 1 91.5 375 TRP B N 1
ATOM 8376 C CA . TRP B 1 375 ? 19.875 13.445 18.266 1 91.5 375 TRP B CA 1
ATOM 8377 C C . TRP B 1 375 ? 18.844 13.289 17.156 1 91.5 375 TRP B C 1
ATOM 8379 O O . TRP B 1 375 ? 17.656 13.078 17.438 1 91.5 375 TRP B O 1
ATOM 8389 N N . PRO B 1 376 ? 19.25 13.305 15.859 1 91.88 376 PRO B N 1
ATOM 8390 C CA . PRO B 1 376 ? 18.25 13.133 14.812 1 91.88 376 PRO B CA 1
ATOM 8391 C C . PRO B 1 376 ? 17.5 11.812 14.914 1 91.88 376 PRO B C 1
ATOM 8393 O O . PRO B 1 376 ? 16.312 11.727 14.562 1 91.88 376 PRO B O 1
ATOM 8396 N N . SER B 1 377 ? 18.156 10.781 15.383 1 94.19 377 SER B N 1
ATOM 8397 C CA . SER B 1 377 ? 17.5 9.492 15.57 1 94.19 377 SER B CA 1
ATOM 8398 C C . SER B 1 377 ? 16.469 9.562 16.688 1 94.19 377 SER B C 1
ATOM 8400 O O . SER B 1 377 ? 15.422 8.914 16.609 1 94.19 377 SER B O 1
ATOM 8402 N N . VAL B 1 378 ? 16.797 10.344 17.703 1 94.94 378 VAL B N 1
ATOM 8403 C CA . VAL B 1 378 ? 15.867 10.547 18.812 1 94.94 378 VAL B CA 1
ATOM 8404 C C . VAL B 1 378 ? 14.625 11.273 18.297 1 94.94 378 VAL B C 1
ATOM 8406 O O . VAL B 1 378 ? 13.5 10.867 18.609 1 94.94 378 VAL B O 1
ATOM 8409 N N . VAL B 1 379 ? 14.836 12.328 17.562 1 97 379 VAL B N 1
ATOM 8410 C CA . VAL B 1 379 ? 13.734 13.109 17.016 1 97 379 VAL B CA 1
ATOM 8411 C C . VAL B 1 379 ? 12.867 12.227 16.125 1 97 379 VAL B C 1
ATOM 8413 O O . VAL B 1 379 ? 11.641 12.219 16.234 1 97 379 VAL B O 1
ATOM 8416 N N . LEU B 1 380 ? 13.523 11.461 15.227 1 97.75 380 LEU B N 1
ATOM 8417 C CA . LEU B 1 380 ? 12.812 10.562 14.328 1 97.75 380 LEU B CA 1
ATOM 8418 C C . LEU B 1 380 ? 11.945 9.578 15.109 1 97.75 380 LEU B C 1
ATOM 8420 O O . LEU B 1 380 ? 10.789 9.352 14.75 1 97.75 380 LEU B O 1
ATOM 8424 N N . THR B 1 381 ? 12.5 9.008 16.125 1 97.56 381 THR B N 1
ATOM 8425 C CA . THR B 1 381 ? 11.789 8.016 16.906 1 97.56 381 THR B CA 1
ATOM 8426 C C . THR B 1 381 ? 10.531 8.609 17.531 1 97.56 381 THR B C 1
ATOM 8428 O O . THR B 1 381 ? 9.438 8.062 17.359 1 97.56 381 THR B O 1
ATOM 8431 N N . HIS B 1 382 ? 10.656 9.742 18.156 1 97.69 382 HIS B N 1
ATOM 8432 C CA . HIS B 1 382 ? 9.516 10.328 18.859 1 97.69 382 HIS B CA 1
ATOM 8433 C C . HIS B 1 382 ? 8.5 10.898 17.875 1 97.69 382 HIS B C 1
ATOM 8435 O O . HIS B 1 382 ? 7.293 10.852 18.125 1 97.69 382 HIS B O 1
ATOM 8441 N N . TYR B 1 383 ? 8.984 11.461 16.797 1 98.38 383 TYR B N 1
ATOM 8442 C CA . TYR B 1 383 ? 8.07 11.922 15.766 1 98.38 383 TYR B CA 1
ATOM 8443 C C . TYR B 1 383 ? 7.289 10.758 15.172 1 98.38 383 TYR B C 1
ATOM 8445 O O . TYR B 1 383 ? 6.086 10.875 14.922 1 98.38 383 TYR B O 1
ATOM 8453 N N . THR B 1 384 ? 7.922 9.664 14.93 1 98.38 384 THR B N 1
ATOM 8454 C CA . THR B 1 384 ? 7.301 8.484 14.328 1 98.38 384 THR B CA 1
ATOM 8455 C C . THR B 1 384 ? 6.312 7.84 15.289 1 98.38 384 THR B C 1
ATOM 8457 O O . THR B 1 384 ? 5.289 7.297 14.867 1 98.38 384 THR B O 1
ATOM 8460 N N . GLN B 1 385 ? 6.621 7.887 16.547 1 98.31 385 GLN B N 1
ATOM 8461 C CA . GLN B 1 385 ? 5.66 7.391 17.531 1 98.31 385 GLN B CA 1
ATOM 8462 C C . GLN B 1 385 ? 4.324 8.117 17.406 1 98.31 385 GLN B C 1
ATOM 8464 O O . GLN B 1 385 ? 3.262 7.504 17.562 1 98.31 385 GLN B O 1
ATOM 8469 N N . LEU B 1 386 ? 4.359 9.398 17.203 1 98.5 386 LEU B N 1
ATOM 8470 C CA . LEU B 1 386 ? 3.137 10.156 16.953 1 98.5 386 LEU B CA 1
ATOM 8471 C C . LEU B 1 386 ? 2.477 9.719 15.648 1 98.5 386 LEU B C 1
ATOM 8473 O O . LEU B 1 386 ? 1.249 9.633 15.57 1 98.5 386 LEU B O 1
ATOM 8477 N N . SER B 1 387 ? 3.322 9.461 14.648 1 98.56 387 SER B N 1
ATOM 8478 C CA . SER B 1 387 ? 2.785 8.984 13.383 1 98.56 387 SER B CA 1
ATOM 8479 C C . SER B 1 387 ? 2.078 7.645 13.555 1 98.56 387 SER B C 1
ATOM 8481 O O . SER B 1 387 ? 1.092 7.363 12.867 1 98.56 387 SER B O 1
ATOM 8483 N N . ARG B 1 388 ? 2.613 6.812 14.398 1 98 388 ARG B N 1
ATOM 8484 C CA . ARG B 1 388 ? 1.955 5.551 14.727 1 98 388 ARG B CA 1
ATOM 8485 C C . ARG B 1 388 ? 0.584 5.789 15.344 1 98 388 ARG B C 1
ATOM 8487 O O . ARG B 1 388 ? -0.388 5.117 15 1 98 388 ARG B O 1
ATOM 8494 N N . ILE B 1 389 ? 0.516 6.723 16.234 1 98 389 ILE B N 1
ATOM 8495 C CA . ILE B 1 389 ? -0.753 7.09 16.844 1 98 389 ILE B CA 1
ATOM 8496 C C . ILE B 1 389 ? -1.704 7.637 15.781 1 98 389 ILE B C 1
ATOM 8498 O O . ILE B 1 389 ? -2.898 7.328 15.789 1 98 389 ILE B O 1
ATOM 8502 N N . LEU B 1 390 ? -1.144 8.453 14.938 1 98 390 LEU B N 1
ATOM 8503 C CA . LEU B 1 390 ? -1.944 8.984 13.836 1 98 390 LEU B CA 1
ATOM 8504 C C . LEU B 1 390 ? -2.562 7.852 13.023 1 98 390 LEU B C 1
ATOM 8506 O O . LEU B 1 390 ? -3.713 7.949 12.586 1 98 390 LEU B O 1
ATOM 8510 N N . GLY B 1 391 ? -1.76 6.82 12.773 1 96.81 391 GLY B N 1
ATOM 8511 C CA . GLY B 1 391 ? -2.303 5.648 12.102 1 96.81 391 GLY B CA 1
ATOM 8512 C C . GLY B 1 391 ? -3.498 5.051 12.82 1 96.81 391 GLY B C 1
ATOM 8513 O O . GLY B 1 391 ? -4.496 4.703 12.188 1 96.81 391 GLY B O 1
ATOM 8514 N N . ARG B 1 392 ? -3.473 4.953 14.094 1 95.56 392 ARG B N 1
ATOM 8515 C CA . ARG B 1 392 ? -4.582 4.453 14.906 1 95.56 392 ARG B CA 1
ATOM 8516 C C . ARG B 1 392 ? -5.801 5.359 14.773 1 95.56 392 ARG B C 1
ATOM 8518 O O . ARG B 1 392 ? -6.934 4.875 14.695 1 95.56 392 ARG B O 1
ATOM 8525 N N . ILE B 1 393 ? -5.543 6.629 14.82 1 94.5 393 ILE B N 1
ATOM 8526 C CA . ILE B 1 393 ? -6.633 7.586 14.664 1 94.5 393 ILE B CA 1
ATOM 8527 C C . ILE B 1 393 ? -7.348 7.348 13.336 1 94.5 393 ILE B C 1
ATOM 8529 O O . ILE B 1 393 ? -8.578 7.297 13.289 1 94.5 393 ILE B O 1
ATOM 8533 N N . GLY B 1 394 ? -6.605 7.195 12.273 1 92.31 394 GLY B N 1
ATOM 8534 C CA . GLY B 1 394 ? -7.191 6.902 10.977 1 92.31 394 GLY B CA 1
ATOM 8535 C C . GLY B 1 394 ? -8.023 5.637 10.969 1 92.31 394 GLY B C 1
ATOM 8536 O O . GLY B 1 394 ? -9.094 5.594 10.359 1 92.31 394 GLY B O 1
ATOM 8537 N N . GLU B 1 395 ? -7.594 4.648 11.68 1 91.25 395 GLU B N 1
ATOM 8538 C CA . GLU B 1 395 ? -8.219 3.33 11.641 1 91.25 395 GLU B CA 1
ATOM 8539 C C . GLU B 1 395 ? -9.367 3.232 12.641 1 91.25 395 GLU B C 1
ATOM 8541 O O . GLU B 1 395 ? -10.391 2.604 12.359 1 91.25 395 GLU B O 1
ATOM 8546 N N . GLU B 1 396 ? -9.195 3.795 13.766 1 89.56 396 GLU B N 1
ATOM 8547 C CA . GLU B 1 396 ? -10.117 3.533 14.859 1 89.56 396 GLU B CA 1
ATOM 8548 C C . GLU B 1 396 ? -11.164 4.637 14.969 1 89.56 396 GLU B C 1
ATOM 8550 O O . GLU B 1 396 ? -12.273 4.398 15.461 1 89.56 396 GLU B O 1
ATOM 8555 N N . ILE B 1 397 ? -10.781 5.812 14.547 1 88.19 397 ILE B N 1
ATOM 8556 C CA . ILE B 1 397 ? -11.711 6.926 14.695 1 88.19 397 ILE B CA 1
ATOM 8557 C C . ILE B 1 397 ? -12.43 7.18 13.367 1 88.19 397 ILE B C 1
ATOM 8559 O O . ILE B 1 397 ? -13.648 7.363 13.344 1 88.19 397 ILE B O 1
ATOM 8563 N N . TYR B 1 398 ? -11.75 7.125 12.297 1 86.81 398 TYR B N 1
ATOM 8564 C CA . TYR B 1 398 ? -12.305 7.684 11.07 1 86.81 398 TYR B CA 1
ATOM 8565 C C . TYR B 1 398 ? -12.68 6.582 10.086 1 86.81 398 TYR B C 1
ATOM 8567 O O . TYR B 1 398 ? -13.312 6.84 9.062 1 86.81 398 TYR B O 1
ATOM 8575 N N . ARG B 1 399 ? -12.289 5.312 10.273 1 81.44 399 ARG B N 1
ATOM 8576 C CA . ARG B 1 399 ? -12.656 4.234 9.367 1 81.44 399 ARG B CA 1
ATOM 8577 C C . ARG B 1 399 ? -14.172 4.051 9.312 1 81.44 399 ARG B C 1
ATOM 8579 O O . ARG B 1 399 ? -14.844 4.117 10.344 1 81.44 399 ARG B O 1
ATOM 8586 N N . LYS B 1 400 ? -14.672 3.838 8.008 1 64.81 400 LYS B N 1
ATOM 8587 C CA . LYS B 1 400 ? -16.109 3.668 7.785 1 64.81 400 LYS B CA 1
ATOM 8588 C C . LYS B 1 400 ? -16.578 2.297 8.258 1 64.81 400 LYS B C 1
ATOM 8590 O O . LYS B 1 400 ? -16.406 1.3 7.555 1 64.81 400 LYS B O 1
ATOM 8595 N N . LYS B 1 401 ? -16.469 1.844 9.422 1 59.44 401 LYS B N 1
ATOM 8596 C CA . LYS B 1 401 ? -17 0.547 9.844 1 59.44 401 LYS B CA 1
ATOM 8597 C C . LYS B 1 401 ? -18.031 0.707 10.953 1 59.44 401 LYS B C 1
ATOM 8599 O O . LYS B 1 401 ? -17.953 1.646 11.75 1 59.44 401 LYS B O 1
ATOM 8604 N N . PRO B 1 402 ? -18.906 -0.175 10.672 1 52.88 402 PRO B N 1
ATOM 8605 C CA . PRO B 1 402 ? -19.891 -0.166 11.75 1 52.88 402 PRO B CA 1
ATOM 8606 C C . PRO B 1 402 ? -19.25 -0.34 13.133 1 52.88 402 PRO B C 1
ATOM 8608 O O . PRO B 1 402 ? -18.516 -1.304 13.359 1 52.88 402 PRO B O 1
ATOM 8611 N N . ARG B 1 403 ? -19.219 0.692 13.805 1 61.66 403 ARG B N 1
ATOM 8612 C CA . ARG B 1 403 ? -18.734 0.638 15.188 1 61.66 403 ARG B CA 1
ATOM 8613 C C . ARG B 1 403 ? -19.828 1.094 16.156 1 61.66 403 ARG B C 1
ATOM 8615 O O . ARG B 1 403 ? -20.828 1.675 15.75 1 61.66 403 ARG B O 1
ATOM 8622 N N . THR B 1 404 ? -19.672 0.525 17.312 1 63.78 404 THR B N 1
ATOM 8623 C CA . THR B 1 404 ? -20.531 1.019 18.375 1 63.78 404 THR B CA 1
ATOM 8624 C C . THR B 1 404 ? -19.969 2.289 18.984 1 63.78 404 THR B C 1
ATOM 8626 O O . THR B 1 404 ? -18.766 2.555 18.875 1 63.78 404 THR B O 1
ATOM 8629 N N . GLY B 1 405 ? -20.812 3.078 19.438 1 66 405 GLY B N 1
ATOM 8630 C CA . GLY B 1 405 ? -20.375 4.262 20.156 1 66 405 GLY B CA 1
ATOM 8631 C C . GLY B 1 405 ? -19.406 3.957 21.281 1 66 405 GLY B C 1
ATOM 8632 O O . GLY B 1 405 ? -18.453 4.703 21.5 1 66 405 GLY B O 1
ATOM 8633 N N . THR B 1 406 ? -19.625 2.857 21.828 1 66.88 406 THR B N 1
ATOM 8634 C CA . THR B 1 406 ? -18.766 2.439 22.938 1 66.88 406 THR B CA 1
ATOM 8635 C C . THR B 1 406 ? -17.359 2.148 22.438 1 66.88 406 THR B C 1
ATOM 8637 O O . THR B 1 406 ? -16.375 2.484 23.094 1 66.88 406 THR B O 1
ATOM 8640 N N . ASN B 1 407 ? -17.266 1.542 21.281 1 72.31 407 ASN B N 1
ATOM 8641 C CA . ASN B 1 407 ? -15.969 1.251 20.703 1 72.31 407 ASN B CA 1
ATOM 8642 C C . ASN B 1 407 ? -15.227 2.529 20.312 1 72.31 407 ASN B C 1
ATOM 8644 O O . ASN B 1 407 ? -14.008 2.613 20.453 1 72.31 407 ASN B O 1
ATOM 8648 N N . LEU B 1 408 ? -15.992 3.473 19.859 1 77.75 408 LEU B N 1
ATOM 8649 C CA . LEU B 1 408 ? -15.391 4.746 19.484 1 77.75 408 LEU B CA 1
ATOM 8650 C C . LEU B 1 408 ? -14.844 5.469 20.719 1 77.75 408 LEU B C 1
ATOM 8652 O O . LEU B 1 408 ? -13.75 6.039 20.672 1 77.75 408 LEU B O 1
ATOM 8656 N N . LEU B 1 409 ? -15.617 5.441 21.781 1 74.69 409 LEU B N 1
ATOM 8657 C CA . LEU B 1 409 ? -15.188 6.059 23.031 1 74.69 409 LEU B CA 1
ATOM 8658 C C . LEU B 1 409 ? -13.945 5.367 23.562 1 74.69 409 LEU B C 1
ATOM 8660 O O . LEU B 1 409 ? -13.008 6.027 24.031 1 74.69 409 LEU B O 1
ATOM 8664 N N . ALA B 1 410 ? -14.008 4.082 23.484 1 77.69 410 ALA B N 1
ATOM 8665 C CA . ALA B 1 410 ? -12.867 3.309 23.969 1 77.69 410 ALA B CA 1
ATOM 8666 C C . ALA B 1 410 ? -11.609 3.631 23.156 1 77.69 410 ALA B C 1
ATOM 8668 O O . ALA B 1 410 ? -10.516 3.725 23.719 1 77.69 410 ALA B O 1
ATOM 8669 N N . SER B 1 411 ? -11.789 3.764 21.875 1 84.81 411 SER B N 1
ATOM 8670 C CA . SER B 1 411 ? -10.664 4.102 21 1 84.81 411 SER B CA 1
ATOM 8671 C C . SER B 1 411 ? -10.117 5.488 21.312 1 84.81 411 SER B C 1
ATOM 8673 O O . SER B 1 411 ? -8.906 5.684 21.391 1 84.81 411 SER B O 1
ATOM 8675 N N . ALA B 1 412 ? -11.008 6.461 21.469 1 83.75 412 ALA B N 1
ATOM 8676 C CA . ALA B 1 412 ? -10.586 7.824 21.781 1 83.75 412 ALA B CA 1
ATOM 8677 C C . ALA B 1 412 ? -9.82 7.867 23.109 1 83.75 412 ALA B C 1
ATOM 8679 O O . ALA B 1 412 ? -8.805 8.562 23.219 1 83.75 412 ALA B O 1
ATOM 8680 N N . GLN B 1 413 ? -10.266 7.094 24.031 1 81.75 413 GLN B N 1
ATOM 8681 C CA . GLN B 1 413 ? -9.609 7.047 25.328 1 81.75 413 GLN B CA 1
ATOM 8682 C C . GLN B 1 413 ? -8.227 6.41 25.234 1 81.75 413 GLN B C 1
ATOM 8684 O O . GLN B 1 413 ? -7.266 6.906 25.812 1 81.75 413 GLN B O 1
ATOM 8689 N N . SER B 1 414 ? -8.273 5.277 24.562 1 89.56 414 SER B N 1
ATOM 8690 C CA . SER B 1 414 ? -7 4.578 24.406 1 89.56 414 SER B CA 1
ATOM 8691 C C . SER B 1 414 ? -5.977 5.461 23.703 1 89.56 414 SER B C 1
ATOM 8693 O O . SER B 1 414 ? -4.812 5.516 24.109 1 89.56 414 SER B O 1
ATOM 8695 N N . ILE B 1 415 ? -6.344 6.176 22.656 1 92.81 415 ILE B N 1
ATOM 8696 C CA . ILE B 1 415 ? -5.461 7.047 21.891 1 92.81 415 ILE B CA 1
ATOM 8697 C C . ILE B 1 415 ? -5 8.219 22.766 1 92.81 415 ILE B C 1
ATOM 8699 O O . ILE B 1 415 ? -3.824 8.586 22.734 1 92.81 415 ILE B O 1
ATOM 8703 N N . THR B 1 416 ? -5.871 8.781 23.516 1 89.25 416 THR B N 1
ATOM 8704 C CA . THR B 1 416 ? -5.527 9.898 24.391 1 89.25 416 THR B CA 1
ATOM 8705 C C . THR B 1 416 ? -4.539 9.453 25.469 1 89.25 416 THR B C 1
ATOM 8707 O O . THR B 1 416 ? -3.654 10.219 25.859 1 89.25 416 THR B O 1
ATOM 8710 N N . THR B 1 417 ? -4.77 8.242 25.922 1 87.69 417 THR B N 1
ATOM 8711 C CA . THR B 1 417 ? -3.824 7.691 26.891 1 87.69 417 THR B CA 1
ATOM 8712 C C . THR B 1 417 ? -2.436 7.562 26.266 1 87.69 417 THR B C 1
ATOM 8714 O O . THR B 1 417 ? -1.436 7.918 26.906 1 87.69 417 THR B O 1
ATOM 8717 N N . ASP B 1 418 ? -2.412 7.059 25.078 1 94.31 418 ASP B N 1
ATOM 8718 C CA . ASP B 1 418 ? -1.139 6.926 24.375 1 94.31 418 ASP B CA 1
ATOM 8719 C C . ASP B 1 418 ? -0.481 8.289 24.172 1 94.31 418 ASP B C 1
ATOM 8721 O O . ASP B 1 418 ? 0.742 8.414 24.266 1 94.31 418 ASP B O 1
ATOM 8725 N N . LEU B 1 419 ? -1.229 9.297 23.859 1 94.38 419 LEU B N 1
ATOM 8726 C CA . LEU B 1 419 ? -0.713 10.648 23.672 1 94.38 419 LEU B CA 1
ATOM 8727 C C . LEU B 1 419 ? -0.171 11.211 24.969 1 94.38 419 LEU B C 1
ATOM 8729 O O . LEU B 1 419 ? 0.875 11.867 24.984 1 94.38 419 LEU B O 1
ATOM 8733 N N . SER B 1 420 ? -0.866 10.922 26.047 1 89.69 420 SER B N 1
ATOM 8734 C CA . SER B 1 420 ? -0.398 11.359 27.359 1 89.69 420 SER B CA 1
ATOM 8735 C C . SER B 1 420 ? 0.921 10.695 27.719 1 89.69 420 SER B C 1
ATOM 8737 O O . SER B 1 420 ? 1.824 11.344 28.266 1 89.69 420 SER B O 1
ATOM 8739 N N . GLU B 1 421 ? 0.938 9.414 27.438 1 91.81 421 GLU B N 1
ATOM 8740 C CA . GLU B 1 421 ? 2.17 8.672 27.703 1 91.81 421 GLU B CA 1
ATOM 8741 C C . GLU B 1 421 ? 3.324 9.203 26.859 1 91.81 421 GLU B C 1
ATOM 8743 O O . GLU B 1 421 ? 4.453 9.312 27.344 1 91.81 421 GLU B O 1
ATOM 8748 N N . TRP B 1 422 ? 3.068 9.469 25.688 1 96.25 422 TRP B N 1
ATOM 8749 C CA . TRP B 1 422 ? 4.082 10.047 24.797 1 96.25 422 TRP B CA 1
ATOM 8750 C C . TRP B 1 422 ? 4.598 11.367 25.359 1 96.25 422 TRP B C 1
ATOM 8752 O O . TRP B 1 422 ? 5.805 11.617 25.359 1 96.25 422 TRP B O 1
ATOM 8762 N N . LEU B 1 423 ? 3.721 12.266 25.781 1 92.94 423 LEU B N 1
ATOM 8763 C CA . LEU B 1 423 ? 4.086 13.578 26.297 1 92.94 423 LEU B CA 1
ATOM 8764 C C . LEU B 1 423 ? 4.98 13.445 27.531 1 92.94 423 LEU B C 1
ATOM 8766 O O . LEU B 1 423 ? 5.891 14.258 27.734 1 92.94 423 LEU B O 1
ATOM 8770 N N . GLN B 1 424 ? 4.77 12.391 28.266 1 89.62 424 GLN B N 1
ATOM 8771 C CA . GLN B 1 424 ? 5.566 12.164 29.469 1 89.62 424 GLN B CA 1
ATOM 8772 C C . GLN B 1 424 ? 6.965 11.664 29.125 1 89.62 424 GLN B C 1
ATOM 8774 O O . GLN B 1 424 ? 7.926 11.953 29.844 1 89.62 424 GLN B O 1
ATOM 8779 N N . ARG B 1 425 ? 7.078 11.016 28.016 1 92.81 425 ARG B N 1
ATOM 8780 C CA . ARG B 1 425 ? 8.328 10.336 27.688 1 92.81 425 ARG B CA 1
ATOM 8781 C C . ARG B 1 425 ? 9.188 11.188 26.766 1 92.81 425 ARG B C 1
ATOM 8783 O O . ARG B 1 425 ? 10.383 10.938 26.625 1 92.81 425 ARG B O 1
ATOM 8790 N N . VAL B 1 426 ? 8.594 12.164 26.141 1 95.06 426 VAL B N 1
ATOM 8791 C CA . VAL B 1 426 ? 9.344 12.969 25.172 1 95.06 426 VAL B CA 1
ATOM 8792 C C . VAL B 1 426 ? 10.508 13.656 25.875 1 95.06 426 VAL B C 1
ATOM 8794 O O . VAL B 1 426 ? 10.352 14.188 26.969 1 95.06 426 VAL B O 1
ATOM 8797 N N . PRO B 1 427 ? 11.688 13.586 25.281 1 94.06 427 PRO B N 1
ATOM 8798 C CA . PRO B 1 427 ? 12.859 14.188 25.922 1 94.06 427 PRO B CA 1
ATOM 8799 C C . PRO B 1 427 ? 12.75 15.703 26.047 1 94.06 427 PRO B C 1
ATOM 8801 O O . PRO B 1 427 ? 12.109 16.359 25.219 1 94.06 427 PRO B O 1
ATOM 8804 N N . ASP B 1 428 ? 13.539 16.25 26.938 1 90.81 428 ASP B N 1
ATOM 8805 C CA . ASP B 1 428 ? 13.5 17.672 27.25 1 90.81 428 ASP B CA 1
ATOM 8806 C C . ASP B 1 428 ? 13.953 18.516 26.047 1 90.81 428 ASP B C 1
ATOM 8808 O O . ASP B 1 428 ? 13.43 19.594 25.812 1 90.81 428 ASP B O 1
ATOM 8812 N N . GLY B 1 429 ? 14.867 17.953 25.391 1 91.5 429 GLY B N 1
ATOM 8813 C CA . GLY B 1 429 ? 15.391 18.688 24.25 1 91.5 429 GLY B CA 1
ATOM 8814 C C . GLY B 1 429 ? 14.344 18.938 23.172 1 91.5 429 GLY B C 1
ATOM 8815 O O . GLY B 1 429 ? 14.484 19.859 22.359 1 91.5 429 GLY B O 1
ATOM 8816 N N . LEU B 1 430 ? 13.234 18.188 23.172 1 94.25 430 LEU B N 1
ATOM 8817 C CA . LEU B 1 430 ? 12.188 18.312 22.172 1 94.25 430 LEU B CA 1
ATOM 8818 C C . LEU B 1 430 ? 10.992 19.078 22.719 1 94.25 430 LEU B C 1
ATOM 8820 O O . LEU B 1 430 ? 10.117 19.516 21.953 1 94.25 430 LEU B O 1
ATOM 8824 N N . ARG B 1 431 ? 10.977 19.406 23.953 1 91.88 431 ARG B N 1
ATOM 8825 C CA . ARG B 1 431 ? 9.82 20.047 24.578 1 91.88 431 ARG B CA 1
ATOM 8826 C C . ARG B 1 431 ? 9.797 21.531 24.25 1 91.88 431 ARG B C 1
ATOM 8828 O O . ARG B 1 431 ? 10.844 22.156 24.062 1 91.88 431 ARG B O 1
ATOM 8835 N N . ILE B 1 432 ? 8.656 22.031 24.156 1 91.19 432 ILE B N 1
ATOM 8836 C CA . ILE B 1 432 ? 8.469 23.469 23.953 1 91.19 432 ILE B CA 1
ATOM 8837 C C . ILE B 1 432 ? 8.172 24.141 25.281 1 91.19 432 ILE B C 1
ATOM 8839 O O . ILE B 1 432 ? 7.258 23.719 26.016 1 91.19 432 ILE B O 1
ATOM 8843 N N . ASP B 1 433 ? 8.914 25.078 25.578 1 85 433 ASP B N 1
ATOM 8844 C CA . ASP B 1 433 ? 8.641 25.938 26.719 1 85 433 ASP B CA 1
ATOM 8845 C C . ASP B 1 433 ? 7.879 27.188 26.297 1 85 433 ASP B C 1
ATOM 8847 O O . ASP B 1 433 ? 8.461 28.109 25.719 1 85 433 ASP B O 1
ATOM 8851 N N . PHE B 1 434 ? 6.629 27.266 26.672 1 86.62 434 PHE B N 1
ATOM 8852 C CA . PHE B 1 434 ? 5.742 28.344 26.234 1 86.62 434 PHE B CA 1
ATOM 8853 C C . PHE B 1 434 ? 6.121 29.656 26.891 1 86.62 434 PHE B C 1
ATOM 8855 O O . PHE B 1 434 ? 5.77 30.734 26.406 1 86.62 434 PHE B O 1
ATOM 8862 N N . SER B 1 435 ? 6.871 29.594 27.922 1 80.75 435 SER B N 1
ATOM 8863 C CA . SER B 1 435 ? 7.273 30.797 28.641 1 80.75 435 SER B CA 1
ATOM 8864 C C . SER B 1 435 ? 8.445 31.484 27.953 1 80.75 435 SER B C 1
ATOM 8866 O O . SER B 1 435 ? 8.703 32.656 28.172 1 80.75 435 SER B O 1
ATOM 8868 N N . THR B 1 436 ? 9.109 30.797 27.109 1 84.5 436 THR B N 1
ATOM 8869 C CA . THR B 1 436 ? 10.297 31.359 26.484 1 84.5 436 THR B CA 1
ATOM 8870 C C . THR B 1 436 ? 10.148 31.375 24.969 1 84.5 436 THR B C 1
ATOM 8872 O O . THR B 1 436 ? 11.148 31.266 24.25 1 84.5 436 THR B O 1
ATOM 8875 N N . LEU B 1 437 ? 9.008 31.422 24.469 1 87.31 437 LEU B N 1
ATOM 8876 C CA . LEU B 1 437 ? 8.773 31.359 23.031 1 87.31 437 LEU B CA 1
ATOM 8877 C C . LEU B 1 437 ? 9.367 32.594 22.328 1 87.31 437 LEU B C 1
ATOM 8879 O O . LEU B 1 437 ? 9.664 32.531 21.141 1 87.31 437 LEU B O 1
ATOM 8883 N N . ASP B 1 438 ? 9.531 33.688 23.078 1 85.06 438 ASP B N 1
ATOM 8884 C CA . ASP B 1 438 ? 10.031 34.906 22.484 1 85.06 438 ASP B CA 1
ATOM 8885 C C . ASP B 1 438 ? 11.539 34.844 22.281 1 85.06 438 ASP B C 1
ATOM 8887 O O . ASP B 1 438 ? 12.086 35.562 21.438 1 85.06 438 ASP B O 1
ATOM 8891 N N . THR B 1 439 ? 12.195 34.062 23.016 1 86.25 439 THR B N 1
ATOM 8892 C CA . THR B 1 439 ? 13.648 34.031 22.938 1 86.25 439 THR B CA 1
ATOM 8893 C C . THR B 1 439 ? 14.109 32.969 21.922 1 86.25 439 THR B C 1
ATOM 8895 O O . THR B 1 439 ? 14.945 33.25 21.062 1 86.25 439 THR B O 1
ATOM 8898 N N . HIS B 1 440 ? 13.656 31.828 22.156 1 86.56 440 HIS B N 1
ATOM 8899 C CA . HIS B 1 440 ? 14.141 30.781 21.266 1 86.56 440 HIS B CA 1
ATOM 8900 C C . HIS B 1 440 ? 13.109 29.672 21.109 1 86.56 440 HIS B C 1
ATOM 8902 O O . HIS B 1 440 ? 12.422 29.312 22.062 1 86.56 440 HIS B O 1
ATOM 8908 N N . ILE B 1 441 ? 13 29.172 19.812 1 90.31 441 ILE B N 1
ATOM 8909 C CA . ILE B 1 441 ? 12.195 27.984 19.547 1 90.31 441 ILE B CA 1
ATOM 8910 C C . ILE B 1 441 ? 12.852 27.141 18.469 1 90.31 441 ILE B C 1
ATOM 8912 O O . ILE B 1 441 ? 13.297 27.656 17.438 1 90.31 441 ILE B O 1
ATOM 8916 N N . ASN B 1 442 ? 13.102 25.875 18.75 1 92.06 442 ASN B N 1
ATOM 8917 C CA . ASN B 1 442 ? 13.703 24.953 17.797 1 92.06 442 ASN B CA 1
ATOM 8918 C C . ASN B 1 442 ? 12.672 24.453 16.781 1 92.06 442 ASN B C 1
ATOM 8920 O O . ASN B 1 442 ? 11.562 24.062 17.172 1 92.06 442 ASN B O 1
ATOM 8924 N N . ARG B 1 443 ? 13.047 24.391 15.562 1 95.25 443 ARG B N 1
ATOM 8925 C CA . ARG B 1 443 ? 12.102 24.031 14.508 1 95.25 443 ARG B CA 1
ATOM 8926 C C . ARG B 1 443 ? 11.648 22.578 14.656 1 95.25 443 ARG B C 1
ATOM 8928 O O . ARG B 1 443 ? 10.5 22.25 14.367 1 95.25 443 ARG B O 1
ATOM 8935 N N . GLU B 1 444 ? 12.531 21.641 15.039 1 94.75 444 GLU B N 1
ATOM 8936 C CA . GLU B 1 444 ? 12.141 20.25 15.211 1 94.75 444 GLU B CA 1
ATOM 8937 C C . GLU B 1 444 ? 11.125 20.094 16.344 1 94.75 444 GLU B C 1
ATOM 8939 O O . GLU B 1 444 ? 10.227 19.266 16.266 1 94.75 444 GLU B O 1
ATOM 8944 N N . SER B 1 445 ? 11.289 20.969 17.406 1 95.56 445 SER B N 1
ATOM 8945 C CA . SER B 1 445 ? 10.305 20.984 18.484 1 95.56 445 SER B CA 1
ATOM 8946 C C . SER B 1 445 ? 8.953 21.484 17.984 1 95.56 445 SER B C 1
ATOM 8948 O O . SER B 1 445 ? 7.91 20.922 18.328 1 95.56 445 SER B O 1
ATOM 8950 N N . VAL B 1 446 ? 9.008 22.516 17.172 1 96.5 446 VAL B N 1
ATOM 8951 C CA . VAL B 1 446 ? 7.789 23.062 16.578 1 96.5 446 VAL B CA 1
ATOM 8952 C C . VAL B 1 446 ? 7.074 21.984 15.773 1 96.5 446 VAL B C 1
ATOM 8954 O O . VAL B 1 446 ? 5.887 21.719 15.992 1 96.5 446 VAL B O 1
ATOM 8957 N N . SER B 1 447 ? 7.793 21.328 14.883 1 97.62 447 SER B N 1
ATOM 8958 C CA . SER B 1 447 ? 7.211 20.297 14.023 1 97.62 447 SER B CA 1
ATOM 8959 C C . SER B 1 447 ? 6.641 19.141 14.852 1 97.62 447 SER B C 1
ATOM 8961 O O . SER B 1 447 ? 5.543 18.656 14.578 1 97.62 447 SER B O 1
ATOM 8963 N N . THR B 1 448 ? 7.332 18.703 15.852 1 98 448 THR B N 1
ATOM 8964 C CA . THR B 1 448 ? 6.934 17.562 16.656 1 98 448 THR B CA 1
ATOM 8965 C C . THR B 1 448 ? 5.68 17.875 17.469 1 98 448 THR B C 1
ATOM 8967 O O . THR B 1 448 ? 4.75 17.078 17.531 1 98 448 THR B O 1
ATOM 8970 N N . PHE B 1 449 ? 5.625 19.031 18.016 1 96.69 449 PHE B N 1
ATOM 8971 C CA . PHE B 1 449 ? 4.492 19.359 18.859 1 96.69 449 PHE B CA 1
ATOM 8972 C C . PHE B 1 449 ? 3.279 19.75 18.031 1 96.69 449 PHE B C 1
ATOM 8974 O O . PHE B 1 449 ? 2.139 19.531 18.438 1 96.69 449 PHE B O 1
ATOM 8981 N N . LEU B 1 450 ? 3.492 20.375 16.891 1 97.75 450 LEU B N 1
ATOM 8982 C CA . LEU B 1 450 ? 2.359 20.562 15.992 1 97.75 450 LEU B CA 1
ATOM 8983 C C . LEU B 1 450 ? 1.742 19.203 15.625 1 97.75 450 LEU B C 1
ATOM 8985 O O . LEU B 1 450 ? 0.518 19.078 15.555 1 97.75 450 LEU B O 1
ATOM 8989 N N . HIS B 1 451 ? 2.625 18.219 15.375 1 98.19 451 HIS B N 1
ATOM 8990 C CA . HIS B 1 451 ? 2.172 16.859 15.102 1 98.19 451 HIS B CA 1
ATOM 8991 C C . HIS B 1 451 ? 1.417 16.281 16.297 1 98.19 451 HIS B C 1
ATOM 8993 O O . HIS B 1 451 ? 0.352 15.688 16.125 1 98.19 451 HIS B O 1
ATOM 8999 N N . PHE B 1 452 ? 1.926 16.5 17.453 1 97.31 452 PHE B N 1
ATOM 9000 C CA . PHE B 1 452 ? 1.314 16.031 18.688 1 97.31 452 PHE B CA 1
ATOM 9001 C C . PHE B 1 452 ? -0.078 16.625 18.859 1 97.31 452 PHE B C 1
ATOM 9003 O O . PHE B 1 452 ? -1.048 15.883 19.078 1 97.31 452 PHE B O 1
ATOM 9010 N N . TYR B 1 453 ? -0.244 17.891 18.812 1 95.81 453 TYR B N 1
ATOM 9011 C CA . TYR B 1 453 ? -1.527 18.547 19.016 1 95.81 453 TYR B CA 1
ATOM 9012 C C . TYR B 1 453 ? -2.506 18.219 17.906 1 95.81 453 TYR B C 1
ATOM 9014 O O . TYR B 1 453 ? -3.715 18.125 18.125 1 95.81 453 TYR B O 1
ATOM 9022 N N . SER B 1 454 ? -1.975 18.047 16.703 1 96.94 454 SER B N 1
ATOM 9023 C CA . SER B 1 454 ? -2.83 17.594 15.617 1 96.94 454 SER B CA 1
ATOM 9024 C C . SER B 1 454 ? -3.475 16.25 15.93 1 96.94 454 SER B C 1
ATOM 9026 O O . SER B 1 454 ? -4.641 16.031 15.609 1 96.94 454 SER B O 1
ATOM 9028 N N . CYS B 1 455 ? -2.729 15.344 16.484 1 96.81 455 CYS B N 1
ATOM 9029 C CA . CYS B 1 455 ? -3.275 14.047 16.875 1 96.81 455 CYS B CA 1
ATOM 9030 C C . CYS B 1 455 ? -4.398 14.211 17.891 1 96.81 455 CYS B C 1
ATOM 9032 O O . CYS B 1 455 ? -5.426 13.539 17.797 1 96.81 455 CYS B O 1
ATOM 9034 N N . ILE B 1 456 ? -4.246 15.102 18.797 1 94.38 456 ILE B N 1
ATOM 9035 C CA . ILE B 1 456 ? -5.285 15.375 19.797 1 94.38 456 ILE B CA 1
ATOM 9036 C C . ILE B 1 456 ? -6.539 15.898 19.094 1 94.38 456 ILE B C 1
ATOM 9038 O O . ILE B 1 456 ? -7.641 15.398 19.328 1 94.38 456 ILE B O 1
ATOM 9042 N N . ASN B 1 457 ? -6.332 16.844 18.281 1 93.94 457 ASN B N 1
ATOM 9043 C CA . ASN B 1 457 ? -7.449 17.453 17.562 1 93.94 457 ASN B CA 1
ATOM 9044 C C . ASN B 1 457 ? -8.211 16.438 16.734 1 93.94 457 ASN B C 1
ATOM 9046 O O . ASN B 1 457 ? -9.438 16.391 16.766 1 93.94 457 ASN B O 1
ATOM 9050 N N . MET B 1 458 ? -7.488 15.641 16 1 94.12 458 MET B N 1
ATOM 9051 C CA . MET B 1 458 ? -8.117 14.672 15.109 1 94.12 458 MET B CA 1
ATOM 9052 C C . MET B 1 458 ? -8.828 13.578 15.906 1 94.12 458 MET B C 1
ATOM 9054 O O . MET B 1 458 ? -9.828 13.023 15.438 1 94.12 458 MET B O 1
ATOM 9058 N N . THR B 1 459 ? -8.352 13.281 17.062 1 91.69 459 THR B N 1
ATOM 9059 C CA . THR B 1 459 ? -8.992 12.281 17.906 1 91.69 459 THR B CA 1
ATOM 9060 C C . THR B 1 459 ? -10.336 12.797 18.422 1 91.69 459 THR B C 1
ATOM 9062 O O . THR B 1 459 ? -11.32 12.062 18.438 1 91.69 459 THR B O 1
ATOM 9065 N N . ALA B 1 460 ? -10.398 14.062 18.781 1 88.25 460 ALA B N 1
ATOM 9066 C CA . ALA B 1 460 ? -11.555 14.625 19.484 1 88.25 460 ALA B CA 1
ATOM 9067 C C . ALA B 1 460 ? -12.523 15.258 18.484 1 88.25 460 ALA B C 1
ATOM 9069 O O . ALA B 1 460 ? -13.672 15.539 18.844 1 88.25 460 ALA B O 1
ATOM 9070 N N . ARG B 1 461 ? -12.078 15.5 17.344 1 85.94 461 ARG B N 1
ATOM 9071 C CA . ARG B 1 461 ? -12.781 16.312 16.359 1 85.94 461 ARG B CA 1
ATOM 9072 C C . ARG B 1 461 ? -14.203 15.789 16.141 1 85.94 461 ARG B C 1
ATOM 9074 O O . ARG B 1 461 ? -15.156 16.562 16.125 1 85.94 461 ARG B O 1
ATOM 9081 N N . PRO B 1 462 ? -14.406 14.516 15.938 1 80.44 462 PRO B N 1
ATOM 9082 C CA . PRO B 1 462 ? -15.781 14.055 15.727 1 80.44 462 PRO B CA 1
ATOM 9083 C C . PRO B 1 462 ? -16.703 14.398 16.891 1 80.44 462 PRO B C 1
ATOM 9085 O O . PRO B 1 462 ? -17.859 14.75 16.688 1 80.44 462 PRO B O 1
ATOM 9088 N N . LEU B 1 463 ? -16.25 14.336 18.078 1 82.38 463 LEU B N 1
ATOM 9089 C CA . LEU B 1 463 ? -17.031 14.648 19.266 1 82.38 463 LEU B CA 1
ATOM 9090 C C . LEU B 1 463 ? -17.328 16.141 19.359 1 82.38 463 LEU B C 1
ATOM 9092 O O . LEU B 1 463 ? -18.469 16.547 19.641 1 82.38 463 LEU B O 1
ATOM 9096 N N . VAL B 1 464 ? -16.344 16.938 19.156 1 85.12 464 VAL B N 1
ATOM 9097 C CA . VAL B 1 464 ? -16.484 18.375 19.25 1 85.12 464 VAL B CA 1
ATOM 9098 C C . VAL B 1 464 ? -17.5 18.875 18.203 1 85.12 464 VAL B C 1
ATOM 9100 O O . VAL B 1 464 ? -18.375 19.672 18.516 1 85.12 464 VAL B O 1
ATOM 9103 N N . PHE B 1 465 ? -17.391 18.391 17.094 1 79.31 465 PHE B N 1
ATOM 9104 C CA . PHE B 1 465 ? -18.266 18.844 16.031 1 79.31 465 PHE B CA 1
ATOM 9105 C C . PHE B 1 465 ? -19.688 18.328 16.234 1 79.31 465 PHE B C 1
ATOM 9107 O O . PHE B 1 465 ? -20.656 19.016 15.898 1 79.31 465 PHE B O 1
ATOM 9114 N N . TYR B 1 466 ? -19.797 17.188 16.797 1 77.5 466 TYR B N 1
ATOM 9115 C CA . TYR B 1 466 ? -21.125 16.688 17.156 1 77.5 466 TYR B CA 1
ATOM 9116 C C . TYR B 1 466 ? -21.781 17.594 18.188 1 77.5 466 TYR B C 1
ATOM 9118 O O . TYR B 1 466 ? -22.969 17.922 18.062 1 77.5 466 TYR B O 1
ATOM 9126 N N . VAL B 1 467 ? -21.094 17.938 19.172 1 82.75 467 VAL B N 1
ATOM 9127 C CA . VAL B 1 467 ? -21.625 18.812 20.219 1 82.75 467 VAL B CA 1
ATOM 9128 C C . VAL B 1 467 ? -21.969 20.172 19.625 1 82.75 467 VAL B C 1
ATOM 9130 O O . VAL B 1 467 ? -22.984 20.781 20 1 82.75 467 VAL B O 1
ATOM 9133 N N . ILE B 1 468 ? -21.109 20.625 18.797 1 81.94 468 ILE B N 1
ATOM 9134 C CA . ILE B 1 468 ? -21.375 21.891 18.141 1 81.94 468 ILE B CA 1
ATOM 9135 C C . ILE B 1 468 ? -22.656 21.812 17.328 1 81.94 468 ILE B C 1
ATOM 9137 O O . ILE B 1 468 ? -23.5 22.703 17.391 1 81.94 468 ILE B O 1
ATOM 9141 N N . GLN B 1 469 ? -22.812 20.812 16.672 1 76.25 469 GLN B N 1
ATOM 9142 C CA . GLN B 1 469 ? -24.016 20.609 15.867 1 76.25 469 GLN B CA 1
ATOM 9143 C C . GLN B 1 469 ? -25.25 20.531 16.75 1 76.25 469 GLN B C 1
ATOM 9145 O O . GLN B 1 469 ? -26.281 21.125 16.438 1 76.25 469 GLN B O 1
ATOM 9150 N N . ARG B 1 470 ? -25.156 19.797 17.734 1 77.88 470 ARG B N 1
ATOM 9151 C CA . ARG B 1 470 ? -26.266 19.672 18.672 1 77.88 470 ARG B CA 1
ATOM 9152 C C . ARG B 1 470 ? -26.656 21.031 19.234 1 77.88 470 ARG B C 1
ATOM 9154 O O . ARG B 1 470 ? -27.844 21.328 19.406 1 77.88 470 ARG B O 1
ATOM 9161 N N . ARG B 1 471 ? -25.75 21.766 19.547 1 83 471 ARG B N 1
ATOM 9162 C CA . ARG B 1 471 ? -26.016 23.094 20.109 1 83 471 ARG B CA 1
ATOM 9163 C C . ARG B 1 471 ? -26.625 24.016 19.062 1 83 471 ARG B C 1
ATOM 9165 O O . ARG B 1 471 ? -27.516 24.812 19.391 1 83 471 ARG B O 1
ATOM 9172 N N . LEU B 1 472 ? -26.141 23.906 17.906 1 78.69 472 LEU B N 1
ATOM 9173 C CA . LEU B 1 472 ? -26.703 24.703 16.828 1 78.69 472 LEU B CA 1
ATOM 9174 C C . LEU B 1 472 ? -28.172 24.344 16.594 1 78.69 472 LEU B C 1
ATOM 9176 O O . LEU B 1 472 ? -29 25.203 16.344 1 78.69 472 LEU B O 1
ATOM 9180 N N . GLU B 1 473 ? -28.406 23.094 16.688 1 76.12 473 GLU B N 1
ATOM 9181 C CA . GLU B 1 473 ? -29.781 22.625 16.547 1 76.12 473 GLU B CA 1
ATOM 9182 C C . GLU B 1 473 ? -30.656 23.109 17.703 1 76.12 473 GLU B C 1
ATOM 9184 O O . GLU B 1 473 ? -31.812 23.484 17.5 1 76.12 473 GLU B O 1
ATOM 9189 N N . ALA B 1 474 ? -30.109 23.016 18.812 1 80.31 474 ALA B N 1
ATOM 9190 C CA . ALA B 1 474 ? -30.828 23.469 20 1 80.31 474 ALA B CA 1
ATOM 9191 C C . ALA B 1 474 ? -31.094 24.969 19.922 1 80.31 474 ALA B C 1
ATOM 9193 O O . ALA B 1 474 ? -32.156 25.453 20.359 1 80.31 474 ALA B O 1
ATOM 9194 N N . GLU B 1 475 ? -30.25 25.719 19.484 1 80.5 475 GLU B N 1
ATOM 9195 C CA . GLU B 1 475 ? -30.406 27.156 19.328 1 80.5 475 GLU B CA 1
ATOM 9196 C C . GLU B 1 475 ? -31.484 27.484 18.312 1 80.5 475 GLU B C 1
ATOM 9198 O O . GLU B 1 475 ? -32.25 28.422 18.5 1 80.5 475 GLU B O 1
ATOM 9203 N N . SER B 1 476 ? -31.438 26.734 17.312 1 76 476 SER B N 1
ATOM 9204 C CA . SER B 1 476 ? -32.469 26.938 16.297 1 76 476 SER B CA 1
ATOM 9205 C C . SER B 1 476 ? -33.844 26.641 16.828 1 76 476 SER B C 1
ATOM 9207 O O . SER B 1 476 ? -34.844 27.234 16.391 1 76 476 SER B O 1
ATOM 9209 N N . ARG B 1 477 ? -33.844 25.797 17.828 1 79.19 477 ARG B N 1
ATOM 9210 C CA . ARG B 1 477 ? -35.094 25.453 18.453 1 79.19 477 ARG B CA 1
ATOM 9211 C C . ARG B 1 477 ? -35.375 26.328 19.656 1 79.19 477 ARG B C 1
ATOM 9213 O O . ARG B 1 477 ? -36.438 26.219 20.281 1 79.19 477 ARG B O 1
ATOM 9220 N N . GLY B 1 478 ? -34.5 27.281 19.891 1 76.75 478 GLY B N 1
ATOM 9221 C CA . GLY B 1 478 ? -34.656 28.172 21.031 1 76.75 478 GLY B CA 1
ATOM 9222 C C . GLY B 1 478 ? -34.469 27.484 22.375 1 76.75 478 GLY B C 1
ATOM 9223 O O . GLY B 1 478 ? -34.969 27.969 23.391 1 76.75 478 GLY B O 1
ATOM 9224 N N . SER B 1 479 ? -33.938 26.344 22.359 1 75 479 SER B N 1
ATOM 9225 C CA . SER B 1 479 ? -33.781 25.547 23.578 1 75 479 SER B CA 1
ATOM 9226 C C . SER B 1 479 ? -32.344 25.484 24.047 1 75 479 SER B C 1
ATOM 9228 O O . SER B 1 479 ? -32.031 24.75 24.984 1 75 479 SER B O 1
ATOM 9230 N N . ALA B 1 480 ? -31.531 26.266 23.453 1 76.19 480 ALA B N 1
ATOM 9231 C CA . ALA B 1 480 ? -30.125 26.156 23.781 1 76.19 480 ALA B CA 1
ATOM 9232 C C . ALA B 1 480 ? -29.828 26.734 25.172 1 76.19 480 ALA B C 1
ATOM 9234 O O . ALA B 1 480 ? -30.375 27.766 25.531 1 76.19 480 ALA B O 1
ATOM 9235 N N . THR B 1 481 ? -29.141 25.953 25.922 1 77.12 481 THR B N 1
ATOM 9236 C CA . THR B 1 481 ? -28.703 26.406 27.234 1 77.12 481 THR B CA 1
ATOM 9237 C C . THR B 1 481 ? -27.531 27.375 27.109 1 77.12 481 THR B C 1
ATOM 9239 O O . THR B 1 481 ? -26.859 27.406 26.062 1 77.12 481 THR B O 1
ATOM 9242 N N . ASP B 1 482 ? -27.281 28.078 28.125 1 78.75 482 ASP B N 1
ATOM 9243 C CA . ASP B 1 482 ? -26.188 29.047 28.094 1 78.75 482 ASP B CA 1
ATOM 9244 C C . ASP B 1 482 ? -24.828 28.344 28.172 1 78.75 482 ASP B C 1
ATOM 9246 O O . ASP B 1 482 ? -23.844 28.828 27.625 1 78.75 482 ASP B O 1
ATOM 9250 N N . ASP B 1 483 ? -24.812 27.234 28.891 1 86.56 483 ASP B N 1
ATOM 9251 C CA . ASP B 1 483 ? -23.562 26.5 29.047 1 86.56 483 ASP B CA 1
ATOM 9252 C C . ASP B 1 483 ? -23.516 25.266 28.156 1 86.56 483 ASP B C 1
ATOM 9254 O O . ASP B 1 483 ? -24.391 24.406 28.234 1 86.56 483 ASP B O 1
ATOM 9258 N N . TRP B 1 484 ? -22.531 25.234 27.266 1 87.81 484 TRP B N 1
ATOM 9259 C CA . TRP B 1 484 ? -22.422 24.125 26.312 1 87.81 484 TRP B CA 1
ATOM 9260 C C . TRP B 1 484 ? -22.109 22.828 27.031 1 87.81 484 TRP B C 1
ATOM 9262 O O . TRP B 1 484 ? -22.281 21.734 26.469 1 87.81 484 TRP B O 1
ATOM 9272 N N . LYS B 1 485 ? -21.641 22.875 28.297 1 86.81 485 LYS B N 1
ATOM 9273 C CA . LYS B 1 485 ? -21.234 21.719 29.078 1 86.81 485 LYS B CA 1
ATOM 9274 C C . LYS B 1 485 ? -22.438 21 29.656 1 86.81 485 LYS B C 1
ATOM 9276 O O . LYS B 1 485 ? -22.344 19.844 30.094 1 86.81 485 LYS B O 1
ATOM 9281 N N . GLU B 1 486 ? -23.531 21.75 29.656 1 84.81 486 GLU B N 1
ATOM 9282 C CA . GLU B 1 486 ? -24.719 21.188 30.297 1 84.81 486 GLU B CA 1
ATOM 9283 C C . GLU B 1 486 ? -25.172 19.922 29.594 1 84.81 486 GLU B C 1
ATOM 9285 O O . GLU B 1 486 ? -25.297 19.891 28.359 1 84.81 486 GLU B O 1
ATOM 9290 N N . GLY B 1 487 ? -25.375 18.859 30.328 1 77.75 487 GLY B N 1
ATOM 9291 C CA . GLY B 1 487 ? -25.875 17.594 29.797 1 77.75 487 GLY B CA 1
ATOM 9292 C C . GLY B 1 487 ? -24.766 16.656 29.344 1 77.75 487 GLY B C 1
ATOM 9293 O O . GLY B 1 487 ? -25.047 15.531 28.922 1 77.75 487 GLY B O 1
ATOM 9294 N N . LEU B 1 488 ? -23.578 17.156 29.375 1 82.56 488 LEU B N 1
ATOM 9295 C CA . LEU B 1 488 ? -22.469 16.328 28.938 1 82.56 488 LEU B CA 1
ATOM 9296 C C . LEU B 1 488 ? -21.719 15.742 30.141 1 82.56 488 LEU B C 1
ATOM 9298 O O . LEU B 1 488 ? -21.703 16.344 31.203 1 82.56 488 LEU B O 1
ATOM 9302 N N . SER B 1 489 ? -21.219 14.562 30 1 77.62 489 SER B N 1
ATOM 9303 C CA . SER B 1 489 ? -20.391 13.969 31.047 1 77.62 489 SER B CA 1
ATOM 9304 C C . SER B 1 489 ? -19.094 14.75 31.234 1 77.62 489 SER B C 1
ATOM 9306 O O . SER B 1 489 ? -18.656 15.453 30.328 1 77.62 489 SER B O 1
ATOM 9308 N N . GLN B 1 490 ? -18.469 14.633 32.375 1 76.44 490 GLN B N 1
ATOM 9309 C CA . GLN B 1 490 ? -17.219 15.312 32.688 1 76.44 490 GLN B CA 1
ATOM 9310 C C . GLN B 1 490 ? -16.094 14.859 31.734 1 76.44 490 GLN B C 1
ATOM 9312 O O . GLN B 1 490 ? -15.242 15.656 31.359 1 76.44 490 GLN B O 1
ATOM 9317 N N . SER B 1 491 ? -16.078 13.617 31.375 1 73.69 491 SER B N 1
ATOM 9318 C CA . SER B 1 491 ? -15.07 13.086 30.469 1 73.69 491 SER B CA 1
ATOM 9319 C C . SER B 1 491 ? -15.211 13.688 29.078 1 73.69 491 SER B C 1
ATOM 9321 O O . SER B 1 491 ? -14.219 14.016 28.422 1 73.69 491 SER B O 1
ATOM 9323 N N . THR B 1 492 ? -16.422 13.797 28.703 1 78.38 492 THR B N 1
ATOM 9324 C CA . THR B 1 492 ? -16.688 14.398 27.406 1 78.38 492 THR B CA 1
ATOM 9325 C C . THR B 1 492 ? -16.219 15.852 27.375 1 78.38 492 THR B C 1
ATOM 9327 O O . THR B 1 492 ? -15.602 16.281 26.406 1 78.38 492 THR B O 1
ATOM 9330 N N . VAL B 1 493 ? -16.547 16.547 28.406 1 83.25 493 VAL B N 1
ATOM 9331 C CA . VAL B 1 493 ? -16.156 17.938 28.516 1 83.25 493 VAL B CA 1
ATOM 9332 C C . VAL B 1 493 ? -14.633 18.062 28.5 1 83.25 493 VAL B C 1
ATOM 9334 O O . VAL B 1 493 ? -14.07 18.953 27.859 1 83.25 493 VAL B O 1
ATOM 9337 N N . ALA B 1 494 ? -13.992 17.156 29.156 1 79.81 494 ALA B N 1
ATOM 9338 C CA . ALA B 1 494 ? -12.531 17.172 29.234 1 79.81 494 ALA B CA 1
ATOM 9339 C C . ALA B 1 494 ? -11.898 16.953 27.859 1 79.81 494 ALA B C 1
ATOM 9341 O O . ALA B 1 494 ? -10.891 17.578 27.531 1 79.81 494 ALA B O 1
ATOM 9342 N N . VAL B 1 495 ? -12.445 16.062 27.094 1 82.06 495 VAL B N 1
ATOM 9343 C CA . VAL B 1 495 ? -11.938 15.773 25.75 1 82.06 495 VAL B CA 1
ATOM 9344 C C . VAL B 1 495 ? -12.102 17 24.859 1 82.06 495 VAL B C 1
ATOM 9346 O O . VAL B 1 495 ? -11.188 17.344 24.109 1 82.06 495 VAL B O 1
ATOM 9349 N N . ILE B 1 496 ? -13.195 17.609 24.953 1 86.69 496 ILE B N 1
ATOM 9350 C CA . ILE B 1 496 ? -13.469 18.797 24.125 1 86.69 496 ILE B CA 1
ATOM 9351 C C . ILE B 1 496 ? -12.531 19.938 24.531 1 86.69 496 ILE B C 1
ATOM 9353 O O . ILE B 1 496 ? -11.969 20.609 23.672 1 86.69 496 ILE B O 1
ATOM 9357 N N . ASP B 1 497 ? -12.375 20.094 25.828 1 86.81 497 ASP B N 1
ATOM 9358 C CA . ASP B 1 497 ? -11.477 21.125 26.328 1 86.81 497 ASP B CA 1
ATOM 9359 C C . ASP B 1 497 ? -10.047 20.875 25.859 1 86.81 497 ASP B C 1
ATOM 9361 O O . ASP B 1 497 ? -9.32 21.828 25.531 1 86.81 497 ASP B O 1
ATOM 9365 N N . SER B 1 498 ? -9.656 19.641 25.906 1 85.19 498 SER B N 1
ATOM 9366 C CA . SER B 1 498 ? -8.32 19.297 25.438 1 85.19 498 SER B CA 1
ATOM 9367 C C . SER B 1 498 ? -8.156 19.625 23.953 1 85.19 498 SER B C 1
ATOM 9369 O O . SER B 1 498 ? -7.082 20.047 23.516 1 85.19 498 SER B O 1
ATOM 9371 N N . CYS B 1 499 ? -9.141 19.375 23.25 1 90.38 499 CYS B N 1
ATOM 9372 C CA . CYS B 1 499 ? -9.133 19.672 21.812 1 90.38 499 CYS B CA 1
ATOM 9373 C C . CYS B 1 499 ? -8.977 21.156 21.562 1 90.38 499 CYS B C 1
ATOM 9375 O O . CYS B 1 499 ? -8.18 21.578 20.719 1 90.38 499 CYS B O 1
ATOM 9377 N N . ILE B 1 500 ? -9.734 21.984 22.281 1 92.44 500 ILE B N 1
ATOM 9378 C CA . ILE B 1 500 ? -9.68 23.438 22.141 1 92.44 500 ILE B CA 1
ATOM 9379 C C . ILE B 1 500 ? -8.305 23.938 22.562 1 92.44 500 ILE B C 1
ATOM 9381 O O . ILE B 1 500 ? -7.703 24.766 21.875 1 92.44 500 ILE B O 1
ATOM 9385 N N . THR B 1 501 ? -7.852 23.406 23.625 1 90.56 501 THR B N 1
ATOM 9386 C CA . THR B 1 501 ? -6.531 23.781 24.109 1 90.56 501 THR B CA 1
ATOM 9387 C C . THR B 1 501 ? -5.453 23.422 23.094 1 90.56 501 THR B C 1
ATOM 9389 O O . THR B 1 501 ? -4.508 24.188 22.891 1 90.56 501 THR B O 1
ATOM 9392 N N . ALA B 1 502 ? -5.574 22.266 22.516 1 93.12 502 ALA B N 1
ATOM 9393 C CA . ALA B 1 502 ? -4.617 21.844 21.5 1 93.12 502 ALA B CA 1
ATOM 9394 C C . ALA B 1 502 ? -4.621 22.797 20.297 1 93.12 502 ALA B C 1
ATOM 9396 O O . ALA B 1 502 ? -3.568 23.094 19.734 1 93.12 502 ALA B O 1
ATOM 9397 N N . ALA B 1 503 ? -5.766 23.219 19.891 1 94.94 503 ALA B N 1
ATOM 9398 C CA . ALA B 1 503 ? -5.863 24.172 18.781 1 94.94 503 ALA B CA 1
ATOM 9399 C C . ALA B 1 503 ? -5.211 25.5 19.156 1 94.94 503 ALA B C 1
ATOM 9401 O O . ALA B 1 503 ? -4.512 26.109 18.328 1 94.94 503 ALA B O 1
ATOM 9402 N N . ARG B 1 504 ? -5.457 25.984 20.359 1 94.62 504 ARG B N 1
ATOM 9403 C CA . ARG B 1 504 ? -4.836 27.219 20.828 1 94.62 504 ARG B CA 1
ATOM 9404 C C . ARG B 1 504 ? -3.316 27.078 20.875 1 94.62 504 ARG B C 1
ATOM 9406 O O . ARG B 1 504 ? -2.592 27.969 20.438 1 94.62 504 ARG B O 1
ATOM 9413 N N . ALA B 1 505 ? -2.895 25.953 21.422 1 92.75 505 ALA B N 1
ATOM 9414 C CA . ALA B 1 505 ? -1.458 25.703 21.5 1 92.75 505 ALA B CA 1
ATOM 9415 C C . ALA B 1 505 ? -0.822 25.703 20.109 1 92.75 505 ALA B C 1
ATOM 9417 O O . ALA B 1 505 ? 0.25 26.281 19.922 1 92.75 505 ALA B O 1
ATOM 9418 N N . THR B 1 506 ? -1.435 24.984 19.172 1 96.06 506 THR B N 1
ATOM 9419 C CA . THR B 1 506 ? -0.96 24.969 17.797 1 96.06 506 THR B CA 1
ATOM 9420 C C . THR B 1 506 ? -0.787 26.375 17.266 1 96.06 506 THR B C 1
ATOM 9422 O O . THR B 1 506 ? 0.24 26.703 16.656 1 96.06 506 THR B O 1
ATOM 9425 N N . THR B 1 507 ? -1.782 27.219 17.531 1 96.44 507 THR B N 1
ATOM 9426 C CA . THR B 1 507 ? -1.793 28.594 17.031 1 96.44 507 THR B CA 1
ATOM 9427 C C . THR B 1 507 ? -0.668 29.406 17.656 1 96.44 507 THR B C 1
ATOM 9429 O O . THR B 1 507 ? 0.053 30.125 16.969 1 96.44 507 THR B O 1
ATOM 9432 N N . ILE B 1 508 ? -0.508 29.281 18.922 1 93.88 508 ILE B N 1
ATOM 9433 C CA . ILE B 1 508 ? 0.5 30.031 19.672 1 93.88 508 ILE B CA 1
ATOM 9434 C C . ILE B 1 508 ? 1.896 29.625 19.203 1 93.88 508 ILE B C 1
ATOM 9436 O O . ILE B 1 508 ? 2.76 30.469 18.984 1 93.88 508 ILE B O 1
ATOM 9440 N N . ILE B 1 509 ? 2.098 28.328 19.047 1 94.5 509 ILE B N 1
ATOM 9441 C CA . ILE B 1 509 ? 3.385 27.812 18.609 1 94.5 509 ILE B CA 1
ATOM 9442 C C . ILE B 1 509 ? 3.688 28.312 17.203 1 94.5 509 ILE B C 1
ATOM 9444 O O . ILE B 1 509 ? 4.801 28.766 16.922 1 94.5 509 ILE B O 1
ATOM 9448 N N . MET B 1 510 ? 2.725 28.266 16.344 1 96.5 510 MET B N 1
ATOM 9449 C CA . MET B 1 510 ? 2.928 28.672 14.961 1 96.5 510 MET B CA 1
ATOM 9450 C C . MET B 1 510 ? 3.168 30.172 14.867 1 96.5 510 MET B C 1
ATOM 9452 O O . MET B 1 510 ? 3.967 30.625 14.047 1 96.5 510 MET B O 1
ATOM 9456 N N . ASP B 1 511 ? 2.432 30.922 15.664 1 94.69 511 ASP B N 1
ATOM 9457 C CA . ASP B 1 511 ? 2.645 32.375 15.703 1 94.69 511 ASP B CA 1
ATOM 9458 C C . ASP B 1 511 ? 4.062 32.688 16.156 1 94.69 511 ASP B C 1
ATOM 9460 O O . ASP B 1 511 ? 4.715 33.562 15.586 1 94.69 511 ASP B O 1
ATOM 9464 N N . ALA B 1 512 ? 4.508 32.031 17.203 1 93.31 512 ALA B N 1
ATOM 9465 C CA . ALA B 1 512 ? 5.883 32.219 17.672 1 93.31 512 ALA B CA 1
ATOM 9466 C C . ALA B 1 512 ? 6.883 31.828 16.594 1 93.31 512 ALA B C 1
ATOM 9468 O O . ALA B 1 512 ? 7.871 32.531 16.375 1 93.31 512 ALA B O 1
ATOM 9469 N N . ALA B 1 513 ? 6.664 30.688 15.953 1 94.94 513 ALA B N 1
ATOM 9470 C CA . ALA B 1 513 ? 7.535 30.25 14.867 1 94.94 513 ALA B CA 1
ATOM 9471 C C . ALA B 1 513 ? 7.582 31.281 13.742 1 94.94 513 ALA B C 1
ATOM 9473 O O . ALA B 1 513 ? 8.641 31.531 13.164 1 94.94 513 ALA B O 1
ATOM 9474 N N . ALA B 1 514 ? 6.438 31.859 13.438 1 94.44 514 ALA B N 1
ATOM 9475 C CA . ALA B 1 514 ? 6.371 32.875 12.391 1 94.44 514 ALA B CA 1
ATOM 9476 C C . ALA B 1 514 ? 7.215 34.094 12.758 1 94.44 514 ALA B C 1
ATOM 9478 O O . ALA B 1 514 ? 7.926 34.656 11.914 1 94.44 514 ALA B O 1
ATOM 9479 N N . LYS B 1 515 ? 7.152 34.531 13.969 1 93 515 LYS B N 1
ATOM 9480 C CA . LYS B 1 515 ? 7.898 35.688 14.445 1 93 515 LYS B CA 1
ATOM 9481 C C . LYS B 1 515 ? 9.398 35.406 14.422 1 93 515 LYS B C 1
ATOM 9483 O O . LYS B 1 515 ? 10.195 36.344 14.266 1 93 515 LYS B O 1
ATOM 9488 N N . HIS B 1 516 ? 9.789 34.125 14.508 1 92.12 516 HIS B N 1
ATOM 9489 C CA . HIS B 1 516 ? 11.195 33.75 14.422 1 92.12 516 HIS B CA 1
ATOM 9490 C C . HIS B 1 516 ? 11.562 33.344 13 1 92.12 516 HIS B C 1
ATOM 9492 O O . HIS B 1 516 ? 12.625 32.781 12.773 1 92.12 516 HIS B O 1
ATOM 9498 N N . ASN B 1 517 ? 10.688 33.5 12.055 1 91.69 517 ASN B N 1
ATOM 9499 C CA . ASN B 1 517 ? 10.891 33.156 10.648 1 91.69 517 ASN B CA 1
ATOM 9500 C C . ASN B 1 517 ? 11.148 31.672 10.469 1 91.69 517 ASN B C 1
ATOM 9502 O O . ASN B 1 517 ? 12.039 31.281 9.719 1 91.69 517 ASN B O 1
ATOM 9506 N N . LEU B 1 518 ? 10.375 30.891 11.211 1 94.25 518 LEU B N 1
ATOM 9507 C CA . LEU B 1 518 ? 10.555 29.438 11.164 1 94.25 518 LEU B CA 1
ATOM 9508 C C . LEU B 1 518 ? 9.32 28.75 10.602 1 94.25 518 LEU B C 1
ATOM 9510 O O . LEU B 1 518 ? 9.164 27.531 10.734 1 94.25 518 LEU B O 1
ATOM 9514 N N . VAL B 1 519 ? 8.398 29.516 9.984 1 95.69 519 VAL B N 1
ATOM 9515 C CA . VAL B 1 519 ? 7.227 28.922 9.344 1 95.69 519 VAL B CA 1
ATOM 9516 C C . VAL B 1 519 ? 7.523 28.656 7.875 1 95.69 519 VAL B C 1
ATOM 9518 O O . VAL B 1 519 ? 8.148 29.484 7.195 1 95.69 519 VAL B O 1
ATOM 9521 N N . ALA B 1 520 ? 7.219 27.469 7.445 1 95.75 520 ALA B N 1
ATOM 9522 C CA . ALA B 1 520 ? 7.316 27.141 6.023 1 95.75 520 ALA B CA 1
ATOM 9523 C C . ALA B 1 520 ? 6.113 27.688 5.254 1 95.75 520 ALA B C 1
ATOM 9525 O O . ALA B 1 520 ? 5.094 27 5.129 1 95.75 520 ALA B O 1
ATOM 9526 N N . THR B 1 521 ? 6.238 28.828 4.672 1 94.88 521 THR B N 1
ATOM 9527 C CA . THR B 1 521 ? 5.156 29.562 4.023 1 94.88 521 THR B CA 1
ATOM 9528 C C . THR B 1 521 ? 4.48 28.688 2.959 1 94.88 521 THR B C 1
ATOM 9530 O O . THR B 1 521 ? 3.262 28.75 2.793 1 94.88 521 THR B O 1
ATOM 9533 N N . TYR B 1 522 ? 5.254 27.922 2.279 1 93.56 522 TYR B N 1
ATOM 9534 C CA . TYR B 1 522 ? 4.723 27.109 1.185 1 93.56 522 TYR B CA 1
ATOM 9535 C C . TYR B 1 522 ? 4.703 25.641 1.555 1 93.56 522 TYR B C 1
ATOM 9537 O O . TYR B 1 522 ? 4.457 24.781 0.702 1 93.56 522 TYR B O 1
ATOM 9545 N N . GLY B 1 523 ? 4.973 25.344 2.809 1 94.5 523 GLY B N 1
ATOM 9546 C CA . GLY B 1 523 ? 4.949 23.969 3.291 1 94.5 523 GLY B CA 1
ATOM 9547 C C . GLY B 1 523 ? 3.549 23.469 3.594 1 94.5 523 GLY B C 1
ATOM 9548 O O . GLY B 1 523 ? 2.738 24.188 4.172 1 94.5 523 GLY B O 1
ATOM 9549 N N . TYR B 1 524 ? 3.27 22.312 3.238 1 94.5 524 TYR B N 1
ATOM 9550 C CA . TYR B 1 524 ? 1.944 21.734 3.393 1 94.5 524 TYR B CA 1
ATOM 9551 C C . TYR B 1 524 ? 1.585 21.578 4.863 1 94.5 524 TYR B C 1
ATOM 9553 O O . TYR B 1 524 ? 0.5 21.969 5.293 1 94.5 524 TYR B O 1
ATOM 9561 N N . LEU B 1 525 ? 2.404 20.969 5.691 1 96.25 525 LEU B N 1
ATOM 9562 C CA . LEU B 1 525 ? 2.051 20.594 7.055 1 96.25 525 LEU B CA 1
ATOM 9563 C C . LEU B 1 525 ? 1.795 21.828 7.91 1 96.25 525 LEU B C 1
ATOM 9565 O O . LEU B 1 525 ? 0.838 21.875 8.688 1 96.25 525 LEU B O 1
ATOM 9569 N N . ASP B 1 526 ? 2.646 22.844 7.773 1 96.75 526 ASP B N 1
ATOM 9570 C CA . ASP B 1 526 ? 2.406 24.062 8.523 1 96.75 526 ASP B CA 1
ATOM 9571 C C . ASP B 1 526 ? 1.054 24.672 8.164 1 96.75 526 ASP B C 1
ATOM 9573 O O . ASP B 1 526 ? 0.303 25.094 9.047 1 96.75 526 ASP B O 1
ATOM 9577 N N . GLY B 1 527 ? 0.804 24.719 6.863 1 94.81 527 GLY B N 1
ATOM 9578 C CA . GLY B 1 527 ? -0.489 25.234 6.438 1 94.81 527 GLY B CA 1
ATOM 9579 C C . GLY B 1 527 ? -1.656 24.406 6.949 1 94.81 527 GLY B C 1
ATOM 9580 O O . GLY B 1 527 ? -2.676 24.969 7.367 1 94.81 527 GLY B O 1
ATOM 9581 N N . GLU B 1 528 ? -1.475 23.125 6.922 1 94.56 528 GLU B N 1
ATOM 9582 C CA . GLU B 1 528 ? -2.527 22.219 7.363 1 94.56 528 GLU B CA 1
ATOM 9583 C C . GLU B 1 528 ? -2.803 22.359 8.859 1 94.56 528 GLU B C 1
ATOM 9585 O O . GLU B 1 528 ? -3.959 22.359 9.281 1 94.56 528 GLU B O 1
ATOM 9590 N N . TYR B 1 529 ? -1.768 22.469 9.656 1 96.69 529 TYR B N 1
ATOM 9591 C CA . TYR B 1 529 ? -1.932 22.641 11.094 1 96.69 529 TYR B CA 1
ATOM 9592 C C . TYR B 1 529 ? -2.611 23.953 11.414 1 96.69 529 TYR B C 1
ATOM 9594 O O . TYR B 1 529 ? -3.535 24 12.234 1 96.69 529 TYR B O 1
ATOM 9602 N N . ALA B 1 530 ? -2.17 24.984 10.781 1 96.44 530 ALA B N 1
ATOM 9603 C CA . ALA B 1 530 ? -2.76 26.297 11 1 96.44 530 ALA B CA 1
ATOM 9604 C C . ALA B 1 530 ? -4.234 26.312 10.609 1 96.44 530 ALA B C 1
ATOM 9606 O O . ALA B 1 530 ? -5.074 26.844 11.344 1 96.44 530 ALA B O 1
ATOM 9607 N N . PHE B 1 531 ? -4.508 25.781 9.523 1 95.44 531 PHE B N 1
ATOM 9608 C CA . PHE B 1 531 ? -5.875 25.766 9.016 1 95.44 531 PHE B CA 1
ATOM 9609 C C . PHE B 1 531 ? -6.781 24.953 9.945 1 95.44 531 PHE B C 1
ATOM 9611 O O . PHE B 1 531 ? -7.883 25.391 10.281 1 95.44 531 PHE B O 1
ATOM 9618 N N . SER B 1 532 ? -6.352 23.75 10.258 1 94.19 532 SER B N 1
ATOM 9619 C CA . SER B 1 532 ? -7.145 22.875 11.117 1 94.19 532 SER B CA 1
ATOM 9620 C C . SER B 1 532 ? -7.422 23.531 12.469 1 94.19 532 SER B C 1
ATOM 9622 O O . SER B 1 532 ? -8.531 23.422 13 1 94.19 532 SER B O 1
ATOM 9624 N N . ALA B 1 533 ? -6.41 24.125 13.023 1 95.06 533 ALA B N 1
ATOM 9625 C CA . ALA B 1 533 ? -6.59 24.828 14.297 1 95.06 533 ALA B CA 1
ATOM 9626 C C . ALA B 1 533 ? -7.559 25.984 14.141 1 95.06 533 ALA B C 1
ATOM 9628 O O . ALA B 1 533 ? -8.445 26.188 14.977 1 95.06 533 ALA B O 1
ATOM 9629 N N . ALA B 1 534 ? -7.41 26.75 13.094 1 96.56 534 ALA B N 1
ATOM 9630 C CA . ALA B 1 534 ? -8.289 27.891 12.836 1 96.56 534 ALA B CA 1
ATOM 9631 C C . ALA B 1 534 ? -9.734 27.422 12.656 1 96.56 534 ALA B C 1
ATOM 9633 O O . ALA B 1 534 ? -10.664 28.062 13.172 1 96.56 534 ALA B O 1
ATOM 9634 N N . LEU B 1 535 ? -9.891 26.406 11.875 1 93.62 535 LEU B N 1
ATOM 9635 C CA . LEU B 1 535 ? -11.227 25.859 11.625 1 93.62 535 LEU B CA 1
ATOM 9636 C C . LEU B 1 535 ? -11.93 25.516 12.93 1 93.62 535 LEU B C 1
ATOM 9638 O O . LEU B 1 535 ? -13.086 25.875 13.141 1 93.62 535 LEU B O 1
ATOM 9642 N N . LEU B 1 536 ? -11.25 24.844 13.789 1 93.12 536 LEU B N 1
ATOM 9643 C CA . LEU B 1 536 ? -11.812 24.453 15.07 1 93.12 536 LEU B CA 1
ATOM 9644 C C . LEU B 1 536 ? -12.156 25.672 15.922 1 93.12 536 LEU B C 1
ATOM 9646 O O . LEU B 1 536 ? -13.227 25.734 16.516 1 93.12 536 LEU B O 1
ATOM 9650 N N . LEU B 1 537 ? -11.242 26.625 15.977 1 95.06 537 LEU B N 1
ATOM 9651 C CA . LEU B 1 537 ? -11.438 27.812 16.812 1 95.06 537 LEU B CA 1
ATOM 9652 C C . LEU B 1 537 ? -12.57 28.672 16.266 1 95.06 537 LEU B C 1
ATOM 9654 O O . LEU B 1 537 ? -13.328 29.266 17.031 1 95.06 537 LEU B O 1
ATOM 9658 N N . VAL B 1 538 ? -12.688 28.75 14.977 1 93.75 538 VAL B N 1
ATOM 9659 C CA . VAL B 1 538 ? -13.781 29.5 14.359 1 93.75 538 VAL B CA 1
ATOM 9660 C C . VAL B 1 538 ? -15.117 28.875 14.758 1 93.75 538 VAL B C 1
ATOM 9662 O O . VAL B 1 538 ? -16.047 29.578 15.148 1 93.75 538 VAL B O 1
ATOM 9665 N N . MET B 1 539 ? -15.211 27.609 14.734 1 89.88 539 MET B N 1
ATOM 9666 C CA . MET B 1 539 ? -16.453 26.906 15.07 1 89.88 539 MET B CA 1
ATOM 9667 C C . MET B 1 539 ? -16.766 27.047 16.562 1 89.88 539 MET B C 1
ATOM 9669 O O . MET B 1 539 ? -17.922 27.266 16.922 1 89.88 539 MET B O 1
ATOM 9673 N N . VAL B 1 540 ? -15.781 26.875 17.375 1 91.81 540 VAL B N 1
ATOM 9674 C CA . VAL B 1 540 ? -15.945 26.953 18.828 1 91.81 540 VAL B CA 1
ATOM 9675 C C . VAL B 1 540 ? -16.391 28.359 19.219 1 91.81 540 VAL B C 1
ATOM 9677 O O . VAL B 1 540 ? -17.312 28.531 20.031 1 91.81 540 VAL B O 1
ATOM 9680 N N . ASN B 1 541 ? -15.758 29.328 18.641 1 92.25 541 ASN B N 1
ATOM 9681 C CA . ASN B 1 541 ? -16.094 30.719 18.969 1 92.25 541 ASN B CA 1
ATOM 9682 C C . ASN B 1 541 ? -17.484 31.094 18.469 1 92.25 541 ASN B C 1
ATOM 9684 O O . ASN B 1 541 ? -18.141 31.969 19.031 1 92.25 541 ASN B O 1
ATOM 9688 N N . ALA B 1 542 ? -17.922 30.438 17.484 1 87 542 ALA B N 1
ATOM 9689 C CA . ALA B 1 542 ? -19.234 30.734 16.906 1 87 542 ALA B CA 1
ATOM 9690 C C . ALA B 1 542 ? -20.359 30.109 17.734 1 87 542 ALA B C 1
ATOM 9692 O O . ALA B 1 542 ? -21.453 30.672 17.828 1 87 542 ALA B O 1
ATOM 9693 N N . VAL B 1 543 ? -20.094 29 18.328 1 86.88 543 VAL B N 1
ATOM 9694 C CA . VAL B 1 543 ? -21.188 28.219 18.891 1 86.88 543 VAL B CA 1
ATOM 9695 C C . VAL B 1 543 ? -21.109 28.219 20.422 1 86.88 543 VAL B C 1
ATOM 9697 O O . VAL B 1 543 ? -22.125 28.234 21.094 1 86.88 543 VAL B O 1
ATOM 9700 N N . PHE B 1 544 ? -19.922 28.203 20.969 1 90.38 544 PHE B N 1
ATOM 9701 C CA . PHE B 1 544 ? -19.734 28.188 22.422 1 90.38 544 PHE B CA 1
ATOM 9702 C C . PHE B 1 544 ? -19.766 29.594 22.984 1 90.38 544 PHE B C 1
ATOM 9704 O O . PHE B 1 544 ? -19.609 30.562 22.25 1 90.38 544 PHE B O 1
ATOM 9711 N N . PRO B 1 545 ? -20.031 29.688 24.281 1 89.75 545 PRO B N 1
ATOM 9712 C CA . PRO B 1 545 ? -19.984 31.016 24.906 1 89.75 545 PRO B CA 1
ATOM 9713 C C . PRO B 1 545 ? -18.641 31.719 24.688 1 89.75 545 PRO B C 1
ATOM 9715 O O . PRO B 1 545 ? -17.594 31.047 24.609 1 89.75 545 PRO B O 1
ATOM 9718 N N . HIS B 1 546 ? -18.688 32.938 24.688 1 90.44 546 HIS B N 1
ATOM 9719 C CA . HIS B 1 546 ? -17.5 33.75 24.406 1 90.44 546 HIS B CA 1
ATOM 9720 C C . HIS B 1 546 ? -16.391 33.469 25.422 1 90.44 546 HIS B C 1
ATOM 9722 O O . HIS B 1 546 ? -16.656 33.375 26.609 1 90.44 546 HIS B O 1
ATOM 9728 N N . ASN B 1 547 ? -15.297 33.25 24.953 1 90.31 547 ASN B N 1
ATOM 9729 C CA . ASN B 1 547 ? -14.047 33.062 25.688 1 90.31 547 ASN B CA 1
ATOM 9730 C C . ASN B 1 547 ? -12.914 33.875 25.078 1 90.31 547 ASN B C 1
ATOM 9732 O O . ASN B 1 547 ? -12.562 33.688 23.906 1 90.31 547 ASN B O 1
ATOM 9736 N N . ASP B 1 548 ? -12.328 34.781 25.844 1 90.31 548 ASP B N 1
ATOM 9737 C CA . ASP B 1 548 ? -11.344 35.75 25.344 1 90.31 548 ASP B CA 1
ATOM 9738 C C . ASP B 1 548 ? -10.141 35.031 24.734 1 90.31 548 ASP B C 1
ATOM 9740 O O . ASP B 1 548 ? -9.633 35.438 23.688 1 90.31 548 ASP B O 1
ATOM 9744 N N . ALA B 1 549 ? -9.641 34.062 25.438 1 88.81 549 ALA B N 1
ATOM 9745 C CA . ALA B 1 549 ? -8.469 33.344 24.969 1 88.81 549 ALA B CA 1
ATOM 9746 C C . ALA B 1 549 ? -8.75 32.688 23.625 1 88.81 549 ALA B C 1
ATOM 9748 O O . ALA B 1 549 ? -7.895 32.688 22.734 1 88.81 549 ALA B O 1
ATOM 9749 N N . ASN B 1 550 ? -9.922 32.031 23.484 1 92.81 550 ASN B N 1
ATOM 9750 C CA . ASN B 1 550 ? -10.312 31.406 22.234 1 92.81 550 ASN B CA 1
ATOM 9751 C C . ASN B 1 550 ? -10.43 32.438 21.109 1 92.81 550 ASN B C 1
ATOM 9753 O O . ASN B 1 550 ? -10 32.188 19.984 1 92.81 550 ASN B O 1
ATOM 9757 N N . ALA B 1 551 ? -11.008 33.562 21.375 1 93.56 551 ALA B N 1
ATOM 9758 C CA . ALA B 1 551 ? -11.203 34.625 20.391 1 93.56 551 ALA B CA 1
ATOM 9759 C C . ALA B 1 551 ? -9.867 35.188 19.906 1 93.56 551 ALA B C 1
ATOM 9761 O O . ALA B 1 551 ? -9.656 35.375 18.703 1 93.56 551 ALA B O 1
ATOM 9762 N N . ARG B 1 552 ? -9 35.469 20.844 1 93.5 552 ARG B N 1
ATOM 9763 C CA . ARG B 1 552 ? -7.691 36 20.5 1 93.5 552 ARG B CA 1
ATOM 9764 C C . ARG B 1 552 ? -6.895 35.031 19.641 1 93.5 552 ARG B C 1
ATOM 9766 O O . ARG B 1 552 ? -6.258 35.438 18.672 1 93.5 552 ARG B O 1
ATOM 9773 N N . THR B 1 553 ? -6.914 33.781 20.062 1 94.44 553 THR B N 1
ATOM 9774 C CA . THR B 1 553 ? -6.148 32.781 19.328 1 94.44 553 THR B CA 1
ATOM 9775 C C . THR B 1 553 ? -6.773 32.531 17.953 1 94.44 553 THR B C 1
ATOM 9777 O O . THR B 1 553 ? -6.062 32.219 16.984 1 94.44 553 THR B O 1
ATOM 9780 N N . MET B 1 554 ? -8.07 32.531 17.875 1 96 554 MET B N 1
ATOM 9781 C CA . MET B 1 554 ? -8.727 32.438 16.578 1 96 554 MET B CA 1
ATOM 9782 C C . MET B 1 554 ? -8.219 33.531 15.641 1 96 554 MET B C 1
ATOM 9784 O O . MET B 1 554 ? -7.852 33.25 14.5 1 96 554 MET B O 1
ATOM 9788 N N . GLU B 1 555 ? -8.188 34.75 16.125 1 95.56 555 GLU B N 1
ATOM 9789 C CA . GLU B 1 555 ? -7.719 35.875 15.32 1 95.56 555 GLU B CA 1
ATOM 9790 C C . GLU B 1 555 ? -6.254 35.688 14.922 1 95.56 555 GLU B C 1
ATOM 9792 O O . GLU B 1 555 ? -5.867 36 13.797 1 95.56 555 GLU B O 1
ATOM 9797 N N . MET B 1 556 ? -5.523 35.219 15.906 1 95.38 556 MET B N 1
ATOM 9798 C CA . MET B 1 556 ? -4.113 34.938 15.648 1 95.38 556 MET B CA 1
ATOM 9799 C C . MET B 1 556 ? -3.965 33.938 14.531 1 95.38 556 MET B C 1
ATOM 9801 O O . MET B 1 556 ? -3.131 34.094 13.641 1 95.38 556 MET B O 1
ATOM 9805 N N . ALA B 1 557 ? -4.699 32.875 14.586 1 96.5 557 ALA B N 1
ATOM 9806 C CA . ALA B 1 557 ? -4.645 31.812 13.578 1 96.5 557 ALA B CA 1
ATOM 9807 C C . ALA B 1 557 ? -5.062 32.344 12.211 1 96.5 557 ALA B C 1
ATOM 9809 O O . ALA B 1 557 ? -4.426 32.031 11.195 1 96.5 557 ALA B O 1
ATOM 9810 N N . LEU B 1 558 ? -6.133 33.094 12.133 1 97.06 558 LEU B N 1
ATOM 9811 C CA . LEU B 1 558 ? -6.609 33.688 10.875 1 97.06 558 LEU B CA 1
ATOM 9812 C C . LEU B 1 558 ? -5.574 34.625 10.289 1 97.06 558 LEU B C 1
ATOM 9814 O O . LEU B 1 558 ? -5.352 34.656 9.078 1 97.06 558 LEU B O 1
ATOM 9818 N N . ASN B 1 559 ? -4.969 35.375 11.156 1 96.56 559 ASN B N 1
ATOM 9819 C CA . ASN B 1 559 ? -3.932 36.312 10.703 1 96.56 559 ASN B CA 1
ATOM 9820 C C . ASN B 1 559 ? -2.721 35.562 10.148 1 96.56 559 ASN B C 1
ATOM 9822 O O . ASN B 1 559 ?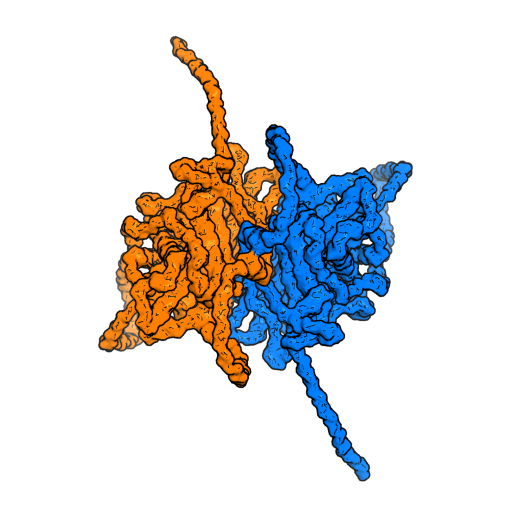 -2.094 36.031 9.188 1 96.56 559 ASN B O 1
ATOM 9826 N N . LEU B 1 560 ? -2.367 34.531 10.789 1 96.62 560 LEU B N 1
ATOM 9827 C CA . LEU B 1 560 ? -1.265 33.688 10.312 1 96.62 560 LEU B CA 1
ATOM 9828 C C . LEU B 1 560 ? -1.549 33.156 8.906 1 96.62 560 LEU B C 1
ATOM 9830 O O . LEU B 1 560 ? -0.688 33.25 8.031 1 96.62 560 LEU B O 1
ATOM 9834 N N . LEU B 1 561 ? -2.744 32.625 8.672 1 96.5 561 LEU B N 1
ATOM 9835 C CA . LEU B 1 561 ? -3.139 32.094 7.363 1 96.5 561 LEU B CA 1
ATOM 9836 C C . LEU B 1 561 ? -3.139 33.219 6.324 1 96.5 561 LEU B C 1
ATOM 9838 O O . LEU B 1 561 ? -2.684 33.031 5.195 1 96.5 561 LEU B O 1
ATOM 9842 N N . ARG B 1 562 ? -3.619 34.375 6.715 1 96.56 562 ARG B N 1
ATOM 9843 C CA . ARG B 1 562 ? -3.623 35.531 5.82 1 96.56 562 ARG B CA 1
ATOM 9844 C C . ARG B 1 562 ? -2.203 35.938 5.438 1 96.56 562 ARG B C 1
ATOM 9846 O O . ARG B 1 562 ? -1.931 36.219 4.27 1 96.56 562 ARG B O 1
ATOM 9853 N N . SER B 1 563 ? -1.375 35.969 6.438 1 95.31 563 SER B N 1
ATOM 9854 C CA . SER B 1 563 ? 0.015 36.344 6.191 1 95.31 563 SER B CA 1
ATOM 9855 C C . SER B 1 563 ? 0.671 35.375 5.195 1 95.31 563 SER B C 1
ATOM 9857 O O . SER B 1 563 ? 1.39 35.812 4.293 1 95.31 563 SER B O 1
ATOM 9859 N N . MET B 1 564 ? 0.49 34.094 5.316 1 93.94 564 MET B N 1
ATOM 9860 C CA . MET B 1 564 ? 1.045 33.094 4.398 1 93.94 564 MET B CA 1
ATOM 9861 C C . MET B 1 564 ? 0.434 33.25 3.008 1 93.94 564 MET B C 1
ATOM 9863 O O . MET B 1 564 ? 1.133 33.125 2 1 93.94 564 MET B O 1
ATOM 9867 N N . ALA B 1 565 ? -0.874 33.562 2.996 1 92.31 565 ALA B N 1
ATOM 9868 C CA . ALA B 1 565 ? -1.579 33.781 1.735 1 92.31 565 ALA B CA 1
ATOM 9869 C C . ALA B 1 565 ? -1.021 34.969 0.992 1 92.31 565 ALA B C 1
ATOM 9871 O O . ALA B 1 565 ? -0.776 34.906 -0.215 1 92.31 565 ALA B O 1
ATOM 9872 N N . ASP B 1 566 ? -0.778 36.031 1.684 1 93 566 ASP B N 1
ATOM 9873 C CA . ASP B 1 566 ? -0.305 37.281 1.101 1 93 566 ASP B CA 1
ATOM 9874 C C . ASP B 1 566 ? 1.111 37.125 0.55 1 93 566 ASP B C 1
ATOM 9876 O O . ASP B 1 566 ? 1.533 37.875 -0.314 1 93 566 ASP B O 1
ATOM 9880 N N . ARG B 1 567 ? 1.74 36.156 1.035 1 91.75 567 ARG B N 1
ATOM 9881 C CA . ARG B 1 567 ? 3.117 35.938 0.607 1 91.75 567 ARG B CA 1
ATOM 9882 C C . ARG B 1 567 ? 3.166 35 -0.591 1 91.75 567 ARG B C 1
ATOM 9884 O O . ARG B 1 567 ? 4.242 34.562 -1.004 1 91.75 567 ARG B O 1
ATOM 9891 N N . GLY B 1 568 ? 2.021 34.625 -1.114 1 87.56 568 GLY B N 1
ATOM 9892 C CA . GLY B 1 568 ? 1.988 33.938 -2.391 1 87.56 568 GLY B CA 1
ATOM 9893 C C . GLY B 1 568 ? 1.42 32.531 -2.291 1 87.56 568 GLY B C 1
ATOM 9894 O O . GLY B 1 568 ? 1.386 31.797 -3.283 1 87.56 568 GLY B O 1
ATOM 9895 N N . ASN B 1 569 ? 1.014 32.094 -1.126 1 90.38 569 ASN B N 1
ATOM 9896 C CA . ASN B 1 569 ? 0.375 30.766 -1.014 1 90.38 569 ASN B CA 1
ATOM 9897 C C . ASN B 1 569 ? -1.115 30.844 -1.335 1 90.38 569 ASN B C 1
ATOM 9899 O O . ASN B 1 569 ? -1.94 31.016 -0.436 1 90.38 569 ASN B O 1
ATOM 9903 N N . THR B 1 570 ? -1.473 30.672 -2.549 1 84.5 570 THR B N 1
ATOM 9904 C CA . THR B 1 570 ? -2.84 30.844 -3.029 1 84.5 570 THR B CA 1
ATOM 9905 C C . THR B 1 570 ? -3.762 29.781 -2.422 1 84.5 570 THR B C 1
ATOM 9907 O O . THR B 1 570 ? -4.953 30.031 -2.223 1 84.5 570 THR B O 1
ATOM 9910 N N . TYR B 1 571 ? -3.232 28.672 -2.174 1 85.94 571 TYR B N 1
ATOM 9911 C CA . TYR B 1 571 ? -4.02 27.625 -1.556 1 85.94 571 TYR B CA 1
ATOM 9912 C C . TYR B 1 571 ? -4.508 28.031 -0.174 1 85.94 571 TYR B C 1
ATOM 9914 O O . TYR B 1 571 ? -5.688 27.875 0.153 1 85.94 571 TYR B O 1
ATOM 9922 N N . LEU B 1 572 ? -3.631 28.594 0.658 1 91 572 LEU B N 1
ATOM 9923 C CA . LEU B 1 572 ? -4.008 29.031 1.996 1 91 572 LEU B CA 1
ATOM 9924 C C . LEU B 1 572 ? -4.887 30.281 1.93 1 91 572 LEU B C 1
ATOM 9926 O O . LEU B 1 572 ? -5.652 30.562 2.857 1 91 572 LEU B O 1
ATOM 9930 N N . GLY B 1 573 ? -4.715 30.984 0.755 1 90.12 573 GLY B N 1
ATOM 9931 C CA . GLY B 1 573 ? -5.656 32.062 0.536 1 90.12 573 GLY B CA 1
ATOM 9932 C C . GLY B 1 573 ? -7.094 31.594 0.41 1 90.12 573 GLY B C 1
ATOM 9933 O O . GLY B 1 573 ? -8 32.188 0.986 1 90.12 573 GLY B O 1
ATOM 9934 N N . ALA B 1 574 ? -7.293 30.547 -0.285 1 86.19 574 ALA B N 1
ATOM 9935 C CA . ALA B 1 574 ? -8.625 29.969 -0.449 1 86.19 574 ALA B CA 1
ATOM 9936 C C . ALA B 1 574 ? -9.148 29.422 0.873 1 86.19 574 ALA B C 1
ATOM 9938 O O . ALA B 1 574 ? -10.336 29.562 1.182 1 86.19 574 ALA B O 1
ATOM 9939 N N . ARG B 1 575 ? -8.305 28.797 1.632 1 89.5 575 ARG B N 1
ATOM 9940 C CA . ARG B 1 575 ? -8.695 28.234 2.922 1 89.5 575 ARG B CA 1
ATOM 9941 C C . ARG B 1 575 ? -9.062 29.328 3.906 1 89.5 575 ARG B C 1
ATOM 9943 O O . ARG B 1 575 ? -10 29.188 4.695 1 89.5 575 ARG B O 1
ATOM 9950 N N . HIS B 1 576 ? -8.25 30.344 3.857 1 93.31 576 HIS B N 1
ATOM 9951 C CA . HIS B 1 576 ? -8.555 31.5 4.688 1 93.31 576 HIS B CA 1
ATOM 9952 C C . HIS B 1 576 ? -9.922 32.094 4.332 1 93.31 576 HIS B C 1
ATOM 9954 O O . HIS B 1 576 ? -10.711 32.406 5.223 1 93.31 576 HIS B O 1
ATOM 9960 N N . ALA B 1 577 ? -10.203 32.219 3.057 1 89.62 577 ALA B N 1
ATOM 9961 C CA . ALA B 1 577 ? -11.484 32.75 2.596 1 89.62 577 ALA B CA 1
ATOM 9962 C C . ALA B 1 577 ? -12.633 31.859 3.059 1 89.62 577 ALA B C 1
ATOM 9964 O O . ALA B 1 577 ? -13.695 32.344 3.441 1 89.62 577 ALA B O 1
ATOM 9965 N N . LEU B 1 578 ? -12.383 30.609 2.98 1 86.88 578 LEU B N 1
ATOM 9966 C CA . LEU B 1 578 ? -13.391 29.656 3.426 1 86.88 578 LEU B CA 1
ATOM 9967 C C . LEU B 1 578 ? -13.703 29.844 4.906 1 86.88 578 LEU B C 1
ATOM 9969 O O . LEU B 1 578 ? -14.867 29.797 5.312 1 86.88 578 LEU B O 1
ATOM 9973 N N . LEU B 1 579 ? -12.703 30.031 5.734 1 91.12 579 LEU B N 1
ATOM 9974 C CA . LEU B 1 579 ? -12.875 30.219 7.172 1 91.12 579 LEU B CA 1
ATOM 9975 C C . LEU B 1 579 ? -13.641 31.5 7.469 1 91.12 579 LEU B C 1
ATOM 9977 O O . LEU B 1 579 ? -14.492 31.531 8.367 1 91.12 579 LEU B O 1
ATOM 9981 N N . LEU B 1 580 ? -13.375 32.5 6.691 1 91.81 580 LEU B N 1
ATOM 9982 C CA . LEU B 1 580 ? -14.094 33.75 6.863 1 91.81 580 LEU B CA 1
ATOM 9983 C C . LEU B 1 580 ? -15.562 33.594 6.484 1 91.81 580 LEU B C 1
ATOM 9985 O O . LEU B 1 580 ? -16.453 34.156 7.141 1 91.81 580 LEU B O 1
ATOM 9989 N N . GLU B 1 581 ? -15.781 32.844 5.449 1 85.94 581 GLU B N 1
ATOM 9990 C CA . GLU B 1 581 ? -17.156 32.562 5.059 1 85.94 581 GLU B CA 1
ATOM 9991 C C . GLU B 1 581 ? -17.891 31.797 6.156 1 85.94 581 GLU B C 1
ATOM 9993 O O . GLU B 1 581 ? -19.062 32.062 6.43 1 85.94 581 GLU B O 1
ATOM 9998 N N . LEU B 1 582 ? -17.234 30.859 6.73 1 83.56 582 LEU B N 1
ATOM 9999 C CA . LEU B 1 582 ? -17.828 30.062 7.801 1 83.56 582 LEU B CA 1
ATOM 10000 C C . LEU B 1 582 ? -18.109 30.938 9.023 1 83.56 582 LEU B C 1
ATOM 10002 O O . LEU B 1 582 ? -19.156 30.781 9.656 1 83.56 582 LEU B O 1
ATOM 10006 N N . GLN B 1 583 ? -17.188 31.766 9.383 1 87.06 583 GLN B N 1
ATOM 10007 C CA . GLN B 1 583 ? -17.344 32.656 10.516 1 87.06 583 GLN B CA 1
ATOM 10008 C C . GLN B 1 583 ? -18.547 33.594 10.328 1 87.06 583 GLN B C 1
ATOM 10010 O O . GLN B 1 583 ? -19.297 33.844 11.273 1 87.06 583 GLN B O 1
ATOM 10015 N N . SER B 1 584 ? -18.719 34 9.133 1 83.94 584 SER B N 1
ATOM 10016 C CA . SER B 1 584 ? -19.828 34.875 8.82 1 83.94 584 SER B CA 1
ATOM 10017 C C . SER B 1 584 ? -21.156 34.125 8.805 1 83.94 584 SER B C 1
ATOM 10019 O O . SER B 1 584 ? -22.203 34.719 9.141 1 83.94 584 SER B O 1
ATOM 10021 N N . ALA B 1 585 ? -21.109 32.969 8.43 1 75.88 585 ALA B N 1
ATOM 10022 C CA . ALA B 1 585 ? -22.328 32.156 8.289 1 75.88 585 ALA B CA 1
ATOM 10023 C C . ALA B 1 585 ? -22.844 31.719 9.656 1 75.88 585 ALA B C 1
ATOM 10025 O O . ALA B 1 585 ? -24.062 31.594 9.844 1 75.88 585 ALA B O 1
ATOM 10026 N N . ILE B 1 586 ? -22.031 31.469 10.648 1 73.69 586 ILE B N 1
ATOM 10027 C CA . ILE B 1 586 ? -22.453 30.922 11.93 1 73.69 586 ILE B CA 1
ATOM 10028 C C . ILE B 1 586 ? -22.609 32.031 12.953 1 73.69 586 ILE B C 1
ATOM 10030 O O . ILE B 1 586 ? -23.391 31.922 13.898 1 73.69 586 ILE B O 1
ATOM 10034 N N . GLY B 1 587 ? -21.984 33.25 12.984 1 60.25 587 GLY B N 1
ATOM 10035 C CA . GLY B 1 587 ? -22 34.312 13.969 1 60.25 587 GLY B CA 1
ATOM 10036 C C . GLY B 1 587 ? -23.375 34.938 14.141 1 60.25 587 GLY B C 1
ATOM 10037 O O . GLY B 1 587 ? -24.25 34.781 13.289 1 60.25 587 GLY B O 1
ATOM 10038 N N . PRO B 1 588 ? -23.703 35.562 15.352 1 51.41 588 PRO B N 1
ATOM 10039 C CA . PRO B 1 588 ? -25.016 36.156 15.656 1 51.41 588 PRO B CA 1
ATOM 10040 C C . PRO B 1 588 ? -25.562 37 14.516 1 51.41 588 PRO B C 1
ATOM 10042 O O . PRO B 1 588 ? -24.797 37.438 13.641 1 51.41 588 PRO B O 1
ATOM 10045 N N . SER B 1 589 ? -26.969 37.469 14.695 1 41.81 589 SER B N 1
ATOM 10046 C CA . SER B 1 589 ? -27.922 38.281 13.953 1 41.81 589 SER B CA 1
ATOM 10047 C C . SER B 1 589 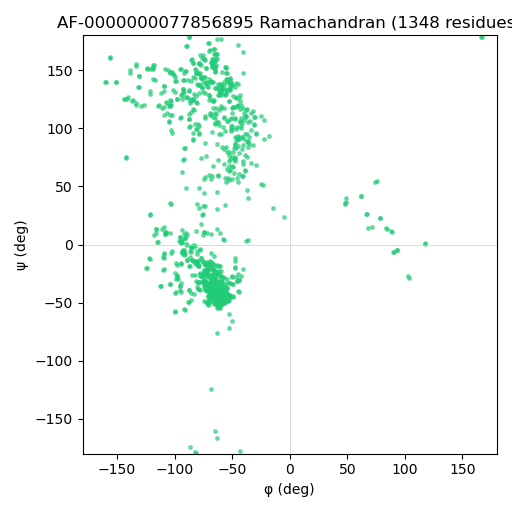? -27.312 39.594 13.531 1 41.81 589 SER B C 1
ATOM 10049 O O . SER B 1 589 ? -27.125 40.5 14.359 1 41.81 589 SER B O 1
ATOM 10051 N N . SER B 1 590 ? -26.375 39.875 12.922 1 35.38 590 SER B N 1
ATOM 10052 C CA . SER B 1 590 ? -26.484 41.125 12.211 1 35.38 590 SER B CA 1
ATOM 10053 C C . SER B 1 590 ? -27.906 41.344 11.664 1 35.38 590 SER B C 1
ATOM 10055 O O . SER B 1 590 ? -28.391 40.531 10.859 1 35.38 590 SER B O 1
ATOM 10057 N N . SER B 1 591 ? -28.781 41.938 12.453 1 32.28 591 SER B N 1
ATOM 10058 C CA . SER B 1 591 ? -29.953 42.656 11.984 1 32.28 591 SER B CA 1
ATOM 10059 C C . SER B 1 591 ? -29.672 43.406 10.688 1 32.28 591 SER B C 1
ATOM 10061 O O . SER B 1 591 ? -28.875 44.344 10.672 1 32.28 591 SER B O 1
ATOM 10063 N N . ARG B 1 592 ? -29.719 42.938 9.617 1 34.5 592 ARG B N 1
ATOM 10064 C CA . ARG B 1 592 ? -29.953 43.688 8.398 1 34.5 592 ARG B CA 1
ATOM 10065 C C . ARG B 1 592 ? -30.953 44.812 8.648 1 34.5 592 ARG B C 1
ATOM 10067 O O . ARG B 1 592 ? -32.156 44.562 8.859 1 34.5 592 ARG B O 1
ATOM 10074 N N . LYS B 1 593 ? -30.688 46 9.305 1 32.28 593 LYS B N 1
ATOM 10075 C CA . LYS B 1 593 ? -31.375 47.156 8.781 1 32.28 593 LYS B CA 1
ATOM 10076 C C . LYS B 1 593 ? -31.375 47.156 7.254 1 32.28 593 LYS B C 1
ATOM 10078 O O . LYS B 1 593 ? -30.312 47.188 6.629 1 32.28 593 LYS B O 1
ATOM 10083 N N . SER B 1 594 ? -32.375 46.625 6.629 1 30.41 594 SER B N 1
ATOM 10084 C CA . SER B 1 594 ? -32.844 46.75 5.258 1 30.41 594 SER B CA 1
ATOM 10085 C C . SER B 1 594 ? -32.75 48.188 4.762 1 30.41 594 SER B C 1
ATOM 10087 O O . SER B 1 594 ? -33.25 48.531 3.691 1 30.41 594 SER B O 1
ATOM 10089 N N . GLY B 1 595 ? -32.688 49.281 5.543 1 27.34 595 GLY B N 1
ATOM 10090 C CA . GLY B 1 595 ? -33.094 50.469 4.82 1 27.34 595 GLY B CA 1
ATOM 10091 C C . GLY B 1 595 ? -32.188 50.812 3.656 1 27.34 595 GLY B C 1
ATOM 10092 O O . GLY B 1 595 ? -32.438 51.781 2.928 1 27.34 595 GLY B O 1
ATOM 10093 N N . ASN B 1 596 ? -30.922 50.969 3.791 1 25.94 596 ASN B N 1
ATOM 10094 C CA . ASN B 1 596 ? -30.281 51.812 2.779 1 25.94 596 ASN B CA 1
ATOM 10095 C C . ASN B 1 596 ? -30.281 51.125 1.411 1 25.94 596 ASN B C 1
ATOM 10097 O O . ASN B 1 596 ? -29.953 49.969 1.298 1 25.94 596 ASN B O 1
ATOM 10101 N N . THR B 1 597 ? -31.078 51.719 0.421 1 27.12 597 THR B N 1
ATOM 10102 C CA . THR B 1 597 ? -31.219 51.656 -1.03 1 27.12 597 THR B CA 1
ATOM 10103 C C . THR B 1 597 ? -29.859 51.594 -1.704 1 27.12 597 THR B C 1
ATOM 10105 O O . THR B 1 597 ? -29.062 52.531 -1.622 1 27.12 597 THR B O 1
ATOM 10108 N N . MET B 1 598 ? -29.188 50.594 -1.595 1 25.66 598 MET B N 1
ATOM 10109 C CA . MET B 1 598 ? -27.969 50.531 -2.385 1 25.66 598 MET B CA 1
ATOM 10110 C C . MET B 1 598 ? -28.219 51 -3.812 1 25.66 598 MET B C 1
ATOM 10112 O O . MET B 1 598 ? -29.062 50.469 -4.516 1 25.66 598 MET B O 1
ATOM 10116 N N . ASP B 1 599 ? -28.031 52.375 -4.074 1 26.17 599 ASP B N 1
ATOM 10117 C CA . ASP B 1 599 ? -27.891 53 -5.387 1 26.17 599 ASP B CA 1
ATOM 10118 C C . ASP B 1 599 ? -27.156 52.062 -6.355 1 26.17 599 ASP B C 1
ATOM 10120 O O . ASP B 1 599 ? -26.188 51.406 -5.973 1 26.17 599 ASP B O 1
ATOM 10124 N N . VAL B 1 600 ? -27.891 51.656 -7.285 1 26.42 600 VAL B N 1
ATOM 10125 C CA . VAL B 1 600 ? -27.578 50.875 -8.461 1 26.42 600 VAL B CA 1
ATOM 10126 C C . VAL B 1 600 ? -26.297 51.406 -9.117 1 26.42 600 VAL B C 1
ATOM 10128 O O . VAL B 1 600 ? -26.234 52.562 -9.508 1 26.42 600 VAL B O 1
ATOM 10131 N N . PRO B 1 601 ? -25.125 50.969 -8.664 1 25.33 601 PRO B N 1
ATOM 10132 C CA . PRO B 1 601 ? -24 51.562 -9.375 1 25.33 601 PRO B CA 1
ATOM 10133 C C . PRO B 1 601 ? -24.25 51.688 -10.883 1 25.33 601 PRO B C 1
ATOM 10135 O O . PRO B 1 601 ? -24.875 50.781 -11.477 1 25.33 601 PRO B O 1
ATOM 10138 N N . VAL B 1 602 ? -24.469 52.906 -11.352 1 23.98 602 VAL B N 1
ATOM 10139 C CA . VAL B 1 602 ? -24.562 53.375 -12.734 1 23.98 602 VAL B CA 1
ATOM 10140 C C . VAL B 1 602 ? -23.547 52.625 -13.594 1 23.98 602 VAL B C 1
ATOM 10142 O O . VAL B 1 602 ? -22.406 52.375 -13.172 1 23.98 602 VAL B O 1
ATOM 10145 N N . THR B 1 603 ? -24.047 51.906 -14.508 1 24 603 THR B N 1
ATOM 10146 C CA . THR B 1 603 ? -23.391 51.188 -15.602 1 24 603 THR B CA 1
ATOM 10147 C C . THR B 1 603 ? -22.391 52.094 -16.312 1 24 603 THR B C 1
ATOM 10149 O O . THR B 1 603 ? -22.766 53.125 -16.891 1 24 603 THR B O 1
ATOM 10152 N N . PRO B 1 604 ? -21.125 52.375 -15.664 1 24.17 604 PRO B N 1
ATOM 10153 C CA . PRO B 1 604 ? -20.266 53.281 -16.453 1 24.17 604 PRO B CA 1
ATOM 10154 C C . PRO B 1 604 ? -20.266 52.906 -17.938 1 24.17 604 PRO B C 1
ATOM 10156 O O . PRO B 1 604 ? -20.281 51.75 -18.297 1 24.17 604 PRO B O 1
ATOM 10159 N N . SER B 1 605 ? -20.953 53.688 -18.703 1 22.97 605 SER B N 1
ATOM 10160 C CA . SER B 1 605 ? -20.906 53.719 -20.172 1 22.97 605 SER B CA 1
ATOM 10161 C C . SER B 1 605 ? -19.484 53.562 -20.688 1 22.97 605 SER B C 1
ATOM 10163 O O . SER B 1 605 ? -18.531 53.906 -20 1 22.97 605 SER B O 1
ATOM 10165 N N . SER B 1 606 ? -19.297 52.938 -21.844 1 23.44 606 SER B N 1
ATOM 10166 C CA . SER B 1 606 ? -18.266 52.312 -22.672 1 23.44 606 SER B CA 1
ATOM 10167 C C . SER B 1 606 ? -17.094 53.281 -22.875 1 23.44 606 SER B C 1
ATOM 10169 O O . SER B 1 606 ? -15.953 52.844 -23.094 1 23.44 606 SER B O 1
ATOM 10171 N N . MET B 1 607 ? -17.344 54.438 -23.453 1 24.17 607 MET B N 1
ATOM 10172 C CA . MET B 1 607 ? -16.406 54.812 -24.516 1 24.17 607 MET B CA 1
ATOM 10173 C C . MET B 1 607 ? -15.094 55.344 -23.922 1 24.17 607 MET B C 1
ATOM 10175 O O . MET B 1 607 ? -14.18 55.688 -24.656 1 24.17 607 MET B O 1
ATOM 10179 N N . VAL B 1 608 ? -15.141 55.906 -22.719 1 25.39 608 VAL B N 1
ATOM 10180 C CA . VAL B 1 608 ? -14.164 57 -22.609 1 25.39 608 VAL B CA 1
ATOM 10181 C C . VAL B 1 608 ? -12.75 56.406 -22.625 1 25.39 608 VAL B C 1
ATOM 10183 O O . VAL B 1 608 ? -12.523 55.312 -22.141 1 25.39 608 VAL B O 1
ATOM 10186 N N . GLN B 1 609 ? -11.758 57.125 -23.359 1 26.48 609 GLN B N 1
ATOM 10187 C CA . GLN B 1 609 ? -10.352 56.969 -23.703 1 26.48 609 GLN B CA 1
ATOM 10188 C C . GLN B 1 609 ? -9.516 56.656 -22.453 1 26.48 609 GLN B C 1
ATOM 10190 O O . GLN B 1 609 ? -9.391 57.531 -21.578 1 26.48 609 GLN B O 1
ATOM 10195 N N . GLN B 1 610 ? -9.68 55.531 -21.859 1 23.98 610 GLN B N 1
ATOM 10196 C CA . GLN B 1 610 ? -9.305 55.125 -20.5 1 23.98 610 GLN B CA 1
ATOM 10197 C C . GLN B 1 610 ? -7.824 55.406 -20.25 1 23.98 610 GLN B C 1
ATOM 10199 O O . GLN B 1 610 ? -6.961 54.75 -20.828 1 23.98 610 GLN B O 1
ATOM 10204 N N . SER B 1 611 ? -7.461 56.719 -20.109 1 25.59 611 SER B N 1
ATOM 10205 C CA . SER B 1 611 ? -6.09 57.062 -19.75 1 25.59 611 SER B CA 1
ATOM 10206 C C . SER B 1 611 ? -5.57 56.188 -18.625 1 25.59 611 SER B C 1
ATOM 10208 O O . SER B 1 611 ? -6.348 55.719 -17.797 1 25.59 611 SER B O 1
ATOM 10210 N N . THR B 1 612 ? -4.293 55.719 -18.719 1 26.09 612 THR B N 1
ATOM 10211 C CA . THR B 1 612 ? -3.504 54.781 -17.953 1 26.09 612 THR B CA 1
ATOM 10212 C C . THR B 1 612 ? -3.523 55.125 -16.469 1 26.09 612 THR B C 1
ATOM 10214 O O . THR B 1 612 ? -2.949 56.125 -16.062 1 26.09 612 THR B O 1
ATOM 10217 N N . PRO B 1 613 ? -4.711 55.062 -15.789 1 27.58 613 PRO B N 1
ATOM 10218 C CA . PRO B 1 613 ? -4.684 55.656 -14.453 1 27.58 613 PRO B CA 1
ATOM 10219 C C . PRO B 1 613 ? -3.514 55.156 -13.609 1 27.58 613 PRO B C 1
ATOM 10221 O O . PRO B 1 613 ? -3.154 53.969 -13.672 1 27.58 613 PRO B O 1
ATOM 10224 N N . VAL B 1 614 ? -2.574 55.969 -13.266 1 29.34 614 VAL B N 1
ATOM 10225 C CA . VAL B 1 614 ? -1.441 55.812 -12.359 1 29.34 614 VAL B CA 1
ATOM 10226 C C . VAL B 1 614 ? -1.923 55.219 -11.023 1 29.34 614 VAL B C 1
ATOM 10228 O O . VAL B 1 614 ? -2.693 55.875 -10.305 1 29.34 614 VAL B O 1
ATOM 10231 N N . THR B 1 615 ? -2.465 54.031 -11.047 1 27.39 615 THR B N 1
ATOM 10232 C CA . THR B 1 615 ? -2.994 53.344 -9.867 1 27.39 615 THR B CA 1
ATOM 10233 C C . THR B 1 615 ? -2.07 53.531 -8.672 1 27.39 615 THR B C 1
ATOM 10235 O O . THR B 1 615 ? -0.911 53.125 -8.703 1 27.39 615 THR B O 1
ATOM 10238 N N . ASN B 1 616 ? -2.203 54.625 -8.023 1 26.89 616 ASN B N 1
ATOM 10239 C CA . ASN B 1 616 ? -1.528 54.844 -6.742 1 26.89 616 ASN B CA 1
ATOM 10240 C C . ASN B 1 616 ? -1.731 53.625 -5.816 1 26.89 616 ASN B C 1
ATOM 10242 O O . ASN B 1 616 ? -2.848 53.375 -5.359 1 26.89 616 ASN B O 1
ATOM 10246 N N . THR B 1 617 ? -1.113 52.531 -6.094 1 29 617 THR B N 1
ATOM 10247 C CA . THR B 1 617 ? -0.985 51.344 -5.277 1 29 617 THR B CA 1
ATOM 10248 C C . THR B 1 617 ? -0.794 51.688 -3.807 1 29 617 THR B C 1
ATOM 10250 O O . THR B 1 617 ? 0.282 52.125 -3.406 1 29 617 THR B O 1
ATOM 10253 N N . PHE B 1 618 ? -1.826 52.312 -3.203 1 28.5 618 PHE B N 1
ATOM 10254 C CA . PHE B 1 618 ? -1.672 52.406 -1.757 1 28.5 618 PHE B CA 1
ATOM 10255 C C . PHE B 1 618 ? -1.215 51.062 -1.177 1 28.5 618 PHE B C 1
ATOM 10257 O O . PHE B 1 618 ? -1.844 50.031 -1.411 1 28.5 618 PHE B O 1
ATOM 10264 N N . GLU B 1 619 ? 0.013 50.875 -1.05 1 30.02 619 GLU B N 1
ATOM 10265 C CA . GLU B 1 619 ? 0.673 49.781 -0.319 1 30.02 619 GLU B CA 1
ATOM 10266 C C . GLU B 1 619 ? -0.037 49.5 1.001 1 30.02 619 GLU B C 1
ATOM 10268 O O . GLU B 1 619 ? 0.093 50.281 1.96 1 30.02 619 GLU B O 1
ATOM 10273 N N . GLU B 1 620 ? -1.303 49.156 0.961 1 34.12 620 GLU B N 1
ATOM 10274 C CA . GLU B 1 620 ? -1.759 48.75 2.283 1 34.12 620 GLU B CA 1
ATOM 10275 C C . GLU B 1 620 ? -0.682 47.938 3.012 1 34.12 620 GLU B C 1
ATOM 10277 O O . GLU B 1 620 ? -0.088 47.031 2.439 1 34.12 620 GLU B O 1
ATOM 10282 N N . PRO B 1 621 ? -0.108 48.5 4.047 1 32.91 621 PRO B N 1
ATOM 10283 C CA . PRO B 1 621 ? 0.987 47.812 4.746 1 32.91 621 PRO B CA 1
ATOM 10284 C C . PRO B 1 621 ? 0.704 46.344 5 1 32.91 621 PRO B C 1
ATOM 10286 O O . PRO B 1 621 ? -0.459 45.938 5.098 1 32.91 621 PRO B O 1
ATOM 10289 N N . ALA B 1 622 ? 1.433 45.469 4.52 1 39.47 622 ALA B N 1
ATOM 10290 C CA . ALA B 1 622 ? 1.432 44.031 4.84 1 39.47 622 ALA B CA 1
ATOM 10291 C C . ALA B 1 622 ? 1.015 43.812 6.289 1 39.47 622 ALA B C 1
ATOM 10293 O O . ALA B 1 622 ? 1.495 44.5 7.199 1 39.47 622 ALA B O 1
ATOM 10294 N N . PRO B 1 623 ? -0.2 43.406 6.562 1 39.97 623 PRO B N 1
ATOM 10295 C CA . PRO B 1 623 ? -0.517 43.188 7.977 1 39.97 623 PRO B CA 1
ATOM 10296 C C . PRO B 1 623 ? 0.64 42.562 8.742 1 39.97 623 PRO B C 1
ATOM 10298 O O . PRO B 1 623 ? 1.184 41.531 8.305 1 39.97 623 PRO B O 1
ATOM 10301 N N . VAL B 1 624 ? 1.451 43.375 9.398 1 40.5 624 VAL B N 1
ATOM 10302 C CA . VAL B 1 624 ? 2.531 43 10.305 1 40.5 624 VAL B CA 1
ATOM 10303 C C . VAL B 1 624 ? 2.027 41.938 11.305 1 40.5 624 VAL B C 1
ATOM 10305 O O . VAL B 1 624 ? 0.925 42.062 11.844 1 40.5 624 VAL B O 1
ATOM 10308 N N . LEU B 1 625 ? 2.447 40.688 11.195 1 49.41 625 LEU B N 1
ATOM 10309 C CA . LEU B 1 625 ? 2.244 39.75 12.305 1 49.41 625 LEU B CA 1
ATOM 10310 C C . LEU B 1 625 ? 2.262 40.5 13.633 1 49.41 625 LEU B C 1
ATOM 10312 O O . LEU B 1 625 ? 3.072 41.406 13.836 1 49.41 625 LEU B O 1
ATOM 10316 N N . SER B 1 626 ? 1.131 40.625 14.289 1 50.88 626 SER B N 1
ATOM 10317 C CA . SER B 1 626 ? 1.117 41.219 15.609 1 50.88 626 SER B CA 1
ATOM 10318 C C . SER B 1 626 ? 2.365 40.875 16.406 1 50.88 626 SER B C 1
ATOM 10320 O O . SER B 1 626 ? 2.754 39.688 16.453 1 50.88 626 SER B O 1
ATOM 10322 N N . THR B 1 627 ? 3.299 41.75 16.609 1 54.34 627 THR B N 1
ATOM 10323 C CA . THR B 1 627 ? 4.48 41.562 17.438 1 54.34 627 THR B CA 1
ATOM 10324 C C . THR B 1 627 ? 4.078 41.219 18.875 1 54.34 627 THR B C 1
ATOM 10326 O O . THR B 1 627 ? 4.938 41.031 19.734 1 54.34 627 THR B O 1
ATOM 10329 N N . GLU B 1 628 ? 2.73 41.062 19.078 1 58.28 628 GLU B N 1
ATOM 10330 C CA . GLU B 1 628 ? 2.328 40.844 20.469 1 58.28 628 GLU B CA 1
ATOM 10331 C C . GLU B 1 628 ? 2.398 39.344 20.812 1 58.28 628 GLU B C 1
ATOM 10333 O O . GLU B 1 628 ? 1.982 38.5 20.031 1 58.28 628 GLU B O 1
ATOM 10338 N N . TRP B 1 629 ? 3.178 39.062 21.844 1 63.91 629 TRP B N 1
ATOM 10339 C CA . TRP B 1 629 ? 3.301 37.688 22.359 1 63.91 629 TRP B CA 1
ATOM 10340 C C . TRP B 1 629 ? 2.076 37.312 23.188 1 63.91 629 TRP B C 1
ATOM 10342 O O . TRP B 1 629 ? 1.402 38.188 23.75 1 63.91 629 TRP B O 1
ATOM 10352 N N . PRO B 1 630 ? 1.662 36.062 23.109 1 61.66 630 PRO B N 1
ATOM 10353 C CA . PRO B 1 630 ? 0.49 35.625 23.875 1 61.66 630 PRO B CA 1
ATOM 10354 C C . PRO B 1 630 ? 0.583 35.969 25.359 1 61.66 630 PRO B C 1
ATOM 10356 O O . PRO B 1 630 ? 1.68 35.969 25.922 1 61.66 630 PRO B O 1
ATOM 10359 N N . LEU B 1 631 ? -0.455 36.406 25.906 1 58.41 631 LEU B N 1
ATOM 10360 C CA . LEU B 1 631 ? -0.557 36.688 27.344 1 58.41 631 LEU B CA 1
ATOM 10361 C C . LEU B 1 631 ? -0.46 35.375 28.156 1 58.41 631 LEU B C 1
ATOM 10363 O O . LEU B 1 631 ? -0.824 34.312 27.672 1 58.41 631 LEU B O 1
ATOM 10367 N N . PRO B 1 632 ? 0.218 35.469 29.219 1 54.53 632 PRO B N 1
ATOM 10368 C CA . PRO B 1 632 ? 0.356 34.281 30.078 1 54.53 632 PRO B CA 1
ATOM 10369 C C . PRO B 1 632 ? -0.958 33.531 30.266 1 54.53 632 PRO B C 1
ATOM 10371 O O . PRO B 1 632 ? -0.956 32.281 30.375 1 54.53 632 PRO B O 1
ATOM 10374 N N . GLN B 1 633 ? -2.066 34.25 30.234 1 55.34 633 GLN B N 1
ATOM 10375 C CA . GLN B 1 633 ? -3.363 33.625 30.469 1 55.34 633 GLN B CA 1
ATOM 10376 C C . GLN B 1 633 ? -3.787 32.781 29.266 1 55.34 633 GLN B C 1
ATOM 10378 O O . GLN B 1 633 ? -4.645 31.906 29.406 1 55.34 633 GLN B O 1
ATOM 10383 N N . ASP B 1 634 ? -3.172 33 28.203 1 56.59 634 ASP B N 1
ATOM 10384 C CA . ASP B 1 634 ? -3.561 32.344 26.969 1 56.59 634 ASP B CA 1
ATOM 10385 C C . ASP B 1 634 ? -2.775 31.031 26.781 1 56.59 634 ASP B C 1
ATOM 10387 O O . ASP B 1 634 ? -3.09 30.219 25.906 1 56.59 634 ASP B O 1
ATOM 10391 N N . LEU B 1 635 ? -1.823 30.891 27.656 1 56.22 635 LEU B N 1
ATOM 10392 C CA . LEU B 1 635 ? -0.912 29.766 27.469 1 56.22 635 LEU B CA 1
ATOM 10393 C C . LEU B 1 635 ? -1.534 28.469 27.984 1 56.22 635 LEU B C 1
ATOM 10395 O O . LEU B 1 635 ? -2.121 28.453 29.078 1 56.22 635 LEU B O 1
ATOM 10399 N N . PRO B 1 636 ? -1.651 27.453 27.062 1 57.09 636 PRO B N 1
ATOM 10400 C CA . PRO B 1 636 ? -2.219 26.188 27.516 1 57.09 636 PRO B CA 1
ATOM 10401 C C . PRO B 1 636 ? -1.438 25.578 28.688 1 57.09 636 PRO B C 1
ATOM 10403 O O . PRO B 1 636 ? -0.208 25.672 28.719 1 57.09 636 PRO B O 1
ATOM 10406 N N . SER B 1 637 ? -1.925 25.531 29.891 1 47.81 637 SER B N 1
ATOM 10407 C CA . SER B 1 637 ? -1.28 24.75 30.953 1 47.81 637 SER B CA 1
ATOM 10408 C C . SER B 1 637 ? -1.055 23.312 30.516 1 47.81 637 SER B C 1
ATOM 10410 O O . SER B 1 637 ? -1.952 22.469 30.641 1 47.81 637 SER B O 1
ATOM 10412 N N . MET B 1 638 ? -0.434 23.062 29.5 1 49.41 638 MET B N 1
ATOM 10413 C CA . MET B 1 638 ? -0.344 21.828 28.734 1 49.41 638 MET B CA 1
ATOM 10414 C C . MET B 1 638 ? 0.284 20.719 29.578 1 49.41 638 MET B C 1
ATOM 10416 O O . MET B 1 638 ? 0.354 19.562 29.125 1 49.41 638 MET B O 1
ATOM 10420 N N . ARG B 1 639 ? 1.254 21.062 30.5 1 43.97 639 ARG B N 1
ATOM 10421 C CA . ARG B 1 639 ? 1.865 19.984 31.25 1 43.97 639 ARG B CA 1
ATOM 10422 C C . ARG B 1 639 ? 0.806 19.016 31.781 1 43.97 639 ARG B C 1
ATOM 10424 O O . ARG B 1 639 ? 1.089 17.844 32.031 1 43.97 639 ARG B O 1
ATOM 10431 N N . ASP B 1 640 ? -0.45 19.547 32.094 1 43.84 640 ASP B N 1
ATOM 10432 C CA . ASP B 1 640 ? -1.401 18.719 32.812 1 43.84 640 ASP B CA 1
ATOM 10433 C C . ASP B 1 640 ? -2.566 18.297 31.922 1 43.84 640 ASP B C 1
ATOM 10435 O O . ASP B 1 640 ? -3.703 18.188 32.375 1 43.84 640 ASP B O 1
ATOM 10439 N N . MET B 1 641 ? -2.422 18.453 30.609 1 46.84 641 MET B N 1
ATOM 10440 C CA . MET B 1 641 ? -3.576 17.906 29.891 1 46.84 641 MET B CA 1
ATOM 10441 C C . MET B 1 641 ? -3.857 16.469 30.312 1 46.84 641 MET B C 1
ATOM 10443 O O . MET B 1 641 ? -3.039 15.578 30.078 1 46.84 641 MET B O 1
ATOM 10447 N N . THR B 1 642 ? -4.477 16.266 31.5 1 45.41 642 THR B N 1
ATOM 10448 C CA . THR B 1 642 ? -4.93 14.93 31.906 1 45.41 642 THR B CA 1
ATOM 10449 C C . THR B 1 642 ? -5.883 14.344 30.875 1 45.41 642 THR B C 1
ATOM 10451 O O . THR B 1 642 ? -7.023 14.789 30.734 1 45.41 642 THR B O 1
ATOM 10454 N N . LEU B 1 643 ? -5.371 13.766 29.828 1 52.94 643 LEU B N 1
ATOM 10455 C CA . LEU B 1 643 ? -6.168 13.086 28.797 1 52.94 643 LEU B CA 1
ATOM 10456 C C . LEU B 1 643 ? -6.801 11.82 29.359 1 52.94 643 LEU B C 1
ATOM 10458 O O . LEU B 1 643 ? -7.273 10.969 28.594 1 52.94 643 LEU B O 1
ATOM 10462 N N . ASN B 1 644 ? -6.777 11.508 30.672 1 44.84 644 ASN B N 1
ATOM 10463 C CA . ASN B 1 644 ? -7.32 10.273 31.219 1 44.84 644 ASN B CA 1
ATOM 10464 C C . ASN B 1 644 ? -8.836 10.328 31.359 1 44.84 644 ASN B C 1
ATOM 10466 O O . ASN B 1 644 ? -9.375 11.242 31.984 1 44.84 644 ASN B O 1
ATOM 10470 N N . PHE B 1 645 ? -9.539 9.641 30.359 1 45.78 645 PHE B N 1
ATOM 10471 C CA . PHE B 1 645 ? -10.992 9.578 30.344 1 45.78 645 PHE B CA 1
ATOM 10472 C C . PHE B 1 645 ? -11.492 8.352 31.094 1 45.78 645 PHE B C 1
ATOM 10474 O O . PHE B 1 645 ? -10.836 7.305 31.094 1 45.78 645 PHE B O 1
ATOM 10481 N N . ASP B 1 646 ? -12.367 8.586 32.031 1 43.19 646 ASP B N 1
ATOM 10482 C CA . ASP B 1 646 ? -13.094 7.457 32.594 1 43.19 646 ASP B CA 1
ATOM 10483 C C . ASP B 1 646 ? -14.141 6.934 31.625 1 43.19 646 ASP B C 1
ATOM 10485 O O . ASP B 1 646 ? -15.016 7.68 31.188 1 43.19 646 ASP B O 1
ATOM 10489 N N . ILE B 1 647 ? -14.055 5.758 30.969 1 46.81 647 ILE B N 1
ATOM 10490 C CA . ILE B 1 647 ? -14.836 5.043 29.969 1 46.81 647 ILE B CA 1
ATOM 10491 C C . ILE B 1 647 ? -16.297 4.992 30.391 1 46.81 647 ILE B C 1
ATOM 10493 O O . ILE B 1 647 ? -17.203 4.961 29.547 1 46.81 647 ILE B O 1
ATOM 10497 N N . ASN B 1 648 ? -16.578 4.91 31.641 1 44.75 648 ASN B N 1
ATOM 10498 C CA . ASN B 1 648 ? -17.938 4.633 32.094 1 44.75 648 ASN B CA 1
ATOM 10499 C C . ASN B 1 648 ? -18.844 5.855 31.938 1 44.75 648 ASN B C 1
ATOM 10501 O O . ASN B 1 648 ? -20.016 5.82 32.312 1 44.75 648 ASN B O 1
ATOM 10505 N N . ASP B 1 649 ? -18.219 6.82 31.188 1 50.84 649 ASP B N 1
ATOM 10506 C CA . ASP B 1 649 ? -19.062 8.016 31.219 1 50.84 649 ASP B CA 1
ATOM 10507 C C . ASP B 1 649 ? -19.688 8.266 29.844 1 50.84 649 ASP B C 1
ATOM 10509 O O . ASP B 1 649 ? -18.969 8.383 28.844 1 50.84 649 ASP B O 1
ATOM 10513 N N . ASP B 1 650 ? -20.953 8.273 29.531 1 57.28 650 ASP B N 1
ATOM 10514 C CA . ASP B 1 650 ? -21.984 8.719 28.609 1 57.28 650 ASP B CA 1
ATOM 10515 C C . ASP B 1 650 ? -21.969 7.918 27.312 1 57.28 650 ASP B C 1
ATOM 10517 O O . ASP B 1 650 ? -21.797 8.484 26.234 1 57.28 650 ASP B O 1
ATOM 10521 N N . PRO B 1 651 ? -22.047 6.574 27.375 1 55.62 651 PRO B N 1
ATOM 10522 C CA . PRO B 1 651 ? -22.078 5.742 26.172 1 55.62 651 PRO B CA 1
ATOM 10523 C C . PRO B 1 651 ? -23.109 6.207 25.156 1 55.62 651 PRO B C 1
ATOM 10525 O O . PRO B 1 651 ? -22.906 6.059 23.953 1 55.62 651 PRO B O 1
ATOM 10528 N N . GLY B 1 652 ? -24.141 6.836 25.594 1 54.62 652 GLY B N 1
ATOM 10529 C CA . GLY B 1 652 ? -25.188 7.316 24.688 1 54.62 652 GLY B CA 1
ATOM 10530 C C . GLY B 1 652 ? -24.703 8.422 23.766 1 54.62 652 GLY B C 1
ATOM 10531 O O . GLY B 1 652 ? -25.016 8.414 22.562 1 54.62 652 GLY B O 1
ATOM 10532 N N . LEU B 1 653 ? -23.922 9.281 24.25 1 59.31 653 LEU B N 1
ATOM 10533 C CA . LEU B 1 653 ? -23.391 10.383 23.453 1 59.31 653 LEU B CA 1
ATOM 10534 C C . LEU B 1 653 ? -22.484 9.875 22.344 1 59.31 653 LEU B C 1
ATOM 10536 O O . LEU B 1 653 ? -22.578 10.328 21.203 1 59.31 653 LEU B O 1
ATOM 10540 N N . TRP B 1 654 ? -21.75 8.914 22.688 1 57.97 654 TRP B N 1
ATOM 10541 C CA . TRP B 1 654 ? -20.766 8.422 21.719 1 57.97 654 TRP B CA 1
ATOM 10542 C C . TRP B 1 654 ? -21.438 7.594 20.641 1 57.97 654 TRP B C 1
ATOM 10544 O O . TRP B 1 654 ? -20.953 7.551 19.5 1 57.97 654 TRP B O 1
ATOM 10554 N N . GLU B 1 655 ? -22.469 6.949 21.031 1 61 655 GLU B N 1
ATOM 10555 C CA . GLU B 1 655 ? -23.266 6.289 20 1 61 655 GLU B CA 1
ATOM 10556 C C . GLU B 1 655 ? -23.828 7.301 19 1 61 655 GLU B C 1
ATOM 10558 O O . GLU B 1 655 ? -23.891 7.02 17.797 1 61 655 GLU B O 1
ATOM 10563 N N . GLU B 1 656 ? -24.094 8.461 19.547 1 58.25 656 GLU B N 1
ATOM 10564 C CA . GLU B 1 656 ? -24.578 9.523 18.672 1 58.25 656 GLU B CA 1
ATOM 10565 C C . GLU B 1 656 ? -23.469 10.078 17.812 1 58.25 656 GLU B C 1
ATOM 10567 O O . GLU B 1 656 ? -23.672 10.383 16.625 1 58.25 656 GLU B O 1
ATOM 10572 N N . VAL B 1 657 ? -22.344 10.188 18.422 1 53.41 657 VAL B N 1
ATOM 10573 C CA . VAL B 1 657 ? -21.156 10.656 17.719 1 53.41 657 VAL B CA 1
ATOM 10574 C C . VAL B 1 657 ? -20.828 9.703 16.562 1 53.41 657 VAL B C 1
ATOM 10576 O O . VAL B 1 657 ? -20.5 10.141 15.461 1 53.41 657 VAL B O 1
ATOM 10579 N N . LEU B 1 658 ? -20.734 8.383 16.984 1 50.06 658 LEU B N 1
ATOM 10580 C CA . LEU B 1 658 ? -20.453 7.344 15.992 1 50.06 658 LEU B CA 1
ATOM 10581 C C . LEU B 1 658 ? -21.391 7.48 14.797 1 50.06 658 LEU B C 1
ATOM 10583 O O . LEU B 1 658 ? -20.984 7.266 13.648 1 50.06 658 LEU B O 1
ATOM 10587 N N . GLY B 1 659 ? -22.562 7.691 15.172 1 48.94 659 GLY B N 1
ATOM 10588 C CA . GLY B 1 659 ? -23.531 7.879 14.102 1 48.94 659 GLY B CA 1
ATOM 10589 C C . GLY B 1 659 ? -23.219 9.07 13.219 1 48.94 659 GLY B C 1
ATOM 10590 O O . GLY B 1 659 ? -23.641 9.117 12.062 1 48.94 659 GLY B O 1
ATOM 10591 N N . GLN B 1 660 ? -22.359 10.008 13.992 1 44.66 660 GLN B N 1
ATOM 10592 C CA . GLN B 1 660 ? -22.047 11.258 13.305 1 44.66 660 GLN B CA 1
ATOM 10593 C C . GLN B 1 660 ? -20.703 11.172 12.594 1 44.66 660 GLN B C 1
ATOM 10595 O O . GLN B 1 660 ? -20.453 11.93 11.648 1 44.66 660 GLN B O 1
ATOM 10600 N N . ILE B 1 661 ? -19.781 10.531 13.273 1 41.94 661 ILE B N 1
ATOM 10601 C CA . ILE B 1 661 ? -18.5 10.414 12.609 1 41.94 661 ILE B CA 1
ATOM 10602 C C . ILE B 1 661 ? -18.703 9.984 11.156 1 41.94 661 ILE B C 1
ATOM 10604 O O . ILE B 1 661 ? -17.922 10.359 10.273 1 41.94 661 ILE B O 1
ATOM 10608 N N . ASP B 1 662 ? -19.672 9.266 10.898 1 41.06 662 ASP B N 1
ATOM 10609 C CA . ASP B 1 662 ? -20.156 9.211 9.523 1 41.06 662 ASP B CA 1
ATOM 10610 C C . ASP B 1 662 ? -20.938 10.469 9.164 1 41.06 662 ASP B C 1
ATOM 10612 O O . ASP B 1 662 ? -22.156 10.414 8.977 1 41.06 662 ASP B O 1
ATOM 10616 N N . ILE B 1 663 ? -20.719 11.68 9.602 1 33.97 663 ILE B N 1
ATOM 10617 C CA . ILE B 1 663 ? -21.422 12.898 9.977 1 33.97 663 ILE B CA 1
ATOM 10618 C C . ILE B 1 663 ? -22.281 13.383 8.805 1 33.97 663 ILE B C 1
ATOM 10620 O O . ILE B 1 663 ? -21.75 13.875 7.805 1 33.97 663 ILE B O 1
ATOM 10624 N N . ASP B 1 664 ? -23.266 12.852 8.383 1 31.41 664 ASP B N 1
ATOM 10625 C CA . ASP B 1 664 ? -24.25 13.422 7.469 1 31.41 664 ASP B CA 1
ATOM 10626 C C . ASP B 1 664 ? -24.938 14.641 8.086 1 31.41 664 ASP B C 1
ATOM 10628 O O . ASP B 1 664 ? -25.766 14.508 8.984 1 31.41 664 ASP B O 1
ATOM 10632 N N . MET B 1 665 ? -24.422 15.828 8.281 1 30.3 665 MET B N 1
ATOM 10633 C CA . MET B 1 665 ? -25.094 17.047 8.734 1 30.3 665 MET B CA 1
ATOM 10634 C C . MET B 1 665 ? -26.234 17.406 7.809 1 30.3 665 MET B C 1
ATOM 10636 O O . MET B 1 665 ? -26.094 17.391 6.586 1 30.3 665 MET B O 1
ATOM 10640 N N . ASP B 1 666 ? -27.5 17.188 8.031 1 27.83 666 ASP B N 1
ATOM 10641 C CA . ASP B 1 666 ? -28.609 17.875 7.375 1 27.83 666 ASP B CA 1
ATOM 10642 C C . ASP B 1 666 ? -28.281 19.328 7.113 1 27.83 666 ASP B C 1
ATOM 10644 O O . ASP B 1 666 ? -28.062 20.109 8.047 1 27.83 666 ASP B O 1
ATOM 10648 N N . THR B 1 667 ? -27.719 19.594 6.031 1 30.75 667 THR B N 1
ATOM 10649 C CA . THR B 1 667 ? -27.422 20.938 5.547 1 30.75 667 THR B CA 1
ATOM 10650 C C . THR B 1 667 ? -28.625 21.844 5.688 1 30.75 667 THR B C 1
ATOM 10652 O O . THR B 1 667 ? -28.547 23.047 5.41 1 30.75 667 THR B O 1
ATOM 10655 N N . ASP B 1 668 ? -29.781 21.234 5.828 1 30.83 668 ASP B N 1
ATOM 10656 C CA . ASP B 1 668 ? -30.859 22.203 5.816 1 30.83 668 ASP B CA 1
ATOM 10657 C C . ASP B 1 668 ? -30.656 23.266 6.891 1 30.83 668 ASP B C 1
ATOM 10659 O O . ASP B 1 668 ? -31.031 24.422 6.703 1 30.83 668 ASP B O 1
ATOM 10663 N N . TRP B 1 669 ? -30.141 22.719 7.941 1 31.23 669 TRP B N 1
ATOM 10664 C CA . TRP B 1 669 ? -30.141 23.75 8.984 1 31.23 669 TRP B CA 1
ATOM 10665 C C . TRP B 1 669 ? -29.047 24.781 8.727 1 31.23 669 TRP B C 1
ATOM 10667 O O . TRP B 1 669 ? -29.203 25.953 9.078 1 31.23 669 TRP B O 1
ATOM 10677 N N . ILE B 1 670 ? -27.922 24.25 8.211 1 32.5 670 ILE B N 1
ATOM 10678 C CA . ILE B 1 670 ? -26.969 25.297 7.844 1 32.5 670 ILE B CA 1
ATOM 10679 C C . ILE B 1 670 ? -27.578 26.188 6.758 1 32.5 670 ILE B C 1
ATOM 10681 O O . ILE B 1 670 ? -27.516 27.406 6.848 1 32.5 670 ILE B O 1
ATOM 10685 N N . GLU B 1 671 ? -28.172 25.484 5.777 1 29.44 671 GLU B N 1
ATOM 10686 C CA . GLU B 1 671 ? -28.828 26.281 4.758 1 29.44 671 GLU B CA 1
ATOM 10687 C C . GLU B 1 671 ? -29.922 27.156 5.367 1 29.44 671 GLU B C 1
ATOM 10689 O O . GLU B 1 671 ? -30.062 28.328 5.008 1 29.44 671 GLU B O 1
ATOM 10694 N N . ASN B 1 672 ? -30.766 26.562 6.137 1 30.94 672 ASN B N 1
ATOM 10695 C CA . ASN B 1 672 ? -31.828 27.359 6.727 1 30.94 672 ASN B CA 1
ATOM 10696 C C . ASN B 1 672 ? -31.281 28.469 7.605 1 30.94 672 ASN B C 1
ATOM 10698 O O . ASN B 1 672 ? -31.859 29.562 7.68 1 30.94 672 ASN B O 1
ATOM 10702 N N . THR B 1 673 ? -30.25 28.156 8.227 1 31.61 673 THR B N 1
ATOM 10703 C CA . THR B 1 673 ? -29.672 29.219 9.039 1 31.61 673 THR B CA 1
ATOM 10704 C C . THR B 1 673 ? -28.984 30.266 8.164 1 31.61 673 THR B C 1
ATOM 10706 O O . THR B 1 673 ? -28.922 31.438 8.523 1 31.61 673 THR B O 1
ATOM 10709 N N . LEU B 1 674 ? -28.391 29.781 7.086 1 32.22 674 LEU B N 1
ATOM 10710 C CA . LEU B 1 674 ? -27.828 30.734 6.141 1 32.22 674 LEU B CA 1
ATOM 10711 C C . LEU B 1 674 ? -28.938 31.453 5.379 1 32.22 674 LEU B C 1
ATOM 10713 O O . LEU B 1 674 ? -28.719 32.531 4.816 1 32.22 674 LEU B O 1
ATOM 10717 N N . ARG B 1 675 ? -30.062 30.859 5.078 1 32.34 675 ARG B N 1
ATOM 10718 C CA . ARG B 1 675 ? -31.172 31.516 4.387 1 32.34 675 ARG B CA 1
ATOM 10719 C C . ARG B 1 675 ? -31.922 32.469 5.32 1 32.34 675 ARG B C 1
ATOM 10721 O O . ARG B 1 675 ? -32.781 33.219 4.879 1 32.34 675 ARG B O 1
ATOM 10728 N N . ARG B 1 676 ? -31.797 32.219 6.574 1 33.53 676 ARG B N 1
ATOM 10729 C CA . ARG B 1 676 ? -32.438 33.25 7.387 1 33.53 676 ARG B CA 1
ATOM 10730 C C . ARG B 1 676 ? -31.484 34.406 7.625 1 33.53 676 ARG B C 1
ATOM 10732 O O . ARG B 1 676 ? -30.297 34.219 7.871 1 33.53 676 ARG B O 1
#